Protein AF-0000000077709713 (afdb_homodimer)

InterPro domains:
  IPR000719 Protein kinase domain [PF00069] (255-490)
  IPR000719 Protein kinase domain [PS50011] (143-496)
  IPR000719 Protein kinase domain [SM00220] (143-496)
  IPR008271 Serine/threonine-protein kinase, active site [PS00108] (346-358)
  IPR011009 Protein kinase-like domain superfamily [SSF56112] (137-492)
  IPR040110 PINK1, protein kinase domain [cd14018] (149-497)
  IPR051511 Mitochondrial Quality Control and Scaffold Kinases [PTHR22972] (55-561)

Foldseek 3Di:
DDPCPDDPDDPDDDDDDDDDDDDDDDDDDDDDDDDDPDCPPPPPVPVPPPPVPPPVVVVPVPCVVVVVVVCPPPVVVVVVPDDDPVVVVVVVVVVVVSVVVVVVVVLVVVLQVLLVVLLVVLQPDAPDDPQDLDPDDQDPVQKDWAAWDDDDPWWTKTFIDGPRDPDPPQPPPDQPQPPDDPPPDDPPPLPRPCLDGCDPGQKMKIWTQAQDQAQDFLSQCLLQLLQCQQEDQSQEDPVCSPVCCPPPPPPRFHHAGDDQQAWYWDHKYKDFDDDDPCCCPPPLQSHDCVVPVNHRTHGMHMMTMTGDFSFFQVVCLVSDQDDQVLLLLVLLSLLLVQVSQLVQLKFQQADDRRQWGWDAFSVRRIGIHGHDSRFMDRDPVRQKDQQADPPDDLTYDQLLAAQQSNVDDHHVPDMRGCQLSSLLSSLQNSCSNNPHHRQRPDPPHDGNNDDDLVPDDQGDPSHDLLLSLLSSLSNDRDPVSHDGSLLSSLLSVCVVQVVVVLVVVVPDDVVVVSVSLVVLSVVLVVVVPDPGTQHSVSSSSSSCSNPPGPVSNVSSSVSSNVSVVVVVVVVVVVPPD/DDDDPDCCDDDDDDDDDDDDDDDDDDDDDDDDDDDDDDDPPPVPVPVPPPPVPPPVVVPPVPCVVCVVVVVVPCPVVVVVPDDDPVVVVVVVVVVVVVVVVVVVVVLVVVLQVLLVVLLVVLQPDAPDDPQDLDPDDQDPVQKDWAAWDDDDPWWTKTFIDGPRDPDPPQPCPDQPQPPDDPPPDDPPPLPRPCLDGCDVGQKMKIWTQAQDQAQDFLSQCLLQLLQCQQEDQSQEDPVCSCVVVPPDPPPRFHHAGDDQQAWYWDHKYKDFDDDDPCCCPPPLQSHDCVVPVNHRTHGMHMMTMTGDFSFFQVVCLVSDQDDQVLLLLVLLSLLLVQVSQLVQLKFQQADDRRQWGWDAFSVRRIRIHGHDSRFMDRDPVRQKDQQADPPDDLTYDQLLAAQQSNVDDHHVPDMRGCQLSSLLSSLQNSCSNNPHHRQRPDPPHDGNNDDDLVPDDQGDPSHDLLLSLLSSLSNDRDVVSHAGSLLSSLLSVCVVQVVVVLVVVVDDDVVVVSVSLVVLSVVLVVVVPDPGTQHSVSSSSSSCSNPPGPVSNVSSSVSSNVSVVVVVVVVVVVPPD

Organism: NCBI:txid369639

pLDDT: mean 72.16, std 27.39, range [14.97, 98.88]

Solvent-accessible surface area (backbone atoms only — not comparable to full-atom values): 66449 Å² total; per-residue (Å²): 144,72,77,97,62,77,67,107,67,82,86,74,75,91,96,90,81,90,83,90,85,93,87,92,86,88,90,82,88,92,86,84,92,82,84,80,82,82,76,80,75,78,77,75,79,74,80,66,84,73,74,80,62,62,72,73,68,55,56,70,72,50,59,50,65,55,44,44,50,51,51,64,34,68,69,50,62,61,59,65,64,80,62,63,73,65,59,53,49,53,46,46,50,48,46,50,48,49,45,50,50,48,48,51,46,50,49,45,48,50,48,42,48,47,32,51,52,49,16,60,68,48,54,70,69,69,78,72,74,85,73,70,89,56,98,65,59,63,47,74,85,53,45,51,73,53,56,69,77,45,75,59,97,55,34,38,28,25,28,18,31,41,90,83,51,75,74,63,76,75,68,76,72,72,61,72,62,77,72,70,80,77,67,86,66,84,77,75,70,75,69,61,72,64,71,74,74,85,57,95,30,56,24,24,34,37,40,43,61,28,68,71,47,53,63,46,62,68,39,36,48,62,71,49,34,43,58,47,23,39,26,45,90,72,14,37,53,74,78,59,58,54,40,60,62,45,86,62,74,60,71,70,48,60,63,48,76,84,47,90,29,38,51,54,32,53,23,41,34,62,45,69,66,74,89,52,76,61,36,73,78,75,47,38,55,51,29,21,20,91,80,26,76,80,15,58,13,36,58,19,30,49,36,38,31,29,72,45,61,85,41,32,42,45,59,48,54,71,78,44,72,56,53,68,67,56,28,50,51,48,51,39,44,52,25,51,33,49,30,55,33,48,76,69,22,31,30,50,46,50,69,48,49,77,33,21,32,30,48,64,34,86,84,64,49,73,37,58,25,40,48,80,40,67,44,33,42,48,48,94,66,24,40,44,42,80,24,54,42,85,49,40,56,85,63,46,38,72,57,53,30,38,32,68,61,60,62,57,70,49,28,87,86,31,67,40,73,39,76,47,35,55,39,25,26,48,27,42,49,45,34,44,41,69,71,36,76,42,57,39,78,43,63,88,33,48,46,46,67,70,59,52,74,85,71,56,76,81,74,64,84,81,51,54,66,67,58,52,48,47,37,54,33,26,54,40,69,52,67,89,70,26,58,42,26,56,26,48,31,42,37,49,50,35,63,74,76,32,51,69,52,61,71,45,47,84,84,63,54,78,55,55,55,50,50,48,49,53,50,50,52,50,51,50,58,58,58,65,70,49,87,66,73,78,37,62,66,58,51,51,55,43,51,48,43,33,65,46,44,56,71,46,46,50,49,17,49,51,53,51,50,53,50,52,52,52,49,50,51,52,50,51,60,68,63,56,129,144,76,97,47,110,61,96,94,84,83,94,94,96,87,81,91,84,87,90,85,92,85,93,85,94,88,91,87,90,87,92,85,88,84,86,79,82,84,76,79,69,78,74,67,81,71,76,66,77,74,73,79,58,61,70,74,69,54,53,70,70,48,56,47,63,51,42,46,46,47,52,63,31,66,64,51,59,58,60,63,63,81,60,63,76,66,58,52,52,53,47,48,51,48,48,51,51,48,47,53,49,49,50,50,47,50,49,45,49,49,48,41,49,47,32,50,52,48,14,59,68,48,53,68,68,71,79,74,75,84,72,69,92,55,100,64,59,64,47,72,85,53,42,51,75,54,56,70,77,45,73,61,98,54,33,39,29,24,29,17,32,42,88,82,51,74,74,64,76,77,68,77,68,68,61,65,60,71,72,72,79,78,70,83,68,85,78,75,69,76,70,53,68,65,69,74,69,87,57,96,30,57,24,24,35,37,41,43,61,28,67,71,47,51,62,45,62,66,40,35,49,62,71,48,34,40,60,46,22,40,26,45,88,71,13,38,54,75,76,58,57,55,45,57,59,61,85,53,74,60,68,74,47,60,64,48,76,84,46,91,28,39,49,56,30,54,24,40,34,62,44,68,67,72,89,53,78,62,34,73,78,74,46,37,54,54,29,20,20,93,80,26,76,80,14,57,12,36,59,20,30,49,36,38,32,29,73,46,62,85,40,32,40,44,59,49,54,70,78,42,73,56,52,66,68,56,28,51,51,47,50,40,45,52,24,50,33,51,29,56,35,47,76,69,23,32,30,51,46,48,68,46,50,77,35,22,31,31,47,62,35,85,84,63,49,73,38,57,25,40,46,78,39,66,45,33,41,47,49,94,66,24,41,42,43,80,24,55,42,87,49,38,55,85,63,45,39,71,57,52,29,39,32,68,61,60,62,58,69,49,29,88,88,30,66,39,73,38,75,47,34,56,39,26,26,49,27,41,50,44,33,42,42,68,69,36,75,43,57,41,78,42,64,88,33,48,45,47,71,70,59,52,74,86,69,56,77,80,74,63,83,82,50,53,67,68,58,52,50,48,37,54,33,26,55,40,68,53,67,90,70,24,58,41,26,56,27,47,32,43,37,49,49,33,64,74,76,32,52,70,52,61,69,45,50,83,82,66,58,78,58,54,55,50,50,49,50,52,51,50,51,50,51,50,57,59,59,64,72,48,88,65,73,78,37,62,66,57,51,50,53,43,51,49,42,33,63,46,44,58,69,46,46,50,50,18,50,50,53,53,52,52,49,53,51,53,51,49,52,53,51,52,61,67,62,56,130

Sequence (1154 aa):
MSVKHALSRGLELGRSLLQLGLFKPAGRVAAKLRGERLRVSRTTRTVQPQTFLPARYRFFRLSLSGLAAQLQSGAFRRVVGGGAPRNRAVFLAFGVGLGLIEQQLEEDRTSAALCQEIQAVFRKKKFQTPLKSFTSGYKLEDYVIGNQIGKGCNAAVYEAAAPFAPPAESGKCSLVEVNQKETDDDNKKAEPLRFSAAPSYPLAMKMMWNIGAGSSSDAILRSMSMELVPACPQALPKEQGEIALDGHFGTVPKRLTAHPNVITVYRAFTAEVPLLPGAQEEYPDVLPARLNPLGLGNNRTLFLVMQNYPCSLRQYLGVCVPNRMQASLMLLQLLEGVDHLCKQGIAHRDLKSDNVLLEFDSSGCPRLVITDFGCCLAEDLGLKLPFNSRWVNRGGNACLMPPEVATAVPGPGVMIDYSKADAWAVGAIAYELFGQPNPFYSSEGLESRTYQEQQLPPLPAAVPDDVQLVVKLLLRRNTRKRPSARVAANMLHISLWGKCVLASLDRARMDELSDWLLCQSAVVLLKGRGSGGSSVEAELQRSFLANIDLEDLRAALSFLMYGQEQWKSLLTHYTEPMSVKHALSRGLELGRSLLQLGLFKPAGRVAAKLRGERLRVSRTTRTVQPQTFLPARYRFFRLSLSGLAAQLQSGAFRRVVGGGAPRNRAVFLAFGVGLGLIEQQLEEDRTSAALCQEIQAVFRKKKFQTPLKSFTSGYKLEDYVIGNQIGKGCNAAVYEAAAPFAPPAESGKCSLVEVNQKETDDDNKKAEPLRFSAAPSYPLAMKMMWNIGAGSSSDAILRSMSMELVPACPQALPKEQGEIALDGHFGTVPKRLTAHPNVITVYRAFTAEVPLLPGAQEEYPDVLPARLNPLGLGNNRTLFLVMQNYPCSLRQYLGVCVPNRMQASLMLLQLLEGVDHLCKQGIAHRDLKSDNVLLEFDSSGCPRLVITDFGCCLAEDLGLKLPFNSRWVNRGGNACLMPPEVATAVPGPGVMIDYSKADAWAVGAIAYELFGQPNPFYSSEGLESRTYQEQQLPPLPAAVPDDVQLVVKLLLRRNTRKRPSARVAANMLHISLWGKCVLASLDRARMDELSDWLLCQSAVVLLKGRGSGGSSVEAELQRSFLANIDLEDLRAALSFLMYGQEQWKSLLTHYTEP

Radius of gyration: 40.71 Å; Cα contacts (8 Å, |Δi|>4): 1620; chains: 2; bounding box: 86×155×119 Å

Structure (mmCIF, N/CA/C/O backbone):
data_AF-0000000077709713-model_v1
#
loop_
_entity.id
_entity.type
_entity.pdbx_description
1 polymer 'Serine/threonine-protein kinase PINK1, mitochondrial'
#
loop_
_atom_site.group_PDB
_atom_site.id
_atom_site.type_symbol
_atom_site.label_atom_id
_atom_site.label_alt_id
_atom_site.label_comp_id
_atom_site.label_asym_id
_atom_site.label_entity_id
_atom_site.label_seq_id
_atom_site.pdbx_PDB_ins_code
_atom_site.Cartn_x
_atom_site.Cartn_y
_atom_site.Cartn_z
_atom_site.occupancy
_atom_site.B_iso_or_equiv
_atom_site.auth_seq_id
_atom_site.auth_comp_id
_atom_site.auth_asym_id
_atom_site.auth_atom_id
_atom_site.pdbx_PDB_model_num
ATOM 1 N N . MET A 1 1 ? -45.781 -67.75 -11.883 1 20.05 1 MET A N 1
ATOM 2 C CA . MET A 1 1 ? -46.062 -68.438 -10.602 1 20.05 1 MET A CA 1
ATOM 3 C C . MET A 1 1 ? -44.844 -68.375 -9.688 1 20.05 1 MET A C 1
ATOM 5 O O . MET A 1 1 ? -44.969 -68.062 -8.508 1 20.05 1 MET A O 1
ATOM 9 N N . SER A 1 2 ? -43.875 -69.188 -10.07 1 20.38 2 SER A N 1
ATOM 10 C CA . SER A 1 2 ? -43 -70.25 -9.555 1 20.38 2 SER A CA 1
ATOM 11 C C . SER A 1 2 ? -41.812 -69.688 -8.789 1 20.38 2 SER A C 1
ATOM 13 O O . SER A 1 2 ? -41.469 -68.5 -8.977 1 20.38 2 SER A O 1
ATOM 15 N N . VAL A 1 3 ? -41.281 -70.562 -8.07 1 21.22 3 VAL A N 1
ATOM 16 C CA . VAL A 1 3 ? -40.438 -70.688 -6.887 1 21.22 3 VAL A CA 1
ATOM 17 C C . VAL A 1 3 ? -39.094 -70 -7.156 1 21.22 3 VAL A C 1
ATOM 19 O O . VAL A 1 3 ? -38.281 -70.5 -7.945 1 21.22 3 VAL A O 1
ATOM 22 N N . LYS A 1 4 ? -39.031 -68.812 -7.973 1 20.16 4 LYS A N 1
ATOM 23 C CA . LYS A 1 4 ? -38.094 -67.75 -7.547 1 20.16 4 LYS A CA 1
ATOM 24 C C . LYS A 1 4 ? -37.844 -67.875 -6.047 1 20.16 4 LYS A C 1
ATOM 26 O O . LYS A 1 4 ? -38.531 -67.188 -5.258 1 20.16 4 LYS A O 1
ATOM 31 N N . HIS A 1 5 ? -37.938 -69.125 -5.289 1 19.91 5 HIS A N 1
ATOM 32 C CA . HIS A 1 5 ? -37.656 -70.25 -4.414 1 19.91 5 HIS A CA 1
ATOM 33 C C . HIS A 1 5 ? -36.312 -70.125 -3.721 1 19.91 5 HIS A C 1
ATOM 35 O O . HIS A 1 5 ? -36.219 -70.25 -2.496 1 19.91 5 HIS A O 1
ATOM 41 N N . ALA A 1 6 ? -35.469 -71.125 -3.787 1 18.06 6 ALA A N 1
ATOM 42 C CA . ALA A 1 6 ? -34.812 -72.062 -2.842 1 18.06 6 ALA A CA 1
ATOM 43 C C . ALA A 1 6 ? -33.531 -71.438 -2.279 1 18.06 6 ALA A C 1
ATOM 45 O O . ALA A 1 6 ? -33.281 -71.562 -1.083 1 18.06 6 ALA A O 1
ATOM 46 N N . LEU A 1 7 ? -32.5 -71.062 -2.916 1 16.09 7 LEU A N 1
ATOM 47 C CA . LEU A 1 7 ? -31.156 -71.25 -2.385 1 16.09 7 LEU A CA 1
ATOM 48 C C . LEU A 1 7 ? -30.891 -70.312 -1.241 1 16.09 7 LEU A C 1
ATOM 50 O O . LEU A 1 7 ? -30.25 -70.625 -0.253 1 16.09 7 LEU A O 1
ATOM 54 N N . SER A 1 8 ? -30.984 -68.938 -1.172 1 16.64 8 SER A N 1
ATOM 55 C CA . SER A 1 8 ? -29.875 -68.438 -0.375 1 16.64 8 SER A CA 1
ATOM 56 C C . SER A 1 8 ? -30.078 -68.75 1.107 1 16.64 8 SER A C 1
ATOM 58 O O . SER A 1 8 ? -30.969 -68.188 1.746 1 16.64 8 SER A O 1
ATOM 60 N N . ARG A 1 9 ? -29.984 -69.938 1.919 1 17.48 9 ARG A N 1
ATOM 61 C CA . ARG A 1 9 ? -29.891 -71 2.889 1 17.48 9 ARG A CA 1
ATOM 62 C C . ARG A 1 9 ? -28.781 -70.75 3.893 1 17.48 9 ARG A C 1
ATOM 64 O O . ARG A 1 9 ? -28.828 -71.188 5.031 1 17.48 9 ARG A O 1
ATOM 71 N N . GLY A 1 10 ? -27.438 -70.625 3.711 1 16.88 10 GLY A N 1
ATOM 72 C CA . GLY A 1 10 ? -26.422 -71.375 4.434 1 16.88 10 GLY A CA 1
ATOM 73 C C . GLY A 1 10 ? -26.172 -70.812 5.84 1 16.88 10 GLY A C 1
ATOM 74 O O . GLY A 1 10 ? -25.375 -71.375 6.582 1 16.88 10 GLY A O 1
ATOM 75 N N . LEU A 1 11 ? -26.438 -69.625 6.32 1 17.23 11 LEU A N 1
ATOM 76 C CA . LEU A 1 11 ? -25.672 -69.25 7.496 1 17.23 11 LEU A CA 1
ATOM 77 C C . LEU A 1 11 ? -26.172 -69.938 8.742 1 17.23 11 LEU A C 1
ATOM 79 O O . LEU A 1 11 ? -26.469 -69.312 9.758 1 17.23 11 LEU A O 1
ATOM 83 N N . GLU A 1 12 ? -26.609 -71 8.938 1 16.92 12 GLU A N 1
ATOM 84 C CA . GLU A 1 12 ? -27.031 -71.688 10.18 1 16.92 12 GLU A CA 1
ATOM 85 C C . GLU A 1 12 ? -25.891 -71.75 11.18 1 16.92 12 GLU A C 1
ATOM 87 O O . GLU A 1 12 ? -26.062 -71.438 12.359 1 16.92 12 GLU A O 1
ATOM 92 N N . LEU A 1 13 ? -24.984 -72.812 11.32 1 15.8 13 LEU A N 1
ATOM 93 C CA . LEU A 1 13 ? -24.859 -73.875 12.352 1 15.8 13 LEU A CA 1
ATOM 94 C C . LEU A 1 13 ? -23.812 -73.438 13.391 1 15.8 13 LEU A C 1
ATOM 96 O O . LEU A 1 13 ? -23.938 -73.812 14.57 1 15.8 13 LEU A O 1
ATOM 100 N N . GLY A 1 14 ? -22.469 -73.25 13.242 1 15.39 14 GLY A N 1
ATOM 101 C CA . GLY A 1 14 ? -21.578 -74.062 14.078 1 15.39 14 GLY A CA 1
ATOM 102 C C . GLY A 1 14 ? -21.703 -73.688 15.555 1 15.39 14 GLY A C 1
ATOM 103 O O . GLY A 1 14 ? -22.266 -72.688 15.93 1 15.39 14 GLY A O 1
ATOM 104 N N . ARG A 1 15 ? -20.438 -74.125 16.406 1 15.59 15 ARG A N 1
ATOM 105 C CA . ARG A 1 15 ? -20.016 -75 17.5 1 15.59 15 ARG A CA 1
ATOM 106 C C . ARG A 1 15 ? -20.062 -74.25 18.844 1 15.59 15 ARG A C 1
ATOM 108 O O . ARG A 1 15 ? -20.062 -73.062 18.875 1 15.59 15 ARG A O 1
ATOM 115 N N . SER A 1 16 ? -19.234 -75 20.062 1 15.52 16 SER A N 1
ATOM 116 C CA . SER A 1 16 ? -19.297 -75.625 21.359 1 15.52 16 SER A CA 1
ATOM 117 C C . SER A 1 16 ? -18.75 -74.688 22.453 1 15.52 16 SER A C 1
ATOM 119 O O . SER A 1 16 ? -19.469 -74.375 23.406 1 15.52 16 SER A O 1
ATOM 121 N N . LEU A 1 17 ? -17.359 -75.062 23.203 1 14.99 17 LEU A N 1
ATOM 122 C CA . LEU A 1 17 ? -17.188 -75.562 24.562 1 14.99 17 LEU A CA 1
ATOM 123 C C . LEU A 1 17 ? -16.812 -74.438 25.516 1 14.99 17 LEU A C 1
ATOM 125 O O . LEU A 1 17 ? -17.391 -74.312 26.594 1 14.99 17 LEU A O 1
ATOM 129 N N . LEU A 1 18 ? -15.406 -73.938 25.641 1 15.84 18 LEU A N 1
ATOM 130 C CA . LEU A 1 18 ? -14.789 -74.25 26.922 1 15.84 18 LEU A CA 1
ATOM 131 C C . LEU A 1 18 ? -15.305 -73.312 28.031 1 15.84 18 LEU A C 1
ATOM 133 O O . LEU A 1 18 ? -15.672 -72.188 27.766 1 15.84 18 LEU A O 1
ATOM 137 N N . GLN A 1 19 ? -14.93 -73.812 29.297 1 15.59 19 GLN A N 1
ATOM 138 C CA . GLN A 1 19 ? -15.453 -73.812 30.656 1 15.59 19 GLN A CA 1
ATOM 139 C C . GLN A 1 19 ? -15.156 -72.5 31.375 1 15.59 19 GLN A C 1
ATOM 141 O O . GLN A 1 19 ? -14.383 -71.688 30.875 1 15.59 19 GLN A O 1
ATOM 146 N N . LEU A 1 20 ? -14.633 -72.625 32.688 1 15.58 20 LEU A N 1
ATOM 147 C CA . LEU A 1 20 ? -15.109 -72.312 34.031 1 15.58 20 LEU A CA 1
ATOM 148 C C . LEU A 1 20 ? -14.438 -71.062 34.562 1 15.58 20 LEU A C 1
ATOM 150 O O . LEU A 1 20 ? -13.477 -70.562 33.969 1 15.58 20 LEU A O 1
ATOM 154 N N . GLY A 1 21 ? -13.82 -71.125 35.875 1 15.29 21 GLY A N 1
ATOM 155 C CA . GLY A 1 21 ? -14.125 -70.625 37.188 1 15.29 21 GLY A CA 1
ATOM 156 C C . GLY A 1 21 ? -13.234 -69.438 37.594 1 15.29 21 GLY A C 1
ATOM 157 O O . GLY A 1 21 ? -13.719 -68.375 37.938 1 15.29 21 GLY A O 1
ATOM 158 N N . LEU A 1 22 ? -12.055 -69.688 38.438 1 15.41 22 LEU A N 1
ATOM 159 C CA . LEU A 1 22 ? -11.992 -69.5 39.875 1 15.41 22 LEU A CA 1
ATOM 160 C C . LEU A 1 22 ? -11.281 -68.188 40.219 1 15.41 22 LEU A C 1
ATOM 162 O O . LEU A 1 22 ? -10.578 -67.625 39.344 1 15.41 22 LEU A O 1
ATOM 166 N N . PHE A 1 23 ? -10.391 -68.125 41.438 1 15.59 23 PHE A N 1
ATOM 167 C CA . PHE A 1 23 ? -10.406 -67.562 42.781 1 15.59 23 PHE A CA 1
ATOM 168 C C . PHE A 1 23 ? -9.359 -66.438 42.938 1 15.59 23 PHE A C 1
ATOM 170 O O . PHE A 1 23 ? -9.664 -65.312 43.344 1 15.59 23 PHE A O 1
ATOM 177 N N . LYS A 1 24 ? -7.977 -66.625 43.375 1 15.51 24 LYS A N 1
ATOM 178 C CA . LYS A 1 24 ? -7.586 -66.312 44.75 1 15.51 24 LYS A CA 1
ATOM 179 C C . LYS A 1 24 ? -6.895 -64.938 44.844 1 15.51 24 LYS A C 1
ATOM 181 O O . LYS A 1 24 ? -6.391 -64.438 43.812 1 15.51 24 LYS A O 1
ATOM 186 N N . PRO A 1 25 ? -6.051 -64.562 46.031 1 16.12 25 PRO A N 1
ATOM 187 C CA . PRO A 1 25 ? -5.996 -63.625 47.156 1 16.12 25 PRO A CA 1
ATOM 188 C C . PRO A 1 25 ? -4.867 -62.625 47.031 1 16.12 25 PRO A C 1
ATOM 190 O O . PRO A 1 25 ? -5.086 -61.406 47.188 1 16.12 25 PRO A O 1
ATOM 193 N N . ALA A 1 26 ? -3.492 -62.906 46.969 1 15.19 26 ALA A N 1
ATOM 194 C CA . ALA A 1 26 ? -2.656 -62.625 48.156 1 15.19 26 ALA A CA 1
ATOM 195 C C . ALA A 1 26 ? -2.045 -61.219 48.031 1 15.19 26 ALA A C 1
ATOM 197 O O . ALA A 1 26 ? -1.962 -60.656 46.969 1 15.19 26 ALA A O 1
ATOM 198 N N . GLY A 1 27 ? -0.826 -60.938 48.781 1 15.63 27 GLY A N 1
ATOM 199 C CA . GLY A 1 27 ? -0.321 -60.219 49.969 1 15.63 27 GLY A CA 1
ATOM 200 C C . GLY A 1 27 ? 0.506 -59 49.594 1 15.63 27 GLY A C 1
ATOM 201 O O . GLY A 1 27 ? 0.791 -58.75 48.438 1 15.63 27 GLY A O 1
ATOM 202 N N . ARG A 1 28 ? 1.734 -58.625 50.312 1 15.62 28 ARG A N 1
ATOM 203 C CA . ARG A 1 28 ? 2.193 -57.688 51.344 1 15.62 28 ARG A CA 1
ATOM 204 C C . ARG A 1 28 ? 3.17 -56.688 50.781 1 15.62 28 ARG A C 1
ATOM 206 O O . ARG A 1 28 ? 3.047 -55.469 51.062 1 15.62 28 ARG A O 1
ATOM 213 N N . VAL A 1 29 ? 4.461 -56.906 50.281 1 14.97 29 VAL A N 1
ATOM 214 C CA . VAL A 1 29 ? 5.566 -56.469 51.156 1 14.97 29 VAL A CA 1
ATOM 215 C C . VAL A 1 29 ? 5.953 -55.031 50.812 1 14.97 29 VAL A C 1
ATOM 217 O O . VAL A 1 29 ? 5.637 -54.531 49.719 1 14.97 29 VAL A O 1
ATOM 220 N N . ALA A 1 30 ? 7.352 -54.562 50.875 1 15.97 30 ALA A N 1
ATOM 221 C CA . ALA A 1 30 ? 8.148 -53.781 51.844 1 15.97 30 ALA A CA 1
ATOM 222 C C . ALA A 1 30 ? 8.492 -52.406 51.312 1 15.97 30 ALA A C 1
ATOM 224 O O . ALA A 1 30 ? 8.438 -52.156 50.094 1 15.97 30 ALA A O 1
ATOM 225 N N . ALA A 1 31 ? 9.469 -51.625 51.938 1 15.83 31 ALA A N 1
ATOM 226 C CA . ALA A 1 31 ? 9.719 -50.406 52.75 1 15.83 31 ALA A CA 1
ATOM 227 C C . ALA A 1 31 ? 10.352 -49.312 51.875 1 15.83 31 ALA A C 1
ATOM 229 O O . ALA A 1 31 ? 9.836 -48.219 51.812 1 15.83 31 ALA A O 1
ATOM 230 N N . LYS A 1 32 ? 11.75 -48.906 51.938 1 16.14 32 LYS A N 1
ATOM 231 C CA . LYS A 1 32 ? 12.32 -47.812 52.719 1 16.14 32 LYS A CA 1
ATOM 232 C C . LYS A 1 32 ? 12.742 -46.656 51.812 1 16.14 32 LYS A C 1
ATOM 234 O O . LYS A 1 32 ? 12.398 -45.5 52.094 1 16.14 32 LYS A O 1
ATOM 239 N N . LEU A 1 33 ? 13.969 -46.625 51.094 1 17.17 33 LEU A N 1
ATOM 240 C CA . LEU A 1 33 ? 15.062 -45.75 51.469 1 17.17 33 LEU A CA 1
ATOM 241 C C . LEU A 1 33 ? 14.977 -44.406 50.75 1 17.17 33 LEU A C 1
ATOM 243 O O . LEU A 1 33 ? 14.453 -44.344 49.625 1 17.17 33 LEU A O 1
ATOM 247 N N . ARG A 1 34 ? 15.586 -43.156 51.219 1 17.83 34 ARG A N 1
ATOM 248 C CA . ARG A 1 34 ? 15.438 -41.719 51.562 1 17.83 34 ARG A CA 1
ATOM 249 C C . ARG A 1 34 ? 15.992 -40.844 50.469 1 17.83 34 ARG A C 1
ATOM 251 O O . ARG A 1 34 ? 15.469 -39.75 50.219 1 17.83 34 ARG A O 1
ATOM 258 N N . GLY A 1 35 ? 17.078 -41.062 49.719 1 18.44 35 GLY A N 1
ATOM 259 C CA . GLY A 1 35 ? 18.141 -40.062 49.688 1 18.44 35 GLY A CA 1
ATOM 260 C C . GLY A 1 35 ? 17.828 -38.875 48.812 1 18.44 35 GLY A C 1
ATOM 261 O O . GLY A 1 35 ? 16.969 -38.969 47.906 1 18.44 35 GLY A O 1
ATOM 262 N N . GLU A 1 36 ? 18.312 -37.562 49.062 1 20 36 GLU A N 1
ATOM 263 C CA . GLU A 1 36 ? 18.062 -36.125 48.969 1 20 36 GLU A CA 1
ATOM 264 C C . GLU A 1 36 ? 18.531 -35.594 47.625 1 20 36 GLU A C 1
ATOM 266 O O . GLU A 1 36 ? 18.516 -34.375 47.406 1 20 36 GLU A O 1
ATOM 271 N N . ARG A 1 37 ? 18.438 -36.219 46.438 1 18.25 37 ARG A N 1
ATOM 272 C CA . ARG A 1 37 ? 19.328 -35.812 45.375 1 18.25 37 ARG A CA 1
ATOM 273 C C . ARG A 1 37 ? 18.969 -34.438 44.844 1 18.25 37 ARG A C 1
ATOM 275 O O . ARG A 1 37 ? 17.781 -34.125 44.625 1 18.25 37 ARG A O 1
ATOM 282 N N . LEU A 1 38 ? 19.875 -33.469 45 1 20.72 38 LEU A N 1
ATOM 283 C CA . LEU A 1 38 ? 19.953 -32 44.781 1 20.72 38 LEU A CA 1
ATOM 284 C C . LEU A 1 38 ? 19.734 -31.656 43.344 1 20.72 38 LEU A C 1
ATOM 286 O O . LEU A 1 38 ? 20.359 -32.219 42.438 1 20.72 38 LEU A O 1
ATOM 290 N N . ARG A 1 39 ? 18.578 -30.797 42.875 1 19.33 39 ARG A N 1
ATOM 291 C CA . ARG A 1 39 ? 17.781 -30.609 41.688 1 19.33 39 ARG A CA 1
ATOM 292 C C . ARG A 1 39 ? 18.438 -29.609 40.75 1 19.33 39 ARG A C 1
ATOM 294 O O . ARG A 1 39 ? 17.906 -28.531 40.5 1 19.33 39 ARG A O 1
ATOM 301 N N . VAL A 1 40 ? 19.672 -29.516 40.656 1 21.94 40 VAL A N 1
ATOM 302 C CA . VAL A 1 40 ? 20.156 -28.266 40.031 1 21.94 40 VAL A CA 1
ATOM 303 C C . VAL A 1 40 ? 19.734 -28.203 38.562 1 21.94 40 VAL A C 1
ATOM 305 O O . VAL A 1 40 ? 20.078 -29.078 37.781 1 21.94 40 VAL A O 1
ATOM 308 N N . SER A 1 41 ? 18.547 -27.453 38.125 1 19.77 41 SER A N 1
ATOM 309 C CA . SER A 1 41 ? 17.703 -27.609 36.938 1 19.77 41 SER A CA 1
ATOM 310 C C . SER A 1 41 ? 18.344 -26.953 35.719 1 19.77 41 SER A C 1
ATOM 312 O O . SER A 1 41 ? 18.359 -25.719 35.594 1 19.77 41 SER A O 1
ATOM 314 N N . ARG A 1 42 ? 19.484 -27.156 35.344 1 20.89 42 ARG A N 1
ATOM 315 C CA . ARG A 1 42 ? 20.109 -26.391 34.281 1 20.89 42 ARG A CA 1
ATOM 316 C C . ARG A 1 42 ? 19.328 -26.531 32.969 1 20.89 42 ARG A C 1
ATOM 318 O O . ARG A 1 42 ? 19.422 -27.578 32.312 1 20.89 42 ARG A O 1
ATOM 325 N N . THR A 1 43 ? 17.969 -26.125 32.781 1 21.84 43 THR A N 1
ATOM 326 C CA . THR A 1 43 ? 17.219 -26.688 31.672 1 21.84 43 THR A CA 1
ATOM 327 C C . THR A 1 43 ? 17.703 -26.078 30.344 1 21.84 43 THR A C 1
ATOM 329 O O . THR A 1 43 ? 17.641 -24.875 30.156 1 21.84 43 THR A O 1
ATOM 332 N N . THR A 1 44 ? 18.797 -26.453 29.906 1 21.77 44 THR A N 1
ATOM 333 C CA . THR A 1 44 ? 19.312 -26.047 28.594 1 21.77 44 THR A CA 1
ATOM 334 C C . THR A 1 44 ? 18.25 -26.297 27.516 1 21.77 44 THR A C 1
ATOM 336 O O . THR A 1 44 ? 17.891 -27.438 27.234 1 21.77 44 THR A O 1
ATOM 339 N N . ARG A 1 45 ? 17.266 -25.312 27.281 1 25.31 45 ARG A N 1
ATOM 340 C CA . ARG A 1 45 ? 16.031 -25.531 26.547 1 25.31 45 ARG A CA 1
ATOM 341 C C . ARG A 1 45 ? 16.312 -25.875 25.094 1 25.31 45 ARG A C 1
ATOM 343 O O . ARG A 1 45 ? 16.703 -25.016 24.312 1 25.31 45 ARG A O 1
ATOM 350 N N . THR A 1 46 ? 16.969 -26.953 24.781 1 22.08 46 THR A N 1
ATOM 351 C CA . THR A 1 46 ? 17.281 -27.344 23.406 1 22.08 46 THR A CA 1
ATOM 352 C C . THR A 1 46 ? 16 -27.453 22.578 1 22.08 46 THR A C 1
ATOM 354 O O . THR A 1 46 ? 15.141 -28.297 22.859 1 22.08 46 THR A O 1
ATOM 357 N N . VAL A 1 47 ? 15.414 -26.312 22.094 1 26.41 47 VAL A N 1
ATOM 358 C CA . VAL A 1 47 ? 14.117 -26.203 21.438 1 26.41 47 VAL A CA 1
ATOM 359 C C . VAL A 1 47 ? 14.055 -27.156 20.25 1 26.41 47 VAL A C 1
ATOM 361 O O . VAL A 1 47 ? 14.805 -27 19.281 1 26.41 47 VAL A O 1
ATOM 364 N N . GLN A 1 48 ? 13.938 -28.406 20.375 1 24.58 48 GLN A N 1
ATOM 365 C CA . GLN A 1 48 ? 13.82 -29.422 19.328 1 24.58 48 GLN A CA 1
ATOM 366 C C . GLN A 1 48 ? 12.648 -29.125 18.406 1 24.58 48 GLN A C 1
ATOM 368 O O . GLN A 1 48 ? 11.562 -28.75 18.859 1 24.58 48 GLN A O 1
ATOM 373 N N . PRO A 1 49 ? 12.914 -28.859 17.125 1 26.34 49 PRO A N 1
ATOM 374 C CA . PRO A 1 49 ? 11.953 -28.453 16.094 1 26.34 49 PRO A CA 1
ATOM 375 C C . PRO A 1 49 ? 10.719 -29.359 16.047 1 26.34 49 PRO A C 1
ATOM 377 O O . PRO A 1 49 ? 10.852 -30.594 15.992 1 26.34 49 PRO A O 1
ATOM 380 N N . GLN A 1 50 ? 9.758 -28.969 16.781 1 27.67 50 GLN A N 1
ATOM 381 C CA . GLN A 1 50 ? 8.562 -29.75 17.078 1 27.67 50 GLN A CA 1
ATOM 382 C C . GLN A 1 50 ? 7.832 -30.141 15.797 1 27.67 50 GLN A C 1
ATOM 384 O O . GLN A 1 50 ? 7.508 -29.281 14.977 1 27.67 50 GLN A O 1
ATOM 389 N N . THR A 1 51 ? 8.18 -31.328 15.273 1 28 51 THR A N 1
ATOM 390 C CA . THR A 1 51 ? 7.551 -32.062 14.18 1 28 51 THR A CA 1
ATOM 391 C C . THR A 1 51 ? 6.031 -32.031 14.32 1 28 51 THR A C 1
ATOM 393 O O . THR A 1 51 ? 5.496 -32.438 15.359 1 28 51 THR A O 1
ATOM 396 N N . PHE A 1 52 ? 5.379 -31 13.812 1 28.28 52 PHE A N 1
ATOM 397 C CA . PHE A 1 52 ? 3.984 -30.594 13.945 1 28.28 52 PHE A CA 1
ATOM 398 C C . PHE A 1 52 ? 3.051 -31.734 13.555 1 28.28 52 PHE A C 1
ATOM 400 O O . PHE A 1 52 ? 2.387 -31.672 12.516 1 28.28 52 PHE A O 1
ATOM 407 N N . LEU A 1 53 ? 3.494 -33 13.531 1 24.72 53 LEU A N 1
ATOM 408 C CA . LEU A 1 53 ? 2.521 -34.094 13.305 1 24.72 53 LEU A CA 1
ATOM 409 C C . LEU A 1 53 ? 1.394 -34 14.328 1 24.72 53 LEU A C 1
ATOM 411 O O . LEU A 1 53 ? 1.601 -33.562 15.461 1 24.72 53 LEU A O 1
ATOM 415 N N . PRO A 1 54 ? 0.117 -33.906 13.883 1 27.36 54 PRO A N 1
ATOM 416 C CA . PRO A 1 54 ? -0.946 -33.875 14.891 1 27.36 54 PRO A CA 1
ATOM 417 C C . PRO A 1 54 ? -0.67 -34.812 16.062 1 27.36 54 PRO A C 1
ATOM 419 O O . PRO A 1 54 ? 0.078 -35.781 15.922 1 27.36 54 PRO A O 1
ATOM 422 N N . ALA A 1 55 ? -0.832 -34.312 17.344 1 27.7 55 ALA A N 1
ATOM 423 C CA . ALA A 1 55 ? -0.531 -34.969 18.609 1 27.7 55 ALA A CA 1
ATOM 424 C C . ALA A 1 55 ? -0.953 -36.438 18.594 1 27.7 55 ALA A C 1
ATOM 426 O O . ALA A 1 55 ? -0.357 -37.25 19.281 1 27.7 55 ALA A O 1
ATOM 427 N N . ARG A 1 56 ? -2.115 -36.594 17.891 1 29.98 56 ARG A N 1
ATOM 428 C CA . ARG A 1 56 ? -2.619 -37.969 18.047 1 29.98 56 ARG A CA 1
ATOM 429 C C . ARG A 1 56 ? -1.636 -38.969 17.469 1 29.98 56 ARG A C 1
ATOM 431 O O . ARG A 1 56 ? -1.549 -40.094 17.969 1 29.98 56 ARG A O 1
ATOM 438 N N . TYR A 1 57 ? -1.202 -38.562 16.25 1 24.78 57 TYR A N 1
ATOM 439 C CA . TYR A 1 57 ? -0.344 -39.562 15.648 1 24.78 57 TYR A CA 1
ATOM 440 C C . TYR A 1 57 ? 1.025 -39.594 16.312 1 24.78 57 TYR A C 1
ATOM 442 O O . TYR A 1 57 ? 1.93 -40.312 15.875 1 24.78 57 TYR A O 1
ATOM 450 N N . ARG A 1 58 ? 1.263 -38.594 17.141 1 27.5 58 ARG A N 1
ATOM 451 C CA . ARG A 1 58 ? 2.51 -38.625 17.891 1 27.5 58 ARG A CA 1
ATOM 452 C C . ARG A 1 58 ? 2.625 -39.906 18.719 1 27.5 58 ARG A C 1
ATOM 454 O O . ARG A 1 58 ? 3.646 -40.125 19.375 1 27.5 58 ARG A O 1
ATOM 461 N N . PHE A 1 59 ? 1.363 -40.406 18.984 1 27.03 59 PHE A N 1
ATOM 462 C CA . PHE A 1 59 ? 1.479 -41.5 19.938 1 27.03 59 PHE A CA 1
ATOM 463 C C . PHE A 1 59 ? 2.383 -42.594 19.391 1 27.03 59 PHE A C 1
ATOM 465 O O . PHE A 1 59 ? 3.076 -43.281 20.156 1 27.03 59 PHE A O 1
ATOM 472 N N . PHE A 1 60 ? 2.186 -42.75 18.047 1 26.05 60 PHE A N 1
ATOM 473 C CA . PHE A 1 60 ? 2.631 -44.094 17.703 1 26.05 60 PHE A CA 1
ATOM 474 C C . PHE A 1 60 ? 4.152 -44.156 17.656 1 26.05 60 PHE A C 1
ATOM 476 O O . PHE A 1 60 ? 4.723 -45.25 17.438 1 26.05 60 PHE A O 1
ATOM 483 N N . ARG A 1 61 ? 4.715 -43 17.312 1 28.47 61 ARG A N 1
ATOM 484 C CA . ARG A 1 61 ? 6.148 -43.219 17.141 1 28.47 61 ARG A CA 1
ATOM 485 C C . ARG A 1 61 ? 6.816 -43.531 18.469 1 28.47 61 ARG A C 1
ATOM 487 O O . ARG A 1 61 ? 7.648 -42.781 18.953 1 28.47 61 ARG A O 1
ATOM 494 N N . LEU A 1 62 ? 6.008 -43.656 19.469 1 26.17 62 LEU A N 1
ATOM 495 C CA . LEU A 1 62 ? 6.738 -44.031 20.672 1 26.17 62 LEU A CA 1
ATOM 496 C C . LEU A 1 62 ? 7.844 -45.031 20.359 1 26.17 62 LEU A C 1
ATOM 498 O O . LEU A 1 62 ? 7.82 -45.688 19.328 1 26.17 62 LEU A O 1
ATOM 502 N N . SER A 1 63 ? 8.508 -45.625 21.453 1 30.08 63 SER A N 1
ATOM 503 C CA . SER A 1 63 ? 9.711 -46.344 21.906 1 30.08 63 SER A CA 1
ATOM 504 C C . SER A 1 63 ? 9.852 -47.688 21.234 1 30.08 63 SER A C 1
ATOM 506 O O . SER A 1 63 ? 9.688 -48.719 21.859 1 30.08 63 SER A O 1
ATOM 508 N N . LEU A 1 64 ? 9.25 -47.812 20.094 1 31.45 64 LEU A N 1
ATOM 509 C CA . LEU A 1 64 ? 9.43 -49.188 19.594 1 31.45 64 LEU A CA 1
ATOM 510 C C . LEU A 1 64 ? 10.914 -49.5 19.469 1 31.45 64 LEU A C 1
ATOM 512 O O . LEU A 1 64 ? 11.305 -50.656 19.641 1 31.45 64 LEU A O 1
ATOM 516 N N . SER A 1 65 ? 11.648 -48.469 19.109 1 34.06 65 SER A N 1
ATOM 517 C CA . SER A 1 65 ? 13.07 -48.812 19.078 1 34.06 65 SER A CA 1
ATOM 518 C C . SER A 1 65 ? 13.594 -49.156 20.469 1 34.06 65 SER A C 1
ATOM 520 O O . SER A 1 65 ? 14.438 -50.031 20.609 1 34.06 65 SER A O 1
ATOM 522 N N . GLY A 1 66 ? 13.109 -48.344 21.438 1 33.81 66 GLY A N 1
ATOM 523 C CA . GLY A 1 66 ? 13.484 -48.688 22.797 1 33.81 66 GLY A CA 1
ATOM 524 C C . GLY A 1 66 ? 12.914 -50.031 23.25 1 33.81 66 GLY A C 1
ATOM 525 O O . GLY A 1 66 ? 13.555 -50.75 24.016 1 33.81 66 GLY A O 1
ATOM 526 N N . LEU A 1 67 ? 11.609 -50.188 22.688 1 33.5 67 LEU A N 1
ATOM 527 C CA . LEU A 1 67 ? 11.039 -51.5 23.031 1 33.5 67 LEU A CA 1
ATOM 528 C C . LEU A 1 67 ? 11.742 -52.625 22.297 1 33.5 67 LEU A C 1
ATOM 530 O O . LEU A 1 67 ? 12.023 -53.688 22.875 1 33.5 67 LEU A O 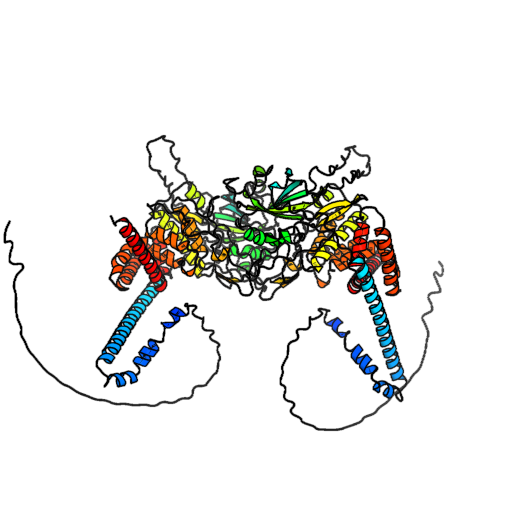1
ATOM 534 N N . ALA A 1 68 ? 12.031 -52.312 21.016 1 34.5 68 ALA A N 1
ATOM 535 C CA . ALA A 1 68 ? 12.734 -53.344 20.281 1 34.5 68 ALA A CA 1
ATOM 536 C C . ALA A 1 68 ? 14.141 -53.562 20.844 1 34.5 68 ALA A C 1
ATOM 538 O O . ALA A 1 68 ? 14.586 -54.688 20.984 1 34.5 68 ALA A O 1
ATOM 539 N N . ALA A 1 69 ? 14.773 -52.406 21.094 1 38.62 69 ALA A N 1
ATOM 540 C CA . ALA A 1 69 ? 16.078 -52.531 21.734 1 38.62 69 ALA A CA 1
ATOM 541 C C . ALA A 1 69 ? 15.953 -53.156 23.125 1 38.62 69 ALA A C 1
ATOM 543 O O . ALA A 1 69 ? 16.797 -53.938 23.531 1 38.62 69 ALA A O 1
ATOM 544 N N . GLN A 1 70 ? 14.859 -52.688 23.797 1 35.5 70 GLN A N 1
ATOM 545 C CA . GLN A 1 70 ? 14.625 -53.312 25.078 1 35.5 70 GLN A CA 1
ATOM 546 C C . GLN A 1 70 ? 14.25 -54.781 24.906 1 35.5 70 GLN A C 1
ATOM 548 O O . GLN A 1 70 ? 14.633 -55.625 25.719 1 35.5 70 GLN A O 1
ATOM 553 N N . LEU A 1 71 ? 13.5 -54.938 23.797 1 35.81 71 LEU A N 1
ATOM 554 C CA . LEU A 1 71 ? 13.133 -56.344 23.562 1 35.81 71 LEU A CA 1
ATOM 555 C C . LEU A 1 71 ? 14.336 -57.156 23.078 1 35.81 71 LEU A C 1
ATOM 557 O O . LEU A 1 71 ? 14.445 -58.344 23.375 1 35.81 71 LEU A O 1
ATOM 561 N N . GLN A 1 72 ? 15.172 -56.469 22.312 1 35.12 72 GLN A N 1
ATOM 562 C CA . GLN A 1 72 ? 16.359 -57.219 21.891 1 35.12 72 GLN A CA 1
ATOM 563 C C . GLN A 1 72 ? 17.344 -57.375 23.062 1 35.12 72 GLN A C 1
ATOM 565 O O . GLN A 1 72 ? 18.359 -58.062 22.922 1 35.12 72 GLN A O 1
ATOM 570 N N . SER A 1 73 ? 17.125 -56.406 24.047 1 34.72 73 SER A N 1
ATOM 571 C CA . SER A 1 73 ? 18.031 -56.75 25.141 1 34.72 73 SER A CA 1
ATOM 572 C C . SER A 1 73 ? 17.766 -58.125 25.688 1 34.72 73 SER A C 1
ATOM 574 O O . SER A 1 73 ? 16.672 -58.656 25.547 1 34.72 73 SER A O 1
ATOM 576 N N . GLY A 1 74 ? 18.75 -58.938 25.797 1 34.41 74 GLY A N 1
ATOM 577 C CA . GLY A 1 74 ? 18.953 -60.312 26.203 1 34.41 74 GLY A CA 1
ATOM 578 C C . GLY A 1 74 ? 17.969 -60.781 27.266 1 34.41 74 GLY A C 1
ATOM 579 O O . GLY A 1 74 ? 17.875 -61.969 27.562 1 34.41 74 GLY A O 1
ATOM 580 N N . ALA A 1 75 ? 17.516 -59.75 28.062 1 35.12 75 ALA A N 1
ATOM 581 C CA . ALA A 1 75 ? 16.797 -60.25 29.219 1 35.12 75 ALA A CA 1
ATOM 582 C C . ALA A 1 75 ? 15.461 -60.875 28.812 1 35.12 75 ALA A C 1
ATOM 584 O O . ALA A 1 75 ? 14.867 -61.656 29.562 1 35.12 75 ALA A O 1
ATOM 585 N N . PHE A 1 76 ? 14.969 -60.375 27.656 1 36.78 76 PHE A N 1
ATOM 586 C CA . PHE A 1 76 ? 13.68 -60.969 27.281 1 36.78 76 PHE A CA 1
ATOM 587 C C . PHE A 1 76 ? 13.844 -62.375 26.766 1 36.78 76 PHE A C 1
ATOM 589 O O . PHE A 1 76 ? 12.859 -63.094 26.594 1 36.78 76 PHE A O 1
ATOM 596 N N . ARG A 1 77 ? 15.039 -62.75 26.344 1 36.34 77 ARG A N 1
ATOM 597 C CA . ARG A 1 77 ? 15.266 -64.188 26 1 36.34 77 ARG A CA 1
ATOM 598 C C . ARG A 1 77 ? 14.906 -65.062 27.188 1 36.34 77 ARG A C 1
ATOM 600 O O . ARG A 1 77 ? 14.477 -66.188 27 1 36.34 77 ARG A O 1
ATOM 607 N N . ARG A 1 78 ? 15.336 -64.562 28.375 1 36.19 78 ARG A N 1
ATOM 608 C CA . ARG A 1 78 ? 15.18 -65.5 29.5 1 36.19 78 ARG A CA 1
ATOM 609 C C . ARG A 1 78 ? 13.703 -65.688 29.828 1 36.19 78 ARG A C 1
ATOM 611 O O . ARG A 1 78 ? 13.344 -66.688 30.469 1 36.19 78 ARG A O 1
ATOM 618 N N . VAL A 1 79 ? 12.945 -64.562 29.703 1 38.41 79 VAL A N 1
ATOM 619 C CA . VAL A 1 79 ? 11.586 -64.75 30.219 1 38.41 79 VAL A CA 1
ATOM 620 C C . VAL A 1 79 ? 10.812 -65.688 29.266 1 38.41 79 VAL A C 1
ATOM 622 O O . VAL A 1 79 ? 9.734 -66.188 29.609 1 38.41 79 VAL A O 1
ATOM 625 N N . VAL A 1 80 ? 11.273 -65.812 28 1 38.94 80 VAL A N 1
ATOM 626 C CA . VAL A 1 80 ? 10.477 -66.625 27.125 1 38.94 80 VAL A CA 1
ATOM 627 C C . VAL A 1 80 ? 10.609 -68.125 27.547 1 38.94 80 VAL A C 1
ATOM 629 O O . VAL A 1 80 ? 10.008 -69 26.953 1 38.94 80 VAL A O 1
ATOM 632 N N . GLY A 1 81 ? 11.609 -68.438 28.391 1 37.38 81 GLY A N 1
ATOM 633 C CA . GLY A 1 81 ? 11.609 -69.875 28.672 1 37.38 81 GLY A CA 1
ATOM 634 C C . GLY A 1 81 ? 10.297 -70.375 29.234 1 37.38 81 GLY A C 1
ATOM 635 O O . GLY A 1 81 ? 9.805 -71.438 28.844 1 37.38 81 GLY A O 1
ATOM 636 N N . GLY A 1 82 ? 9.953 -70.188 30.562 1 38.38 82 GLY A N 1
ATOM 637 C CA . GLY A 1 82 ? 8.984 -71 31.281 1 38.38 82 GLY A CA 1
ATOM 638 C C . GLY A 1 82 ? 7.547 -70.562 31.031 1 38.38 82 GLY A C 1
ATOM 639 O O . GLY A 1 82 ? 6.629 -71 31.719 1 38.38 82 GLY A O 1
ATOM 640 N N . GLY A 1 83 ? 7.332 -69.312 30.641 1 39.34 83 GLY A N 1
ATOM 641 C CA . GLY A 1 83 ? 5.961 -68.938 30.875 1 39.34 83 GLY A CA 1
ATOM 642 C C . GLY A 1 83 ? 4.969 -69.5 29.906 1 39.34 83 GLY A C 1
ATOM 643 O O . GLY A 1 83 ? 5.359 -70.188 28.922 1 39.34 83 GLY A O 1
ATOM 644 N N . ALA A 1 84 ? 3.553 -69.562 30.281 1 44.25 84 ALA A N 1
ATOM 645 C CA . ALA A 1 84 ? 2.402 -70.25 29.703 1 44.25 84 ALA A CA 1
ATOM 646 C C . ALA A 1 84 ? 2.25 -69.875 28.219 1 44.25 84 ALA A C 1
ATOM 648 O O . ALA A 1 84 ? 2.705 -68.812 27.781 1 44.25 84 ALA A O 1
ATOM 649 N N . PRO A 1 85 ? 1.744 -70.812 27.344 1 44.47 85 PRO A N 1
ATOM 650 C CA . PRO A 1 85 ? 1.548 -70.75 25.891 1 44.47 85 PRO A CA 1
ATOM 651 C C . PRO A 1 85 ? 0.881 -69.438 25.438 1 44.47 85 PRO A C 1
ATOM 653 O O . PRO A 1 85 ? 1.101 -69 24.312 1 44.47 85 PRO A O 1
ATOM 656 N N . ARG A 1 86 ? 0.091 -68.812 26.266 1 46.09 86 ARG A N 1
ATOM 657 C CA . ARG A 1 86 ? -0.622 -67.625 25.828 1 46.09 86 ARG A CA 1
ATOM 658 C C . ARG A 1 86 ? 0.335 -66.438 25.641 1 46.09 86 ARG A C 1
ATOM 660 O O . ARG A 1 86 ? 0.156 -65.625 24.734 1 46.09 86 ARG A O 1
ATOM 667 N N . ASN A 1 87 ? 1.264 -66.375 26.531 1 45.12 87 ASN A N 1
ATOM 668 C CA . ASN A 1 87 ? 2.211 -65.25 26.422 1 45.12 87 ASN A CA 1
ATOM 669 C C . ASN A 1 87 ? 3.098 -65.375 25.188 1 45.12 87 ASN A C 1
ATOM 671 O O . ASN A 1 87 ? 3.512 -64.375 24.609 1 45.12 87 ASN A O 1
ATOM 675 N N . ARG A 1 88 ? 3.273 -66.625 24.75 1 47.59 88 ARG A N 1
ATOM 676 C CA . ARG A 1 88 ? 4.062 -66.875 23.547 1 47.59 88 ARG A CA 1
ATOM 677 C C . ARG A 1 88 ? 3.336 -66.312 22.328 1 47.59 88 ARG A C 1
ATOM 679 O O . ARG A 1 88 ? 3.963 -65.75 21.422 1 47.59 88 ARG A O 1
ATOM 686 N N . ALA A 1 89 ? 1.969 -66.438 22.359 1 46.5 89 ALA A N 1
ATOM 687 C CA . ALA A 1 89 ? 1.212 -65.938 21.219 1 46.5 89 ALA A CA 1
ATOM 688 C C . ALA A 1 89 ? 1.278 -64.375 21.141 1 46.5 89 ALA A C 1
ATOM 690 O O . ALA A 1 89 ? 1.413 -63.844 20.062 1 46.5 89 ALA A O 1
ATOM 691 N N . VAL A 1 90 ? 1.132 -63.719 22.266 1 48.84 90 VAL A N 1
ATOM 692 C CA . VAL A 1 90 ? 1.217 -62.25 22.281 1 48.84 90 VAL A CA 1
ATOM 693 C C . VAL A 1 90 ? 2.629 -61.812 21.906 1 48.84 90 VAL A C 1
ATOM 695 O O . VAL A 1 90 ? 2.803 -60.875 21.156 1 48.84 90 VAL A O 1
ATOM 698 N N . PHE A 1 91 ? 3.549 -62.594 22.359 1 48.44 91 PHE A N 1
ATOM 699 C CA . PHE A 1 91 ? 4.926 -62.25 22.031 1 48.44 91 PHE A CA 1
ATOM 700 C C . PHE A 1 91 ? 5.219 -62.531 20.562 1 48.44 91 PHE A C 1
ATOM 702 O O . PHE A 1 91 ? 5.922 -61.75 19.906 1 48.44 91 PHE A O 1
ATOM 709 N N . LEU A 1 92 ? 4.656 -63.594 20.062 1 46.81 92 LEU A N 1
ATOM 710 C CA . LEU A 1 92 ? 4.805 -63.875 18.641 1 46.81 92 LEU A CA 1
ATOM 711 C C . LEU A 1 92 ? 4.078 -62.812 17.812 1 46.81 92 LEU A C 1
ATOM 713 O O . LEU A 1 92 ? 4.598 -62.344 16.797 1 46.81 92 LEU A O 1
ATOM 717 N N . ALA A 1 93 ? 2.861 -62.5 18.312 1 49.53 93 ALA A N 1
ATOM 718 C CA . ALA A 1 93 ? 2.148 -61.438 17.609 1 49.53 93 ALA A CA 1
ATOM 719 C C . ALA A 1 93 ? 2.912 -60.125 17.672 1 49.53 93 ALA A C 1
ATOM 721 O O . ALA A 1 93 ? 2.99 -59.375 16.688 1 49.53 93 ALA A O 1
ATOM 722 N N . PHE A 1 94 ? 3.412 -59.875 18.859 1 50.78 94 PHE A N 1
ATOM 723 C CA . PHE A 1 94 ? 4.246 -58.688 19.016 1 50.78 94 PHE A CA 1
ATOM 724 C C . PHE A 1 94 ? 5.52 -58.781 18.188 1 50.78 94 PHE A C 1
ATOM 726 O O . PHE A 1 94 ? 5.961 -57.812 17.578 1 50.78 94 PHE A O 1
ATOM 733 N N . GLY A 1 95 ? 6.059 -59.906 18.156 1 48.25 95 GLY A N 1
ATOM 734 C CA . GLY A 1 95 ? 7.234 -60.156 17.344 1 48.25 95 GLY A CA 1
ATOM 735 C C . GLY A 1 95 ? 6.961 -60.031 15.859 1 48.25 95 GLY A C 1
ATOM 736 O O . GLY A 1 95 ? 7.75 -59.438 15.125 1 48.25 95 GLY A O 1
ATOM 737 N N . VAL A 1 96 ? 5.883 -60.594 15.344 1 51.31 96 VAL A N 1
ATOM 738 C CA . VAL A 1 96 ? 5.477 -60.469 13.953 1 51.31 96 VAL A CA 1
ATOM 739 C C . VAL A 1 96 ? 5.145 -59 13.648 1 51.31 96 VAL A C 1
ATOM 741 O O . VAL A 1 96 ? 5.496 -58.469 12.586 1 51.31 96 VAL A O 1
ATOM 744 N N . GLY A 1 97 ? 4.441 -58.375 14.555 1 49.84 97 GLY A N 1
ATOM 745 C CA . GLY A 1 97 ? 4.191 -56.969 14.383 1 49.84 97 GLY A CA 1
ATOM 746 C C . GLY A 1 97 ? 5.465 -56.125 14.281 1 49.84 97 GLY A C 1
ATOM 747 O O . GLY A 1 97 ? 5.586 -55.281 13.414 1 49.84 97 GLY A O 1
ATOM 748 N N . LEU A 1 98 ? 6.352 -56.5 15.211 1 50.12 98 LEU A N 1
ATOM 749 C CA . LEU A 1 98 ? 7.645 -55.812 15.172 1 50.12 98 LEU A CA 1
ATOM 750 C C . LEU A 1 98 ? 8.406 -56.188 13.906 1 50.12 98 LEU A C 1
ATOM 752 O O . LEU A 1 98 ? 9.094 -55.344 13.32 1 50.12 98 LEU A O 1
ATOM 756 N N . GLY A 1 99 ? 8.328 -57.344 13.508 1 46.72 99 GLY A N 1
ATOM 757 C CA . GLY A 1 99 ? 8.945 -57.75 12.258 1 46.72 99 GLY A CA 1
ATOM 758 C C . GLY A 1 99 ? 8.359 -57.094 11.039 1 46.72 99 GLY A C 1
ATOM 759 O O . GLY A 1 99 ? 9.094 -56.656 10.148 1 46.72 99 GLY A O 1
ATOM 760 N N . LEU A 1 100 ? 7.066 -57 11.023 1 47.22 100 LEU A N 1
ATOM 761 C CA . LEU A 1 100 ? 6.387 -56.312 9.938 1 47.22 100 LEU A CA 1
ATOM 762 C C . LEU A 1 100 ? 6.734 -54.812 9.953 1 47.22 100 LEU A C 1
ATOM 764 O O . LEU A 1 100 ? 6.93 -54.219 8.898 1 47.22 100 LEU A O 1
ATOM 768 N N . ILE A 1 101 ? 6.754 -54.312 11.094 1 49.03 101 ILE A N 1
ATOM 769 C CA . ILE A 1 101 ? 7.184 -52.906 11.211 1 49.03 101 ILE A CA 1
ATOM 770 C C . ILE A 1 101 ? 8.625 -52.781 10.742 1 49.03 101 ILE A C 1
ATOM 772 O O . ILE A 1 101 ? 8.969 -51.844 10.023 1 49.03 101 ILE A O 1
ATOM 776 N N . GLU A 1 102 ? 9.461 -53.719 11.188 1 50.22 102 GLU A N 1
ATOM 777 C CA . GLU A 1 102 ? 10.867 -53.688 10.773 1 50.22 102 GLU A CA 1
ATOM 778 C C . GLU A 1 102 ? 11 -53.875 9.266 1 50.22 102 GLU A C 1
ATOM 780 O O . GLU A 1 102 ? 11.836 -53.219 8.633 1 50.22 102 GLU A O 1
ATOM 785 N N . GLN A 1 103 ? 10.289 -54.781 8.656 1 49.03 103 GLN A N 1
ATOM 786 C CA . GLN A 1 103 ? 10.297 -54.969 7.207 1 49.03 103 GLN A CA 1
ATOM 787 C C . GLN A 1 103 ? 9.797 -53.719 6.488 1 49.03 103 GLN A C 1
ATOM 789 O O . GLN A 1 103 ? 10.375 -53.281 5.488 1 49.03 103 GLN A O 1
ATOM 794 N N . GLN A 1 104 ? 8.734 -53.188 6.965 1 52.75 104 GLN A N 1
ATOM 795 C CA . GLN A 1 104 ? 8.227 -51.938 6.391 1 52.75 104 GLN A CA 1
ATOM 796 C C . GLN A 1 104 ? 9.25 -50.812 6.508 1 52.75 104 GLN A C 1
ATOM 798 O O . GLN A 1 104 ? 9.414 -50.031 5.586 1 52.75 104 GLN A O 1
ATOM 803 N N . LEU A 1 105 ? 9.836 -50.844 7.605 1 53.81 105 LEU A N 1
ATOM 804 C CA . LEU A 1 105 ? 10.875 -49.844 7.816 1 53.81 105 LEU A CA 1
ATOM 805 C C . LEU A 1 105 ? 12.047 -50.031 6.867 1 53.81 105 LEU A C 1
ATOM 807 O O . LEU A 1 105 ? 12.625 -49.094 6.363 1 53.81 105 LEU A O 1
ATOM 811 N N . GLU A 1 106 ? 12.391 -51.312 6.762 1 57.94 106 GLU A N 1
ATOM 812 C CA . GLU A 1 106 ? 13.477 -51.594 5.832 1 57.94 106 GLU A CA 1
ATOM 813 C C . GLU A 1 106 ? 13.078 -51.25 4.398 1 57.94 106 GLU A C 1
ATOM 815 O O . GLU A 1 106 ? 13.891 -50.719 3.633 1 57.94 106 GLU A O 1
ATOM 820 N N . GLU A 1 107 ? 11.891 -51.562 4.062 1 60.06 107 GLU A N 1
ATOM 821 C CA . GLU A 1 107 ? 11.391 -51.188 2.74 1 60.06 107 GLU A CA 1
ATOM 822 C C . GLU A 1 107 ? 11.328 -49.688 2.568 1 60.06 107 GLU A C 1
ATOM 824 O O . GLU A 1 107 ? 11.656 -49.156 1.502 1 60.06 107 GLU A O 1
ATOM 829 N N . ASP A 1 108 ? 10.938 -49.094 3.586 1 64.75 108 ASP A N 1
ATOM 830 C CA . ASP A 1 108 ? 10.914 -47.625 3.561 1 64.75 108 ASP A CA 1
ATOM 831 C C . ASP A 1 108 ? 12.32 -47.062 3.402 1 64.75 108 ASP A C 1
ATOM 833 O O . ASP A 1 108 ? 12.523 -46.094 2.668 1 64.75 108 ASP A O 1
ATOM 837 N N . ARG A 1 109 ? 13.141 -47.656 4.121 1 68.19 109 ARG A N 1
ATOM 838 C CA . ARG A 1 109 ? 14.523 -47.188 4.012 1 68.19 109 ARG A CA 1
ATOM 839 C C . ARG A 1 109 ? 15.07 -47.438 2.609 1 68.19 109 ARG A C 1
ATOM 841 O O . ARG A 1 109 ? 15.773 -46.594 2.062 1 68.19 109 ARG A O 1
ATOM 848 N N . THR A 1 110 ? 14.68 -48.562 2.104 1 72.38 110 THR A N 1
ATOM 849 C CA . THR A 1 110 ? 15.156 -48.875 0.759 1 72.38 110 THR A CA 1
ATOM 850 C C . THR A 1 110 ? 14.508 -47.938 -0.269 1 72.38 110 THR A C 1
ATOM 852 O O . THR A 1 110 ? 15.18 -47.438 -1.18 1 72.38 110 THR A O 1
ATOM 855 N N . SER A 1 111 ? 13.242 -47.688 -0.062 1 77 111 SER A N 1
ATOM 856 C CA . SER A 1 111 ? 12.539 -46.812 -0.984 1 77 111 SER A CA 1
ATOM 857 C C . SER A 1 111 ? 13.039 -45.375 -0.85 1 77 111 SER A C 1
ATOM 859 O O . SER A 1 111 ? 13.164 -44.656 -1.848 1 77 111 SER A O 1
ATOM 861 N N . ALA A 1 112 ? 13.258 -45.031 0.349 1 82.56 112 ALA A N 1
ATOM 862 C CA . ALA A 1 112 ? 13.805 -43.688 0.573 1 82.56 112 ALA A CA 1
ATOM 863 C C . ALA A 1 112 ? 15.188 -43.562 -0.044 1 82.56 112 ALA A C 1
ATOM 865 O O . ALA A 1 112 ? 15.516 -42.531 -0.626 1 82.56 112 ALA A O 1
ATOM 866 N N . ALA A 1 113 ? 15.969 -44.594 0.161 1 82.19 113 ALA A N 1
ATOM 867 C CA . ALA A 1 113 ? 17.297 -44.594 -0.436 1 82.19 113 ALA A CA 1
ATOM 868 C C . ALA A 1 113 ? 17.219 -44.531 -1.958 1 82.19 113 ALA A C 1
ATOM 870 O O . ALA A 1 113 ? 18.031 -43.875 -2.605 1 82.19 113 ALA A O 1
ATOM 871 N N . LEU A 1 114 ? 16.312 -45.25 -2.49 1 83.5 114 LEU A N 1
ATOM 872 C CA . LEU A 1 114 ? 16.109 -45.219 -3.934 1 83.5 114 LEU A CA 1
ATOM 873 C C . LEU A 1 114 ? 15.75 -43.812 -4.402 1 83.5 114 LEU A C 1
ATOM 875 O O . LEU A 1 114 ? 16.297 -43.344 -5.391 1 83.5 114 LEU A O 1
ATOM 879 N N . CYS A 1 115 ? 14.805 -43.188 -3.752 1 86.56 115 CYS A N 1
ATOM 880 C CA . CYS A 1 115 ? 14.414 -41.844 -4.105 1 86.56 115 CYS A CA 1
ATOM 881 C C . CYS A 1 115 ? 15.609 -40.875 -4.043 1 86.56 115 CYS A C 1
ATOM 883 O O . CYS A 1 115 ? 15.773 -40.031 -4.914 1 86.56 115 CYS A O 1
ATOM 885 N N . GLN A 1 116 ? 16.422 -41.094 -3.074 1 86.88 116 GLN A N 1
ATOM 886 C CA . GLN A 1 116 ? 17.609 -40.25 -2.934 1 86.88 116 GLN A CA 1
ATOM 887 C C . GLN A 1 116 ? 18.594 -40.469 -4.086 1 86.88 116 GLN A C 1
ATOM 889 O O . GLN A 1 116 ? 19.203 -39.531 -4.578 1 86.88 116 GLN A O 1
ATOM 894 N N . GLU A 1 117 ? 18.719 -41.656 -4.461 1 84.25 117 GLU A N 1
ATOM 895 C CA . GLU A 1 117 ? 19.594 -41.969 -5.586 1 84.25 117 GLU A CA 1
ATOM 896 C C . GLU A 1 117 ? 19.062 -41.375 -6.883 1 84.25 117 GLU A C 1
ATOM 898 O O . GLU A 1 117 ? 19.844 -40.844 -7.688 1 84.25 117 GLU A O 1
ATOM 903 N N . ILE A 1 118 ? 17.797 -41.531 -7.055 1 86.31 118 ILE A N 1
ATOM 904 C CA . ILE A 1 118 ? 17.172 -40.969 -8.25 1 86.31 118 ILE A CA 1
ATOM 905 C C . ILE A 1 118 ? 17.359 -39.469 -8.266 1 86.31 118 ILE A C 1
ATOM 907 O O . ILE A 1 118 ? 17.734 -38.875 -9.289 1 86.31 118 ILE A O 1
ATOM 911 N N . GLN A 1 119 ? 17.109 -38.844 -7.164 1 87.69 119 GLN A N 1
ATOM 912 C CA . GLN A 1 119 ? 17.266 -37.406 -7.047 1 87.69 119 GLN A CA 1
ATOM 913 C C . GLN A 1 119 ? 18.688 -36.969 -7.414 1 87.69 119 GLN A C 1
ATOM 915 O O . GLN A 1 119 ? 18.875 -35.969 -8.086 1 87.69 119 GLN A O 1
ATOM 920 N N . ALA A 1 120 ? 19.672 -37.656 -6.941 1 84.19 120 ALA A N 1
ATOM 921 C CA . ALA A 1 120 ? 21.078 -37.344 -7.168 1 84.19 120 ALA A CA 1
ATOM 922 C C . ALA A 1 120 ? 21.422 -37.375 -8.656 1 84.19 120 ALA A C 1
ATOM 924 O O . ALA A 1 120 ? 22.234 -36.562 -9.133 1 84.19 120 ALA A O 1
ATOM 925 N N . VAL A 1 121 ? 20.781 -38.219 -9.352 1 82.06 121 VAL A N 1
ATOM 926 C CA . VAL A 1 121 ? 21.031 -38.375 -10.781 1 82.06 121 VAL A CA 1
ATOM 927 C C . VAL A 1 121 ? 20.469 -37.156 -11.539 1 82.06 121 VAL A C 1
ATOM 929 O O . VAL A 1 121 ? 21.094 -36.656 -12.477 1 82.06 121 VAL A O 1
ATOM 932 N N . PHE A 1 122 ? 19.359 -36.656 -11.086 1 85.56 122 PHE A N 1
ATOM 933 C CA . PHE A 1 122 ? 18.641 -35.688 -11.891 1 85.56 122 PHE A CA 1
ATOM 934 C C . PHE A 1 122 ? 18.891 -34.281 -11.367 1 85.56 122 PHE A C 1
ATOM 936 O O . PHE A 1 122 ? 18.547 -33.281 -12.023 1 85.56 122 PHE A O 1
ATOM 943 N N . ARG A 1 123 ? 19.359 -34.031 -10.156 1 79.81 123 ARG A N 1
ATOM 944 C CA . ARG A 1 123 ? 19.672 -32.719 -9.625 1 79.81 123 ARG A CA 1
ATOM 945 C C . ARG A 1 123 ? 20.938 -32.156 -10.258 1 79.81 123 ARG A C 1
ATOM 947 O O . ARG A 1 123 ? 21.125 -30.938 -10.305 1 79.81 123 ARG A O 1
ATOM 954 N N . LYS A 1 124 ? 21.891 -32.844 -10.719 1 60.69 124 LYS A N 1
ATOM 955 C CA . LYS A 1 124 ? 23.188 -32.406 -11.227 1 60.69 124 LYS A CA 1
ATOM 956 C C . LYS A 1 124 ? 23.016 -31.516 -12.469 1 60.69 124 LYS A C 1
ATOM 958 O O . LYS A 1 124 ? 23.906 -30.734 -12.805 1 60.69 124 LYS A O 1
ATOM 963 N N . LYS A 1 125 ? 21.953 -31.469 -13.141 1 54.66 125 LYS A N 1
ATOM 964 C CA . LYS A 1 125 ? 21.922 -30.703 -14.383 1 54.66 125 LYS A CA 1
ATOM 965 C C . LYS A 1 125 ? 21.531 -29.25 -14.117 1 54.66 125 LYS A C 1
ATOM 967 O O . LYS A 1 125 ? 20.469 -28.969 -13.586 1 54.66 125 LYS A O 1
ATOM 972 N N . LYS A 1 126 ? 22.594 -28.422 -14.039 1 53.25 126 LYS A N 1
ATOM 973 C CA . LYS A 1 126 ? 22.484 -26.984 -13.844 1 53.25 126 LYS A CA 1
ATOM 974 C C . LYS A 1 126 ? 21.906 -26.312 -15.078 1 53.25 126 LYS A C 1
ATOM 976 O O . LYS A 1 126 ? 22.312 -26.594 -16.203 1 53.25 126 LYS A O 1
ATOM 981 N N . PHE A 1 127 ? 20.625 -25.859 -14.922 1 52.56 127 PHE A N 1
ATOM 982 C CA . PHE A 1 127 ? 20.062 -25 -15.977 1 52.56 127 PHE A CA 1
ATOM 983 C C . PHE A 1 127 ? 21.016 -23.859 -16.312 1 52.56 127 PHE A C 1
ATOM 985 O O . PHE A 1 127 ? 21.516 -23.172 -15.414 1 52.56 127 PHE A O 1
ATOM 992 N N . GLN A 1 128 ? 21.766 -23.984 -17.484 1 49.59 128 GLN A N 1
ATOM 993 C CA . GLN A 1 128 ? 22.703 -22.953 -17.891 1 49.59 128 GLN A CA 1
ATOM 994 C C . GLN A 1 128 ? 21.969 -21.719 -18.422 1 49.59 128 GLN A C 1
ATOM 996 O O . GLN A 1 128 ? 21 -21.844 -19.172 1 49.59 128 GLN A O 1
ATOM 1001 N N . THR A 1 129 ? 22.078 -20.578 -17.781 1 54.53 129 THR A N 1
ATOM 1002 C CA . THR A 1 129 ? 21.609 -19.312 -18.312 1 54.53 129 THR A CA 1
ATOM 1003 C C . THR A 1 129 ? 22.297 -18.969 -19.625 1 54.53 129 THR A C 1
ATOM 1005 O O . THR A 1 129 ? 23.516 -19.109 -19.734 1 54.53 129 THR A O 1
ATOM 1008 N N . PRO A 1 130 ? 21.484 -18.797 -20.719 1 49.88 130 PRO A N 1
ATOM 1009 C CA . PRO A 1 130 ? 22.031 -18.625 -22.062 1 49.88 130 PRO A CA 1
ATOM 1010 C C . PRO A 1 130 ? 22.984 -17.422 -22.156 1 49.88 130 PRO A C 1
ATOM 1012 O O . PRO A 1 130 ? 23.703 -17.281 -23.141 1 49.88 130 PRO A O 1
ATOM 1015 N N . LEU A 1 131 ? 22.859 -16.391 -21.281 1 53.62 131 LEU A N 1
ATOM 1016 C CA . LEU A 1 131 ? 23.562 -15.164 -21.672 1 53.62 131 LEU A CA 1
ATOM 1017 C C . LEU A 1 131 ? 25.031 -15.219 -21.266 1 53.62 131 LEU A C 1
ATOM 1019 O O . LEU A 1 131 ? 25.344 -15.547 -20.109 1 53.62 131 LEU A O 1
ATOM 1023 N N . LYS A 1 132 ? 25.844 -15.312 -22.281 1 53.16 132 LYS A N 1
ATOM 1024 C CA . LYS A 1 132 ? 27.297 -15.172 -22.125 1 53.16 132 LYS A CA 1
ATOM 1025 C C . LYS A 1 132 ? 27.641 -13.961 -21.266 1 53.16 132 LYS A C 1
ATOM 1027 O O . LYS A 1 132 ? 26.875 -12.992 -21.219 1 53.16 132 LYS A O 1
ATOM 1032 N N . SER A 1 133 ? 28.484 -14.148 -20.344 1 55.56 133 SER A N 1
ATOM 1033 C CA . SER A 1 133 ? 29.047 -13.141 -19.453 1 55.56 133 SER A CA 1
ATOM 1034 C C . SER A 1 133 ? 29.453 -11.891 -20.219 1 55.56 133 SER A C 1
ATOM 1036 O O . SER A 1 133 ? 30.469 -11.883 -20.922 1 55.56 133 SER A O 1
ATOM 1038 N N . PHE A 1 134 ? 28.5 -11.227 -20.812 1 57.56 134 PHE A N 1
ATOM 1039 C CA . PHE A 1 134 ? 28.938 -10 -21.469 1 57.56 134 PHE A CA 1
ATOM 1040 C C . PHE A 1 134 ? 29.109 -8.883 -20.438 1 57.56 134 PHE A C 1
ATOM 1042 O O . PHE A 1 134 ? 28.375 -8.805 -19.469 1 57.56 134 PHE A O 1
ATOM 1049 N N . THR A 1 135 ? 30.297 -8.242 -20.484 1 62.75 135 THR A N 1
ATOM 1050 C CA . THR A 1 135 ? 30.609 -7.055 -19.688 1 62.75 135 THR A CA 1
ATOM 1051 C C . THR A 1 135 ? 29.688 -5.898 -20.062 1 62.75 135 THR A C 1
ATOM 1053 O O . THR A 1 135 ? 29.797 -4.809 -19.484 1 62.75 135 THR A O 1
ATOM 1056 N N . SER A 1 136 ? 28.766 -6.207 -20.969 1 77.81 136 SER A N 1
ATOM 1057 C CA . SER A 1 136 ? 27.906 -5.113 -21.422 1 77.81 136 SER A CA 1
ATOM 1058 C C . SER A 1 136 ? 26.453 -5.332 -21 1 77.81 136 SER A C 1
ATOM 1060 O O . SER A 1 136 ? 26.125 -6.352 -20.391 1 77.81 136 SER A O 1
ATOM 1062 N N . GLY A 1 137 ? 25.641 -4.352 -20.969 1 87.5 137 GLY A N 1
ATOM 1063 C CA . GLY A 1 137 ? 24.203 -4.445 -20.766 1 87.5 137 GLY A CA 1
ATOM 1064 C C . GLY A 1 137 ? 23.734 -3.775 -19.484 1 87.5 137 GLY A C 1
ATOM 1065 O O . GLY A 1 137 ? 22.594 -3.98 -19.047 1 87.5 137 GLY A O 1
ATOM 1066 N N . TYR A 1 138 ? 24.625 -2.941 -18.938 1 90.88 138 TYR A N 1
ATOM 1067 C CA . TYR A 1 138 ? 24.281 -2.342 -17.656 1 90.88 138 TYR A CA 1
ATOM 1068 C C . TYR A 1 138 ? 23.922 -0.87 -17.828 1 90.88 138 TYR A C 1
ATOM 1070 O O . TYR A 1 138 ? 23.906 -0.114 -16.844 1 90.88 138 TYR A O 1
ATOM 1078 N N . LYS A 1 139 ? 23.75 -0.506 -19.094 1 91.5 139 LYS A N 1
ATOM 1079 C CA . LYS A 1 139 ? 23.328 0.857 -19.406 1 91.5 139 LYS A CA 1
ATOM 1080 C C . LYS A 1 139 ? 22.219 0.865 -20.453 1 91.5 139 LYS A C 1
ATOM 1082 O O . LYS A 1 139 ? 22.125 -0.041 -21.281 1 91.5 139 LYS A O 1
ATOM 1087 N N . LEU A 1 140 ? 21.453 1.896 -20.359 1 94.19 140 LEU A N 1
ATOM 1088 C CA . LEU A 1 140 ? 20.297 1.998 -21.234 1 94.19 140 LEU A CA 1
ATOM 1089 C C . LEU A 1 140 ? 20.734 2.082 -22.703 1 94.19 140 LEU A C 1
ATOM 1091 O O . LEU A 1 140 ? 20.062 1.555 -23.578 1 94.19 140 LEU A O 1
ATOM 1095 N N . GLU A 1 141 ? 21.906 2.715 -22.953 1 91.88 141 GLU A N 1
ATOM 1096 C CA . GLU A 1 141 ? 22.438 2.941 -24.297 1 91.88 141 GLU A CA 1
ATOM 1097 C C . GLU A 1 141 ? 22.828 1.627 -24.969 1 91.88 141 GLU A C 1
ATOM 1099 O O . GLU A 1 141 ? 23.016 1.571 -26.188 1 91.88 141 GLU A O 1
ATOM 1104 N N . ASP A 1 142 ? 22.953 0.624 -24.156 1 91.75 142 ASP A N 1
ATOM 1105 C CA . ASP A 1 142 ? 23.344 -0.681 -24.672 1 91.75 142 ASP A CA 1
ATOM 1106 C C . ASP A 1 142 ? 22.188 -1.34 -25.422 1 91.75 142 ASP A C 1
ATOM 1108 O O . ASP A 1 142 ? 22.359 -2.357 -26.094 1 91.75 142 ASP A O 1
ATOM 1112 N N . TYR A 1 143 ? 20.984 -0.7 -25.391 1 93.94 143 TYR A N 1
ATOM 1113 C CA . TYR A 1 143 ? 19.797 -1.361 -25.906 1 93.94 143 TYR A CA 1
ATOM 1114 C C . TYR A 1 143 ? 19.062 -0.474 -26.906 1 93.94 143 TYR A C 1
ATOM 1116 O O . TYR A 1 143 ? 19.125 0.755 -26.812 1 93.94 143 TYR A O 1
ATOM 1124 N N . VAL A 1 144 ? 18.516 -1.151 -27.938 1 93.44 144 VAL A N 1
ATOM 1125 C CA . VAL A 1 144 ? 17.531 -0.52 -28.797 1 93.44 144 VAL A CA 1
ATOM 1126 C C . VAL A 1 144 ? 16.125 -0.851 -28.297 1 93.44 144 VAL A C 1
ATOM 1128 O O . VAL A 1 144 ? 15.758 -2.023 -28.188 1 93.44 144 VAL A O 1
ATOM 1131 N N . ILE A 1 145 ? 15.375 0.167 -27.969 1 95.12 145 ILE A N 1
ATOM 1132 C CA . ILE A 1 145 ? 14.062 -0.033 -27.359 1 95.12 145 ILE A CA 1
ATOM 1133 C C . ILE A 1 145 ? 12.969 0.097 -28.406 1 95.12 145 ILE A C 1
ATOM 1135 O O . ILE A 1 145 ? 12.984 1.029 -29.219 1 95.12 145 ILE A O 1
ATOM 1139 N N . GLY A 1 146 ? 12.078 -0.867 -28.422 1 94.31 146 GLY A N 1
ATOM 1140 C CA . GLY A 1 146 ? 10.969 -0.886 -29.359 1 94.31 146 GLY A CA 1
ATOM 1141 C C . GLY A 1 146 ? 9.648 -0.454 -28.75 1 94.31 146 GLY A C 1
ATOM 1142 O O . GLY A 1 146 ? 9.609 0.505 -27.969 1 94.31 146 GLY A O 1
ATOM 1143 N N . ASN A 1 147 ? 8.586 -1.117 -29.078 1 93.44 147 ASN A N 1
ATOM 1144 C CA . ASN A 1 147 ? 7.238 -0.743 -28.656 1 93.44 147 ASN A CA 1
ATOM 1145 C C . ASN A 1 147 ? 6.941 -1.228 -27.25 1 93.44 147 ASN A C 1
ATOM 1147 O O . ASN A 1 147 ? 7.574 -2.166 -26.766 1 93.44 147 ASN A O 1
ATOM 1151 N N . GLN A 1 148 ? 5.953 -0.569 -26.656 1 95.69 148 GLN A N 1
ATOM 1152 C CA . GLN A 1 148 ? 5.465 -1.003 -25.359 1 95.69 148 GLN A CA 1
ATOM 1153 C C . GLN A 1 148 ? 4.672 -2.301 -25.469 1 95.69 148 GLN A C 1
ATOM 1155 O O . GLN A 1 148 ? 3.781 -2.42 -26.312 1 95.69 148 GLN A O 1
ATOM 1160 N N . ILE A 1 149 ? 4.98 -3.271 -24.672 1 93.88 149 ILE A N 1
ATOM 1161 C CA . ILE A 1 149 ? 4.301 -4.559 -24.781 1 93.88 149 ILE A CA 1
ATOM 1162 C C . ILE A 1 149 ? 3.508 -4.832 -23.5 1 93.88 149 ILE A C 1
ATOM 1164 O O . ILE A 1 149 ? 2.723 -5.781 -23.438 1 93.88 149 ILE A O 1
ATOM 1168 N N . GLY A 1 150 ? 3.727 -4.07 -22.484 1 92.25 150 GLY A N 1
ATOM 1169 C CA . GLY A 1 150 ? 2.982 -4.238 -21.25 1 92.25 150 GLY A CA 1
ATOM 1170 C C . GLY A 1 150 ? 3.061 -3.029 -20.344 1 92.25 150 GLY A C 1
ATOM 1171 O O . GLY A 1 150 ? 3.99 -2.227 -20.438 1 92.25 150 GLY A O 1
ATOM 1172 N N . LYS A 1 151 ? 2.049 -2.881 -19.547 1 91.5 151 LYS A N 1
ATOM 1173 C CA . LYS A 1 151 ? 1.992 -1.828 -18.531 1 91.5 151 LYS A CA 1
ATOM 1174 C C . LYS A 1 151 ? 1.228 -2.293 -17.297 1 91.5 151 LYS A C 1
ATOM 1176 O O . LYS A 1 151 ? 0.21 -2.98 -17.422 1 91.5 151 LYS A O 1
ATOM 1181 N N . GLY A 1 152 ? 1.817 -2.029 -16.188 1 85.88 152 GLY A N 1
ATOM 1182 C CA . GLY A 1 152 ? 1.148 -2.332 -14.93 1 85.88 152 GLY A CA 1
ATOM 1183 C C . GLY A 1 152 ? 1.164 -1.176 -13.953 1 85.88 152 GLY A C 1
ATOM 1184 O O . GLY A 1 152 ? 1.387 -0.027 -14.336 1 85.88 152 GLY A O 1
ATOM 1185 N N . CYS A 1 153 ? 0.828 -1.432 -12.688 1 79.25 153 CYS A N 1
ATOM 1186 C CA . CYS A 1 153 ? 0.733 -0.416 -11.648 1 79.25 153 CYS A CA 1
ATOM 1187 C C . CYS A 1 153 ? 2.111 0.126 -11.289 1 79.25 153 CYS A C 1
ATOM 1189 O O . CYS A 1 153 ? 2.236 1.263 -10.828 1 79.25 153 CYS A O 1
ATOM 1191 N N . ASN A 1 154 ? 3.146 -0.658 -11.641 1 89.69 154 ASN A N 1
ATOM 1192 C CA . ASN A 1 154 ? 4.438 -0.269 -11.086 1 89.69 154 ASN A CA 1
ATOM 1193 C C . ASN A 1 154 ? 5.504 -0.159 -12.18 1 89.69 154 ASN A C 1
ATOM 1195 O O . ASN A 1 154 ? 6.648 0.207 -11.898 1 89.69 154 ASN A O 1
ATOM 1199 N N . ALA A 1 155 ? 5.047 -0.44 -13.398 1 96.12 155 ALA A N 1
ATOM 1200 C CA . ALA A 1 155 ? 6.086 -0.461 -14.43 1 96.12 155 ALA A CA 1
ATOM 1201 C C . ALA A 1 155 ? 5.469 -0.489 -15.82 1 96.12 155 ALA A C 1
ATOM 1203 O O . ALA A 1 155 ? 4.262 -0.683 -15.977 1 96.12 155 ALA A O 1
ATOM 1204 N N . ALA A 1 156 ? 6.32 -0.231 -16.75 1 96.75 156 ALA A N 1
ATOM 1205 C CA . ALA A 1 156 ? 6.035 -0.475 -18.172 1 96.75 156 ALA A CA 1
ATOM 1206 C C . ALA A 1 156 ? 7.082 -1.396 -18.781 1 96.75 156 ALA A C 1
ATOM 1208 O O . ALA A 1 156 ? 8.25 -1.377 -18.391 1 96.75 156 ALA A O 1
ATOM 1209 N N . VAL A 1 157 ? 6.656 -2.219 -19.703 1 97.44 157 VAL A N 1
ATOM 1210 C CA . VAL A 1 157 ? 7.555 -3.168 -20.359 1 97.44 157 VAL A CA 1
ATOM 1211 C C . VAL A 1 157 ? 7.633 -2.863 -21.859 1 97.44 157 VAL A C 1
ATOM 1213 O O . VAL A 1 157 ? 6.609 -2.666 -22.516 1 97.44 157 VAL A O 1
ATOM 1216 N N . TYR A 1 158 ? 8.906 -2.826 -22.359 1 97.19 158 TYR A N 1
ATOM 1217 C CA . TYR A 1 158 ? 9.156 -2.504 -23.766 1 97.19 158 TYR A CA 1
ATOM 1218 C C . TYR A 1 158 ? 9.93 -3.623 -24.453 1 97.19 158 TYR A C 1
ATOM 1220 O O . TYR A 1 158 ? 10.672 -4.363 -23.797 1 97.19 158 TYR A O 1
ATOM 1228 N N . GLU A 1 159 ? 9.758 -3.699 -25.797 1 95.69 159 GLU A N 1
ATOM 1229 C CA . GLU A 1 159 ? 10.648 -4.523 -26.609 1 95.69 159 GLU A CA 1
ATOM 1230 C C . GLU A 1 159 ? 12.078 -3.977 -26.594 1 95.69 159 GLU A C 1
ATOM 1232 O O . GLU A 1 159 ? 12.281 -2.762 -26.562 1 95.69 159 GLU A O 1
ATOM 1237 N N . ALA A 1 160 ? 12.953 -4.902 -26.562 1 95.19 160 ALA A N 1
ATOM 1238 C CA . ALA A 1 160 ? 14.344 -4.457 -26.562 1 95.19 160 ALA A CA 1
ATOM 1239 C C . ALA A 1 160 ? 15.227 -5.426 -27.344 1 95.19 160 ALA A C 1
ATOM 1241 O O . ALA A 1 160 ? 14.891 -6.598 -27.5 1 95.19 160 ALA A O 1
ATOM 1242 N N . ALA A 1 161 ? 16.281 -4.859 -27.906 1 92.88 161 ALA A N 1
ATOM 1243 C CA . ALA A 1 161 ? 17.297 -5.629 -28.625 1 92.88 161 ALA A CA 1
ATOM 1244 C C . ALA A 1 161 ? 18.703 -5.145 -28.266 1 92.88 161 ALA A C 1
ATOM 1246 O O . ALA A 1 161 ? 18.891 -3.969 -27.938 1 92.88 161 ALA A O 1
ATOM 1247 N N . ALA A 1 162 ? 19.547 -6.074 -28.141 1 88.38 162 ALA A N 1
ATOM 1248 C CA . ALA A 1 162 ? 20.953 -5.754 -27.891 1 88.38 162 ALA A CA 1
ATOM 1249 C C . ALA A 1 162 ? 21.875 -6.586 -28.766 1 88.38 162 ALA A C 1
ATOM 1251 O O . ALA A 1 162 ? 21.578 -7.742 -29.078 1 88.38 162 ALA A O 1
ATOM 1252 N N . PRO A 1 163 ? 22.984 -5.906 -29.188 1 76 163 PRO A N 1
ATOM 1253 C CA . PRO A 1 163 ? 23.906 -6.633 -30.062 1 76 163 PRO A CA 1
ATOM 1254 C C . PRO A 1 163 ? 24.469 -7.891 -29.406 1 76 163 PRO A C 1
ATOM 1256 O O . PRO A 1 163 ? 24.875 -8.828 -30.094 1 76 163 PRO A O 1
ATOM 1259 N N . PHE A 1 164 ? 24.547 -7.863 -28.078 1 69.75 164 PHE A N 1
ATOM 1260 C CA . PHE A 1 164 ? 25.156 -9.008 -27.406 1 69.75 164 PHE A CA 1
ATOM 1261 C C . PHE A 1 164 ? 24.109 -10.086 -27.125 1 69.75 164 PHE A C 1
ATOM 1263 O O . PHE A 1 164 ? 24.438 -11.156 -26.625 1 69.75 164 PHE A O 1
ATOM 1270 N N . ALA A 1 165 ? 22.891 -9.859 -27.406 1 63.97 165 ALA A N 1
ATOM 1271 C CA . ALA A 1 165 ? 21.844 -10.82 -27.109 1 63.97 165 ALA A CA 1
ATOM 1272 C C . ALA A 1 165 ? 21.812 -11.945 -28.156 1 63.97 165 ALA A C 1
ATOM 1274 O O . ALA A 1 165 ? 22.016 -11.695 -29.344 1 63.97 165 ALA A O 1
ATOM 1275 N N . PRO A 1 166 ? 22.062 -13.258 -27.609 1 57.38 166 PRO A N 1
ATOM 1276 C CA . PRO A 1 166 ? 22 -14.336 -28.594 1 57.38 166 PRO A CA 1
ATOM 1277 C C . PRO A 1 166 ? 20.781 -14.234 -29.531 1 57.38 166 PRO A C 1
ATOM 1279 O O . PRO A 1 166 ? 19.719 -13.797 -29.094 1 57.38 166 PRO A O 1
ATOM 1282 N N . PRO A 1 167 ? 21.078 -14.266 -30.781 1 49.78 167 PRO A N 1
ATOM 1283 C CA . PRO A 1 167 ? 19.938 -14.273 -31.688 1 49.78 167 PRO A CA 1
ATOM 1284 C C . PRO A 1 167 ? 18.906 -15.352 -31.328 1 49.78 167 PRO A C 1
ATOM 1286 O O . PRO A 1 167 ? 19.266 -16.406 -30.812 1 49.78 167 PRO A O 1
ATOM 1289 N N . ALA A 1 168 ? 17.75 -15.047 -30.875 1 49.56 168 ALA A N 1
ATOM 1290 C CA . ALA A 1 168 ? 16.688 -16.016 -30.609 1 49.56 168 ALA A CA 1
ATOM 1291 C C . ALA A 1 168 ? 16.703 -17.141 -31.656 1 49.56 168 ALA A C 1
ATOM 1293 O O . ALA A 1 168 ? 16.891 -16.875 -32.844 1 49.56 168 ALA A O 1
ATOM 1294 N N . GLU A 1 169 ? 17.125 -18.281 -31.359 1 42.88 169 GLU A N 1
ATOM 1295 C CA . GLU A 1 169 ? 16.891 -19.359 -32.312 1 42.88 169 GLU A CA 1
ATOM 1296 C C . GLU A 1 169 ? 15.547 -19.172 -33.031 1 42.88 169 GLU A C 1
ATOM 1298 O O . GLU A 1 169 ? 14.523 -18.969 -32.406 1 42.88 169 GLU A O 1
ATOM 1303 N N . SER A 1 170 ? 15.523 -18.609 -34.188 1 38.31 170 SER A N 1
ATOM 1304 C CA . SER A 1 170 ? 14.336 -18.516 -35.062 1 38.31 170 SER A CA 1
ATOM 1305 C C . SER A 1 170 ? 13.516 -19.797 -35 1 38.31 170 SER A C 1
ATOM 1307 O O . SER A 1 170 ? 13.734 -20.703 -35.781 1 38.31 170 SER A O 1
ATOM 1309 N N . GLY A 1 171 ? 13.453 -20.578 -33.938 1 36.44 171 GLY A N 1
ATOM 1310 C CA . GLY A 1 171 ? 12.5 -21.641 -34.219 1 36.44 171 GLY A CA 1
ATOM 1311 C C . GLY A 1 171 ? 11.164 -21.125 -34.719 1 36.44 171 GLY A C 1
ATOM 1312 O O . GLY A 1 171 ? 10.586 -20.203 -34.156 1 36.44 171 GLY A O 1
ATOM 1313 N N . LYS A 1 172 ? 10.914 -21.312 -36 1 35.75 172 LYS A N 1
ATOM 1314 C CA . LYS A 1 172 ? 9.648 -21.156 -36.719 1 35.75 172 LYS A CA 1
ATOM 1315 C C . LYS A 1 172 ? 8.492 -21.75 -35.906 1 35.75 172 LYS A C 1
ATOM 1317 O O . LYS A 1 172 ? 8.289 -22.969 -35.938 1 35.75 172 LYS A O 1
ATOM 1322 N N . CYS A 1 173 ? 8.328 -21.531 -34.75 1 33.59 173 CYS A N 1
ATOM 1323 C CA . CYS A 1 173 ? 7.059 -22.109 -34.312 1 33.59 173 CYS A CA 1
ATOM 1324 C C . CYS A 1 173 ? 5.91 -21.609 -35.188 1 33.59 173 CYS A C 1
ATOM 1326 O O . CYS A 1 173 ? 5.625 -20.406 -35.219 1 33.59 173 CYS A O 1
ATOM 1328 N N . SER A 1 174 ? 5.629 -22.25 -36.344 1 31.11 174 SER A N 1
ATOM 1329 C CA . SER A 1 174 ? 4.402 -22.125 -37.125 1 31.11 174 SER A CA 1
ATOM 1330 C C . SER A 1 174 ? 3.18 -22 -36.219 1 31.11 174 SER A C 1
ATOM 1332 O O . SER A 1 174 ? 3.119 -22.625 -35.156 1 31.11 174 SER A O 1
ATOM 1334 N N . LEU A 1 175 ? 2.451 -21.078 -36.281 1 33.47 175 LEU A N 1
ATOM 1335 C CA . LEU A 1 175 ? 1.101 -20.766 -35.844 1 33.47 175 LEU A CA 1
ATOM 1336 C C . LEU A 1 175 ? 0.206 -22 -35.906 1 33.47 175 LEU A C 1
ATOM 1338 O O . LEU A 1 175 ? -0.033 -22.531 -37 1 33.47 175 LEU A O 1
ATOM 1342 N N . VAL A 1 176 ? 0.244 -22.922 -35.125 1 34.22 176 VAL A N 1
ATOM 1343 C CA . VAL A 1 176 ? -0.83 -23.906 -35.219 1 34.22 176 VAL A CA 1
ATOM 1344 C C . VAL A 1 176 ? -2.168 -23.188 -35.406 1 34.22 176 VAL A C 1
ATOM 1346 O O . VAL A 1 176 ? -2.498 -22.281 -34.625 1 34.22 176 VAL A O 1
ATOM 1349 N N . GLU A 1 177 ? -2.654 -23.094 -36.562 1 34.31 177 GLU A N 1
ATOM 1350 C CA . GLU A 1 177 ? -4.066 -22.891 -36.875 1 34.31 177 GLU A CA 1
ATOM 1351 C C . GLU A 1 177 ? -4.957 -23.656 -35.906 1 34.31 177 GLU A C 1
ATOM 1353 O O . GLU A 1 177 ? -4.969 -24.891 -35.938 1 34.31 177 GLU A O 1
ATOM 1358 N N . VAL A 1 178 ? -4.988 -23.266 -34.688 1 35.31 178 VAL A N 1
ATOM 1359 C CA . VAL A 1 178 ? -6.074 -23.938 -33.969 1 35.31 178 VAL A CA 1
ATOM 1360 C C . VAL A 1 178 ? -7.34 -23.906 -34.844 1 35.31 178 VAL A C 1
ATOM 1362 O O . VAL A 1 178 ? -7.879 -22.828 -35.094 1 35.31 178 VAL A O 1
ATOM 1365 N N . ASN A 1 179 ? -7.484 -24.844 -35.719 1 34.12 179 ASN A N 1
ATOM 1366 C CA . ASN A 1 179 ? -8.711 -25.125 -36.469 1 34.12 179 ASN A CA 1
ATOM 1367 C C . ASN A 1 179 ? -9.883 -25.375 -35.531 1 34.12 179 ASN A C 1
ATOM 1369 O O . ASN A 1 179 ? -9.891 -26.375 -34.781 1 34.12 179 ASN A O 1
ATOM 1373 N N . GLN A 1 180 ? -10.438 -24.453 -34.812 1 32.84 180 GLN A N 1
ATOM 1374 C CA . GLN A 1 180 ? -11.781 -24.75 -34.344 1 32.84 180 GLN A CA 1
ATOM 1375 C C . GLN A 1 180 ? -12.617 -25.438 -35.406 1 32.84 180 GLN A C 1
ATOM 1377 O O . GLN A 1 180 ? -12.508 -25.125 -36.594 1 32.84 180 GLN A O 1
ATOM 1382 N N . LYS A 1 181 ? -13.156 -26.578 -35 1 33.12 181 LYS A N 1
ATOM 1383 C CA . LYS A 1 181 ? -14.195 -27.297 -35.75 1 33.12 181 LYS A CA 1
ATOM 1384 C C . LYS A 1 181 ? -15.195 -26.328 -36.375 1 33.12 181 LYS A C 1
ATOM 1386 O O . LYS A 1 181 ? -15.57 -25.328 -35.75 1 33.12 181 LYS A O 1
ATOM 1391 N N . GLU A 1 182 ? -15.484 -26.484 -37.719 1 32.12 182 GLU A N 1
ATOM 1392 C CA . GLU A 1 182 ? -16.516 -26.047 -38.656 1 32.12 182 GLU A CA 1
ATOM 1393 C C . GLU A 1 182 ? -17.906 -26.109 -38.031 1 32.12 182 GLU A C 1
ATOM 1395 O O . GLU A 1 182 ? -18.547 -27.156 -38.062 1 32.12 182 GLU A O 1
ATOM 1400 N N . THR A 1 183 ? -18.297 -25.859 -36.812 1 31.11 183 THR A N 1
ATOM 1401 C CA . THR A 1 183 ? -19.75 -25.891 -36.906 1 31.11 183 THR A CA 1
ATOM 1402 C C . THR A 1 183 ? -20.234 -25.047 -38.062 1 31.11 183 THR A C 1
ATOM 1404 O O . THR A 1 183 ? -19.594 -24.062 -38.438 1 31.11 183 THR A O 1
ATOM 1407 N N . ASP A 1 184 ? -21.188 -25.547 -39 1 31.64 184 ASP A N 1
ATOM 1408 C CA . ASP A 1 184 ? -21.922 -25.156 -40.188 1 31.64 184 ASP A CA 1
ATOM 1409 C C . ASP A 1 184 ? -22.359 -23.688 -40.125 1 31.64 184 ASP A C 1
ATOM 1411 O O . ASP A 1 184 ? -23.141 -23.234 -40.969 1 31.64 184 ASP A O 1
ATOM 1415 N N . ASP A 1 185 ? -22.625 -23.047 -38.969 1 32 185 ASP A N 1
ATOM 1416 C CA . ASP A 1 185 ? -23.141 -21.734 -39.344 1 32 185 ASP A CA 1
ATOM 1417 C C . ASP A 1 185 ? -22.094 -20.938 -40.125 1 32 185 ASP A C 1
ATOM 1419 O O . ASP A 1 185 ? -20.922 -21.312 -40.125 1 32 185 ASP A O 1
ATOM 1423 N N . ASP A 1 186 ? -22.219 -19.516 -40.188 1 32.84 186 ASP A N 1
ATOM 1424 C CA . ASP A 1 186 ? -21.594 -18.438 -40.969 1 32.84 186 ASP A CA 1
ATOM 1425 C C . ASP A 1 186 ? -20.078 -18.438 -40.781 1 32.84 186 ASP A C 1
ATOM 1427 O O . ASP A 1 186 ? -19.594 -18.703 -39.656 1 32.84 186 ASP A O 1
ATOM 1431 N N . ASN A 1 187 ? -19.266 -18.672 -41.812 1 30.14 187 ASN A N 1
ATOM 1432 C CA . ASN A 1 187 ? -17.875 -18.75 -42.219 1 30.14 187 ASN A CA 1
ATOM 1433 C C . ASN A 1 187 ? -17.031 -17.703 -41.5 1 30.14 187 ASN A C 1
ATOM 1435 O O . ASN A 1 187 ? -16.312 -16.938 -42.125 1 30.14 187 ASN A O 1
ATOM 1439 N N . LYS A 1 188 ? -17.516 -16.906 -40.5 1 35.41 188 LYS A N 1
ATOM 1440 C CA . LYS A 1 188 ? -16.422 -16 -40.156 1 35.41 188 LYS A CA 1
ATOM 1441 C C . LYS A 1 188 ? -15.188 -16.781 -39.688 1 35.41 188 LYS A C 1
ATOM 1443 O O . LYS A 1 188 ? -15.25 -17.5 -38.688 1 35.41 188 LYS A O 1
ATOM 1448 N N . LYS A 1 189 ? -14.344 -17 -40.656 1 34.62 189 LYS A N 1
ATOM 1449 C CA . LYS A 1 189 ? -12.984 -17.531 -40.625 1 34.62 189 LYS A CA 1
ATOM 1450 C C . LYS A 1 189 ? -12.25 -17.031 -39.375 1 34.62 189 LYS A C 1
ATOM 1452 O O . LYS A 1 189 ? -12.102 -15.828 -39.156 1 34.62 189 LYS A O 1
ATOM 1457 N N . ALA A 1 190 ? -12.406 -17.75 -38.312 1 34.69 190 ALA A N 1
ATOM 1458 C CA . ALA A 1 190 ? -11.547 -17.422 -37.188 1 34.69 190 ALA A CA 1
ATOM 1459 C C . ALA A 1 190 ? -10.109 -17.172 -37.625 1 34.69 190 ALA A C 1
ATOM 1461 O O . ALA A 1 190 ? -9.492 -18.031 -38.25 1 34.69 190 ALA A O 1
ATOM 1462 N N . GLU A 1 191 ? -9.828 -15.914 -38.094 1 36.72 191 GLU A N 1
ATOM 1463 C CA . GLU A 1 191 ? -8.477 -15.508 -38.406 1 36.72 191 GLU A CA 1
ATOM 1464 C C . GLU A 1 191 ? -7.453 -16.109 -37.469 1 36.72 191 GLU A C 1
ATOM 1466 O O . GLU A 1 191 ? -7.695 -16.188 -36.25 1 36.72 191 GLU A O 1
ATOM 1471 N N . PRO A 1 192 ? -6.664 -17.047 -37.875 1 35.62 192 PRO A N 1
ATOM 1472 C CA . PRO A 1 192 ? -5.562 -17.609 -37.094 1 35.62 192 PRO A CA 1
ATOM 1473 C C . PRO A 1 192 ? -4.918 -16.594 -36.156 1 35.62 192 PRO A C 1
ATOM 1475 O O . PRO A 1 192 ? -4.836 -15.406 -36.5 1 35.62 192 PRO A O 1
ATOM 1478 N N . LEU A 1 193 ? -5.254 -16.656 -34.969 1 38.06 193 LEU A N 1
ATOM 1479 C CA . LEU A 1 193 ? -4.492 -15.82 -34.031 1 38.06 193 LEU A CA 1
ATOM 1480 C C . LEU A 1 193 ? -3 -15.898 -34.344 1 38.06 193 LEU A C 1
ATOM 1482 O O . LEU A 1 193 ? -2.402 -16.969 -34.281 1 38.06 193 LEU A O 1
ATOM 1486 N N . ARG A 1 194 ? -2.484 -15.32 -35.312 1 37.69 194 ARG A N 1
ATOM 1487 C CA . ARG A 1 194 ? -1.075 -15.188 -35.688 1 37.69 194 ARG A CA 1
ATOM 1488 C C . ARG A 1 194 ? -0.28 -14.555 -34.531 1 37.69 194 ARG A C 1
ATOM 1490 O O . ARG A 1 194 ? -0.531 -13.414 -34.156 1 37.69 194 ARG A O 1
ATOM 1497 N N . PHE A 1 195 ? -0.049 -15.398 -33.531 1 39.69 195 PHE A N 1
ATOM 1498 C CA . PHE A 1 195 ? 0.948 -14.766 -32.688 1 39.69 195 PHE A CA 1
ATOM 1499 C C . PHE A 1 195 ? 2.227 -14.477 -33.469 1 39.69 195 PHE A C 1
ATOM 1501 O O . PHE A 1 195 ? 2.715 -15.336 -34.188 1 39.69 195 PHE A O 1
ATOM 1508 N N . SER A 1 196 ? 2.328 -13.406 -34.094 1 39.09 196 SER A N 1
ATOM 1509 C CA . SER A 1 196 ? 3.404 -12.938 -34.969 1 39.09 196 SER A CA 1
ATOM 1510 C C . SER A 1 196 ? 4.746 -13.547 -34.562 1 39.09 196 SER A C 1
ATOM 1512 O O . SER A 1 196 ? 4.98 -13.812 -33.375 1 39.09 196 SER A O 1
ATOM 1514 N N . ALA A 1 197 ? 5.57 -14.227 -35.5 1 39 197 ALA A N 1
ATOM 1515 C CA . ALA A 1 197 ? 6.945 -14.719 -35.594 1 39 197 ALA A CA 1
ATOM 1516 C C . ALA A 1 197 ? 7.867 -13.922 -34.656 1 39 197 ALA A C 1
ATOM 1518 O O . ALA A 1 197 ? 7.551 -12.789 -34.281 1 39 197 ALA A O 1
ATOM 1519 N N . ALA A 1 198 ? 9.133 -14.398 -34.281 1 47.88 198 ALA A N 1
ATOM 1520 C CA . ALA A 1 198 ? 10.211 -13.969 -33.406 1 47.88 198 ALA A CA 1
ATOM 1521 C C . ALA A 1 198 ? 10.5 -12.484 -33.594 1 47.88 198 ALA A C 1
ATO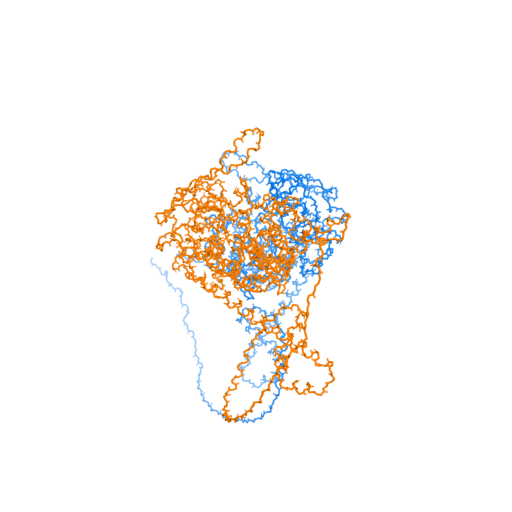M 1523 O O . ALA A 1 198 ? 10.898 -12.047 -34.656 1 47.88 198 ALA A O 1
ATOM 1524 N N . PRO A 1 199 ? 9.961 -11.648 -32.938 1 54.22 199 PRO A N 1
ATOM 1525 C CA . PRO A 1 199 ? 10.148 -10.195 -33.031 1 54.22 199 PRO A CA 1
ATOM 1526 C C . PRO A 1 199 ? 11.617 -9.789 -33.125 1 54.22 199 PRO A C 1
ATOM 1528 O O . PRO A 1 199 ? 12.492 -10.555 -32.688 1 54.22 199 PRO A O 1
ATOM 1531 N N . SER A 1 200 ? 11.914 -8.898 -34 1 75.5 200 SER A N 1
ATOM 1532 C CA . SER A 1 200 ? 13.094 -8.047 -34.094 1 75.5 200 SER A CA 1
ATOM 1533 C C . SER A 1 200 ? 13.602 -7.648 -32.719 1 75.5 200 SER A C 1
ATOM 1535 O O . SER A 1 200 ? 14.758 -7.246 -32.562 1 75.5 200 SER A O 1
ATOM 1537 N N . TYR A 1 201 ? 12.898 -8.141 -31.656 1 91.06 201 TYR A N 1
ATOM 1538 C CA . TYR A 1 201 ? 13.312 -7.746 -30.312 1 91.06 201 TYR A CA 1
ATOM 1539 C C . TYR A 1 201 ? 13.297 -8.945 -29.375 1 91.06 201 TYR A C 1
ATOM 1541 O O . TYR A 1 201 ? 12.297 -9.195 -28.688 1 91.06 201 TYR A O 1
ATOM 1549 N N . PRO A 1 202 ? 14.336 -9.742 -29.203 1 91.69 202 PRO A N 1
ATOM 1550 C CA . PRO A 1 202 ? 14.383 -10.953 -28.391 1 91.69 202 PRO A CA 1
ATOM 1551 C C . PRO A 1 202 ? 14.312 -10.656 -26.891 1 91.69 202 PRO A C 1
ATOM 1553 O O . PRO A 1 202 ? 14.102 -11.57 -26.094 1 91.69 202 PRO A O 1
ATOM 1556 N N . LEU A 1 203 ? 14.445 -9.375 -26.547 1 94.44 203 LEU A N 1
ATOM 1557 C CA . LEU A 1 203 ? 14.469 -9 -25.141 1 94.44 203 LEU A CA 1
ATOM 1558 C C . LEU A 1 203 ? 13.305 -8.078 -24.797 1 94.44 203 LEU A C 1
ATOM 1560 O O . LEU A 1 203 ? 12.672 -7.512 -25.703 1 94.44 203 LEU A O 1
ATOM 1564 N N . ALA A 1 204 ? 12.961 -8.117 -23.531 1 96.44 204 ALA A N 1
ATOM 1565 C CA . ALA A 1 204 ? 12 -7.184 -22.953 1 96.44 204 ALA A CA 1
ATOM 1566 C C . ALA A 1 204 ? 12.656 -6.355 -21.844 1 96.44 204 ALA A C 1
ATOM 1568 O O . ALA A 1 204 ? 13.445 -6.879 -21.047 1 96.44 204 ALA A O 1
ATOM 1569 N N . MET A 1 205 ? 12.367 -5.102 -21.859 1 97.06 205 MET A N 1
ATOM 1570 C CA . MET A 1 205 ? 12.875 -4.188 -20.828 1 97.06 205 MET A CA 1
ATOM 1571 C C . MET A 1 205 ? 11.742 -3.656 -19.969 1 97.06 205 MET A C 1
ATOM 1573 O O . MET A 1 205 ? 10.82 -3.018 -20.469 1 97.06 205 MET A O 1
ATOM 1577 N N . LYS A 1 206 ? 11.805 -3.969 -18.688 1 97.75 206 LYS A N 1
ATOM 1578 C CA . LYS A 1 206 ? 10.844 -3.459 -17.719 1 97.75 206 LYS A CA 1
ATOM 1579 C C . LYS A 1 206 ? 11.375 -2.203 -17.031 1 97.75 206 LYS A C 1
ATOM 1581 O O . LYS A 1 206 ? 12.414 -2.244 -16.359 1 97.75 206 LYS A O 1
ATOM 1586 N N . MET A 1 207 ? 10.758 -1.098 -17.281 1 98 207 MET A N 1
ATOM 1587 C CA . MET A 1 207 ? 11.086 0.157 -16.609 1 98 207 MET A CA 1
ATOM 1588 C C . MET A 1 207 ? 10.18 0.388 -15.406 1 98 207 MET A C 1
ATOM 1590 O O . MET A 1 207 ? 8.969 0.543 -15.555 1 98 207 MET A O 1
ATOM 1594 N N . MET A 1 208 ? 10.789 0.533 -14.234 1 96.94 208 MET A N 1
ATOM 1595 C CA . MET A 1 208 ? 10.023 0.685 -13 1 96.94 208 MET A CA 1
ATOM 1596 C C . MET A 1 208 ? 9.617 2.139 -12.797 1 96.94 208 MET A C 1
ATOM 1598 O O . MET A 1 208 ? 10.297 3.055 -13.266 1 96.94 208 MET A O 1
ATOM 1602 N N . TRP A 1 209 ? 8.438 2.258 -12.109 1 93.44 209 TRP A N 1
ATOM 1603 C CA . TRP A 1 209 ? 8.094 3.586 -11.625 1 93.44 209 TRP A CA 1
ATOM 1604 C C . TRP A 1 209 ? 8.891 3.932 -10.367 1 93.44 209 TRP A C 1
ATOM 1606 O O . TRP A 1 209 ? 9.039 3.102 -9.469 1 93.44 209 TRP A O 1
ATOM 1616 N N . ASN A 1 210 ? 9.469 5.102 -10.312 1 89.19 210 ASN A N 1
ATOM 1617 C CA . ASN A 1 210 ? 10.164 5.566 -9.117 1 89.19 210 ASN A CA 1
ATOM 1618 C C . ASN A 1 210 ? 9.57 6.867 -8.586 1 89.19 210 ASN A C 1
ATOM 1620 O O . ASN A 1 210 ? 9.953 7.953 -9.023 1 89.19 210 ASN A O 1
ATOM 1624 N N . ILE A 1 211 ? 8.719 6.805 -7.656 1 75.69 211 ILE A N 1
ATOM 1625 C CA . ILE A 1 211 ? 8.078 7.98 -7.078 1 75.69 211 ILE A CA 1
ATOM 1626 C C . ILE A 1 211 ? 8.648 8.25 -5.688 1 75.69 211 ILE A C 1
ATOM 1628 O O . ILE A 1 211 ? 8.75 9.398 -5.262 1 75.69 211 ILE A O 1
ATOM 1632 N N . GLY A 1 212 ? 9.164 7.273 -4.941 1 69.44 212 GLY A N 1
ATOM 1633 C CA . GLY A 1 212 ? 9.477 7.504 -3.541 1 69.44 212 GLY A CA 1
ATOM 1634 C C . GLY A 1 212 ? 10.891 7.094 -3.168 1 69.44 212 GLY A C 1
ATOM 1635 O O . GLY A 1 212 ? 11.398 7.484 -2.117 1 69.44 212 GLY A O 1
ATOM 1636 N N . ALA A 1 213 ? 11.641 6.398 -3.932 1 68.06 213 ALA A N 1
ATOM 1637 C CA . ALA A 1 213 ? 12.914 5.801 -3.52 1 68.06 213 ALA A CA 1
ATOM 1638 C C . ALA A 1 213 ? 14.055 6.809 -3.643 1 68.06 213 ALA A C 1
ATOM 1640 O O . ALA A 1 213 ? 15.125 6.613 -3.061 1 68.06 213 ALA A O 1
ATOM 1641 N N . GLY A 1 214 ? 13.859 7.961 -4.215 1 73.44 214 GLY A N 1
ATOM 1642 C CA . GLY A 1 214 ? 14.977 8.844 -4.52 1 73.44 214 GLY A CA 1
ATOM 1643 C C . GLY A 1 214 ? 15.672 8.492 -5.824 1 73.44 214 GLY A C 1
ATOM 1644 O O . GLY A 1 214 ? 15.25 7.582 -6.535 1 73.44 214 GLY A O 1
ATOM 1645 N N . SER A 1 215 ? 16.844 9.172 -6.098 1 79.81 215 SER A N 1
ATOM 1646 C CA . SER A 1 215 ? 17.484 9.008 -7.402 1 79.81 215 SER A CA 1
ATOM 1647 C C . SER A 1 215 ? 18.844 8.328 -7.277 1 79.81 215 SER A C 1
ATOM 1649 O O . SER A 1 215 ? 19.516 8.102 -8.281 1 79.81 215 SER A O 1
ATOM 1651 N N . SER A 1 216 ? 19.188 7.922 -6.035 1 82.69 216 SER A N 1
ATOM 1652 C CA . SER A 1 216 ? 20.438 7.191 -5.879 1 82.69 216 SER A CA 1
ATOM 1653 C C . SER A 1 216 ? 20.266 5.719 -6.238 1 82.69 216 SER A C 1
ATOM 1655 O O . SER A 1 216 ? 19.234 5.121 -5.953 1 82.69 216 SER A O 1
ATOM 1657 N N . SER A 1 217 ? 21.281 5.207 -6.832 1 85.81 217 SER A N 1
ATOM 1658 C CA . SER A 1 217 ? 21.234 3.812 -7.254 1 85.81 217 SER A CA 1
ATOM 1659 C C . SER A 1 217 ? 20.984 2.883 -6.07 1 85.81 217 SER A C 1
ATOM 1661 O O . SER A 1 217 ? 20.188 1.955 -6.16 1 85.81 217 SER A O 1
ATOM 1663 N N . ASP A 1 218 ? 21.641 3.18 -5.043 1 83 218 ASP A N 1
ATOM 1664 C CA . ASP A 1 218 ? 21.5 2.348 -3.852 1 83 218 ASP A CA 1
ATOM 1665 C C . ASP A 1 218 ? 20.062 2.391 -3.316 1 83 218 ASP A C 1
ATOM 1667 O O . ASP A 1 218 ? 19.5 1.357 -2.945 1 83 218 ASP A O 1
ATOM 1671 N N . ALA A 1 219 ? 19.484 3.557 -3.248 1 80.06 219 ALA A N 1
ATOM 1672 C CA . ALA A 1 219 ? 18.125 3.719 -2.744 1 80.06 219 ALA A CA 1
ATOM 1673 C C . ALA A 1 219 ? 17.125 3.01 -3.648 1 80.06 219 ALA A C 1
ATOM 1675 O O . ALA A 1 219 ? 16.172 2.379 -3.164 1 80.06 219 ALA A O 1
ATOM 1676 N N . ILE A 1 220 ? 17.344 3.16 -4.914 1 88.25 220 ILE A N 1
ATOM 1677 C CA . ILE A 1 220 ? 16.469 2.547 -5.895 1 88.25 220 ILE A CA 1
ATOM 1678 C C . ILE A 1 220 ? 16.516 1.027 -5.77 1 88.25 220 ILE A C 1
ATOM 1680 O O . ILE A 1 220 ? 15.484 0.363 -5.68 1 88.25 220 ILE A O 1
ATOM 1684 N N . LEU A 1 221 ? 17.719 0.487 -5.734 1 87.5 221 LEU A N 1
ATOM 1685 C CA . LEU A 1 221 ? 17.906 -0.958 -5.648 1 87.5 221 LEU A CA 1
ATOM 1686 C C . LEU A 1 221 ? 17.328 -1.506 -4.348 1 87.5 221 LEU A C 1
ATOM 1688 O O . LEU A 1 221 ? 16.719 -2.584 -4.336 1 87.5 221 LEU A O 1
ATOM 1692 N N . ARG A 1 222 ? 17.438 -0.754 -3.338 1 81.38 222 ARG A N 1
ATOM 1693 C CA . ARG A 1 222 ? 16.906 -1.176 -2.049 1 81.38 222 ARG A CA 1
ATOM 1694 C C . ARG A 1 222 ? 15.383 -1.178 -2.07 1 81.38 222 ARG A C 1
ATOM 1696 O O . ARG A 1 222 ? 14.75 -2.123 -1.593 1 81.38 222 ARG A O 1
ATOM 1703 N N . SER A 1 223 ? 14.812 -0.182 -2.613 1 81.62 223 SER A N 1
ATOM 1704 C CA . SER A 1 223 ? 13.359 -0.018 -2.627 1 81.62 223 SER A CA 1
ATOM 1705 C C . SER A 1 223 ? 12.695 -1.052 -3.527 1 81.62 223 SER A C 1
ATOM 1707 O O . SER A 1 223 ? 11.562 -1.466 -3.275 1 81.62 223 SER A O 1
ATOM 1709 N N . MET A 1 224 ? 13.43 -1.494 -4.539 1 90.19 224 MET A N 1
ATOM 1710 C CA . MET A 1 224 ? 12.852 -2.395 -5.535 1 90.19 224 MET A CA 1
ATOM 1711 C C . MET A 1 224 ? 13.57 -3.736 -5.539 1 90.19 224 MET A C 1
ATOM 1713 O O . MET A 1 224 ? 13.641 -4.406 -6.57 1 90.19 224 MET A O 1
ATOM 1717 N N . SER A 1 225 ? 14.078 -4.145 -4.445 1 88.44 225 SER A N 1
ATOM 1718 C CA . SER A 1 225 ? 14.961 -5.301 -4.316 1 88.44 225 SER A CA 1
ATOM 1719 C C . SER A 1 225 ? 14.227 -6.594 -4.668 1 88.44 225 SER A C 1
ATOM 1721 O O . SER A 1 225 ? 14.836 -7.543 -5.164 1 88.44 225 SER A O 1
ATOM 1723 N N . MET A 1 226 ? 12.914 -6.684 -4.465 1 91.12 226 MET A N 1
ATOM 1724 C CA . MET A 1 226 ? 12.172 -7.91 -4.73 1 91.12 226 MET A CA 1
ATOM 1725 C C . MET A 1 226 ? 12.164 -8.234 -6.219 1 91.12 226 MET A C 1
ATOM 1727 O O . MET A 1 226 ? 12.102 -9.398 -6.605 1 91.12 226 MET A O 1
ATOM 1731 N N . GLU A 1 227 ? 12.242 -7.164 -7.027 1 93.62 227 GLU A N 1
ATOM 1732 C CA . GLU A 1 227 ? 12.281 -7.344 -8.477 1 93.62 227 GLU A CA 1
ATOM 1733 C C . GLU A 1 227 ? 13.516 -8.133 -8.898 1 93.62 227 GLU A C 1
ATOM 1735 O O . GLU A 1 227 ? 13.57 -8.656 -10.016 1 93.62 227 GLU A O 1
ATOM 1740 N N . LEU A 1 228 ? 14.492 -8.188 -8.023 1 92.94 228 LEU A N 1
ATOM 1741 C CA . LEU A 1 228 ? 15.781 -8.789 -8.367 1 92.94 228 LEU A CA 1
ATOM 1742 C C . LEU A 1 228 ? 15.859 -10.234 -7.879 1 92.94 228 LEU A C 1
ATOM 1744 O O . LEU A 1 228 ? 16.859 -10.914 -8.094 1 92.94 228 LEU A O 1
ATOM 1748 N N . VAL A 1 229 ? 14.797 -10.719 -7.289 1 94.56 229 VAL A N 1
ATOM 1749 C CA . VAL A 1 229 ? 14.781 -12.07 -6.738 1 94.56 229 VAL A CA 1
ATOM 1750 C C . VAL A 1 229 ? 15.07 -13.086 -7.844 1 94.56 229 VAL A C 1
ATOM 1752 O O . VAL A 1 229 ? 15.891 -13.992 -7.664 1 94.56 229 VAL A O 1
ATOM 1755 N N . PRO A 1 230 ? 14.492 -12.93 -9.055 1 96.12 230 PRO A N 1
ATOM 1756 C CA . PRO A 1 230 ? 14.789 -13.883 -10.125 1 96.12 230 PRO A CA 1
ATOM 1757 C C . PRO A 1 230 ? 15.977 -13.461 -10.984 1 96.12 230 PRO A C 1
ATOM 1759 O O . PRO A 1 230 ? 16.078 -13.867 -12.141 1 96.12 230 PRO A O 1
ATOM 1762 N N . ALA A 1 231 ? 16.859 -12.633 -10.484 1 93.19 231 ALA A N 1
ATOM 1763 C CA . ALA A 1 231 ? 18.016 -12.156 -11.234 1 93.19 231 ALA A CA 1
ATOM 1764 C C . ALA A 1 231 ? 19.109 -13.203 -11.266 1 93.19 231 ALA A C 1
ATOM 1766 O O . ALA A 1 231 ? 19.391 -13.859 -10.258 1 93.19 231 ALA A O 1
ATOM 1767 N N . CYS A 1 232 ? 19.703 -13.414 -12.398 1 90.06 232 CYS A N 1
ATOM 1768 C CA . CYS A 1 232 ? 20.859 -14.297 -12.484 1 90.06 232 CYS A CA 1
ATOM 1769 C C . CYS A 1 232 ? 22.094 -13.656 -11.859 1 90.06 232 CYS A C 1
ATOM 1771 O O . CYS A 1 232 ? 22.078 -12.461 -11.562 1 90.06 232 CYS A O 1
ATOM 1773 N N . PRO A 1 233 ? 23.109 -14.359 -11.594 1 83.56 233 PRO A N 1
ATOM 1774 C CA . PRO A 1 233 ? 24.297 -13.836 -10.906 1 83.56 233 PRO A CA 1
ATOM 1775 C C . PRO A 1 233 ? 24.953 -12.688 -11.664 1 83.56 233 PRO A C 1
ATOM 1777 O O . PRO A 1 233 ? 25.578 -11.82 -11.055 1 83.56 233 PRO A O 1
ATOM 1780 N N . GLN A 1 234 ? 24.75 -12.594 -12.961 1 84.69 234 GLN A N 1
ATOM 1781 C CA . GLN A 1 234 ? 25.406 -11.578 -13.781 1 84.69 234 GLN A CA 1
ATOM 1782 C C . GLN A 1 234 ? 24.484 -10.383 -14.016 1 84.69 234 GLN A C 1
ATOM 1784 O O . GLN A 1 234 ? 24.812 -9.484 -14.797 1 84.69 234 GLN A O 1
ATOM 1789 N N . ALA A 1 235 ? 23.391 -10.406 -13.359 1 89.5 235 ALA A N 1
ATOM 1790 C CA . ALA A 1 235 ? 22.391 -9.375 -13.641 1 89.5 235 ALA A CA 1
ATOM 1791 C C . ALA A 1 235 ? 22.875 -8.008 -13.156 1 89.5 235 ALA A C 1
ATOM 1793 O O . ALA A 1 235 ? 22.562 -6.984 -13.766 1 89.5 235 ALA A O 1
ATOM 1794 N N . LEU A 1 236 ? 23.562 -8.023 -12.094 1 87 236 LEU A N 1
ATOM 1795 C CA . LEU A 1 236 ? 24.109 -6.785 -11.547 1 87 236 LEU A CA 1
ATOM 1796 C C . LEU A 1 236 ? 25.625 -6.73 -11.734 1 87 236 LEU A C 1
ATOM 1798 O O . LEU A 1 236 ? 26.297 -7.766 -11.719 1 87 236 LEU A O 1
ATOM 1802 N N . PRO A 1 237 ? 26.094 -5.473 -11.945 1 77.5 237 PRO A N 1
ATOM 1803 C CA . PRO A 1 237 ? 27.547 -5.371 -12.039 1 77.5 237 PRO A CA 1
ATOM 1804 C C . PRO A 1 237 ? 28.25 -5.801 -10.758 1 77.5 237 PRO A C 1
ATOM 1806 O O . PRO A 1 237 ? 27.672 -5.715 -9.672 1 77.5 237 PRO A O 1
ATOM 1809 N N . LYS A 1 238 ? 29.5 -6.336 -10.938 1 64.81 238 LYS A N 1
ATOM 1810 C CA . LYS A 1 238 ? 30.281 -6.852 -9.812 1 64.81 238 LYS A CA 1
ATOM 1811 C C . LYS A 1 238 ? 30.375 -5.82 -8.688 1 64.81 238 LYS A C 1
ATOM 1813 O O . LYS A 1 238 ? 30.297 -6.176 -7.512 1 64.81 238 LYS A O 1
ATOM 1818 N N . GLU A 1 239 ? 30.531 -4.512 -9.062 1 59.59 239 GLU A N 1
ATOM 1819 C CA . GLU A 1 239 ? 30.656 -3.479 -8.039 1 59.59 239 GLU A CA 1
ATOM 1820 C C . GLU A 1 239 ? 29.344 -3.297 -7.285 1 59.59 239 GLU A C 1
ATOM 1822 O O . GLU A 1 239 ? 29.344 -2.963 -6.098 1 59.59 239 GLU A O 1
ATOM 1827 N N . GLN A 1 240 ? 28.344 -3.408 -8.008 1 55.06 240 GLN A N 1
ATOM 1828 C CA . GLN A 1 240 ? 27.031 -3.168 -7.422 1 55.06 240 GLN A CA 1
ATOM 1829 C C . GLN A 1 240 ? 26.422 -4.461 -6.871 1 55.06 240 GLN A C 1
ATOM 1831 O O . GLN A 1 240 ? 25.484 -4.422 -6.07 1 55.06 240 GLN A O 1
ATOM 1836 N N . GLY A 1 241 ? 27.016 -5.555 -7.484 1 50.38 241 GLY A N 1
ATOM 1837 C CA . GLY A 1 241 ? 26.484 -6.82 -6.996 1 50.38 241 GLY A CA 1
ATOM 1838 C C . GLY A 1 241 ? 26.672 -7.004 -5.5 1 50.38 241 GLY A C 1
ATOM 1839 O O . GLY A 1 241 ? 25.922 -7.75 -4.863 1 50.38 241 GLY A O 1
ATOM 1840 N N . GLU A 1 242 ? 28.047 -6.578 -5.25 1 45.34 242 GLU A N 1
ATOM 1841 C CA . GLU A 1 242 ? 28.297 -6.578 -3.814 1 45.34 242 GLU A CA 1
ATOM 1842 C C . GLU A 1 242 ? 27.656 -5.375 -3.137 1 45.34 242 GLU A C 1
ATOM 1844 O O . GLU A 1 242 ? 27.984 -5.043 -1.997 1 45.34 242 GLU A O 1
ATOM 1849 N N . ILE A 1 243 ? 27.266 -4.543 -4.035 1 43.47 243 ILE A N 1
ATOM 1850 C CA . ILE A 1 243 ? 26.625 -3.447 -3.312 1 43.47 243 ILE A CA 1
ATOM 1851 C C . ILE A 1 243 ? 26.25 -3.904 -1.903 1 43.47 243 ILE A C 1
ATOM 1853 O O . ILE A 1 243 ? 25.516 -4.879 -1.732 1 43.47 243 ILE A O 1
ATOM 1857 N N . ALA A 1 244 ? 27.297 -3.686 -1.141 1 35.75 244 ALA A N 1
ATOM 1858 C CA . ALA A 1 244 ? 27.047 -3.699 0.298 1 35.75 244 ALA A CA 1
ATOM 1859 C C . ALA A 1 244 ? 25.594 -3.365 0.605 1 35.75 244 ALA A C 1
ATOM 1861 O O . ALA A 1 244 ? 25.141 -2.248 0.354 1 35.75 244 ALA A O 1
ATOM 1862 N N . LEU A 1 245 ? 24.484 -4.004 0.099 1 38.84 245 LEU A N 1
ATOM 1863 C CA . LEU A 1 245 ? 23.5 -3.645 1.112 1 38.84 245 LEU A CA 1
ATOM 1864 C C . LEU A 1 245 ? 24.172 -3.201 2.402 1 38.84 245 LEU A C 1
ATOM 1866 O O . LEU A 1 245 ? 24.703 -4.031 3.148 1 38.84 245 LEU A O 1
ATOM 1870 N N . ASP A 1 246 ? 25.25 -2.613 2.332 1 35.19 246 ASP A N 1
ATOM 1871 C CA . ASP A 1 246 ? 25.922 -2.193 3.557 1 35.19 246 ASP A CA 1
ATOM 1872 C C . ASP A 1 246 ? 25.062 -2.459 4.781 1 35.19 246 ASP A C 1
ATOM 1874 O O . ASP A 1 246 ? 23.859 -2.74 4.656 1 35.19 246 ASP A O 1
ATOM 1878 N N . GLY A 1 247 ? 25.531 -1.996 6.008 1 33.62 247 GLY A N 1
ATOM 1879 C CA . GLY A 1 247 ? 25.172 -2.254 7.395 1 33.62 247 GLY A CA 1
ATOM 1880 C C . GLY A 1 247 ? 23.688 -2.35 7.625 1 33.62 247 GLY A C 1
ATOM 1881 O O . GLY A 1 247 ? 23.234 -2.502 8.758 1 33.62 247 GLY A O 1
ATOM 1882 N N . HIS A 1 248 ? 23.031 -1.355 6.977 1 36 248 HIS A N 1
ATOM 1883 C CA . HIS A 1 248 ? 21.688 -1.476 7.547 1 36 248 HIS A CA 1
ATOM 1884 C C . HIS A 1 248 ? 21.062 -2.811 7.172 1 36 248 HIS A C 1
ATOM 1886 O O . HIS A 1 248 ? 21.297 -3.34 6.086 1 36 248 HIS A O 1
ATOM 1892 N N . PHE A 1 249 ? 20.75 -3.596 8.062 1 36.56 249 PHE A N 1
ATOM 1893 C CA . PHE A 1 249 ? 20.125 -4.91 8.164 1 36.56 249 PHE A CA 1
ATOM 1894 C C . PHE A 1 249 ? 19.234 -5.18 6.957 1 36.56 249 PHE A C 1
ATOM 1896 O O . PHE A 1 249 ? 18.391 -6.086 6.984 1 36.56 249 PHE A O 1
ATOM 1903 N N . GLY A 1 250 ? 19.125 -4.328 5.926 1 41.91 250 GLY A N 1
ATOM 1904 C CA . GLY A 1 250 ? 18.188 -4.953 5.008 1 41.91 250 GLY A CA 1
ATOM 1905 C C . GLY A 1 250 ? 18.828 -5.996 4.113 1 41.91 250 GLY A C 1
ATOM 1906 O O . GLY A 1 250 ? 19.938 -5.809 3.641 1 41.91 250 GLY A O 1
ATOM 1907 N N . THR A 1 251 ? 18.891 -7.254 4.402 1 48.44 251 THR A N 1
ATOM 1908 C CA . THR A 1 251 ? 19.281 -8.469 3.699 1 48.44 251 THR A CA 1
ATOM 1909 C C . THR A 1 251 ? 18.891 -8.391 2.225 1 48.44 251 THR A C 1
ATOM 1911 O O . THR A 1 251 ? 17.828 -7.879 1.879 1 48.44 251 THR A O 1
ATOM 1914 N N . VAL A 1 252 ? 19.984 -8.273 1.317 1 55.06 252 VAL A N 1
ATOM 1915 C CA . VAL A 1 252 ? 19.719 -8.539 -0.092 1 55.06 252 VAL A CA 1
ATOM 1916 C C . VAL A 1 252 ? 18.703 -9.68 -0.221 1 55.06 252 VAL A C 1
ATOM 1918 O O . VAL A 1 252 ? 18.828 -10.703 0.457 1 55.06 252 VAL A O 1
ATOM 1921 N N . PRO A 1 253 ? 17.656 -9.328 -0.953 1 63.88 253 PRO A N 1
ATOM 1922 C CA . PRO A 1 253 ? 16.75 -10.453 -1.109 1 63.88 253 PRO A CA 1
ATOM 1923 C C . PRO A 1 253 ? 17.438 -11.711 -1.638 1 63.88 253 PRO A C 1
ATOM 1925 O O . PRO A 1 253 ? 18.438 -11.617 -2.34 1 63.88 253 PRO A O 1
ATOM 1928 N N . LYS A 1 254 ? 17.156 -12.844 -1.129 1 78.69 254 LYS A N 1
ATOM 1929 C CA . LYS A 1 254 ? 17.547 -14.164 -1.606 1 78.69 254 LYS A CA 1
ATOM 1930 C C . LYS A 1 254 ? 17.297 -14.297 -3.107 1 78.69 254 LYS A C 1
ATOM 1932 O O . LYS A 1 254 ? 16.281 -13.836 -3.623 1 78.69 254 LYS A O 1
ATOM 1937 N N . ARG A 1 255 ? 18.375 -14.672 -3.816 1 85.31 255 ARG A N 1
ATOM 1938 C CA . ARG A 1 255 ? 18.219 -14.898 -5.25 1 85.31 255 ARG A CA 1
ATOM 1939 C C . ARG A 1 255 ? 17.766 -16.328 -5.535 1 85.31 255 ARG A C 1
ATOM 1941 O O . ARG A 1 255 ? 18.219 -17.266 -4.883 1 85.31 255 ARG A O 1
ATOM 1948 N N . LEU A 1 256 ? 16.922 -16.375 -6.457 1 91.31 256 LEU A N 1
ATOM 1949 C CA . LEU A 1 256 ? 16.359 -17.641 -6.883 1 91.31 256 LEU A CA 1
ATOM 1950 C C . LEU A 1 256 ? 17.266 -18.328 -7.895 1 91.31 256 LEU A C 1
ATOM 1952 O O . LEU A 1 256 ? 17.828 -17.672 -8.781 1 91.31 256 LEU A O 1
ATOM 1956 N N . THR A 1 257 ? 17.438 -19.625 -7.734 1 91.38 257 THR A N 1
ATOM 1957 C CA . THR A 1 257 ? 18.109 -20.391 -8.773 1 91.38 257 THR A CA 1
ATOM 1958 C C . THR A 1 257 ? 17.203 -20.516 -10.008 1 91.38 257 THR A C 1
ATOM 1960 O O . THR A 1 257 ? 15.984 -20.406 -9.906 1 91.38 257 THR A O 1
ATOM 1963 N N . ALA A 1 258 ? 17.812 -20.734 -11.086 1 91.69 258 ALA A N 1
ATOM 1964 C CA . ALA A 1 258 ? 17.094 -20.781 -12.352 1 91.69 258 ALA A CA 1
ATOM 1965 C C . ALA A 1 258 ? 16.125 -21.953 -12.391 1 91.69 258 ALA A C 1
ATOM 1967 O O . ALA A 1 258 ? 16.406 -23.016 -11.82 1 91.69 258 ALA A O 1
ATOM 1968 N N . HIS A 1 259 ? 15.062 -21.812 -12.984 1 93.69 259 HIS A N 1
ATOM 1969 C CA . HIS A 1 259 ? 14.008 -22.797 -13.211 1 93.69 259 HIS A CA 1
ATOM 1970 C C . HIS A 1 259 ? 13.266 -22.531 -14.516 1 93.69 259 HIS A C 1
ATOM 1972 O O . HIS A 1 259 ? 13.016 -21.375 -14.859 1 93.69 259 HIS A O 1
ATOM 1978 N N . PRO A 1 260 ? 12.898 -23.562 -15.242 1 92.62 260 PRO A N 1
ATOM 1979 C CA . PRO A 1 260 ? 12.266 -23.359 -16.547 1 92.62 260 PRO A CA 1
ATOM 1980 C C . PRO A 1 260 ? 10.93 -22.609 -16.438 1 92.62 260 PRO A C 1
ATOM 1982 O O . PRO A 1 26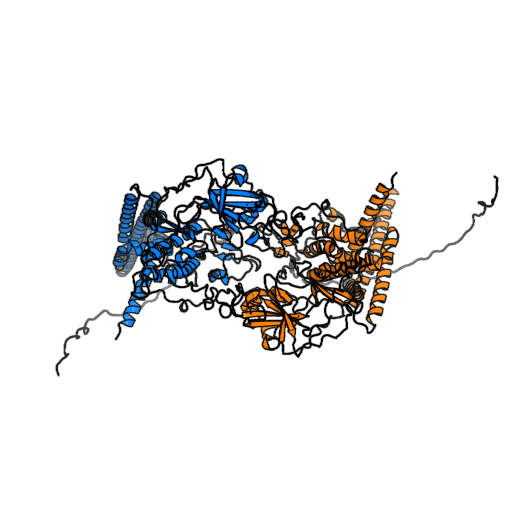0 ? 10.516 -21.953 -17.391 1 92.62 260 PRO A O 1
ATOM 1985 N N . ASN A 1 261 ? 10.258 -22.703 -15.328 1 97.31 261 ASN A N 1
ATOM 1986 C CA . ASN A 1 261 ? 8.945 -22.094 -15.18 1 97.31 261 ASN A CA 1
ATOM 1987 C C . ASN A 1 261 ? 9.008 -20.797 -14.375 1 97.31 261 ASN A C 1
ATOM 1989 O O . ASN A 1 261 ? 7.992 -20.328 -13.867 1 97.31 261 ASN A O 1
ATOM 1993 N N . VAL A 1 262 ? 10.172 -20.234 -14.203 1 97.44 262 VAL A N 1
ATOM 1994 C CA . VAL A 1 262 ? 10.359 -18.969 -13.508 1 97.44 262 VAL A CA 1
ATOM 1995 C C . VAL A 1 262 ? 11.219 -18.031 -14.359 1 97.44 262 VAL A C 1
ATOM 1997 O O . VAL A 1 262 ? 12.227 -18.453 -14.93 1 97.44 262 VAL A O 1
ATOM 2000 N N . ILE A 1 263 ? 10.812 -16.828 -14.453 1 97.69 263 ILE A N 1
ATOM 2001 C CA . ILE A 1 263 ? 11.492 -15.836 -15.273 1 97.69 263 ILE A CA 1
ATOM 2002 C C . ILE A 1 263 ? 12.914 -15.633 -14.766 1 97.69 263 ILE A C 1
ATOM 2004 O O . ILE A 1 263 ? 13.18 -15.797 -13.578 1 97.69 263 ILE A O 1
ATOM 2008 N N . THR A 1 264 ? 13.781 -15.297 -15.633 1 95.31 264 THR A N 1
ATOM 2009 C CA . THR A 1 264 ? 15.148 -14.922 -15.281 1 95.31 264 THR A CA 1
ATOM 2010 C C . THR A 1 264 ? 15.438 -13.492 -15.719 1 95.31 264 THR A C 1
ATOM 2012 O O . THR A 1 264 ? 15.211 -13.133 -16.875 1 95.31 264 THR A O 1
ATOM 2015 N N . VAL A 1 265 ? 15.844 -12.703 -14.812 1 95 265 VAL A N 1
ATOM 2016 C CA . VAL A 1 265 ? 16.312 -11.352 -15.133 1 95 265 VAL A CA 1
ATOM 2017 C C . VAL A 1 265 ? 17.797 -11.398 -15.516 1 95 265 VAL A C 1
ATOM 2019 O O . VAL A 1 265 ? 18.641 -11.797 -14.703 1 95 265 VAL A O 1
ATOM 2022 N N . TYR A 1 266 ? 18.062 -10.914 -16.672 1 92.69 266 TYR A N 1
ATOM 2023 C CA . TYR A 1 266 ? 19.422 -11.016 -17.219 1 92.69 266 TYR A CA 1
ATOM 2024 C C . TYR A 1 266 ? 20.281 -9.844 -16.75 1 92.69 266 TYR A C 1
ATOM 2026 O O . TYR A 1 266 ? 21.469 -10.008 -16.5 1 92.69 266 TYR A O 1
ATOM 2034 N N . ARG A 1 267 ? 19.703 -8.711 -16.781 1 92.75 267 ARG A N 1
ATOM 2035 C CA . ARG A 1 267 ? 20.406 -7.492 -16.391 1 92.75 267 ARG A CA 1
ATOM 2036 C C . ARG A 1 267 ? 19.484 -6.566 -15.594 1 92.75 267 ARG A C 1
ATOM 2038 O O . ARG A 1 267 ? 18.281 -6.504 -15.859 1 92.75 267 ARG A O 1
ATOM 2045 N N . ALA A 1 268 ? 20.078 -5.938 -14.711 1 94.25 268 ALA A N 1
ATOM 2046 C CA . ALA A 1 268 ? 19.422 -4.91 -13.906 1 94.25 268 ALA A CA 1
ATOM 2047 C C . ALA A 1 268 ? 20.344 -3.715 -13.68 1 94.25 268 ALA A C 1
ATOM 2049 O O . ALA A 1 268 ? 21.516 -3.883 -13.336 1 94.25 268 ALA A O 1
ATOM 2050 N N . PHE A 1 269 ? 19.844 -2.506 -13.953 1 93.62 269 PHE A N 1
ATOM 2051 C CA . PHE A 1 269 ? 20.656 -1.309 -13.773 1 93.62 269 PHE A CA 1
ATOM 2052 C C . PHE A 1 269 ? 19.766 -0.085 -13.555 1 93.62 269 PHE A C 1
ATOM 2054 O O . PHE A 1 269 ? 18.578 -0.106 -13.867 1 93.62 269 PHE A O 1
ATOM 2061 N N . THR A 1 270 ? 20.328 0.867 -12.891 1 94.5 270 THR A N 1
ATOM 2062 C CA . THR A 1 270 ? 19.641 2.145 -12.727 1 94.5 270 THR A CA 1
ATOM 2063 C C . THR A 1 270 ? 20.078 3.131 -13.805 1 94.5 270 THR A C 1
ATOM 2065 O O . THR A 1 270 ? 21.234 3.119 -14.242 1 94.5 270 THR A O 1
ATOM 2068 N N . ALA A 1 271 ? 19.188 3.91 -14.289 1 95.5 271 ALA A N 1
ATOM 2069 C CA . ALA A 1 271 ? 19.453 4.922 -15.305 1 95.5 271 ALA A CA 1
ATOM 2070 C C . ALA A 1 271 ? 18.438 6.055 -15.242 1 95.5 271 ALA A C 1
ATOM 2072 O O . ALA A 1 271 ? 17.422 5.949 -14.539 1 95.5 271 ALA A O 1
ATOM 2073 N N . GLU A 1 272 ? 18.766 7.082 -15.922 1 95.12 272 GLU A N 1
ATOM 2074 C CA . GLU A 1 272 ? 17.828 8.188 -16.031 1 95.12 272 GLU A CA 1
ATOM 2075 C C . GLU A 1 272 ? 16.594 7.777 -16.828 1 95.12 272 GLU A C 1
ATOM 2077 O O . GLU A 1 272 ? 16.688 7.066 -17.828 1 95.12 272 GLU A O 1
ATOM 2082 N N . VAL A 1 273 ? 15.438 8.227 -16.281 1 96.12 273 VAL A N 1
ATOM 2083 C CA . VAL A 1 273 ? 14.18 7.902 -16.953 1 96.12 273 VAL A CA 1
ATOM 2084 C C . VAL A 1 273 ? 14.148 8.57 -18.328 1 96.12 273 VAL A C 1
ATOM 2086 O O . VAL A 1 273 ? 14.234 9.797 -18.438 1 96.12 273 VAL A O 1
ATOM 2089 N N . PRO A 1 274 ? 14.047 7.746 -19.406 1 96.25 274 PRO A N 1
ATOM 2090 C CA . PRO A 1 274 ? 13.93 8.305 -20.75 1 96.25 274 PRO A CA 1
ATOM 2091 C C . PRO A 1 274 ? 12.477 8.555 -21.156 1 96.25 274 PRO A C 1
ATOM 2093 O O . PRO A 1 274 ? 11.555 8.133 -20.453 1 96.25 274 PRO A O 1
ATOM 2096 N N . LEU A 1 275 ? 12.344 9.344 -22.172 1 95.88 275 LEU A N 1
ATOM 2097 C CA . LEU A 1 275 ? 11.031 9.438 -22.797 1 95.88 275 LEU A CA 1
ATOM 2098 C C . LEU A 1 275 ? 10.844 8.352 -23.844 1 95.88 275 LEU A C 1
ATOM 2100 O O . LEU A 1 275 ? 11.219 8.531 -25.016 1 95.88 275 LEU A O 1
ATOM 2104 N N . LEU A 1 276 ? 10.281 7.289 -23.516 1 95.69 276 LEU A N 1
ATOM 2105 C CA . LEU A 1 276 ? 10.109 6.133 -24.391 1 95.69 276 LEU A CA 1
ATOM 2106 C C . LEU A 1 276 ? 8.852 6.285 -25.234 1 95.69 276 LEU A C 1
ATOM 2108 O O . LEU A 1 276 ? 8.023 7.156 -24.969 1 95.69 276 LEU A O 1
ATOM 2112 N N . PRO A 1 277 ? 8.758 5.496 -26.281 1 92 277 PRO A N 1
ATOM 2113 C CA . PRO A 1 277 ? 7.574 5.594 -27.141 1 92 277 PRO A CA 1
ATOM 2114 C C . PRO A 1 277 ? 6.27 5.41 -26.359 1 92 277 PRO A C 1
ATOM 2116 O O . PRO A 1 277 ? 6.121 4.434 -25.625 1 92 277 PRO A O 1
ATOM 2119 N N . GLY A 1 278 ? 5.379 6.383 -26.469 1 93.44 278 GLY A N 1
ATOM 2120 C CA . GLY A 1 278 ? 4.062 6.293 -25.859 1 93.44 278 GLY A CA 1
ATOM 2121 C C . GLY A 1 278 ? 4.047 6.723 -24.406 1 93.44 278 GLY A C 1
ATOM 2122 O O . GLY A 1 278 ? 2.988 6.754 -23.781 1 93.44 278 GLY A O 1
ATOM 2123 N N . ALA A 1 279 ? 5.16 7.105 -23.828 1 94.31 279 ALA A N 1
ATOM 2124 C CA . ALA A 1 279 ? 5.301 7.395 -22.406 1 94.31 279 ALA A CA 1
ATOM 2125 C C . ALA A 1 279 ? 4.402 8.555 -21.984 1 94.31 279 ALA A C 1
ATOM 2127 O O . ALA A 1 279 ? 3.705 8.477 -20.984 1 94.31 279 ALA A O 1
ATOM 2128 N N . GLN A 1 280 ? 4.297 9.594 -22.719 1 92.31 280 GLN A N 1
ATOM 2129 C CA . GLN A 1 280 ? 3.555 10.805 -22.391 1 92.31 280 GLN A CA 1
ATOM 2130 C C . GLN A 1 280 ? 2.055 10.531 -22.344 1 92.31 280 GLN A C 1
ATOM 2132 O O . GLN A 1 280 ? 1.33 11.156 -21.562 1 92.31 280 GLN A O 1
ATOM 2137 N N . GLU A 1 281 ? 1.687 9.648 -23.141 1 90.94 281 GLU A N 1
ATOM 2138 C CA . GLU A 1 281 ? 0.264 9.328 -23.219 1 90.94 281 GLU A CA 1
ATOM 2139 C C . GLU A 1 281 ? -0.109 8.242 -22.203 1 90.94 281 GLU A C 1
ATOM 2141 O O . GLU A 1 281 ? -1.163 8.312 -21.578 1 90.94 281 GLU A O 1
ATOM 2146 N N . GLU A 1 282 ? 0.763 7.324 -22.062 1 90.94 282 GLU A N 1
ATOM 2147 C CA . GLU A 1 282 ? 0.415 6.113 -21.312 1 90.94 282 GLU A CA 1
ATOM 2148 C C . GLU A 1 282 ? 0.638 6.293 -19.812 1 90.94 282 GLU A C 1
ATOM 2150 O O . GLU A 1 282 ? -0.106 5.746 -19 1 90.94 282 GLU A O 1
ATOM 2155 N N . TYR A 1 283 ? 1.693 7.043 -19.438 1 91.06 283 TYR A N 1
ATOM 2156 C CA . TYR A 1 283 ? 1.991 7.168 -18.016 1 91.06 283 TYR A CA 1
ATOM 2157 C C . TYR A 1 283 ? 2.652 8.508 -17.719 1 91.06 283 TYR A C 1
ATOM 2159 O O . TYR A 1 283 ? 3.725 8.547 -17.109 1 91.06 283 TYR A O 1
ATOM 2167 N N . PRO A 1 284 ? 1.976 9.586 -18 1 90.19 284 PRO A N 1
ATOM 2168 C CA . PRO A 1 284 ? 2.547 10.914 -17.797 1 90.19 284 PRO A CA 1
ATOM 2169 C C . PRO A 1 284 ? 2.838 11.211 -16.328 1 90.19 284 PRO A C 1
ATOM 2171 O O . PRO A 1 284 ? 3.824 11.875 -16.016 1 90.19 284 PRO A O 1
ATOM 2174 N N . ASP A 1 285 ? 2.123 10.68 -15.453 1 82.69 285 ASP A N 1
ATOM 2175 C CA . ASP A 1 285 ? 2.18 11.039 -14.039 1 82.69 285 ASP A CA 1
ATOM 2176 C C . ASP A 1 285 ? 3.459 10.516 -13.391 1 82.69 285 ASP A C 1
ATOM 2178 O O . ASP A 1 285 ? 3.939 11.086 -12.406 1 82.69 285 ASP A O 1
ATOM 2182 N N . VAL A 1 286 ? 3.977 9.422 -13.883 1 88.5 286 VAL A N 1
ATOM 2183 C CA . VAL A 1 286 ? 5.117 8.805 -13.219 1 88.5 286 VAL A CA 1
ATOM 2184 C C . VAL A 1 286 ? 6.414 9.289 -13.859 1 88.5 286 VAL A C 1
ATOM 2186 O O . VAL A 1 286 ? 7.508 8.891 -13.445 1 88.5 286 VAL A O 1
ATOM 2189 N N . LEU A 1 287 ? 6.285 10.133 -14.875 1 91.5 287 LEU A N 1
ATOM 2190 C CA . LEU A 1 287 ? 7.465 10.734 -15.484 1 91.5 287 LEU A CA 1
ATOM 2191 C C . LEU A 1 287 ? 8.055 11.812 -14.586 1 91.5 287 LEU A C 1
ATOM 2193 O O . LEU A 1 287 ? 7.332 12.453 -13.82 1 91.5 287 LEU A O 1
ATOM 2197 N N . PRO A 1 288 ? 9.398 11.906 -14.602 1 88.12 288 PRO A N 1
ATOM 2198 C CA . PRO A 1 288 ? 9.992 13.008 -13.852 1 88.12 288 PRO A CA 1
ATOM 2199 C C . PRO A 1 288 ? 9.57 14.383 -14.375 1 88.12 288 PRO A C 1
ATOM 2201 O O . PRO A 1 288 ? 9.156 14.5 -15.531 1 88.12 288 PRO A O 1
ATOM 2204 N N . ALA A 1 289 ? 9.75 15.344 -13.578 1 82.25 289 ALA A N 1
ATOM 2205 C CA . ALA A 1 289 ? 9.32 16.703 -13.922 1 82.25 289 ALA A CA 1
ATOM 2206 C C . ALA A 1 289 ? 10.055 17.203 -15.156 1 82.25 289 ALA A C 1
ATOM 2208 O O . ALA A 1 289 ? 9.516 18 -15.922 1 82.25 289 ALA A O 1
ATOM 2209 N N . ARG A 1 290 ? 11.297 16.781 -15.367 1 85.19 290 ARG A N 1
ATOM 2210 C CA . ARG A 1 290 ? 12.07 17.188 -16.531 1 85.19 290 ARG A CA 1
ATOM 2211 C C . ARG A 1 290 ? 11.375 16.766 -17.828 1 85.19 290 ARG A C 1
ATOM 2213 O O . ARG A 1 290 ? 11.531 17.422 -18.859 1 85.19 290 ARG A O 1
ATOM 2220 N N . LEU A 1 291 ? 10.625 15.695 -17.719 1 90.69 291 LEU A N 1
ATOM 2221 C CA . LEU A 1 291 ? 9.953 15.164 -18.906 1 90.69 291 LEU A CA 1
ATOM 2222 C C . LEU A 1 291 ? 8.484 15.562 -18.922 1 90.69 291 LEU A C 1
ATOM 2224 O O . LEU A 1 291 ? 7.906 15.773 -19.984 1 90.69 291 LEU A O 1
ATOM 2228 N N . ASN A 1 292 ? 7.848 15.57 -17.766 1 88.5 292 ASN A N 1
ATOM 2229 C CA . ASN A 1 292 ? 6.48 16.031 -17.547 1 88.5 292 ASN A CA 1
ATOM 2230 C C . ASN A 1 292 ? 6.379 16.906 -16.297 1 88.5 292 ASN A C 1
ATOM 2232 O O . ASN A 1 292 ? 6.426 16.391 -15.18 1 88.5 292 ASN A O 1
ATOM 2236 N N . PRO A 1 293 ? 6.109 18.125 -16.516 1 79.25 293 PRO A N 1
ATOM 2237 C CA . PRO A 1 293 ? 6.094 19.062 -15.398 1 79.25 293 PRO A CA 1
ATOM 2238 C C . PRO A 1 293 ? 5.125 18.641 -14.297 1 79.25 293 PRO A C 1
ATOM 2240 O O . PRO A 1 293 ? 5.328 18.984 -13.125 1 79.25 293 PRO A O 1
ATOM 2243 N N . LEU A 1 294 ? 4.164 17.922 -14.656 1 74.5 294 LEU A N 1
ATOM 2244 C CA . LEU A 1 294 ? 3.176 17.484 -13.672 1 74.5 294 LEU A CA 1
ATOM 2245 C C . LEU A 1 294 ? 3.508 16.094 -13.156 1 74.5 294 LEU A C 1
ATOM 2247 O O . LEU A 1 294 ? 2.807 15.562 -12.289 1 74.5 294 LEU A O 1
ATOM 2251 N N . GLY A 1 295 ? 4.594 15.609 -13.648 1 82.5 295 GLY A N 1
ATOM 2252 C CA . GLY A 1 295 ? 4.98 14.266 -13.25 1 82.5 295 GLY A CA 1
ATOM 2253 C C . GLY A 1 295 ? 5.527 14.195 -11.836 1 82.5 295 GLY A C 1
ATOM 2254 O O . GLY A 1 295 ? 6.121 15.156 -11.344 1 82.5 295 GLY A O 1
ATOM 2255 N N . LEU A 1 296 ? 5.375 13.055 -11.211 1 75.75 296 LEU A N 1
ATOM 2256 C CA . LEU A 1 296 ? 5.781 12.867 -9.82 1 75.75 296 LEU A CA 1
ATOM 2257 C C . LEU A 1 296 ? 6.969 11.914 -9.727 1 75.75 296 LEU A C 1
ATOM 2259 O O . LEU A 1 296 ? 7.449 11.617 -8.625 1 75.75 296 LEU A O 1
ATOM 2263 N N . GLY A 1 297 ? 7.461 11.453 -10.82 1 85.06 297 GLY A N 1
ATOM 2264 C CA . GLY A 1 297 ? 8.539 10.477 -10.82 1 85.06 297 GLY A CA 1
ATOM 2265 C C . GLY A 1 297 ? 9.906 11.102 -10.57 1 85.06 297 GLY A C 1
ATOM 2266 O O . GLY A 1 297 ? 10.133 12.258 -10.914 1 85.06 297 GLY A O 1
ATOM 2267 N N . ASN A 1 298 ? 10.828 10.312 -9.953 1 84.94 298 ASN A N 1
ATOM 2268 C CA . ASN A 1 298 ? 12.219 10.719 -9.789 1 84.94 298 ASN A CA 1
ATOM 2269 C C . ASN A 1 298 ? 12.992 10.617 -11.102 1 84.94 298 ASN A C 1
ATOM 2271 O O . ASN A 1 298 ? 12.516 10.016 -12.062 1 84.94 298 ASN A O 1
ATOM 2275 N N . ASN A 1 299 ? 14.102 11.172 -11.133 1 87.5 299 ASN A N 1
ATOM 2276 C CA . ASN A 1 299 ? 14.875 11.305 -12.359 1 87.5 299 ASN A CA 1
ATOM 2277 C C . ASN A 1 299 ? 15.461 9.961 -12.789 1 87.5 299 ASN A C 1
ATOM 2279 O O . ASN A 1 299 ? 15.727 9.75 -13.977 1 87.5 299 ASN A O 1
ATOM 2283 N N . ARG A 1 300 ? 15.719 9.094 -11.828 1 93.12 300 ARG A N 1
ATOM 2284 C CA . ARG A 1 300 ? 16.312 7.797 -12.117 1 93.12 300 ARG A CA 1
ATOM 2285 C C . ARG A 1 300 ? 15.43 6.66 -11.633 1 93.12 300 ARG A C 1
ATOM 2287 O O . ARG A 1 300 ? 14.625 6.844 -10.719 1 93.12 300 ARG A O 1
ATOM 2294 N N . THR A 1 301 ? 15.555 5.574 -12.273 1 95.62 301 THR A N 1
ATOM 2295 C CA . THR A 1 301 ? 14.781 4.418 -11.844 1 95.62 301 THR A CA 1
ATOM 2296 C C . THR A 1 301 ? 15.5 3.121 -12.203 1 95.62 301 THR A C 1
ATOM 2298 O O . THR A 1 301 ? 16.641 3.146 -12.656 1 95.62 301 THR A O 1
ATOM 2301 N N . LEU A 1 302 ? 14.883 1.989 -11.891 1 96.06 302 LEU A N 1
ATOM 2302 C CA . LEU A 1 302 ? 15.414 0.653 -12.133 1 96.06 302 LEU A CA 1
ATOM 2303 C C . LEU A 1 302 ? 14.914 0.102 -13.461 1 96.06 302 LEU A C 1
ATOM 2305 O O . LEU A 1 302 ? 13.734 0.234 -13.789 1 96.06 302 LEU A O 1
ATOM 2309 N N . PHE A 1 303 ? 15.828 -0.443 -14.242 1 97.25 303 PHE A N 1
ATOM 2310 C CA . PHE A 1 303 ? 15.523 -1.162 -15.477 1 97.25 303 PHE A CA 1
ATOM 2311 C C . PHE A 1 303 ? 15.883 -2.637 -15.344 1 97.25 303 PHE A C 1
ATOM 2313 O O . PHE A 1 303 ? 16.953 -2.977 -14.836 1 97.25 303 PHE A O 1
ATOM 2320 N N . LEU A 1 304 ? 15 -3.5 -15.742 1 97.19 304 LEU A N 1
ATOM 2321 C CA . LEU A 1 304 ? 15.219 -4.941 -15.766 1 97.19 304 LEU A CA 1
ATOM 2322 C C . LEU A 1 304 ? 15.141 -5.484 -17.188 1 97.19 304 LEU A C 1
ATOM 2324 O O . LEU A 1 304 ? 14.227 -5.145 -17.938 1 97.19 304 LEU A O 1
ATOM 2328 N N . VAL A 1 305 ? 16.109 -6.273 -17.547 1 96 305 VAL A N 1
ATOM 2329 C CA . VAL A 1 305 ? 16.156 -6.875 -18.875 1 96 305 VAL A CA 1
ATOM 2330 C C . VAL A 1 305 ? 15.898 -8.375 -18.766 1 96 305 VAL A C 1
ATOM 2332 O O . VAL A 1 305 ? 16.531 -9.07 -17.969 1 96 305 VAL A O 1
ATOM 2335 N N . MET A 1 306 ? 14.977 -8.852 -19.562 1 95.56 306 MET A N 1
ATOM 2336 C CA . MET A 1 306 ? 14.586 -10.258 -19.562 1 95.56 306 MET A CA 1
ATOM 2337 C C . MET A 1 306 ? 14.227 -10.719 -20.969 1 95.56 306 MET A C 1
ATOM 2339 O O . MET A 1 306 ? 14.273 -9.93 -21.922 1 95.56 306 MET A O 1
ATOM 2343 N N . GLN A 1 307 ? 13.961 -11.992 -21.094 1 93.75 307 GLN A N 1
ATOM 2344 C CA . GLN A 1 307 ? 13.5 -12.539 -22.375 1 93.75 307 GLN A CA 1
ATOM 2345 C C . GLN A 1 307 ? 12.141 -11.961 -22.75 1 93.75 307 GLN A C 1
ATOM 2347 O O . GLN A 1 307 ? 11.281 -11.758 -21.891 1 93.75 307 GLN A O 1
ATOM 2352 N N . ASN A 1 308 ? 12.062 -11.656 -24.047 1 95 308 ASN A N 1
ATOM 2353 C CA . ASN A 1 308 ? 10.766 -11.258 -24.578 1 95 308 ASN A CA 1
ATOM 2354 C C . ASN A 1 308 ? 9.891 -12.461 -24.891 1 95 308 ASN A C 1
ATOM 2356 O O . ASN A 1 308 ? 10.273 -13.328 -25.672 1 95 308 ASN A O 1
ATOM 2360 N N . TYR A 1 309 ? 8.734 -12.594 -24.25 1 95.31 309 TYR A N 1
ATOM 2361 C CA . TYR A 1 309 ? 7.781 -13.68 -24.484 1 95.31 309 TYR A CA 1
ATOM 2362 C C . TYR A 1 309 ? 6.637 -13.211 -25.375 1 95.31 309 TYR A C 1
ATOM 2364 O O . TYR A 1 309 ? 6.254 -12.039 -25.344 1 95.31 309 TYR A O 1
ATOM 2372 N N . PRO A 1 310 ? 6.051 -14.094 -26.078 1 92 310 PRO A N 1
ATOM 2373 C CA . PRO A 1 310 ? 5.016 -13.719 -27.031 1 92 310 PRO A CA 1
ATOM 2374 C C . PRO A 1 310 ? 3.762 -13.156 -26.375 1 92 310 PRO A C 1
ATOM 2376 O O . PRO A 1 310 ? 3.156 -12.211 -26.875 1 92 310 PRO A O 1
ATOM 2379 N N . CYS A 1 311 ? 3.365 -13.766 -25.281 1 93.38 311 CYS A N 1
ATOM 2380 C CA . CYS A 1 311 ? 2.145 -13.281 -24.641 1 93.38 311 CYS A CA 1
ATOM 2381 C C . CYS A 1 311 ? 2.072 -13.734 -23.188 1 93.38 311 CYS A C 1
ATOM 2383 O O . CYS A 1 311 ? 2.916 -14.508 -22.734 1 93.38 311 CYS A O 1
ATOM 2385 N N . SER A 1 312 ? 1.146 -13.172 -22.484 1 95.94 312 SER A N 1
ATOM 2386 C CA . SER A 1 312 ? 0.818 -13.648 -21.141 1 95.94 312 SER A CA 1
ATOM 2387 C C . SER A 1 312 ? -0.197 -14.781 -21.188 1 95.94 312 SER A C 1
ATOM 2389 O O . SER A 1 312 ? -0.852 -14.992 -22.219 1 95.94 312 SER A O 1
ATOM 2391 N N . LEU A 1 313 ? -0.237 -15.539 -20.125 1 97.56 313 LEU A N 1
ATOM 2392 C CA . LEU A 1 313 ? -1.235 -16.594 -20.031 1 97.56 313 LEU A CA 1
ATOM 2393 C C . LEU A 1 313 ? -2.645 -16.031 -20.188 1 97.56 313 LEU A C 1
ATOM 2395 O O . LEU A 1 313 ? -3.49 -16.641 -20.844 1 97.56 313 LEU A O 1
ATOM 2399 N N . ARG A 1 314 ? -2.914 -14.914 -19.609 1 95.06 314 ARG A N 1
ATOM 2400 C CA . ARG A 1 314 ? -4.223 -14.281 -19.734 1 95.06 314 ARG A CA 1
ATOM 2401 C C . ARG A 1 314 ? -4.574 -14.016 -21.188 1 95.06 314 ARG A C 1
ATOM 2403 O O . ARG A 1 314 ? -5.695 -14.305 -21.625 1 95.06 314 ARG A O 1
ATOM 2410 N N . GLN A 1 315 ? -3.643 -13.477 -21.938 1 93.19 315 GLN A N 1
ATOM 2411 C CA . GLN A 1 315 ? -3.85 -13.195 -23.344 1 93.19 315 GLN A CA 1
ATOM 2412 C C . GLN A 1 315 ? -4.09 -14.477 -24.141 1 93.19 315 GLN A C 1
ATOM 2414 O O . GLN A 1 315 ? -4.977 -14.523 -25 1 93.19 315 GLN A O 1
ATOM 2419 N N . TYR A 1 316 ? -3.33 -15.461 -23.859 1 96 316 TYR A N 1
ATOM 2420 C CA . TYR A 1 316 ? -3.455 -16.75 -24.547 1 96 316 TYR A CA 1
ATOM 2421 C C . TYR A 1 316 ? -4.832 -17.359 -24.312 1 96 316 TYR A C 1
ATOM 2423 O O . TYR A 1 316 ? -5.492 -17.797 -25.25 1 96 316 TYR A O 1
ATOM 2431 N N . LEU A 1 317 ? -5.234 -17.328 -23.062 1 96.12 317 LEU A N 1
ATOM 2432 C CA . LEU A 1 317 ? -6.504 -17.953 -22.688 1 96.12 317 LEU A CA 1
ATOM 2433 C C . LEU A 1 317 ? -7.676 -17.141 -23.234 1 96.12 317 LEU A C 1
ATOM 2435 O O . LEU A 1 317 ? -8.797 -17.641 -23.312 1 96.12 317 LEU A O 1
ATOM 2439 N N . GLY A 1 318 ? -7.43 -15.961 -23.547 1 93 318 GLY A N 1
ATOM 2440 C CA . GLY A 1 318 ? -8.461 -15.125 -24.156 1 93 318 GLY A CA 1
ATOM 2441 C C . GLY A 1 318 ? -8.781 -15.516 -25.578 1 93 318 GLY A C 1
ATOM 2442 O O . GLY A 1 318 ? -9.875 -15.242 -26.078 1 93 318 GLY A O 1
ATOM 2443 N N . VAL A 1 319 ? -7.867 -16.203 -26.25 1 91.62 319 VAL A N 1
ATOM 2444 C CA . VAL A 1 319 ? -8.062 -16.484 -27.672 1 91.62 319 VAL A CA 1
ATOM 2445 C C . VAL A 1 319 ? -8.039 -18 -27.891 1 91.62 319 VAL A C 1
ATOM 2447 O O . VAL A 1 319 ? -8.461 -18.484 -28.953 1 91.62 319 VAL A O 1
ATOM 2450 N N . CYS A 1 320 ? -7.559 -18.75 -26.875 1 91.06 320 CYS A N 1
ATOM 2451 C CA . CYS A 1 320 ? -7.41 -20.188 -27.031 1 91.06 320 CYS A CA 1
ATOM 2452 C C . CYS A 1 320 ? -7.891 -20.922 -25.781 1 91.06 320 CYS A C 1
ATOM 2454 O O . CYS A 1 320 ? -7.656 -20.469 -24.656 1 91.06 320 CYS A O 1
ATOM 2456 N N . VAL A 1 321 ? -8.578 -22 -26.031 1 90.94 321 VAL A N 1
ATOM 2457 C CA . VAL A 1 321 ? -8.891 -22.922 -24.953 1 90.94 321 VAL A CA 1
ATOM 2458 C C . VAL A 1 321 ? -8.016 -24.172 -25.078 1 90.94 321 VAL A C 1
ATOM 2460 O O . VAL A 1 321 ? -8.203 -24.984 -25.984 1 90.94 321 VAL A O 1
ATOM 2463 N N . PRO A 1 322 ? -7.121 -24.312 -24.188 1 94.81 322 PRO A N 1
ATOM 2464 C CA . PRO A 1 322 ? -6.266 -25.5 -24.266 1 94.81 322 PRO A CA 1
ATOM 2465 C C . PRO A 1 322 ? -7.055 -26.797 -24.141 1 94.81 322 PRO A C 1
ATOM 2467 O O . PRO A 1 322 ? -8.102 -26.828 -23.484 1 94.81 322 PRO A O 1
ATOM 2470 N N . ASN A 1 323 ? -6.582 -27.812 -24.828 1 93.44 323 ASN A N 1
ATOM 2471 C CA . ASN A 1 323 ? -7.188 -29.109 -24.594 1 93.44 323 ASN A CA 1
ATOM 2472 C C . ASN A 1 323 ? -6.844 -29.656 -23.219 1 93.44 323 ASN A C 1
ATOM 2474 O O . ASN A 1 323 ? -6.02 -29.062 -22.5 1 93.44 323 ASN A O 1
ATOM 2478 N N . ARG A 1 324 ? -7.457 -30.719 -22.812 1 94.06 324 ARG A N 1
ATOM 2479 C CA . ARG A 1 324 ? -7.371 -31.234 -21.453 1 94.06 324 ARG A CA 1
ATOM 2480 C C . ARG A 1 324 ? -5.934 -31.578 -21.094 1 94.06 324 ARG A C 1
ATOM 2482 O O . ARG A 1 324 ? -5.5 -31.344 -19.953 1 94.06 324 ARG A O 1
ATOM 2489 N N . MET A 1 325 ? -5.234 -32.188 -22 1 94.31 325 MET A N 1
ATOM 2490 C CA . MET A 1 325 ? -3.85 -32.562 -21.734 1 94.31 325 MET A CA 1
ATOM 2491 C C . MET A 1 325 ? -2.973 -31.328 -21.562 1 94.31 325 MET A C 1
ATOM 2493 O O . MET A 1 325 ? -2.211 -31.234 -20.594 1 94.31 325 MET A O 1
ATOM 2497 N N . GLN A 1 326 ? -3.1 -30.391 -22.453 1 95.31 326 GLN A N 1
ATOM 2498 C CA . GLN A 1 326 ? -2.334 -29.141 -22.375 1 95.31 326 GLN A CA 1
ATOM 2499 C C . GLN A 1 326 ? -2.631 -28.406 -21.062 1 95.31 326 GLN A C 1
ATOM 2501 O O . GLN A 1 326 ? -1.714 -27.922 -20.406 1 95.31 326 GLN A O 1
ATOM 2506 N N . ALA A 1 327 ? -3.898 -28.297 -20.734 1 97.69 327 ALA A N 1
ATOM 2507 C CA . ALA A 1 327 ? -4.309 -27.609 -19.516 1 97.69 327 ALA A CA 1
ATOM 2508 C C . ALA A 1 327 ? -3.709 -28.281 -18.281 1 97.69 327 ALA A C 1
ATOM 2510 O O . ALA A 1 327 ? -3.254 -27.609 -17.359 1 97.69 327 ALA A O 1
ATOM 2511 N N . SER A 1 328 ? -3.723 -29.594 -18.281 1 97.81 328 SER A N 1
ATOM 2512 C CA . SER A 1 328 ? -3.15 -30.344 -17.172 1 97.81 328 SER A CA 1
ATOM 2513 C C . SER A 1 328 ? -1.648 -30.109 -17.062 1 97.81 328 SER A C 1
ATOM 2515 O O . SER A 1 328 ? -1.117 -29.953 -15.953 1 97.81 328 SER A O 1
ATOM 2517 N N . LEU A 1 329 ? -1.007 -30.094 -18.203 1 97.75 329 LEU A N 1
ATOM 2518 C CA . LEU A 1 329 ? 0.43 -29.828 -18.219 1 97.75 329 LEU A CA 1
ATOM 2519 C C . LEU A 1 329 ? 0.734 -28.422 -17.734 1 97.75 329 LEU A C 1
ATOM 2521 O O . LEU A 1 329 ? 1.722 -28.188 -17.031 1 97.75 329 LEU A O 1
ATOM 2525 N N . MET A 1 330 ? -0.097 -27.484 -18.141 1 98.5 330 MET A N 1
ATOM 2526 C CA . MET A 1 330 ? 0.068 -26.094 -17.719 1 98.5 330 MET A CA 1
ATOM 2527 C C . MET A 1 330 ? -0.097 -25.969 -16.203 1 98.5 330 MET A C 1
ATOM 2529 O O . MET A 1 330 ? 0.69 -25.281 -15.547 1 98.5 330 MET A O 1
ATOM 2533 N N . LEU A 1 331 ? -1.084 -26.609 -15.68 1 98.75 331 LEU A N 1
ATOM 2534 C CA . LEU A 1 331 ? -1.303 -26.625 -14.242 1 98.75 331 LEU A CA 1
ATOM 2535 C C . LEU A 1 331 ? -0.09 -27.203 -13.516 1 98.75 331 LEU A C 1
ATOM 2537 O O . LEU A 1 331 ? 0.353 -26.656 -12.508 1 98.75 331 LEU A O 1
ATOM 2541 N N . LEU A 1 332 ? 0.379 -28.297 -14.039 1 98.75 332 LEU A N 1
ATOM 2542 C CA . LEU A 1 332 ? 1.543 -28.953 -13.461 1 98.75 332 LEU A CA 1
ATOM 2543 C C . LEU A 1 332 ? 2.758 -28.031 -13.484 1 98.75 332 LEU A C 1
ATOM 2545 O O . LEU A 1 332 ? 3.523 -27.984 -12.523 1 98.75 332 LEU A O 1
ATOM 2549 N N . GLN A 1 333 ? 2.953 -27.312 -14.562 1 98.62 333 GLN A N 1
ATOM 2550 C CA . GLN A 1 333 ? 4.066 -26.375 -14.672 1 98.62 333 GLN A CA 1
ATOM 2551 C C . GLN A 1 333 ? 3.99 -25.297 -13.594 1 98.62 333 GLN A C 1
ATOM 2553 O O . GLN A 1 333 ? 5.004 -24.953 -12.984 1 98.62 333 GLN A O 1
ATOM 2558 N N . LEU A 1 334 ? 2.795 -24.75 -13.359 1 98.88 334 LEU A N 1
ATOM 2559 C CA . LEU A 1 334 ? 2.619 -23.734 -12.328 1 98.88 334 LEU A CA 1
ATOM 2560 C C . LEU A 1 334 ? 2.975 -24.297 -10.953 1 98.88 334 LEU A C 1
ATOM 2562 O O . LEU A 1 334 ? 3.656 -23.625 -10.164 1 98.88 334 LEU A O 1
ATOM 2566 N N . LEU A 1 335 ? 2.535 -25.484 -10.734 1 98.88 335 LEU A N 1
ATOM 2567 C CA . LEU A 1 335 ? 2.811 -26.094 -9.438 1 98.88 335 LEU A CA 1
ATOM 2568 C C . LEU A 1 335 ? 4.301 -26.359 -9.273 1 98.88 335 LEU A C 1
ATOM 2570 O O . LEU A 1 335 ? 4.855 -26.188 -8.188 1 98.88 335 LEU A O 1
ATOM 2574 N N . GLU A 1 336 ? 4.98 -26.828 -10.305 1 98.44 336 GLU A N 1
ATOM 2575 C CA . GLU A 1 336 ? 6.426 -27.016 -10.258 1 98.44 336 GLU A CA 1
ATOM 2576 C C . GLU A 1 336 ? 7.152 -25.703 -9.984 1 98.44 336 GLU A C 1
ATOM 2578 O O . GLU A 1 336 ? 8.094 -25.672 -9.195 1 98.44 336 GLU A O 1
ATOM 2583 N N . GLY A 1 337 ? 6.715 -24.672 -10.648 1 98.38 337 GLY A N 1
ATOM 2584 C CA . GLY A 1 337 ? 7.293 -23.359 -10.391 1 98.38 337 GLY A CA 1
ATOM 2585 C C . GLY A 1 337 ? 7.102 -22.891 -8.961 1 98.38 337 GLY A C 1
ATOM 2586 O O . GLY A 1 337 ? 8.039 -22.406 -8.328 1 98.38 337 GLY A O 1
ATOM 2587 N N . VAL A 1 338 ? 5.895 -23.031 -8.453 1 98.75 338 VAL A N 1
ATOM 2588 C CA . VAL A 1 338 ? 5.578 -22.609 -7.094 1 98.75 338 VAL A CA 1
ATOM 2589 C C . VAL A 1 338 ? 6.383 -23.438 -6.098 1 98.75 338 VAL A C 1
ATOM 2591 O O . VAL A 1 338 ? 6.863 -22.922 -5.09 1 98.75 338 VAL A O 1
ATOM 2594 N N . ASP A 1 339 ? 6.484 -24.766 -6.379 1 98.19 339 ASP A N 1
ATOM 2595 C CA . ASP A 1 339 ? 7.301 -25.625 -5.516 1 98.19 339 ASP A CA 1
ATOM 2596 C C . ASP A 1 339 ? 8.742 -25.125 -5.465 1 98.19 339 ASP A C 1
ATOM 2598 O O . ASP A 1 339 ? 9.359 -25.109 -4.398 1 98.19 339 ASP A O 1
ATOM 2602 N N . HIS A 1 340 ? 9.266 -24.766 -6.57 1 96.94 340 HIS A N 1
ATOM 2603 C CA . HIS A 1 340 ? 10.625 -24.234 -6.645 1 96.94 340 HIS A CA 1
ATOM 2604 C C . HIS A 1 340 ? 10.789 -23 -5.77 1 96.94 340 HIS A C 1
ATOM 2606 O O . HIS A 1 340 ? 11.781 -22.875 -5.047 1 96.94 340 HIS A O 1
ATOM 2612 N N . LEU A 1 341 ? 9.852 -22.109 -5.82 1 97.75 341 LEU A N 1
ATOM 2613 C CA . LEU A 1 341 ? 9.875 -20.906 -4.996 1 97.75 341 LEU A CA 1
ATOM 2614 C C . LEU A 1 341 ? 9.828 -21.266 -3.514 1 97.75 341 LEU A C 1
ATOM 2616 O O . LEU A 1 341 ? 10.664 -20.812 -2.734 1 97.75 341 LEU A O 1
ATOM 2620 N N . CYS A 1 342 ? 8.93 -22.109 -3.172 1 97.25 342 CYS A N 1
ATOM 2621 C CA . CYS A 1 342 ? 8.719 -22.469 -1.774 1 97.25 342 CYS A CA 1
ATOM 2622 C C . CYS A 1 342 ? 9.961 -23.141 -1.187 1 97.25 342 CYS A C 1
ATOM 2624 O O . CYS A 1 342 ? 10.32 -22.875 -0.04 1 97.25 342 CYS A O 1
ATOM 2626 N N . LYS A 1 343 ? 10.562 -23.953 -1.953 1 95.12 343 LYS A N 1
ATOM 2627 C CA . LYS A 1 343 ? 11.766 -24.656 -1.493 1 95.12 343 LYS A CA 1
ATOM 2628 C C . LYS A 1 343 ? 12.875 -23.656 -1.168 1 95.12 343 LYS A C 1
ATOM 2630 O O . LYS A 1 343 ? 13.734 -23.938 -0.33 1 95.12 343 LYS A O 1
ATOM 2635 N N . GLN A 1 344 ? 12.797 -22.578 -1.776 1 94.56 344 GLN A N 1
ATOM 2636 C CA . GLN A 1 344 ? 13.844 -21.578 -1.556 1 94.56 344 GLN A CA 1
ATOM 2637 C C . GLN A 1 344 ? 13.359 -20.484 -0.618 1 94.56 344 GLN A C 1
ATOM 2639 O O . GLN A 1 344 ? 14 -19.438 -0.492 1 94.56 344 GLN A O 1
ATOM 2644 N N . GLY A 1 345 ? 12.242 -20.656 -0.052 1 95.19 345 GLY A N 1
ATOM 2645 C CA . GLY A 1 345 ? 11.727 -19.734 0.953 1 95.19 345 GLY A CA 1
ATOM 2646 C C . GLY A 1 345 ? 11.141 -18.469 0.36 1 95.19 345 GLY A C 1
ATOM 2647 O O . GLY A 1 345 ? 11.211 -17.406 0.971 1 95.19 345 GLY A O 1
ATOM 2648 N N . ILE A 1 346 ? 10.625 -18.547 -0.829 1 96.56 346 ILE A N 1
ATOM 2649 C CA . ILE A 1 346 ? 10.062 -17.391 -1.506 1 96.56 346 ILE A CA 1
ATOM 2650 C C . ILE A 1 346 ? 8.57 -17.609 -1.764 1 96.56 346 ILE A C 1
ATOM 2652 O O . ILE A 1 346 ? 8.172 -18.672 -2.26 1 96.56 346 ILE A O 1
ATOM 2656 N N . ALA A 1 347 ? 7.73 -16.703 -1.353 1 97.19 347 ALA A N 1
ATOM 2657 C CA . ALA A 1 347 ? 6.316 -16.656 -1.723 1 97.19 347 ALA A CA 1
ATOM 2658 C C . ALA A 1 347 ? 6.059 -15.57 -2.768 1 97.19 347 ALA A C 1
ATOM 2660 O O . ALA A 1 347 ? 6.43 -14.414 -2.574 1 97.19 347 ALA A O 1
ATOM 2661 N N . HIS A 1 348 ? 5.445 -15.875 -3.846 1 97.5 348 HIS A N 1
ATOM 2662 C CA . HIS A 1 348 ? 5.188 -14.914 -4.91 1 97.5 348 HIS A CA 1
ATOM 2663 C C . HIS A 1 348 ? 4.129 -13.891 -4.488 1 97.5 348 HIS A C 1
ATOM 2665 O O . HIS A 1 348 ? 4.312 -12.688 -4.68 1 97.5 348 HIS A O 1
ATOM 2671 N N . ARG A 1 349 ? 2.98 -14.383 -3.975 1 96.69 349 ARG A N 1
ATOM 2672 C CA . ARG A 1 349 ? 1.911 -13.648 -3.307 1 96.69 349 ARG A CA 1
ATOM 2673 C C . ARG A 1 349 ? 1.027 -12.93 -4.32 1 96.69 349 ARG A C 1
ATOM 2675 O O . ARG A 1 349 ? -0.021 -12.391 -3.963 1 96.69 349 ARG A O 1
ATOM 2682 N N . ASP A 1 350 ? 1.356 -12.922 -5.574 1 95.31 350 ASP A N 1
ATOM 2683 C CA . ASP A 1 350 ? 0.545 -12.25 -6.582 1 95.31 350 ASP A CA 1
ATOM 2684 C C . ASP A 1 350 ? 0.42 -13.102 -7.844 1 95.31 350 ASP A C 1
ATOM 2686 O O . ASP A 1 350 ? 0.534 -12.594 -8.961 1 95.31 350 ASP A O 1
ATOM 2690 N N . LEU A 1 351 ? 0.261 -14.297 -7.664 1 97.12 351 LEU A N 1
ATOM 2691 C CA . LEU A 1 351 ? 0.116 -15.203 -8.797 1 97.12 351 LEU A CA 1
ATOM 2692 C C . LEU A 1 351 ? -1.273 -15.086 -9.414 1 97.12 351 LEU A C 1
ATOM 2694 O O . LEU A 1 351 ? -2.281 -15.281 -8.734 1 97.12 351 LEU A O 1
ATOM 2698 N N . LYS A 1 352 ? -1.326 -14.719 -10.641 1 94.44 352 LYS A N 1
ATOM 2699 C CA . LYS A 1 352 ? -2.5 -14.602 -11.508 1 94.44 352 LYS A CA 1
ATOM 2700 C C . LYS A 1 352 ? -2.125 -14.781 -12.969 1 94.44 352 LYS A C 1
ATOM 2702 O O . LYS A 1 352 ? -0.942 -14.836 -13.312 1 94.44 352 LYS A O 1
ATOM 2707 N N . SER A 1 353 ? -3.064 -14.922 -13.82 1 95.62 353 SER A N 1
ATOM 2708 C CA . SER A 1 353 ? -2.807 -15.273 -15.211 1 95.62 353 SER A CA 1
ATOM 2709 C C . SER A 1 353 ? -2.035 -14.164 -15.922 1 95.62 353 SER A C 1
ATOM 2711 O O . SER A 1 353 ? -1.302 -14.43 -16.875 1 95.62 353 SER A O 1
ATOM 2713 N N . ASP A 1 354 ? -2.088 -12.906 -15.359 1 93.25 354 ASP A N 1
ATOM 2714 C CA . ASP A 1 354 ? -1.362 -11.789 -15.945 1 93.25 354 ASP A CA 1
ATOM 2715 C C . ASP A 1 354 ? 0.129 -11.875 -15.625 1 93.25 354 ASP A C 1
ATOM 2717 O O . ASP A 1 354 ? 0.956 -11.312 -16.344 1 93.25 354 ASP A O 1
ATOM 2721 N N . ASN A 1 355 ? 0.432 -12.562 -14.586 1 96.69 355 ASN A N 1
ATOM 2722 C CA . ASN A 1 355 ? 1.817 -12.648 -14.133 1 96.69 355 ASN A CA 1
ATOM 2723 C C . ASN A 1 355 ? 2.455 -13.977 -14.523 1 96.69 355 ASN A C 1
ATOM 2725 O O . ASN A 1 355 ? 3.34 -14.477 -13.828 1 96.69 355 ASN A O 1
ATOM 2729 N N . VAL A 1 356 ? 1.927 -14.602 -15.539 1 98.31 356 VAL A N 1
ATOM 2730 C CA . VAL A 1 356 ? 2.48 -15.797 -16.172 1 98.31 356 VAL A CA 1
ATOM 2731 C C . VAL A 1 356 ? 2.654 -15.562 -17.672 1 98.31 356 VAL A C 1
ATOM 2733 O O . VAL A 1 356 ? 1.712 -15.148 -18.344 1 98.31 356 VAL A O 1
ATOM 2736 N N . LEU A 1 357 ? 3.863 -15.75 -18.125 1 97.88 357 LEU A N 1
ATOM 2737 C CA . LEU A 1 357 ? 4.156 -15.594 -19.547 1 97.88 357 LEU A CA 1
ATOM 2738 C C . LEU A 1 357 ? 4.184 -16.953 -20.25 1 97.88 357 LEU A C 1
ATOM 2740 O O . LEU A 1 357 ? 4.211 -17.984 -19.594 1 97.88 357 LEU A O 1
ATOM 2744 N N . LEU A 1 358 ? 4.129 -16.875 -21.547 1 95.44 358 LEU A N 1
ATOM 2745 C CA . LEU A 1 358 ? 3.973 -18.109 -22.297 1 95.44 358 LEU A CA 1
ATOM 2746 C C . LEU A 1 358 ? 4.816 -18.094 -23.562 1 95.44 358 LEU A C 1
ATOM 2748 O O . LEU A 1 358 ? 4.887 -17.062 -24.25 1 95.44 358 LEU A O 1
ATOM 2752 N N . GLU A 1 359 ? 5.516 -19.172 -23.828 1 93.56 359 GLU A N 1
ATOM 2753 C CA . GLU A 1 359 ? 6.113 -19.5 -25.109 1 93.56 359 GLU A CA 1
ATOM 2754 C C . GLU A 1 359 ? 5.789 -20.938 -25.516 1 93.56 359 GLU A C 1
ATOM 2756 O O . GLU A 1 359 ? 5.086 -21.656 -24.797 1 93.56 359 GLU A O 1
ATOM 2761 N N . PHE A 1 360 ? 6.199 -21.375 -26.688 1 91.38 360 PHE A N 1
ATOM 2762 C CA . PHE A 1 360 ? 5.914 -22.719 -27.156 1 91.38 360 PHE A CA 1
ATOM 2763 C C . PHE A 1 360 ? 7.199 -23.516 -27.328 1 91.38 360 PHE A C 1
ATOM 2765 O O . PHE A 1 360 ? 8.211 -22.984 -27.781 1 91.38 360 PHE A O 1
ATOM 2772 N N . ASP A 1 361 ? 7.137 -24.719 -26.859 1 86.56 361 ASP A N 1
ATOM 2773 C CA . ASP A 1 361 ? 8.305 -25.578 -27.062 1 86.56 361 ASP A CA 1
ATOM 2774 C C . ASP A 1 361 ? 8.352 -26.094 -28.5 1 86.56 361 ASP A C 1
ATOM 2776 O O . ASP A 1 361 ? 7.574 -25.656 -29.344 1 86.56 361 ASP A O 1
ATOM 2780 N N . SER A 1 362 ? 9.281 -26.953 -28.812 1 80.31 362 SER A N 1
ATOM 2781 C CA . SER A 1 362 ? 9.523 -27.438 -30.156 1 80.31 362 SER A CA 1
ATOM 2782 C C . SER A 1 362 ? 8.336 -28.25 -30.688 1 80.31 362 SER A C 1
ATOM 2784 O O . SER A 1 362 ? 8.125 -28.328 -31.891 1 80.31 362 SER A O 1
ATOM 2786 N N . SER A 1 363 ? 7.527 -28.797 -29.766 1 80.44 363 SER A N 1
ATOM 2787 C CA . SER A 1 363 ? 6.371 -29.594 -30.156 1 80.44 363 SER A CA 1
ATOM 2788 C C . SER A 1 363 ? 5.102 -28.75 -30.188 1 80.44 363 SER A C 1
ATOM 2790 O O . SER A 1 363 ? 4.02 -29.25 -30.5 1 80.44 363 SER A O 1
ATOM 2792 N N . GLY A 1 364 ? 5.23 -27.516 -29.797 1 86 364 GLY A N 1
ATOM 2793 C CA . GLY A 1 364 ? 4.074 -26.641 -29.812 1 86 364 GLY A CA 1
ATOM 2794 C C . GLY A 1 364 ? 3.328 -26.609 -28.484 1 86 364 GLY A C 1
ATOM 2795 O O . GLY A 1 364 ? 2.254 -26.016 -28.391 1 86 364 GLY A O 1
ATOM 2796 N N . CYS A 1 365 ? 3.855 -27.25 -27.531 1 90.5 365 CYS A N 1
ATOM 2797 C CA . CYS A 1 365 ? 3.256 -27.234 -26.203 1 90.5 365 CYS A CA 1
ATOM 2798 C C . CYS A 1 365 ? 3.59 -25.938 -25.469 1 90.5 365 CYS A C 1
ATOM 2800 O O . CYS A 1 365 ? 4.742 -25.5 -25.469 1 90.5 365 CYS A O 1
ATOM 2802 N N . PRO A 1 366 ? 2.588 -25.328 -24.875 1 95.56 366 PRO A N 1
ATOM 2803 C CA . PRO A 1 366 ? 2.838 -24.078 -24.156 1 95.56 366 PRO A CA 1
ATOM 2804 C C . PRO A 1 366 ? 3.758 -24.266 -22.953 1 95.56 366 PRO A C 1
ATOM 2806 O O . PRO A 1 366 ? 3.547 -25.172 -22.156 1 95.56 366 PRO A O 1
ATOM 2809 N N . ARG A 1 367 ? 4.758 -23.469 -22.891 1 96.25 367 ARG A N 1
ATOM 2810 C CA . ARG A 1 367 ? 5.629 -23.359 -21.734 1 96.25 367 ARG A CA 1
ATOM 2811 C C . ARG A 1 367 ? 5.301 -22.125 -20.906 1 96.25 367 ARG A C 1
ATOM 2813 O O . ARG A 1 367 ? 5.289 -21 -21.438 1 96.25 367 ARG A O 1
ATOM 2820 N N . LEU A 1 368 ? 5.004 -22.328 -19.656 1 98.38 368 LEU A N 1
ATOM 2821 C CA . LEU A 1 368 ? 4.617 -21.219 -18.781 1 98.38 368 LEU A CA 1
ATOM 2822 C C . LEU A 1 368 ? 5.812 -20.719 -17.969 1 98.38 368 LEU A C 1
ATOM 2824 O O . LEU A 1 368 ? 6.641 -21.531 -17.531 1 98.38 368 LEU A O 1
ATOM 2828 N N . VAL A 1 369 ? 5.875 -19.391 -17.781 1 98.25 369 VAL A N 1
ATOM 2829 C CA . VAL A 1 369 ? 6.941 -18.781 -17 1 98.25 369 VAL A CA 1
ATOM 2830 C C . VAL A 1 369 ? 6.348 -17.766 -16.016 1 98.25 369 VAL A C 1
ATOM 2832 O O . VAL A 1 369 ? 5.73 -16.781 -16.438 1 98.25 369 VAL A O 1
ATOM 2835 N N . ILE A 1 370 ? 6.531 -18.016 -14.711 1 98.62 370 ILE A N 1
ATOM 2836 C CA . ILE A 1 370 ? 6.059 -17.109 -13.68 1 98.62 370 ILE A CA 1
ATOM 2837 C C . ILE A 1 370 ? 6.926 -15.852 -13.656 1 98.62 370 ILE A C 1
ATOM 2839 O O . ILE A 1 370 ? 8.156 -15.938 -13.672 1 98.62 370 ILE A O 1
ATOM 2843 N N . THR A 1 371 ? 6.281 -14.703 -13.664 1 97.88 371 THR A N 1
ATOM 2844 C CA . THR A 1 371 ? 7.012 -13.438 -13.695 1 97.88 371 THR A CA 1
ATOM 2845 C C . THR A 1 371 ? 6.441 -12.461 -12.68 1 97.88 371 THR A C 1
ATOM 2847 O O . THR A 1 371 ? 5.531 -12.805 -11.914 1 97.88 371 THR A O 1
ATOM 2850 N N . ASP A 1 372 ? 7.039 -11.266 -12.523 1 95.88 372 ASP A N 1
ATOM 2851 C CA . ASP A 1 372 ? 6.598 -10.141 -11.711 1 95.88 372 ASP A CA 1
ATOM 2852 C C . ASP A 1 372 ? 6.73 -10.445 -10.227 1 95.88 372 ASP A C 1
ATOM 2854 O O . ASP A 1 372 ? 5.727 -10.617 -9.531 1 95.88 372 ASP A O 1
ATOM 2858 N N . PHE A 1 373 ? 7.949 -10.344 -9.727 1 96 373 PHE A N 1
ATOM 2859 C CA . PHE A 1 373 ? 8.273 -10.711 -8.359 1 96 373 PHE A CA 1
ATOM 2860 C C . PHE A 1 373 ? 8.266 -9.492 -7.449 1 96 373 PHE A C 1
ATOM 2862 O O . PHE A 1 373 ? 8.805 -9.523 -6.344 1 96 373 PHE A O 1
ATOM 2869 N N . GLY A 1 374 ? 7.648 -8.477 -7.898 1 92.75 374 GLY A N 1
ATOM 2870 C CA . GLY A 1 374 ? 7.621 -7.23 -7.148 1 92.75 374 GLY A CA 1
ATOM 2871 C C . GLY A 1 374 ? 6.949 -7.359 -5.793 1 92.75 374 GLY A C 1
ATOM 2872 O O . GLY A 1 374 ? 7.293 -6.648 -4.852 1 92.75 374 GLY A O 1
ATOM 2873 N N . CYS A 1 375 ? 6.035 -8.289 -5.602 1 92.62 375 CYS A N 1
ATOM 2874 C CA . CYS A 1 375 ? 5.254 -8.445 -4.383 1 92.62 375 CYS A CA 1
ATOM 2875 C C . CYS A 1 375 ? 5.738 -9.648 -3.574 1 92.62 375 CYS A C 1
ATOM 2877 O O . CYS A 1 375 ? 5.164 -9.969 -2.531 1 92.62 375 CYS A O 1
ATOM 2879 N N . CYS A 1 376 ? 6.793 -10.25 -3.98 1 95.12 376 CYS A N 1
ATOM 2880 C CA . CYS A 1 376 ? 7.152 -11.523 -3.361 1 95.12 376 CYS A CA 1
ATOM 2881 C C . CYS A 1 376 ? 7.707 -11.305 -1.958 1 95.12 376 CYS A C 1
ATOM 2883 O O . CYS A 1 376 ? 8.094 -10.195 -1.604 1 95.12 376 CYS A O 1
ATOM 2885 N N . LEU A 1 377 ? 7.559 -12.258 -1.162 1 94.12 377 LEU A N 1
ATOM 2886 C CA . LEU A 1 377 ? 8.195 -12.344 0.15 1 94.12 377 LEU A CA 1
ATOM 2887 C C . LEU A 1 377 ? 9.469 -13.18 0.084 1 94.12 377 LEU A C 1
ATOM 2889 O O . LEU A 1 377 ? 9.414 -14.391 -0.146 1 94.12 377 LEU A O 1
ATOM 2893 N N . ALA A 1 378 ? 10.547 -12.539 0.116 1 91.38 378 ALA A N 1
ATOM 2894 C CA . ALA A 1 378 ? 11.859 -13.188 0.096 1 91.38 378 ALA A CA 1
ATOM 2895 C C . ALA A 1 378 ? 12.734 -12.688 1.245 1 91.38 378 ALA A C 1
ATOM 2897 O O . ALA A 1 378 ? 13.688 -11.945 1.027 1 91.38 378 ALA A O 1
ATOM 2898 N N . GLU A 1 379 ? 12.344 -13.039 2.436 1 81.88 379 GLU A N 1
ATOM 2899 C CA . GLU A 1 379 ? 13.016 -12.547 3.631 1 81.88 379 GLU A CA 1
ATOM 2900 C C . GLU A 1 379 ? 13.688 -13.688 4.395 1 81.88 379 GLU A C 1
ATOM 2902 O O . GLU A 1 379 ? 13.586 -14.852 3.996 1 81.88 379 GLU A O 1
ATOM 2907 N N . ASP A 1 380 ? 14.32 -13.273 5.43 1 73.62 380 ASP A N 1
ATOM 2908 C CA . ASP A 1 380 ? 15.109 -14.211 6.227 1 73.62 380 ASP A CA 1
ATOM 2909 C C . ASP A 1 380 ? 14.211 -15.227 6.922 1 73.62 380 ASP A C 1
ATOM 2911 O O . ASP A 1 380 ? 14.625 -16.375 7.145 1 73.62 380 ASP A O 1
ATOM 2915 N N . LEU A 1 381 ? 13.008 -14.836 7.152 1 77.94 381 LEU A N 1
ATOM 2916 C CA . LEU A 1 381 ? 12.117 -15.75 7.859 1 77.94 381 LEU A CA 1
ATOM 2917 C C . LEU A 1 381 ? 11.422 -16.688 6.883 1 77.94 381 LEU A C 1
ATOM 2919 O O . LEU A 1 381 ? 10.523 -17.438 7.273 1 77.94 381 LEU A O 1
ATOM 2923 N N . GLY A 1 382 ? 11.859 -16.594 5.715 1 86.69 382 GLY A N 1
ATOM 2924 C CA . GLY A 1 382 ? 11.344 -17.516 4.723 1 86.69 382 GLY A CA 1
ATOM 2925 C C . GLY A 1 382 ? 9.914 -17.219 4.316 1 86.69 382 GLY A C 1
ATOM 2926 O O . GLY A 1 382 ? 9.586 -16.094 3.945 1 86.69 382 GLY A O 1
ATOM 2927 N N . LEU A 1 383 ? 9.055 -18.234 4.52 1 94.31 383 LEU A N 1
ATOM 2928 C CA . LEU A 1 383 ? 7.691 -18.156 4.008 1 94.31 383 LEU A CA 1
ATOM 2929 C C . LEU A 1 383 ? 6.742 -17.609 5.062 1 94.31 383 LEU A C 1
ATOM 2931 O O . LEU A 1 383 ? 5.523 -17.734 4.938 1 94.31 383 LEU A O 1
ATOM 2935 N N . LYS A 1 384 ? 7.312 -17.031 6.051 1 94.38 384 LYS A N 1
ATOM 2936 C CA . LYS A 1 384 ? 6.492 -16.484 7.121 1 94.38 384 LYS A CA 1
ATOM 2937 C C . LYS A 1 384 ? 6.719 -14.977 7.27 1 94.38 384 LYS A C 1
ATOM 2939 O O . LYS A 1 384 ? 7.832 -14.484 7.055 1 94.38 384 LYS A O 1
ATOM 2944 N N . LEU A 1 385 ? 5.672 -14.25 7.605 1 93.75 385 LEU A N 1
ATOM 2945 C CA . LEU A 1 385 ? 5.715 -12.812 7.809 1 93.75 385 LEU A CA 1
ATOM 2946 C C . LEU A 1 385 ? 5.195 -12.438 9.195 1 93.75 385 LEU A C 1
ATOM 2948 O O . LEU A 1 385 ? 4.039 -12.711 9.523 1 93.75 385 LEU A O 1
ATOM 2952 N N . PRO A 1 386 ? 6.094 -11.883 10.055 1 91.06 386 PRO A N 1
ATOM 2953 C CA . PRO A 1 386 ? 5.562 -11.367 11.32 1 91.06 386 PRO A CA 1
ATOM 2954 C C . PRO A 1 386 ? 4.434 -10.367 11.125 1 91.06 386 PRO A C 1
ATOM 2956 O O . PRO A 1 386 ? 4.578 -9.406 10.359 1 91.06 386 PRO A O 1
ATOM 2959 N N . PHE A 1 387 ? 3.32 -10.602 11.711 1 92.06 387 PHE A N 1
ATOM 2960 C CA . PHE A 1 387 ? 2.123 -9.773 11.578 1 92.06 387 PHE A CA 1
ATOM 2961 C C . PHE A 1 387 ? 1.754 -9.133 12.906 1 92.06 387 PHE A C 1
ATOM 2963 O O . PHE A 1 387 ? 0.675 -9.391 13.445 1 92.06 387 PHE A O 1
ATOM 2970 N N . ASN A 1 388 ? 2.549 -8.234 13.352 1 86.06 388 ASN A N 1
ATOM 2971 C CA . ASN A 1 388 ? 2.457 -7.699 14.703 1 86.06 388 ASN A CA 1
ATOM 2972 C C . ASN A 1 388 ? 1.469 -6.539 14.781 1 86.06 388 ASN A C 1
ATOM 2974 O O . ASN A 1 388 ? 1.023 -6.168 15.867 1 86.06 388 ASN A O 1
ATOM 2978 N N . SER A 1 389 ? 1.227 -5.926 13.648 1 83.25 389 SER A N 1
ATOM 2979 C CA . SER A 1 389 ? 0.301 -4.797 13.633 1 83.25 389 SER A CA 1
ATOM 2980 C C . SER A 1 389 ? -0.451 -4.723 12.305 1 83.25 389 SER A C 1
ATOM 2982 O O . SER A 1 389 ? -0.051 -5.355 11.32 1 83.25 389 SER A O 1
ATOM 2984 N N . ARG A 1 390 ? -1.476 -3.916 12.219 1 83.38 390 ARG A N 1
ATOM 2985 C CA . ARG A 1 390 ? -2.291 -3.775 11.016 1 83.38 390 ARG A CA 1
ATOM 2986 C C . ARG A 1 390 ? -1.523 -3.051 9.922 1 83.38 390 ARG A C 1
ATOM 2988 O O . ARG A 1 390 ? -1.932 -3.068 8.758 1 83.38 390 ARG A O 1
ATOM 2995 N N . TRP A 1 391 ? -0.464 -2.467 10.289 1 87.25 391 TRP A N 1
ATOM 2996 C CA . TRP A 1 391 ? 0.299 -1.681 9.32 1 87.25 391 TRP A CA 1
ATOM 2997 C C . TRP A 1 391 ? 1.263 -2.566 8.539 1 87.25 391 TRP A C 1
ATOM 2999 O O . TRP A 1 391 ? 1.908 -2.107 7.594 1 87.25 391 TRP A O 1
ATOM 3009 N N . VAL A 1 392 ? 1.3 -3.832 8.922 1 90.31 392 VAL A N 1
ATOM 3010 C CA . VAL A 1 392 ? 2.094 -4.777 8.148 1 90.31 392 VAL A CA 1
ATOM 3011 C C . VAL A 1 392 ? 1.344 -5.152 6.867 1 90.31 392 VAL A C 1
ATOM 3013 O O . VAL A 1 392 ? 0.204 -5.617 6.926 1 90.31 392 VAL A O 1
ATOM 3016 N N . ASN A 1 393 ? 2.01 -4.941 5.797 1 89.31 393 ASN A N 1
ATOM 3017 C CA . ASN A 1 393 ? 1.425 -5.285 4.504 1 89.31 393 ASN A CA 1
ATOM 3018 C C . ASN A 1 393 ? 1.525 -6.781 4.223 1 89.31 393 ASN A C 1
ATOM 3020 O O . ASN A 1 393 ? 2.627 -7.324 4.125 1 89.31 393 ASN A O 1
ATOM 3024 N N . ARG A 1 394 ? 0.414 -7.312 4.031 1 90.81 394 ARG A N 1
ATOM 3025 C CA . ARG A 1 394 ? 0.377 -8.742 3.729 1 90.81 394 ARG A CA 1
ATOM 3026 C C . ARG A 1 394 ? 0.938 -9.016 2.338 1 90.81 394 ARG A C 1
ATOM 3028 O O . ARG A 1 394 ? 1.439 -10.117 2.074 1 90.81 394 ARG A O 1
ATOM 3035 N N . GLY A 1 395 ? 0.798 -8.031 1.493 1 87 395 GLY A N 1
ATOM 3036 C CA . GLY A 1 395 ? 1.271 -8.164 0.124 1 87 395 GLY A CA 1
ATOM 3037 C C . GLY A 1 395 ? 0.293 -8.898 -0.774 1 87 395 GLY A C 1
ATOM 3038 O O . GLY A 1 395 ? -0.672 -9.492 -0.293 1 87 395 GLY A O 1
ATOM 3039 N N . GLY A 1 396 ? 0.565 -8.727 -2.021 1 85.94 396 GLY A N 1
ATOM 3040 C CA . GLY A 1 396 ? -0.115 -9.57 -2.99 1 85.94 396 GLY A CA 1
ATOM 3041 C C . GLY A 1 396 ? -1.42 -8.977 -3.486 1 85.94 396 GLY A C 1
ATOM 3042 O O . GLY A 1 396 ? -1.686 -7.789 -3.281 1 85.94 396 GLY A O 1
ATOM 3043 N N . ASN A 1 397 ? -2.123 -9.844 -4.207 1 81 397 ASN A N 1
ATOM 3044 C CA . ASN A 1 397 ? -3.426 -9.531 -4.785 1 81 397 ASN A CA 1
ATOM 3045 C C . ASN A 1 397 ? -4.566 -9.922 -3.848 1 81 397 ASN A C 1
ATOM 3047 O O . ASN A 1 397 ? -4.73 -11.094 -3.516 1 81 397 ASN A O 1
ATOM 3051 N N . ALA A 1 398 ? -5.434 -8.977 -3.508 1 78.38 398 ALA A N 1
ATOM 3052 C CA . ALA A 1 398 ? -6.473 -9.188 -2.504 1 78.38 398 ALA A CA 1
ATOM 3053 C C . ALA A 1 398 ? -7.457 -10.266 -2.953 1 78.38 398 ALA A C 1
ATOM 3055 O O . ALA A 1 398 ? -7.941 -11.047 -2.135 1 78.38 398 ALA A O 1
ATOM 3056 N N . CYS A 1 399 ? -7.711 -10.398 -4.223 1 82.06 399 CYS A N 1
ATOM 3057 C CA . CYS A 1 399 ? -8.711 -11.344 -4.719 1 82.06 399 CYS A CA 1
ATOM 3058 C C . CYS A 1 399 ? -8.188 -12.773 -4.645 1 82.06 399 CYS A C 1
ATOM 3060 O O . CYS A 1 399 ? -8.969 -13.719 -4.504 1 82.06 399 CYS A O 1
ATOM 3062 N N . LEU A 1 400 ? -6.906 -12.93 -4.754 1 91.31 400 LEU A N 1
ATOM 3063 C CA . LEU A 1 400 ? -6.332 -14.273 -4.734 1 91.31 400 LEU A CA 1
ATOM 3064 C C . LEU A 1 400 ? -5.438 -14.461 -3.514 1 91.31 400 LEU A C 1
ATOM 3066 O O . LEU A 1 400 ? -4.422 -15.156 -3.586 1 91.31 400 LEU A O 1
ATOM 3070 N N . MET A 1 401 ? -5.793 -13.711 -2.516 1 92.44 401 MET A N 1
ATOM 3071 C CA . MET A 1 401 ? -5.211 -13.961 -1.2 1 92.44 401 MET A CA 1
ATOM 3072 C C . MET A 1 401 ? -5.941 -15.094 -0.489 1 92.44 401 MET A C 1
ATOM 3074 O O . MET A 1 401 ? -7.145 -15.008 -0.249 1 92.44 401 MET A O 1
ATOM 3078 N N . PRO A 1 402 ? -5.25 -16.203 -0.26 1 96.5 402 PRO A N 1
ATOM 3079 C CA . PRO A 1 402 ? -5.949 -17.328 0.35 1 96.5 402 PRO A CA 1
ATOM 3080 C C . PRO A 1 402 ? -6.551 -16.984 1.712 1 96.5 402 PRO A C 1
ATOM 3082 O O . PRO A 1 402 ? -6.168 -15.992 2.328 1 96.5 402 PRO A O 1
ATOM 3085 N N . PRO A 1 403 ? -7.422 -17.859 2.195 1 95.19 403 PRO A N 1
ATOM 3086 C CA . PRO A 1 403 ? -8.18 -17.562 3.412 1 95.19 403 PRO A CA 1
ATOM 3087 C C . PRO A 1 403 ? -7.277 -17.328 4.625 1 95.19 403 PRO A C 1
ATOM 3089 O O . PRO A 1 403 ? -7.527 -16.406 5.418 1 95.19 403 PRO A O 1
ATOM 3092 N N . GLU A 1 404 ? -6.16 -18.094 4.848 1 96.19 404 GLU A N 1
ATOM 3093 C CA . GLU A 1 404 ? -5.324 -17.969 6.039 1 96.19 404 GLU A CA 1
ATOM 3094 C C . GLU A 1 404 ? -4.59 -16.641 6.066 1 96.19 404 GLU A C 1
ATOM 3096 O O . GLU A 1 404 ? -4.246 -16.141 7.137 1 96.19 404 GLU A O 1
ATOM 3101 N N . VAL A 1 405 ? -4.34 -16.094 4.891 1 95.81 405 VAL A N 1
ATOM 3102 C CA . VAL A 1 405 ? -3.666 -14.805 4.805 1 95.81 405 VAL A CA 1
ATOM 3103 C C . VAL A 1 405 ? -4.691 -13.68 4.934 1 95.81 405 VAL A C 1
ATOM 3105 O O . VAL A 1 405 ? -4.496 -12.742 5.711 1 95.81 405 VAL A O 1
ATOM 3108 N N . ALA A 1 406 ? -5.789 -13.805 4.242 1 90.12 406 ALA A N 1
ATOM 3109 C CA . ALA A 1 406 ? -6.816 -12.766 4.168 1 90.12 406 ALA A CA 1
ATOM 3110 C C . ALA A 1 406 ? -7.477 -12.547 5.523 1 90.12 406 ALA A C 1
ATOM 3112 O O . ALA A 1 406 ? -7.875 -11.43 5.855 1 90.12 406 ALA A O 1
ATOM 3113 N N . THR A 1 407 ? -7.555 -13.57 6.312 1 88.81 407 THR A N 1
ATOM 3114 C CA . THR A 1 407 ? -8.297 -13.469 7.566 1 88.81 407 THR A CA 1
ATOM 3115 C C . THR A 1 407 ? -7.344 -13.328 8.75 1 88.81 407 THR A C 1
ATOM 3117 O O . THR A 1 407 ? -7.773 -13.336 9.906 1 88.81 407 THR A O 1
ATOM 3120 N N . ALA A 1 408 ? -6.07 -13.234 8.484 1 91.19 408 ALA A N 1
ATOM 3121 C CA . ALA A 1 408 ? -5.102 -13.109 9.57 1 91.19 408 ALA A CA 1
ATOM 3122 C C . ALA A 1 408 ? -5.379 -11.875 10.414 1 91.19 408 ALA A C 1
ATOM 3124 O O . ALA A 1 408 ? -5.711 -10.812 9.883 1 91.19 408 ALA A O 1
ATOM 3125 N N . VAL A 1 409 ? -5.289 -12.016 11.695 1 85.62 409 VAL A N 1
ATOM 3126 C CA . VAL A 1 409 ? -5.473 -10.906 12.633 1 85.62 409 VAL A CA 1
ATOM 3127 C C . VAL A 1 409 ? -4.133 -10.555 13.273 1 85.62 409 VAL A C 1
ATOM 3129 O O . VAL A 1 409 ? -3.443 -11.422 13.812 1 85.62 409 VAL A O 1
ATOM 3132 N N . PRO A 1 410 ? -3.773 -9.32 13.188 1 85.69 410 PRO A N 1
ATOM 3133 C CA . PRO A 1 410 ? -2.469 -8.93 13.727 1 85.69 410 PRO A CA 1
ATOM 3134 C C . PRO A 1 410 ? -2.404 -9.039 15.242 1 85.69 410 PRO A C 1
ATOM 3136 O O . PRO A 1 410 ? -3.439 -8.984 15.914 1 85.69 410 PRO A O 1
ATOM 3139 N N . GLY A 1 411 ? -1.231 -9.188 15.812 1 83.62 411 GLY A N 1
ATOM 3140 C CA . GLY A 1 411 ? -0.964 -9.273 17.234 1 83.62 411 GLY A CA 1
ATOM 3141 C C . GLY A 1 411 ? 0.481 -9.617 17.562 1 83.62 411 GLY A C 1
ATOM 3142 O O . GLY A 1 411 ? 1.263 -9.922 16.656 1 83.62 411 GLY A O 1
ATOM 3143 N N . PRO A 1 412 ? 0.793 -9.391 18.891 1 81.94 412 PRO A N 1
ATOM 3144 C CA . PRO A 1 412 ? 2.162 -9.742 19.266 1 81.94 412 PRO A CA 1
ATOM 3145 C C . PRO A 1 412 ? 2.492 -11.211 18.984 1 81.94 412 PRO A C 1
ATOM 3147 O O . PRO A 1 412 ? 1.742 -12.102 19.391 1 81.94 412 PRO A O 1
ATOM 3150 N N . GLY A 1 413 ? 3.465 -11.5 18.25 1 87.19 413 GLY A N 1
ATOM 3151 C CA . GLY A 1 413 ? 3.947 -12.844 18 1 87.19 413 GLY A CA 1
ATOM 3152 C C . GLY A 1 413 ? 3.205 -13.547 16.875 1 87.19 413 GLY A C 1
ATOM 3153 O O . GLY A 1 413 ? 3.496 -14.703 16.547 1 87.19 413 GLY A O 1
ATOM 3154 N N . VAL A 1 414 ? 2.236 -12.875 16.328 1 91.06 414 VAL A N 1
ATOM 3155 C CA . VAL A 1 414 ? 1.453 -13.484 15.25 1 91.06 414 VAL A CA 1
ATOM 3156 C C . VAL A 1 414 ? 2.277 -13.523 13.969 1 91.06 414 VAL A C 1
ATOM 3158 O O . VAL A 1 414 ? 3 -12.578 13.656 1 91.06 414 VAL A O 1
ATOM 3161 N N . MET A 1 415 ? 2.199 -14.75 13.266 1 94.12 415 MET A N 1
ATOM 3162 C CA . MET A 1 415 ? 2.875 -14.93 11.984 1 94.12 415 MET A CA 1
ATOM 3163 C C . MET A 1 415 ? 1.887 -15.359 10.906 1 94.12 415 MET A C 1
ATOM 3165 O O . MET A 1 415 ? 0.989 -16.172 11.164 1 94.12 415 MET A O 1
ATOM 3169 N N . ILE A 1 416 ? 2.016 -14.75 9.727 1 95.75 416 ILE A N 1
ATOM 3170 C CA . ILE A 1 416 ? 1.272 -15.25 8.578 1 95.75 416 ILE A CA 1
ATOM 3171 C C . ILE A 1 416 ? 2.119 -16.266 7.816 1 95.75 416 ILE A C 1
ATOM 3173 O O . ILE A 1 416 ? 3.285 -16.016 7.508 1 95.75 416 ILE A O 1
ATOM 3177 N N . ASP A 1 417 ? 1.577 -17.422 7.562 1 96.69 417 ASP A N 1
ATOM 3178 C CA . ASP A 1 417 ? 2.27 -18.5 6.859 1 96.69 417 ASP A CA 1
ATOM 3179 C C . ASP A 1 417 ? 1.866 -18.547 5.387 1 96.69 417 ASP A C 1
ATOM 3181 O O . ASP A 1 417 ? 0.7 -18.781 5.066 1 96.69 417 ASP A O 1
ATOM 3185 N N . TYR A 1 418 ? 2.809 -18.328 4.484 1 97.56 418 TYR A N 1
ATOM 3186 C CA . TYR A 1 418 ? 2.539 -18.266 3.055 1 97.56 418 TYR A CA 1
ATOM 3187 C C . TYR A 1 418 ? 2.945 -19.562 2.367 1 97.56 418 TYR A C 1
ATOM 3189 O O . TYR A 1 418 ? 2.951 -19.656 1.137 1 97.56 418 TYR A O 1
ATOM 3197 N N . SER A 1 419 ? 3.209 -20.641 3.041 1 97.5 419 SER A N 1
ATOM 3198 C CA . SER A 1 419 ? 3.787 -21.859 2.484 1 97.5 419 SER A CA 1
ATOM 3199 C C . SER A 1 419 ? 2.84 -22.516 1.483 1 97.5 419 SER A C 1
ATOM 3201 O O . SER A 1 419 ? 3.279 -23.25 0.586 1 97.5 419 SER A O 1
ATOM 3203 N N . LYS A 1 420 ? 1.6 -22.266 1.572 1 98.38 420 LYS A N 1
ATOM 3204 C CA . LYS A 1 420 ? 0.647 -22.891 0.658 1 98.38 420 LYS A CA 1
ATOM 3205 C C . LYS A 1 420 ? -0.201 -21.844 -0.054 1 98.38 420 LYS A C 1
ATOM 3207 O O . LYS A 1 420 ? -1.217 -22.172 -0.67 1 98.38 420 LYS A O 1
ATOM 3212 N N . ALA A 1 421 ? 0.206 -20.562 0.11 1 98.19 421 ALA A N 1
ATOM 3213 C CA . ALA A 1 421 ? -0.583 -19.453 -0.419 1 98.19 421 ALA A CA 1
ATOM 3214 C C . ALA A 1 421 ? -0.589 -19.469 -1.945 1 98.19 421 ALA A C 1
ATOM 3216 O O . ALA A 1 421 ? -1.649 -19.375 -2.568 1 98.19 421 ALA A O 1
ATOM 3217 N N . ASP A 1 422 ? 0.579 -19.594 -2.523 1 98.56 422 ASP A N 1
ATOM 3218 C CA . ASP A 1 422 ? 0.675 -19.578 -3.979 1 98.56 422 ASP A CA 1
ATOM 3219 C C . ASP A 1 422 ? 0.025 -20.812 -4.598 1 98.56 422 ASP A C 1
ATOM 3221 O O . ASP A 1 422 ? -0.544 -20.734 -5.688 1 98.56 422 ASP A O 1
ATOM 3225 N N . ALA A 1 423 ? 0.108 -21.953 -3.947 1 98.69 423 ALA A N 1
ATOM 3226 C CA . ALA A 1 423 ? -0.562 -23.156 -4.434 1 98.69 423 ALA A CA 1
ATOM 3227 C C . ALA A 1 423 ? -2.072 -22.953 -4.492 1 98.69 423 ALA A C 1
ATOM 3229 O O . ALA A 1 423 ? -2.73 -23.422 -5.426 1 98.69 423 ALA A O 1
ATOM 3230 N N . TRP A 1 424 ? -2.584 -22.297 -3.492 1 98.62 424 TRP A N 1
ATOM 3231 C CA . TRP A 1 424 ? -4.004 -21.969 -3.49 1 98.62 424 TRP A CA 1
ATOM 3232 C C . TRP A 1 424 ? -4.367 -21.125 -4.703 1 98.62 424 TRP A C 1
ATOM 3234 O O . TRP A 1 424 ? -5.363 -21.391 -5.379 1 98.62 424 TRP A O 1
ATOM 3244 N N . ALA A 1 425 ? -3.586 -20.125 -4.988 1 98.19 425 ALA A N 1
ATOM 3245 C CA . ALA A 1 425 ? -3.818 -19.25 -6.145 1 98.19 425 ALA A CA 1
ATOM 3246 C C . ALA A 1 425 ? -3.799 -20.062 -7.441 1 98.19 425 ALA A C 1
ATOM 3248 O O . ALA A 1 425 ? -4.574 -19.781 -8.359 1 98.19 425 ALA A O 1
ATOM 3249 N N . VAL A 1 426 ? -2.926 -21.016 -7.52 1 98.75 426 VAL A N 1
ATOM 3250 C CA . VAL A 1 426 ? -2.854 -21.891 -8.695 1 98.75 426 VAL A CA 1
ATOM 3251 C C . VAL A 1 426 ? -4.176 -22.625 -8.875 1 98.75 426 VAL A C 1
ATOM 3253 O O . VAL A 1 426 ? -4.637 -22.828 -10 1 98.75 426 VAL A O 1
ATOM 3256 N N . GLY A 1 427 ? -4.742 -23.078 -7.758 1 98.56 427 GLY A N 1
ATOM 3257 C CA . GLY A 1 427 ? -6.051 -23.703 -7.82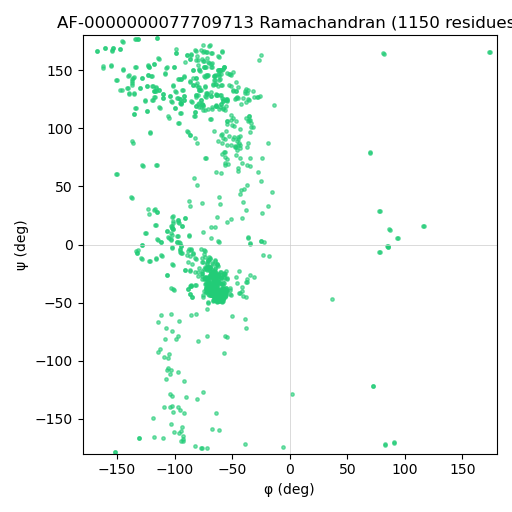8 1 98.56 427 GLY A CA 1
ATOM 3258 C C . GLY A 1 427 ? -7.098 -22.828 -8.492 1 98.56 427 GLY A C 1
ATOM 3259 O O . GLY A 1 427 ? -7.91 -23.312 -9.289 1 98.56 427 GLY A O 1
ATOM 3260 N N . ALA A 1 428 ? -7.047 -21.594 -8.188 1 97.19 428 ALA A N 1
ATOM 3261 C CA . ALA A 1 428 ? -7.984 -20.656 -8.789 1 97.19 428 ALA A CA 1
ATOM 3262 C C . ALA A 1 428 ? -7.703 -20.469 -10.273 1 97.19 428 ALA A C 1
ATOM 3264 O O . ALA A 1 428 ? -8.625 -20.422 -11.086 1 97.19 428 ALA A O 1
ATOM 3265 N N . ILE A 1 429 ? -6.477 -20.391 -10.656 1 97.75 429 ILE A N 1
ATOM 3266 C CA . ILE A 1 429 ? -6.07 -20.203 -12.047 1 97.75 429 ILE A CA 1
ATOM 3267 C C . ILE A 1 429 ? -6.465 -21.438 -12.867 1 97.75 429 ILE A C 1
ATOM 3269 O O . ILE A 1 429 ? -6.738 -21.328 -14.062 1 97.75 429 ILE A O 1
ATOM 3273 N N . ALA A 1 430 ? -6.508 -22.562 -12.219 1 98.31 430 ALA A N 1
ATOM 3274 C CA . ALA A 1 430 ? -6.859 -23.812 -12.898 1 98.31 430 ALA A CA 1
ATOM 3275 C C . ALA A 1 430 ? -8.211 -23.688 -13.594 1 98.31 430 ALA A C 1
ATOM 3277 O O . ALA A 1 430 ? -8.414 -24.25 -14.672 1 98.31 430 ALA A O 1
ATOM 3278 N N . TYR A 1 431 ? -9.133 -22.984 -12.969 1 96.62 431 TYR A N 1
ATOM 3279 C CA . TYR A 1 431 ? -10.43 -22.781 -13.609 1 96.62 431 TYR A CA 1
ATOM 3280 C C . TYR A 1 431 ? -10.266 -22.125 -14.977 1 96.62 431 TYR A C 1
ATOM 3282 O O . TYR A 1 431 ? -10.875 -22.547 -15.953 1 96.62 431 TYR A O 1
ATOM 3290 N N . GLU A 1 432 ? -9.383 -21.203 -15.07 1 96.38 432 GLU A N 1
ATOM 3291 C CA . GLU A 1 432 ? -9.141 -20.5 -16.328 1 96.38 432 GLU A CA 1
ATOM 3292 C C . GLU A 1 432 ? -8.492 -21.422 -17.359 1 96.38 432 GLU A C 1
ATOM 3294 O O . GLU A 1 432 ? -8.82 -21.359 -18.547 1 96.38 432 GLU A O 1
ATOM 3299 N N . LEU A 1 433 ? -7.609 -22.219 -16.906 1 97.94 433 LEU A N 1
ATOM 3300 C CA . LEU A 1 433 ? -6.938 -23.156 -17.797 1 97.94 433 LEU A CA 1
ATOM 3301 C C . LEU A 1 433 ? -7.941 -24.094 -18.469 1 97.94 433 LEU A C 1
ATOM 3303 O O . LEU A 1 433 ? -7.75 -24.5 -19.609 1 97.94 433 LEU A O 1
ATOM 3307 N N . PHE A 1 434 ? -8.961 -24.422 -17.766 1 97.31 434 PHE A N 1
ATOM 3308 C CA . PHE A 1 434 ? -9.938 -25.375 -18.266 1 97.31 434 PHE A CA 1
ATOM 3309 C C . PHE A 1 434 ? -11.18 -24.641 -18.781 1 97.31 434 PHE A C 1
ATOM 3311 O O . PHE A 1 434 ? -12.273 -25.203 -18.781 1 97.31 434 PHE A O 1
ATOM 3318 N N . GLY A 1 435 ? -11.055 -23.422 -19.047 1 94.44 435 GLY A N 1
ATOM 3319 C CA . GLY A 1 435 ? -12.047 -22.672 -19.797 1 94.44 435 GLY A CA 1
ATOM 3320 C C . GLY A 1 435 ? -13.148 -22.094 -18.922 1 94.44 435 GLY A C 1
ATOM 3321 O O . GLY A 1 435 ? -14.203 -21.703 -19.438 1 94.44 435 GLY A O 1
ATOM 3322 N N . GLN A 1 436 ? -12.984 -22.094 -17.656 1 93.31 436 GLN A N 1
ATOM 3323 C CA . GLN A 1 436 ? -13.969 -21.547 -16.734 1 93.31 436 GLN A CA 1
ATOM 3324 C C . GLN A 1 436 ? -13.484 -20.219 -16.141 1 93.31 436 GLN A C 1
ATOM 3326 O O . GLN A 1 436 ? -12.281 -19.969 -16.062 1 93.31 436 GLN A O 1
ATOM 3331 N N . PRO A 1 437 ? -14.422 -19.344 -15.766 1 90.69 437 PRO A N 1
ATOM 3332 C CA . PRO A 1 437 ? -13.992 -18.125 -15.07 1 90.69 437 PRO A CA 1
ATOM 3333 C C . PRO A 1 437 ? -13.375 -18.422 -13.703 1 90.69 437 PRO A C 1
ATOM 3335 O O . PRO A 1 437 ? -13.789 -19.359 -13.023 1 90.69 437 PRO A O 1
ATOM 3338 N N . ASN A 1 438 ? -12.391 -17.609 -13.391 1 92.69 438 ASN A N 1
ATOM 3339 C CA . ASN A 1 438 ? -11.836 -17.688 -12.047 1 92.69 438 ASN A CA 1
ATOM 3340 C C . ASN A 1 438 ? -12.898 -17.438 -10.984 1 92.69 438 ASN A C 1
ATOM 3342 O O . ASN A 1 438 ? -13.594 -16.422 -11.023 1 92.69 438 ASN A O 1
ATOM 3346 N N . PRO A 1 439 ? -13.078 -18.281 -10.062 1 93.12 439 PRO A N 1
ATOM 3347 C CA . PRO A 1 439 ? -14.18 -18.156 -9.109 1 93.12 439 PRO A CA 1
ATOM 3348 C C . PRO A 1 439 ? -14.055 -16.922 -8.219 1 93.12 439 PRO A C 1
ATOM 3350 O O . PRO A 1 439 ? -15.023 -16.516 -7.582 1 93.12 439 PRO A O 1
ATOM 3353 N N . PHE A 1 440 ? -12.906 -16.266 -8.164 1 89.5 440 PHE A N 1
ATOM 3354 C CA . PHE A 1 440 ? -12.695 -15.195 -7.199 1 89.5 440 PHE A CA 1
ATOM 3355 C C . PHE A 1 440 ? -12.602 -13.844 -7.898 1 89.5 440 PHE A C 1
ATOM 3357 O O . PHE A 1 440 ? -12.438 -12.812 -7.246 1 89.5 440 PHE A O 1
ATOM 3364 N N . TYR A 1 441 ? -12.508 -13.648 -9.172 1 76.75 441 TYR A N 1
ATOM 3365 C CA . TYR A 1 441 ? -12.414 -12.391 -9.906 1 76.75 441 TYR A CA 1
ATOM 3366 C C . TYR A 1 441 ? -13.789 -11.922 -10.367 1 76.75 441 TYR A C 1
ATOM 3368 O O . TYR A 1 441 ? -13.969 -10.742 -10.68 1 76.75 441 TYR A O 1
ATOM 3376 N N . SER A 1 442 ? -14.836 -12.656 -10.227 1 62.12 442 SER A N 1
ATOM 3377 C CA . SER A 1 442 ? -16.109 -12.273 -10.82 1 62.12 442 SER A CA 1
ATOM 3378 C C . SER A 1 442 ? -16.953 -11.453 -9.852 1 62.12 442 SER A C 1
ATOM 3380 O O . SER A 1 442 ? -16.719 -11.484 -8.641 1 62.12 442 SER A O 1
ATOM 3382 N N . SER A 1 443 ? -17.703 -10.453 -10.398 1 55.38 443 SER A N 1
ATOM 3383 C CA . SER A 1 443 ? -18.641 -9.609 -9.656 1 55.38 443 SER A CA 1
ATOM 3384 C C . SER A 1 443 ? -19.484 -10.445 -8.695 1 55.38 443 SER A C 1
ATOM 3386 O O . SER A 1 443 ? -19.797 -9.984 -7.594 1 55.38 443 SER A O 1
ATOM 3388 N N . GLU A 1 444 ? -19.875 -11.531 -9.172 1 59.97 444 GLU A N 1
ATOM 3389 C CA . GLU A 1 444 ? -20.641 -12.461 -8.352 1 59.97 444 GLU A CA 1
ATOM 3390 C C . GLU A 1 444 ? -19.75 -13.547 -7.762 1 59.97 444 GLU A C 1
ATOM 3392 O O . GLU A 1 444 ? -20.234 -14.602 -7.344 1 59.97 444 GLU A O 1
ATOM 3397 N N . GLY A 1 445 ? -18.438 -13.039 -7.789 1 72.81 445 GLY A N 1
ATOM 3398 C CA . GLY A 1 445 ? -17.484 -14.086 -7.426 1 72.81 445 GLY A CA 1
ATOM 3399 C C . GLY A 1 445 ? -17.375 -14.289 -5.926 1 72.81 445 GLY A C 1
ATOM 3400 O O . GLY A 1 445 ? -18 -13.562 -5.148 1 72.81 445 GLY A O 1
ATOM 3401 N N . LEU A 1 446 ? -16.766 -15.375 -5.586 1 84.44 446 LEU A N 1
ATOM 3402 C CA . LEU A 1 446 ? -16.516 -15.781 -4.211 1 84.44 446 LEU A CA 1
ATOM 3403 C C . LEU A 1 446 ? -15.461 -14.898 -3.559 1 84.44 446 LEU A C 1
ATOM 3405 O O . LEU A 1 446 ? -14.633 -14.297 -4.25 1 84.44 446 LEU A O 1
ATOM 3409 N N . GLU A 1 447 ? -15.609 -14.664 -2.289 1 82.12 447 GLU A N 1
ATOM 3410 C CA . GLU A 1 447 ? -14.594 -13.984 -1.491 1 82.12 447 GLU A CA 1
ATOM 3411 C C . GLU A 1 447 ? -13.688 -14.984 -0.781 1 82.12 447 GLU A C 1
ATOM 3413 O O . GLU A 1 447 ? -14.164 -15.828 -0.023 1 82.12 447 GLU A O 1
ATOM 3418 N N . SER A 1 448 ? -12.43 -14.766 -1.067 1 88.62 448 SER A N 1
ATOM 3419 C CA . SER A 1 448 ? -11.469 -15.711 -0.499 1 88.62 448 SER A CA 1
ATOM 3420 C C . SER A 1 448 ? -11.594 -15.773 1.02 1 88.62 448 SER A C 1
ATOM 3422 O O . SER A 1 448 ? -11.336 -16.812 1.627 1 88.62 448 SER A O 1
ATOM 3424 N N . ARG A 1 449 ? -12 -14.734 1.637 1 85.69 449 ARG A N 1
ATOM 3425 C CA . ARG A 1 449 ? -12.078 -14.625 3.09 1 85.69 449 ARG A CA 1
ATOM 3426 C C . ARG A 1 449 ? -13.203 -15.492 3.641 1 85.69 449 ARG A C 1
ATOM 3428 O O . ARG A 1 449 ? -13.086 -16.062 4.73 1 85.69 449 ARG A O 1
ATOM 3435 N N . THR A 1 450 ? -14.297 -15.664 2.832 1 86.31 450 THR A N 1
ATOM 3436 C CA . THR A 1 450 ? -15.5 -16.172 3.486 1 86.31 450 THR A CA 1
ATOM 3437 C C . THR A 1 450 ? -16.109 -17.312 2.684 1 86.31 450 THR A C 1
ATOM 3439 O O . THR A 1 450 ? -17.062 -17.938 3.125 1 86.31 450 THR A O 1
ATOM 3442 N N . TYR A 1 451 ? -15.641 -17.594 1.533 1 90.88 451 TYR A N 1
ATOM 3443 C CA . TYR A 1 451 ? -16.312 -18.578 0.692 1 90.88 451 TYR A CA 1
ATOM 3444 C C . TYR A 1 451 ? -16.391 -19.938 1.398 1 90.88 451 TYR A C 1
ATOM 3446 O O . TYR A 1 451 ? -15.578 -20.234 2.277 1 90.88 451 TYR A O 1
ATOM 3454 N N . GLN A 1 452 ? -17.453 -20.609 1.009 1 94.62 452 GLN A N 1
ATOM 3455 C CA . GLN A 1 452 ? -17.562 -22.016 1.375 1 94.62 452 GLN A CA 1
ATOM 3456 C C . GLN A 1 452 ? -17.188 -22.922 0.211 1 94.62 452 GLN A C 1
ATOM 3458 O O . GLN A 1 452 ? -17.5 -22.641 -0.943 1 94.62 452 GLN A O 1
ATOM 3463 N N . GLU A 1 453 ? -16.453 -23.922 0.544 1 95.62 453 GLU A N 1
ATOM 3464 C CA . GLU A 1 453 ? -15.891 -24.797 -0.482 1 95.62 453 GLU A CA 1
ATOM 3465 C C . GLU A 1 453 ? -16.969 -25.344 -1.405 1 95.62 453 GLU A C 1
ATOM 3467 O O . GLU A 1 453 ? -16.734 -25.547 -2.6 1 95.62 453 GLU A O 1
ATOM 3472 N N . GLN A 1 454 ? -18.172 -25.5 -0.909 1 94.69 454 GLN A N 1
ATOM 3473 C CA . GLN A 1 454 ? -19.281 -26.047 -1.689 1 94.69 454 GLN A CA 1
ATOM 3474 C C . GLN A 1 454 ? -19.766 -25.047 -2.736 1 94.69 454 GLN A C 1
ATOM 3476 O O . GLN A 1 454 ? -20.469 -25.422 -3.682 1 94.69 454 GLN A O 1
ATOM 3481 N N . GLN A 1 455 ? -19.375 -23.812 -2.523 1 93.81 455 GLN A N 1
ATOM 3482 C CA . GLN A 1 455 ? -19.812 -22.781 -3.445 1 93.81 455 GLN A CA 1
ATOM 3483 C C . GLN A 1 455 ? -18.953 -22.75 -4.703 1 93.81 455 GLN A C 1
ATOM 3485 O O . GLN A 1 455 ? -19.297 -22.094 -5.688 1 93.81 455 GLN A O 1
ATOM 3490 N N . LEU A 1 456 ? -17.828 -23.453 -4.672 1 95.19 456 LEU A N 1
ATOM 3491 C CA . LEU A 1 456 ? -16.953 -23.5 -5.836 1 95.19 456 LEU A CA 1
ATOM 3492 C C . LEU A 1 456 ? -17.656 -24.156 -7.02 1 95.19 456 LEU A C 1
ATOM 3494 O O . LEU A 1 456 ? -18.219 -25.25 -6.883 1 95.19 456 LEU A O 1
ATOM 3498 N N . PRO A 1 457 ? -17.641 -23.5 -8.125 1 94 457 PRO A N 1
ATOM 3499 C CA . PRO A 1 457 ? -18.25 -24.125 -9.297 1 94 457 PRO A CA 1
ATOM 3500 C C . PRO A 1 457 ? -17.578 -25.422 -9.703 1 94 457 PRO A C 1
ATOM 3502 O O . PRO A 1 457 ? -16.344 -25.547 -9.586 1 94 457 PRO A O 1
ATOM 3505 N N . PRO A 1 458 ? -18.391 -26.344 -10.195 1 94.5 458 PRO A N 1
ATOM 3506 C CA . PRO A 1 458 ? -17.75 -27.562 -10.695 1 94.5 458 PRO A CA 1
ATOM 3507 C C . PRO A 1 458 ? -16.984 -27.344 -12 1 94.5 458 PRO A C 1
ATOM 3509 O O . PRO A 1 458 ? -17.406 -26.531 -12.828 1 94.5 458 PRO A O 1
ATOM 3512 N N . LEU A 1 459 ? -15.906 -28.047 -12.117 1 95.75 459 LEU A N 1
ATOM 3513 C CA . LEU A 1 459 ? -15.195 -28.047 -13.391 1 95.75 459 LEU A CA 1
ATOM 3514 C C . LEU A 1 459 ? -15.922 -28.875 -14.43 1 95.75 459 LEU A C 1
ATOM 3516 O O . LEU A 1 459 ? -16.734 -29.75 -14.086 1 95.75 459 LEU A O 1
ATOM 3520 N N . PRO A 1 460 ? -15.648 -28.609 -15.703 1 94.62 460 PRO A N 1
ATOM 3521 C CA . PRO A 1 460 ? -16.281 -29.391 -16.75 1 94.62 460 PRO A CA 1
ATOM 3522 C C . PRO A 1 460 ? -16.016 -30.891 -16.625 1 94.62 460 PRO A C 1
ATOM 3524 O O . PRO A 1 460 ? -14.922 -31.281 -16.203 1 94.62 460 PRO A O 1
ATOM 3527 N N . ALA A 1 461 ? -16.906 -31.703 -17.109 1 91.75 461 ALA A N 1
ATOM 3528 C CA . ALA A 1 461 ? -16.844 -33.156 -16.984 1 91.75 461 ALA A CA 1
ATOM 3529 C C . ALA A 1 461 ? -15.664 -33.719 -17.797 1 91.75 461 ALA A C 1
ATOM 3531 O O . ALA A 1 461 ? -15.133 -34.781 -17.484 1 91.75 461 ALA A O 1
ATOM 3532 N N . ALA A 1 462 ? -15.266 -32.938 -18.734 1 92.31 462 ALA A N 1
ATOM 3533 C CA . ALA A 1 462 ? -14.18 -33.375 -19.594 1 92.31 462 ALA A CA 1
ATOM 3534 C C . ALA A 1 462 ? -12.844 -33.375 -18.859 1 92.31 462 ALA A C 1
ATOM 3536 O O . ALA A 1 462 ? -11.891 -34.031 -19.281 1 92.31 462 ALA A O 1
ATOM 3537 N N . VAL A 1 463 ? -12.773 -32.656 -17.781 1 95.88 463 VAL A N 1
ATOM 3538 C CA . VAL A 1 463 ? -11.555 -32.594 -16.984 1 95.88 463 VAL A CA 1
ATOM 3539 C C . VAL A 1 463 ? -11.367 -33.906 -16.219 1 95.88 463 VAL A C 1
ATOM 3541 O O . VAL A 1 463 ? -12.289 -34.406 -15.57 1 95.88 463 VAL A O 1
ATOM 3544 N N . PRO A 1 464 ? -10.164 -34.469 -16.391 1 92.88 464 PRO A N 1
ATOM 3545 C CA . PRO A 1 464 ? -9.93 -35.75 -15.68 1 92.88 464 PRO A CA 1
ATOM 3546 C C . PRO A 1 464 ? -10.234 -35.656 -14.188 1 92.88 464 PRO A C 1
ATOM 3548 O O . PRO A 1 464 ? -9.953 -34.625 -13.555 1 92.88 464 PRO A O 1
ATOM 3551 N N . ASP A 1 465 ? -10.711 -36.719 -13.617 1 92.44 465 ASP A N 1
ATOM 3552 C CA . ASP A 1 465 ? -11.148 -36.781 -12.227 1 92.44 465 ASP A CA 1
ATOM 3553 C C . ASP A 1 465 ? -10.016 -36.406 -11.273 1 92.44 465 ASP A C 1
ATOM 3555 O O . ASP A 1 465 ? -10.234 -35.688 -10.289 1 92.44 465 ASP A O 1
ATOM 3559 N N . ASP A 1 466 ? -8.844 -36.938 -11.547 1 93.5 466 ASP A N 1
ATOM 3560 C CA . ASP A 1 466 ? -7.707 -36.688 -10.672 1 93.5 466 ASP A CA 1
ATOM 3561 C C . ASP A 1 466 ? -7.363 -35.188 -10.664 1 93.5 466 ASP A C 1
ATOM 3563 O O . ASP A 1 466 ? -6.988 -34.656 -9.625 1 93.5 466 ASP A O 1
ATOM 3567 N N . VAL A 1 467 ? -7.473 -34.594 -11.812 1 96.75 467 VAL A N 1
ATOM 3568 C CA . VAL A 1 467 ? -7.18 -33.156 -11.922 1 96.75 467 VAL A CA 1
ATOM 3569 C C . VAL A 1 467 ? -8.227 -32.375 -11.164 1 96.75 467 VAL A C 1
ATOM 3571 O O . VAL A 1 467 ? -7.902 -31.406 -10.461 1 96.75 467 VAL A O 1
ATOM 3574 N N . GLN A 1 468 ? -9.492 -32.75 -11.305 1 96.88 468 GLN A N 1
ATOM 3575 C CA . GLN A 1 468 ? -10.562 -32.094 -10.555 1 96.88 468 GLN A CA 1
ATOM 3576 C C . GLN A 1 468 ? -10.312 -32.188 -9.055 1 96.88 468 GLN A C 1
ATOM 3578 O O . GLN A 1 468 ? -10.531 -31.219 -8.32 1 96.88 468 GLN A O 1
ATOM 3583 N N . LEU A 1 469 ? -9.867 -33.344 -8.656 1 95.88 469 LEU A N 1
ATOM 3584 C CA . LEU A 1 469 ? -9.57 -33.562 -7.246 1 95.88 469 LEU A CA 1
ATOM 3585 C C . LEU A 1 469 ? -8.453 -32.625 -6.785 1 95.88 469 LEU A C 1
ATOM 3587 O O . LEU A 1 469 ? -8.547 -32.031 -5.711 1 95.88 469 LEU A O 1
ATOM 3591 N N . VAL A 1 470 ? -7.406 -32.531 -7.566 1 97.94 470 VAL A N 1
ATOM 3592 C CA . VAL A 1 470 ? -6.277 -31.688 -7.223 1 97.94 470 VAL A CA 1
ATOM 3593 C C . VAL A 1 470 ? -6.754 -30.25 -7.051 1 97.94 470 VAL A C 1
ATOM 3595 O O . VAL A 1 470 ? -6.41 -29.578 -6.07 1 97.94 470 VAL A O 1
ATOM 3598 N N . VAL A 1 471 ? -7.551 -29.734 -7.965 1 98.31 471 VAL A N 1
AT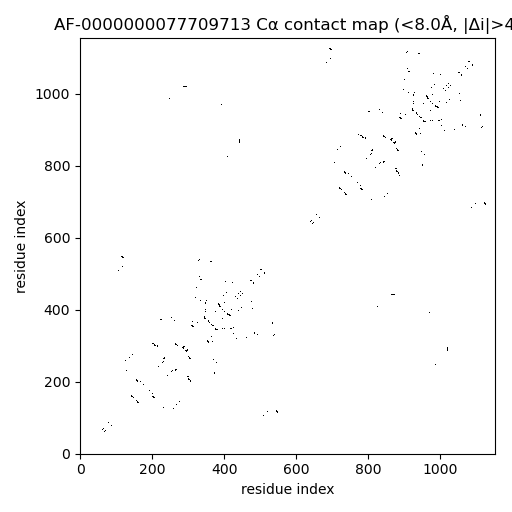OM 3599 C CA . VAL A 1 471 ? -8.039 -28.375 -7.934 1 98.31 471 VAL A CA 1
ATOM 3600 C C . VAL A 1 471 ? -8.898 -28.156 -6.684 1 98.31 471 VAL A C 1
ATOM 3602 O O . VAL A 1 471 ? -8.75 -27.156 -5.988 1 98.31 471 VAL A O 1
ATOM 3605 N N . LYS A 1 472 ? -9.734 -29.094 -6.422 1 97.25 472 LYS A N 1
ATOM 3606 C CA . LYS A 1 472 ? -10.578 -29.016 -5.234 1 97.25 472 LYS A CA 1
ATOM 3607 C C . LYS A 1 472 ? -9.734 -28.969 -3.963 1 97.25 472 LYS A C 1
ATOM 3609 O O . LYS A 1 472 ? -10.023 -28.188 -3.055 1 97.25 472 LYS A O 1
ATOM 3614 N N . LEU A 1 473 ? -8.719 -29.781 -3.9 1 97.56 473 LEU A N 1
ATOM 3615 C CA . LEU A 1 473 ? -7.863 -29.859 -2.723 1 97.56 473 LEU A CA 1
ATOM 3616 C C . LEU A 1 473 ? -7.059 -28.562 -2.559 1 97.56 473 LEU A C 1
ATOM 3618 O O . LEU A 1 473 ? -6.863 -28.094 -1.438 1 97.56 473 LEU A O 1
ATOM 3622 N N . LEU A 1 474 ? -6.613 -27.984 -3.645 1 98.56 474 LEU A N 1
ATOM 3623 C CA . LEU A 1 474 ? -5.824 -26.766 -3.6 1 98.56 474 LEU A CA 1
ATOM 3624 C C . LEU A 1 474 ? -6.652 -25.609 -3.049 1 98.56 474 LEU A C 1
ATOM 3626 O O . LEU A 1 474 ? -6.105 -24.672 -2.453 1 98.56 474 LEU A O 1
ATOM 3630 N N . LEU A 1 475 ? -7.941 -25.672 -3.205 1 98.38 475 LEU A N 1
ATOM 3631 C CA . LEU A 1 475 ? -8.805 -24.547 -2.832 1 98.38 475 LEU A CA 1
ATOM 3632 C C . LEU A 1 475 ? -9.469 -24.812 -1.483 1 98.38 475 LEU A C 1
ATOM 3634 O O . LEU A 1 475 ? -10.414 -24.109 -1.112 1 98.38 475 LEU A O 1
ATOM 3638 N N . ARG A 1 476 ? -8.93 -25.828 -0.8 1 97.5 476 ARG A N 1
ATOM 3639 C CA . ARG A 1 476 ? -9.375 -26.031 0.577 1 97.5 476 ARG A CA 1
ATOM 3640 C C . ARG A 1 476 ? -9.047 -24.812 1.434 1 97.5 476 ARG A C 1
ATOM 3642 O O . ARG A 1 476 ? -7.973 -24.203 1.291 1 97.5 476 ARG A O 1
ATOM 3649 N N . ARG A 1 477 ? -9.93 -24.469 2.322 1 97.12 477 ARG A N 1
ATOM 3650 C CA . ARG A 1 477 ? -9.734 -23.312 3.191 1 97.12 477 ARG A CA 1
ATOM 3651 C C . ARG A 1 477 ? -8.719 -23.609 4.285 1 97.12 477 ARG A C 1
ATOM 3653 O O . ARG A 1 477 ? -7.875 -22.766 4.609 1 97.12 477 ARG A O 1
ATOM 3660 N N . ASN A 1 478 ? -8.891 -24.797 4.844 1 95.75 478 ASN A N 1
ATOM 3661 C CA . ASN A 1 478 ? -7.992 -25.234 5.898 1 95.75 478 ASN A CA 1
ATOM 3662 C C . ASN A 1 478 ? -6.641 -25.672 5.336 1 95.75 478 ASN A C 1
ATOM 3664 O O . ASN A 1 478 ? -6.559 -26.656 4.602 1 95.75 478 ASN A O 1
ATOM 3668 N N . THR A 1 479 ? -5.617 -25.078 5.742 1 96.5 479 THR A N 1
ATOM 3669 C CA . THR A 1 479 ? -4.285 -25.312 5.199 1 96.5 479 THR A CA 1
ATOM 3670 C C . THR A 1 479 ? -3.814 -26.734 5.527 1 96.5 479 THR A C 1
ATOM 3672 O O . THR A 1 479 ? -2.996 -27.297 4.805 1 96.5 479 THR A O 1
ATOM 3675 N N . ARG A 1 480 ? -4.301 -27.281 6.559 1 94.69 480 ARG A N 1
ATOM 3676 C CA . ARG A 1 480 ? -3.898 -28.625 6.957 1 94.69 480 ARG A CA 1
ATOM 3677 C C . ARG A 1 480 ? -4.477 -29.672 6.016 1 94.69 480 ARG A C 1
ATOM 3679 O O . ARG A 1 480 ? -3.949 -30.781 5.91 1 94.69 480 ARG A O 1
ATOM 3686 N N . LYS A 1 481 ? -5.48 -29.25 5.363 1 95.12 481 LYS A N 1
ATOM 3687 C CA . LYS A 1 481 ? -6.141 -30.172 4.441 1 95.12 481 LYS A CA 1
ATOM 3688 C C . LYS A 1 481 ? -5.746 -29.875 2.998 1 95.12 481 LYS A C 1
ATOM 3690 O O . LYS A 1 481 ? -6.188 -30.562 2.076 1 95.12 481 LYS A O 1
ATOM 3695 N N . ARG A 1 482 ? -4.977 -28.891 2.789 1 97.19 482 ARG A N 1
ATOM 3696 C CA . ARG A 1 482 ? -4.516 -28.469 1.468 1 97.19 482 ARG A CA 1
ATOM 3697 C C . ARG A 1 482 ? -3.129 -29.031 1.172 1 97.19 482 ARG A C 1
ATOM 3699 O O . ARG A 1 482 ? -2.213 -28.906 1.988 1 97.19 482 ARG A O 1
ATOM 3706 N N . PRO A 1 483 ? -2.961 -29.703 0.089 1 97.56 483 PRO A N 1
ATOM 3707 C CA . PRO A 1 483 ? -1.611 -30.172 -0.234 1 97.56 483 PRO A CA 1
ATOM 3708 C C . PRO A 1 483 ? -0.652 -29.031 -0.571 1 97.56 483 PRO A C 1
ATOM 3710 O O . PRO A 1 483 ? -1.089 -27.953 -0.978 1 97.56 483 PRO A O 1
ATOM 3713 N N . SER A 1 484 ? 0.606 -29.297 -0.316 1 97.94 484 SER A N 1
ATOM 3714 C CA . SER A 1 484 ? 1.638 -28.391 -0.799 1 97.94 484 SER A CA 1
ATOM 3715 C C . SER A 1 484 ? 1.743 -28.422 -2.32 1 97.94 484 SER A C 1
ATOM 3717 O O . SER A 1 484 ? 1.175 -29.312 -2.963 1 97.94 484 SER A O 1
ATOM 3719 N N . ALA A 1 485 ? 2.402 -27.438 -2.852 1 98.62 485 ALA A N 1
ATOM 3720 C CA . ALA A 1 485 ? 2.625 -27.422 -4.293 1 98.62 485 ALA A CA 1
ATOM 3721 C C . ALA A 1 485 ? 3.314 -28.703 -4.75 1 98.62 485 ALA A C 1
ATOM 3723 O O . ALA A 1 485 ? 2.971 -29.266 -5.793 1 98.62 485 ALA A O 1
ATOM 3724 N N . ARG A 1 486 ? 4.258 -29.219 -3.996 1 98.06 486 ARG A N 1
ATOM 3725 C CA . ARG A 1 486 ? 4.984 -30.438 -4.324 1 98.06 486 ARG A CA 1
ATOM 3726 C C . ARG A 1 486 ? 4.051 -31.641 -4.34 1 98.06 486 ARG A C 1
ATOM 3728 O O . ARG A 1 486 ? 4.062 -32.438 -5.285 1 98.06 486 ARG A O 1
ATOM 3735 N N . VAL A 1 487 ? 3.281 -31.734 -3.318 1 97.62 487 VAL A N 1
ATOM 3736 C CA . VAL A 1 487 ? 2.367 -32.875 -3.217 1 97.62 487 VAL A CA 1
ATOM 3737 C C . VAL A 1 487 ? 1.346 -32.812 -4.352 1 97.62 487 VAL A C 1
ATOM 3739 O O . VAL A 1 487 ? 1.062 -33.812 -4.992 1 97.62 487 VAL A O 1
ATOM 3742 N N . ALA A 1 488 ? 0.824 -31.641 -4.594 1 98.62 488 ALA A N 1
ATOM 3743 C CA . ALA A 1 488 ? -0.133 -31.484 -5.684 1 98.62 488 ALA A CA 1
ATOM 3744 C C . ALA A 1 488 ? 0.509 -31.797 -7.031 1 98.62 488 ALA A C 1
ATOM 3746 O O . ALA A 1 488 ? -0.111 -32.438 -7.887 1 98.62 488 ALA A O 1
ATOM 3747 N N . ALA A 1 489 ? 1.721 -31.312 -7.223 1 98.69 489 ALA A N 1
ATOM 3748 C CA . ALA A 1 489 ? 2.449 -31.625 -8.445 1 98.69 489 ALA A CA 1
ATOM 3749 C C . ALA A 1 489 ? 2.639 -33.125 -8.594 1 98.69 489 ALA A C 1
ATOM 3751 O O . ALA A 1 489 ? 2.447 -33.688 -9.68 1 98.69 489 ALA A O 1
ATOM 3752 N N . ASN A 1 490 ? 3.004 -33.812 -7.508 1 96.81 490 ASN A N 1
ATOM 3753 C CA . ASN A 1 490 ? 3.166 -35.281 -7.527 1 96.81 490 ASN A CA 1
ATOM 3754 C C . ASN A 1 490 ? 1.872 -35.969 -7.926 1 96.81 490 ASN A C 1
ATOM 3756 O O . ASN A 1 490 ? 1.896 -36.938 -8.672 1 96.81 490 ASN A O 1
ATOM 3760 N N . MET A 1 491 ? 0.797 -35.469 -7.375 1 96.31 491 MET A N 1
ATOM 3761 C CA . MET A 1 491 ? -0.496 -36.031 -7.738 1 96.31 491 MET A CA 1
ATOM 3762 C C . MET A 1 491 ? -0.708 -36 -9.25 1 96.31 491 MET A C 1
ATOM 3764 O O . MET A 1 491 ? -1.137 -36.969 -9.852 1 96.31 491 MET A O 1
ATOM 3768 N N . LEU A 1 492 ? -0.359 -34.906 -9.836 1 97.88 492 LEU A N 1
ATOM 3769 C CA . LEU A 1 492 ? -0.553 -34.75 -11.273 1 97.88 492 LEU A CA 1
ATOM 3770 C C . LEU A 1 492 ? 0.433 -35.594 -12.055 1 97.88 492 LEU A C 1
ATOM 3772 O O . LEU A 1 492 ? 0.085 -36.156 -13.102 1 97.88 492 LEU A O 1
ATOM 3776 N N . HIS A 1 493 ? 1.67 -35.688 -11.594 1 95.94 493 HIS A N 1
ATOM 3777 C CA . HIS A 1 493 ? 2.646 -36.562 -12.227 1 95.94 493 HIS A CA 1
ATOM 3778 C C . HIS A 1 493 ? 2.145 -38 -12.281 1 95.94 493 HIS A C 1
ATOM 3780 O O . HIS A 1 493 ? 2.262 -38.656 -13.312 1 95.94 493 HIS A O 1
ATOM 3786 N N . ILE A 1 494 ? 1.604 -38.406 -11.18 1 92.88 494 ILE A N 1
ATOM 3787 C CA . ILE A 1 494 ? 1.083 -39.781 -11.094 1 92.88 494 ILE A CA 1
ATOM 3788 C C . ILE A 1 494 ? -0.118 -39.938 -12.023 1 92.88 494 ILE A C 1
ATOM 3790 O O . ILE A 1 494 ? -0.24 -40.938 -12.727 1 92.88 494 ILE A O 1
ATOM 3794 N N . SER A 1 495 ? -0.939 -38.969 -12.047 1 92.88 495 SER A N 1
ATOM 3795 C CA . SER A 1 495 ? -2.135 -39 -12.875 1 92.88 495 SER A CA 1
ATOM 3796 C C . SER A 1 495 ? -1.775 -39.031 -14.359 1 92.88 495 SER A C 1
ATOM 3798 O O . SER A 1 495 ? -2.436 -39.719 -15.148 1 92.88 495 SER A O 1
ATOM 3800 N N . LEU A 1 496 ? -0.745 -38.375 -14.75 1 93.62 496 LEU A N 1
ATOM 3801 C CA . LEU A 1 496 ? -0.385 -38.219 -16.156 1 93.62 496 LEU A CA 1
ATOM 3802 C C . LEU A 1 496 ? 0.453 -39.406 -16.625 1 93.62 496 LEU A C 1
ATOM 3804 O O . LEU A 1 496 ? 0.28 -39.875 -17.75 1 93.62 496 LEU A O 1
ATOM 3808 N N . TRP A 1 497 ? 1.326 -39.938 -15.734 1 91.12 497 TRP A N 1
ATOM 3809 C CA . TRP A 1 497 ? 2.297 -40.906 -16.234 1 91.12 497 TRP A CA 1
ATOM 3810 C C . TRP A 1 497 ? 2.344 -42.156 -15.344 1 91.12 497 TRP A C 1
ATOM 3812 O O . TRP A 1 497 ? 3.053 -43.125 -15.648 1 91.12 497 TRP A O 1
ATOM 3822 N N . GLY A 1 498 ? 1.616 -42.156 -14.242 1 86.56 498 GLY A N 1
ATOM 3823 C CA . GLY A 1 498 ? 1.703 -43.25 -13.305 1 86.56 498 GLY A CA 1
ATOM 3824 C C . GLY A 1 498 ? 0.369 -43.938 -13.055 1 86.56 498 GLY A C 1
ATOM 3825 O O . GLY A 1 498 ? 0.102 -44.406 -11.945 1 86.56 498 GLY A O 1
ATOM 3826 N N . LYS A 1 499 ? -0.506 -43.906 -13.945 1 81.69 499 LYS A N 1
ATOM 3827 C CA . LYS A 1 49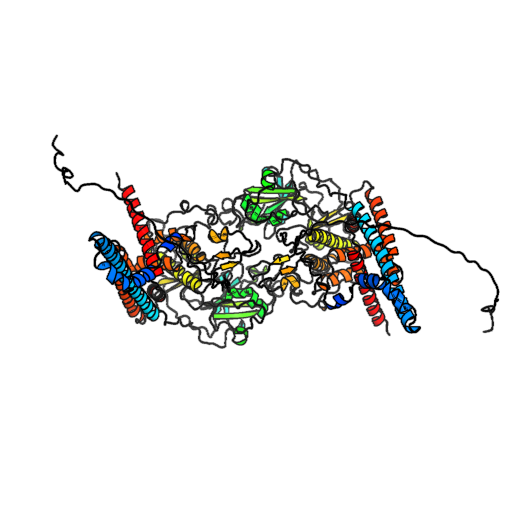9 ? -1.838 -44.469 -13.75 1 81.69 499 LYS A CA 1
ATOM 3828 C C . LYS A 1 499 ? -1.756 -45.969 -13.375 1 81.69 499 LYS A C 1
ATOM 3830 O O . LYS A 1 499 ? -2.596 -46.469 -12.633 1 81.69 499 LYS A O 1
ATOM 3835 N N . CYS A 1 500 ? -0.784 -46.656 -13.891 1 73.62 500 CYS A N 1
ATOM 3836 C CA . CYS A 1 500 ? -0.62 -48.062 -13.602 1 73.62 500 CYS A CA 1
ATOM 3837 C C . CYS A 1 500 ? -0.36 -48.312 -12.117 1 73.62 500 CYS A C 1
ATOM 3839 O O . CYS A 1 500 ? -0.792 -49.312 -11.547 1 73.62 500 CYS A O 1
ATOM 3841 N N . VAL A 1 501 ? 0.329 -47.344 -11.531 1 75.5 501 VAL A N 1
ATOM 3842 C CA . VAL A 1 501 ? 0.638 -47.469 -10.109 1 75.5 501 VAL A CA 1
ATOM 3843 C C . VAL A 1 501 ? -0.637 -47.281 -9.281 1 75.5 501 VAL A C 1
ATOM 3845 O O . VAL A 1 501 ? -0.819 -47.969 -8.266 1 75.5 501 VAL A O 1
ATOM 3848 N N . LEU A 1 502 ? -1.495 -46.5 -9.695 1 73.88 502 LEU A N 1
ATOM 3849 C CA . LEU A 1 502 ? -2.732 -46.219 -8.969 1 73.88 502 LEU A CA 1
ATOM 3850 C C . LEU A 1 502 ? -3.67 -47.406 -9.031 1 73.88 502 LEU A C 1
ATOM 3852 O O . LEU A 1 502 ? -4.371 -47.719 -8.055 1 73.88 502 LEU A O 1
ATOM 3856 N N . ALA A 1 503 ? -3.734 -48.031 -10.156 1 68.12 503 ALA A N 1
ATOM 3857 C CA . ALA A 1 503 ? -4.602 -49.188 -10.352 1 68.12 503 ALA A CA 1
ATOM 3858 C C . ALA A 1 503 ? -4.148 -50.375 -9.477 1 68.12 503 ALA A C 1
ATOM 3860 O O . ALA A 1 503 ? -4.965 -51.188 -9.062 1 68.12 503 ALA A O 1
ATOM 3861 N N . SER A 1 504 ? -2.975 -50.438 -9.305 1 58.5 504 SER A N 1
ATOM 3862 C CA . SER A 1 504 ? -2.424 -51.594 -8.578 1 58.5 504 SER A CA 1
ATOM 3863 C C . SER A 1 504 ? -2.414 -51.312 -7.074 1 58.5 504 SER A C 1
ATOM 3865 O O . SER A 1 504 ? -2.213 -52.25 -6.285 1 58.5 504 SER A O 1
ATOM 3867 N N . LEU A 1 505 ? -2.574 -50.125 -6.625 1 58.47 505 LEU A N 1
ATOM 3868 C CA . LEU A 1 505 ? -2.369 -49.75 -5.227 1 58.47 505 LEU A CA 1
ATOM 3869 C C . LEU A 1 505 ? -3.443 -50.375 -4.336 1 58.47 505 LEU A C 1
ATOM 3871 O O . LEU A 1 505 ? -3.352 -50.312 -3.109 1 58.47 505 LEU A O 1
ATOM 3875 N N . ASP A 1 506 ? -4.812 -50.781 -4.789 1 50.31 506 ASP A N 1
ATOM 3876 C CA . ASP A 1 506 ? -5.594 -51.5 -3.799 1 50.31 506 ASP A CA 1
ATOM 3877 C C . ASP A 1 506 ? -4.707 -52.469 -2.988 1 50.31 506 ASP A C 1
ATOM 3879 O O . ASP A 1 506 ? -4.945 -52.656 -1.797 1 50.31 506 ASP A O 1
ATOM 3883 N N . ARG A 1 507 ? -4.262 -53.531 -3.564 1 42.62 507 ARG A N 1
ATOM 3884 C CA . ARG A 1 507 ? -3.512 -54.594 -2.922 1 42.62 507 ARG A CA 1
ATOM 3885 C C . ARG A 1 507 ? -2.1 -54.156 -2.57 1 42.62 507 ARG A C 1
ATOM 3887 O O . ARG A 1 507 ? -1.616 -54.406 -1.466 1 42.62 507 ARG A O 1
ATOM 3894 N N . ALA A 1 508 ? -1.055 -54.125 -3.654 1 43.44 508 ALA A N 1
ATOM 3895 C CA . ALA A 1 508 ? 0.391 -54.281 -3.779 1 43.44 508 ALA A CA 1
ATOM 3896 C C . ALA A 1 508 ? 1.12 -53 -3.383 1 43.44 508 ALA A C 1
ATOM 3898 O O . ALA A 1 508 ? 0.562 -51.906 -3.479 1 43.44 508 ALA A O 1
ATOM 3899 N N . ARG A 1 509 ? 2.613 -53.156 -2.859 1 52.97 509 ARG A N 1
ATOM 3900 C CA . ARG A 1 509 ? 3.865 -52.844 -2.172 1 52.97 509 ARG A CA 1
ATOM 3901 C C . ARG A 1 509 ? 4.578 -51.688 -2.816 1 52.97 509 ARG A C 1
ATOM 3903 O O . ARG A 1 509 ? 4.43 -51.438 -4.016 1 52.97 509 ARG A O 1
ATOM 3910 N N . MET A 1 510 ? 4.961 -50.781 -1.96 1 61.28 510 MET A N 1
ATOM 3911 C CA . MET A 1 510 ? 6.07 -49.875 -2.174 1 61.28 510 MET A CA 1
ATOM 3912 C C . MET A 1 510 ? 6.988 -50.375 -3.285 1 61.28 510 MET A C 1
ATOM 3914 O O . MET A 1 510 ? 7.711 -49.594 -3.904 1 61.28 510 MET A O 1
ATOM 3918 N N . ASP A 1 511 ? 6.641 -51.656 -3.639 1 66.56 511 ASP A N 1
ATOM 3919 C CA . ASP A 1 511 ? 7.516 -52.219 -4.66 1 66.56 511 ASP A CA 1
ATOM 3920 C C . ASP A 1 511 ? 7.105 -51.75 -6.055 1 66.56 511 ASP A C 1
ATOM 3922 O O . ASP A 1 511 ? 7.961 -51.469 -6.895 1 66.56 511 ASP A O 1
ATOM 3926 N N . GLU A 1 512 ? 5.793 -51.594 -6.23 1 75.38 512 GLU A N 1
ATOM 3927 C CA . GLU A 1 512 ? 5.336 -51.156 -7.543 1 75.38 512 GLU A CA 1
ATOM 3928 C C . GLU A 1 512 ? 5.707 -49.688 -7.789 1 75.38 512 GLU A C 1
ATOM 3930 O O . GLU A 1 512 ? 6.016 -49.312 -8.922 1 75.38 512 GLU A O 1
ATOM 3935 N N . LEU A 1 513 ? 5.629 -49.031 -6.719 1 81.94 513 LEU A N 1
ATOM 3936 C CA . LEU A 1 513 ? 6.016 -47.625 -6.824 1 81.94 513 LEU A CA 1
ATOM 3937 C C . LEU A 1 513 ? 7.488 -47.469 -7.199 1 81.94 513 LEU A C 1
ATOM 3939 O O . LEU A 1 513 ? 7.848 -46.656 -8.023 1 81.94 513 LEU A O 1
ATOM 3943 N N . SER A 1 514 ? 8.297 -48.312 -6.586 1 81.19 514 SER A N 1
ATOM 3944 C CA . SER A 1 514 ? 9.727 -48.281 -6.867 1 81.19 514 SER A CA 1
ATOM 3945 C C . SER A 1 514 ? 10.016 -48.688 -8.32 1 81.19 514 SER A C 1
ATOM 3947 O O . SER A 1 514 ? 10.867 -48.062 -8.969 1 81.19 514 SER A O 1
ATOM 3949 N N . ASP A 1 515 ? 9.305 -49.656 -8.773 1 80.25 515 ASP A N 1
ATOM 3950 C CA . ASP A 1 515 ? 9.469 -50.094 -10.156 1 80.25 515 ASP A CA 1
ATOM 3951 C C . ASP A 1 515 ? 9.062 -48.969 -11.125 1 80.25 515 ASP A C 1
ATOM 3953 O O . ASP A 1 515 ? 9.734 -48.75 -12.141 1 80.25 515 ASP A O 1
ATOM 3957 N N . TRP A 1 516 ? 7.988 -48.406 -10.812 1 86.19 516 TRP A N 1
ATOM 3958 C CA . TRP A 1 516 ? 7.52 -47.312 -11.656 1 86.19 516 TRP A CA 1
ATOM 3959 C C . TRP A 1 516 ? 8.539 -46.188 -11.688 1 86.19 516 TRP A C 1
ATOM 3961 O O . TRP A 1 516 ? 8.812 -45.625 -12.75 1 86.19 516 TRP A O 1
ATOM 3971 N N . LEU A 1 517 ? 9.055 -45.875 -10.57 1 88 517 LEU A N 1
ATOM 3972 C CA . LEU A 1 517 ? 10.039 -44.781 -10.484 1 88 517 LEU A CA 1
ATOM 3973 C C . LEU A 1 517 ? 11.281 -45.125 -11.305 1 88 517 LEU A C 1
ATOM 3975 O O . LEU A 1 517 ? 11.836 -44.25 -11.977 1 88 517 LEU A O 1
ATOM 3979 N N . LEU A 1 518 ? 11.711 -46.344 -11.219 1 84.81 518 LEU A N 1
ATOM 3980 C CA . LEU A 1 518 ? 12.875 -46.781 -11.984 1 84.81 518 LEU A CA 1
ATOM 3981 C C . LEU A 1 518 ? 12.602 -46.719 -13.477 1 84.81 518 LEU A C 1
ATOM 3983 O O . LEU A 1 518 ? 13.461 -46.312 -14.258 1 84.81 518 LEU A O 1
ATOM 3987 N N . CYS A 1 519 ? 11.438 -47.156 -13.805 1 85.69 519 CYS A N 1
ATOM 3988 C CA . CYS A 1 519 ? 11.055 -47.125 -15.211 1 85.69 519 CYS A CA 1
ATOM 3989 C C . CYS A 1 519 ? 10.992 -45.688 -15.711 1 85.69 519 CYS A C 1
ATOM 3991 O O . CYS A 1 519 ? 11.477 -45.375 -16.812 1 85.69 519 CYS A O 1
ATOM 3993 N N . GLN A 1 520 ? 10.359 -44.875 -14.891 1 87 520 GLN A N 1
ATOM 3994 C CA . GLN A 1 520 ? 10.266 -43.469 -15.258 1 87 520 GLN A CA 1
ATOM 3995 C C . GLN A 1 520 ? 11.648 -42.844 -15.391 1 87 520 GLN A C 1
ATOM 3997 O O . GLN A 1 520 ? 11.875 -42.031 -16.297 1 87 520 GLN A O 1
ATOM 4002 N N . SER A 1 521 ? 12.539 -43.125 -14.492 1 87.56 521 SER A N 1
ATOM 4003 C CA . SER A 1 521 ? 13.906 -42.625 -14.547 1 87.56 521 SER A CA 1
ATOM 4004 C C . SER A 1 521 ? 14.602 -43.031 -15.844 1 87.56 521 SER A C 1
ATOM 4006 O O . SER A 1 521 ? 15.273 -42.219 -16.469 1 87.56 521 SER A O 1
ATOM 4008 N N . ALA A 1 522 ? 14.422 -44.219 -16.203 1 83.81 522 ALA A N 1
ATOM 4009 C CA . ALA A 1 522 ? 15.023 -44.719 -17.438 1 83.81 522 ALA A CA 1
ATOM 4010 C C . ALA A 1 522 ? 14.461 -44 -18.656 1 83.81 522 ALA A C 1
ATOM 4012 O O . ALA A 1 522 ? 15.211 -43.594 -19.562 1 83.81 522 ALA A O 1
ATOM 4013 N N . VAL A 1 523 ? 13.195 -43.844 -18.672 1 83 523 VAL A N 1
ATOM 4014 C CA . VAL A 1 523 ? 12.523 -43.188 -19.797 1 83 523 VAL A CA 1
ATOM 4015 C C . VAL A 1 523 ? 13.047 -41.75 -19.953 1 83 523 VAL A C 1
ATOM 4017 O O . VAL A 1 523 ? 13.344 -41.312 -21.062 1 83 523 VAL A O 1
ATOM 4020 N N . VAL A 1 524 ? 13.133 -41.031 -18.875 1 85.38 524 VAL A N 1
ATOM 4021 C CA . VAL A 1 524 ? 13.555 -39.625 -18.906 1 85.38 524 VAL A CA 1
ATOM 4022 C C . VAL A 1 524 ? 15.016 -39.531 -19.328 1 85.38 524 VAL A C 1
ATOM 4024 O O . VAL A 1 524 ? 15.406 -38.625 -20.062 1 85.38 524 VAL A O 1
ATOM 4027 N N . LEU A 1 525 ? 15.875 -40.438 -18.844 1 80.94 525 LEU A N 1
ATOM 4028 C CA . LEU A 1 525 ? 17.281 -40.469 -19.203 1 80.94 525 LEU A CA 1
ATOM 4029 C C . LEU A 1 525 ? 17.453 -40.719 -20.703 1 80.94 525 LEU A C 1
ATOM 4031 O O . LEU A 1 525 ? 18.328 -40.125 -21.344 1 80.94 525 LEU A O 1
ATOM 4035 N N . LEU A 1 526 ? 16.625 -41.594 -21.219 1 78 526 LEU A N 1
ATOM 4036 C CA . LEU A 1 526 ? 16.719 -41.938 -22.625 1 78 526 LEU A CA 1
ATOM 4037 C C . LEU A 1 526 ? 16.203 -40.781 -23.5 1 78 526 LEU A C 1
ATOM 4039 O O . LEU A 1 526 ? 16.734 -40.562 -24.594 1 78 526 LEU A O 1
ATOM 4043 N N . LYS A 1 527 ? 15.094 -40.156 -23.062 1 75.06 527 LYS A N 1
ATOM 4044 C CA . LYS A 1 527 ? 14.547 -39.031 -23.797 1 75.06 527 LYS A CA 1
ATOM 4045 C C . LYS A 1 527 ? 15.516 -37.844 -23.812 1 75.06 527 LYS A C 1
ATOM 4047 O O . LYS A 1 527 ? 15.516 -37.062 -24.75 1 75.06 527 LYS A O 1
ATOM 4052 N N . GLY A 1 528 ? 16.219 -37.594 -22.766 1 67.69 528 GLY A N 1
ATOM 4053 C CA . GLY A 1 528 ? 17.156 -36.5 -22.641 1 67.69 528 GLY A CA 1
ATOM 4054 C C . GLY A 1 528 ? 18.328 -36.594 -23.609 1 67.69 528 GLY A C 1
ATOM 4055 O O . GLY A 1 528 ? 18.969 -35.594 -23.906 1 67.69 528 GLY A O 1
ATOM 4056 N N . ARG A 1 529 ? 18.766 -37.719 -24.078 1 56.44 529 ARG A N 1
ATOM 4057 C CA . ARG A 1 529 ? 19.906 -37.906 -24.969 1 56.44 529 ARG A CA 1
ATOM 4058 C C . ARG A 1 529 ? 19.547 -37.5 -26.391 1 56.44 529 ARG A C 1
ATOM 4060 O O . ARG A 1 529 ? 20.422 -37.344 -27.25 1 56.44 529 ARG A O 1
ATOM 4067 N N . GLY A 1 530 ? 18.312 -37.344 -26.703 1 50.12 530 GLY A N 1
ATOM 4068 C CA . GLY A 1 530 ? 17.984 -37 -28.062 1 50.12 530 GLY A CA 1
ATOM 4069 C C . GLY A 1 530 ? 18.141 -35.5 -28.359 1 50.12 530 GLY A C 1
ATOM 4070 O O . GLY A 1 530 ? 18.156 -34.688 -27.438 1 50.12 530 GLY A O 1
ATOM 4071 N N . SER A 1 531 ? 18.859 -35.125 -29.422 1 47.59 531 SER A N 1
ATOM 4072 C CA . SER A 1 531 ? 19.266 -33.844 -29.969 1 47.59 531 SER A CA 1
ATOM 4073 C C . SER A 1 531 ? 18.156 -32.812 -29.828 1 47.59 531 SER A C 1
ATOM 4075 O O . SER A 1 531 ? 18.359 -31.625 -30.109 1 47.59 531 SER A O 1
ATOM 4077 N N . GLY A 1 532 ? 16.859 -33.062 -29.875 1 49.25 532 GLY A N 1
ATOM 4078 C CA . GLY A 1 532 ? 15.859 -32.031 -30.062 1 49.25 532 GLY A CA 1
ATOM 4079 C C . GLY A 1 532 ? 15.516 -31.297 -28.781 1 49.25 532 GLY A C 1
ATOM 4080 O O . GLY A 1 532 ? 15.805 -31.781 -27.688 1 49.25 532 GLY A O 1
ATOM 4081 N N . GLY A 1 533 ? 15.375 -29.891 -28.797 1 56.72 533 GLY A N 1
ATOM 4082 C CA . GLY A 1 533 ? 14.977 -28.953 -27.75 1 56.72 533 GLY A CA 1
ATOM 4083 C C . GLY A 1 533 ? 14.094 -29.594 -26.688 1 56.72 533 GLY A C 1
ATOM 4084 O O . GLY A 1 533 ? 13.406 -30.578 -26.953 1 56.72 533 GLY A O 1
ATOM 4085 N N . SER A 1 534 ? 14.406 -29.484 -25.344 1 67.94 534 SER A N 1
ATOM 4086 C CA . SER A 1 534 ? 13.719 -30.094 -24.219 1 67.94 534 SER A CA 1
ATOM 4087 C C . SER A 1 534 ? 12.234 -29.75 -24.219 1 67.94 534 SER A C 1
ATOM 4089 O O . SER A 1 534 ? 11.867 -28.578 -24.219 1 67.94 534 SER A O 1
ATOM 4091 N N . SER A 1 535 ? 11.336 -30.75 -24.578 1 85.56 535 SER A N 1
ATOM 4092 C CA . SER A 1 535 ? 9.891 -30.594 -24.516 1 85.56 535 SER A CA 1
ATOM 4093 C C . SER A 1 535 ? 9.422 -30.312 -23.094 1 85.56 535 SER A C 1
ATOM 4095 O O . SER A 1 535 ? 10.125 -30.609 -22.125 1 85.56 535 SER A O 1
ATOM 4097 N N . VAL A 1 536 ? 8.375 -29.609 -23 1 92.62 536 VAL A N 1
ATOM 4098 C CA . VAL A 1 536 ? 7.758 -29.297 -21.719 1 92.62 536 VAL A CA 1
ATOM 4099 C C . VAL A 1 536 ? 7.551 -30.578 -20.922 1 92.62 536 VAL A C 1
ATOM 4101 O O . VAL A 1 536 ? 7.863 -30.625 -19.719 1 92.62 536 VAL A O 1
ATOM 4104 N N . GLU A 1 537 ? 7.082 -31.641 -21.562 1 91.5 537 GLU A N 1
ATOM 4105 C CA . GLU A 1 537 ? 6.816 -32.906 -20.906 1 91.5 537 GLU A CA 1
ATOM 4106 C C . GLU A 1 537 ? 8.094 -33.5 -20.328 1 91.5 537 GLU A C 1
ATOM 4108 O O . GLU A 1 537 ? 8.102 -33.969 -19.172 1 91.5 537 GLU A O 1
ATOM 4113 N N . ALA A 1 538 ? 9.133 -33.469 -21.125 1 87.88 538 ALA A N 1
ATOM 4114 C CA . ALA A 1 538 ? 10.406 -34.031 -20.672 1 87.88 538 ALA A CA 1
ATOM 4115 C C . ALA A 1 538 ? 10.945 -33.25 -19.469 1 87.88 538 ALA A C 1
ATOM 4117 O O . ALA A 1 538 ? 11.477 -33.844 -18.531 1 87.88 538 ALA A O 1
ATOM 4118 N N . GLU A 1 539 ? 10.797 -31.969 -19.547 1 90.38 539 GLU A N 1
ATOM 4119 C CA . GLU A 1 539 ? 11.281 -31.109 -18.453 1 90.38 539 GLU A CA 1
ATOM 4120 C C . GLU A 1 539 ? 10.492 -31.375 -17.172 1 90.38 539 GLU A C 1
ATOM 4122 O O . GLU A 1 539 ? 11.07 -31.391 -16.078 1 90.38 539 GLU A O 1
ATOM 4127 N N . LEU A 1 540 ? 9.203 -31.531 -17.328 1 95 540 LEU A N 1
ATOM 4128 C CA . LEU A 1 540 ? 8.352 -31.797 -16.172 1 95 540 LEU A CA 1
ATOM 4129 C C . LEU A 1 540 ? 8.711 -33.156 -15.539 1 95 540 LEU A C 1
ATOM 4131 O O . LEU A 1 540 ? 8.789 -33.25 -14.312 1 95 540 LEU A O 1
ATOM 4135 N N . GLN A 1 541 ? 8.891 -34.156 -16.375 1 92.62 541 GLN A N 1
ATOM 4136 C CA . GLN A 1 541 ? 9.25 -35.469 -15.859 1 92.62 541 GLN A CA 1
ATOM 4137 C C . GLN A 1 541 ? 10.609 -35.438 -15.164 1 92.62 541 GLN A C 1
ATOM 4139 O O . GLN A 1 541 ? 10.797 -36.062 -14.125 1 92.62 541 GLN A O 1
ATOM 4144 N N . ARG A 1 542 ? 11.469 -34.719 -15.75 1 90.69 542 ARG A N 1
ATOM 4145 C CA . ARG A 1 542 ? 12.773 -34.562 -15.125 1 90.69 542 ARG A CA 1
ATOM 4146 C C . ARG A 1 542 ? 12.656 -33.844 -13.781 1 90.69 542 ARG A C 1
ATOM 4148 O O . ARG A 1 542 ? 13.305 -34.25 -12.805 1 90.69 542 ARG A O 1
ATOM 4155 N N . SER A 1 543 ? 11.867 -32.781 -13.75 1 92.31 543 SER A N 1
ATOM 4156 C CA . SER A 1 543 ? 11.641 -32.031 -12.523 1 92.31 543 SER A CA 1
ATOM 4157 C C . SER A 1 543 ? 11.055 -32.938 -11.43 1 92.31 543 SER A C 1
ATOM 4159 O O . SER A 1 543 ? 11.422 -32.812 -10.258 1 92.31 543 SER A O 1
ATOM 4161 N N . PHE A 1 544 ? 10.156 -33.844 -11.828 1 94.88 544 PHE A N 1
ATOM 4162 C CA . PHE A 1 544 ? 9.555 -34.781 -10.906 1 94.88 544 PHE A CA 1
ATOM 4163 C C . PHE A 1 544 ? 10.625 -35.625 -10.234 1 94.88 544 PHE A C 1
ATOM 4165 O O . PHE A 1 544 ? 10.68 -35.719 -9.008 1 94.88 544 PHE A O 1
ATOM 4172 N N . LEU A 1 545 ? 11.469 -36.156 -11.031 1 90.88 545 LEU A N 1
ATOM 4173 C CA . LEU A 1 545 ? 12.5 -37.062 -10.547 1 90.88 545 LEU A CA 1
ATOM 4174 C C . LEU A 1 545 ? 13.562 -36.312 -9.758 1 90.88 545 LEU A C 1
ATOM 4176 O O . LEU A 1 545 ? 14.109 -36.844 -8.781 1 90.88 545 LEU A O 1
ATOM 4180 N N . ALA A 1 546 ? 13.828 -35.094 -10.156 1 91.56 546 ALA A N 1
ATOM 4181 C CA . ALA A 1 546 ? 14.828 -34.281 -9.469 1 91.56 546 ALA A CA 1
ATOM 4182 C C . ALA A 1 546 ? 14.352 -33.875 -8.07 1 91.56 546 ALA A C 1
ATOM 4184 O O . ALA A 1 546 ? 15.156 -33.594 -7.188 1 91.56 546 ALA A O 1
ATOM 4185 N N . ASN A 1 547 ? 13.039 -33.875 -7.871 1 93.31 547 ASN A N 1
ATOM 4186 C CA . ASN A 1 547 ? 12.484 -33.406 -6.609 1 93.31 547 ASN A CA 1
ATOM 4187 C C . ASN A 1 547 ? 11.766 -34.531 -5.859 1 93.31 547 ASN A C 1
ATOM 4189 O O . ASN A 1 547 ? 10.984 -34.25 -4.941 1 93.31 547 ASN A O 1
ATOM 4193 N N . ILE A 1 548 ? 12.039 -35.75 -6.246 1 91.75 548 ILE A N 1
ATOM 4194 C CA . ILE A 1 548 ? 11.289 -36.875 -5.711 1 91.75 548 ILE A CA 1
ATOM 4195 C C . ILE A 1 548 ? 11.617 -37.062 -4.23 1 91.75 548 ILE A C 1
ATOM 4197 O O . ILE A 1 548 ? 12.773 -36.906 -3.822 1 91.75 548 ILE A O 1
ATOM 4201 N N . ASP A 1 549 ? 10.656 -37.125 -3.414 1 91.19 549 ASP A N 1
ATOM 4202 C CA . ASP A 1 549 ? 10.711 -37.406 -1.983 1 91.19 549 ASP A CA 1
ATOM 4203 C C . ASP A 1 549 ? 9.633 -38.406 -1.578 1 91.19 549 ASP A C 1
ATOM 4205 O O . ASP A 1 549 ? 8.461 -38.219 -1.938 1 91.19 549 ASP A O 1
ATOM 4209 N N . LEU A 1 550 ? 10.023 -39.406 -0.891 1 87.5 550 LEU A N 1
ATOM 4210 C CA . LEU A 1 550 ? 9.117 -40.5 -0.608 1 87.5 550 LEU A CA 1
ATOM 4211 C C . LEU A 1 550 ? 7.914 -40.031 0.203 1 87.5 550 LEU A C 1
ATOM 4213 O O . LEU A 1 550 ? 6.785 -40.438 -0.053 1 87.5 550 LEU A O 1
ATOM 4217 N N . GLU A 1 551 ? 8.148 -39.219 1.196 1 88.12 551 GLU A N 1
ATOM 4218 C CA . GLU A 1 551 ? 7.051 -38.75 2.039 1 88.12 551 GLU A CA 1
ATOM 4219 C C . GLU A 1 551 ? 6.035 -37.969 1.228 1 88.12 551 GLU A C 1
ATOM 4221 O O . GLU A 1 551 ? 4.824 -38.125 1.393 1 88.12 551 GLU A O 1
ATOM 4226 N N . ASP A 1 552 ? 6.531 -37.125 0.382 1 93.31 552 ASP A N 1
ATOM 4227 C CA . ASP A 1 552 ? 5.648 -36.344 -0.466 1 93.31 552 ASP A CA 1
ATOM 4228 C C . ASP A 1 552 ? 4.902 -37.219 -1.465 1 93.31 552 ASP A C 1
ATOM 4230 O O . ASP A 1 552 ? 3.74 -36.969 -1.779 1 93.31 552 ASP A O 1
ATOM 4234 N N . LEU A 1 553 ? 5.582 -38.188 -1.971 1 91.19 553 LEU A N 1
ATOM 4235 C CA . LEU A 1 553 ? 4.969 -39.094 -2.928 1 91.19 553 LEU A CA 1
ATOM 4236 C C . LEU A 1 553 ? 3.859 -39.906 -2.268 1 91.19 553 LEU A C 1
ATOM 4238 O O . LEU A 1 553 ? 2.799 -40.125 -2.863 1 91.19 553 LEU A O 1
ATOM 4242 N N . ARG A 1 554 ? 4.145 -40.344 -1.103 1 87.5 554 ARG A N 1
ATOM 4243 C CA . ARG A 1 554 ? 3.145 -41.094 -0.352 1 87.5 554 ARG A CA 1
ATOM 4244 C C . ARG A 1 554 ? 1.919 -40.25 -0.061 1 87.5 554 ARG A C 1
ATOM 4246 O O . ARG A 1 554 ? 0.786 -40.719 -0.137 1 87.5 554 ARG A O 1
ATOM 4253 N N . ALA A 1 555 ? 2.203 -39.031 0.276 1 91.56 555 ALA A N 1
ATOM 4254 C CA . ALA A 1 555 ? 1.096 -38.125 0.522 1 91.56 555 ALA A CA 1
ATOM 4255 C C . ALA A 1 555 ? 0.244 -37.938 -0.731 1 91.56 555 ALA A C 1
ATOM 4257 O O . ALA A 1 555 ? -0.987 -37.938 -0.656 1 91.56 555 ALA A O 1
ATOM 4258 N N . ALA A 1 556 ? 0.875 -37.781 -1.8 1 93.94 556 ALA A N 1
ATOM 4259 C CA . ALA A 1 556 ? 0.169 -37.625 -3.068 1 93.94 556 ALA A CA 1
ATOM 4260 C C . ALA A 1 556 ? -0.698 -38.844 -3.367 1 93.94 556 ALA A C 1
ATOM 4262 O O . ALA A 1 556 ? -1.857 -38.719 -3.766 1 93.94 556 ALA A O 1
ATOM 4263 N N . LEU A 1 557 ? -0.138 -40 -3.158 1 88.75 557 LEU A N 1
ATOM 4264 C CA . LEU A 1 557 ? -0.866 -41.25 -3.4 1 88.75 557 LEU A CA 1
ATOM 4265 C C . LEU A 1 557 ? -2.07 -41.375 -2.473 1 88.75 557 LEU A C 1
ATOM 4267 O O . LEU A 1 557 ? -3.141 -41.812 -2.889 1 88.75 557 LEU A O 1
ATOM 4271 N N . SER A 1 558 ? -1.822 -40.969 -1.277 1 87.38 558 SER A N 1
ATOM 4272 C CA . SER A 1 558 ? -2.908 -41 -0.303 1 87.38 558 SER A CA 1
ATOM 4273 C C . SER A 1 558 ? -4.07 -40.125 -0.729 1 87.38 558 SER A C 1
ATOM 4275 O O . SER A 1 558 ? -5.234 -40.5 -0.606 1 87.38 558 SER A O 1
ATOM 4277 N N . PHE A 1 559 ? -3.756 -38.969 -1.201 1 90.81 559 PHE A N 1
ATOM 4278 C CA . PHE A 1 559 ? -4.793 -38.062 -1.671 1 90.81 559 PHE A CA 1
ATOM 4279 C C . PHE A 1 559 ? -5.539 -38.656 -2.857 1 90.81 559 PHE A C 1
ATOM 4281 O O . PHE A 1 559 ? -6.77 -38.562 -2.93 1 90.81 559 PHE A O 1
ATOM 4288 N N . LEU A 1 560 ? -4.832 -39.25 -3.764 1 89.75 560 LEU A N 1
ATOM 4289 C CA . LEU A 1 560 ? -5.434 -39.781 -4.973 1 89.75 560 LEU A CA 1
ATOM 4290 C C . LEU A 1 560 ? -6.312 -41 -4.641 1 89.75 560 LEU A C 1
ATOM 4292 O O . LEU A 1 560 ? -7.395 -41.156 -5.211 1 89.75 560 LEU A O 1
ATOM 4296 N N . MET A 1 561 ? -5.867 -41.781 -3.742 1 83.5 561 MET A N 1
ATOM 4297 C CA . MET A 1 561 ? -6.637 -42.938 -3.344 1 83.5 561 MET A CA 1
ATOM 4298 C C . MET A 1 561 ? -7.918 -42.531 -2.625 1 83.5 561 MET A C 1
ATOM 4300 O O . MET A 1 561 ? -8.969 -43.156 -2.832 1 83.5 561 MET A O 1
ATOM 4304 N N . TYR A 1 562 ? -7.73 -41.594 -1.786 1 80.44 562 TYR A N 1
ATOM 4305 C CA . TYR A 1 562 ? -8.898 -41.062 -1.086 1 80.44 562 TYR A CA 1
ATOM 4306 C C . TYR A 1 562 ? -9.93 -40.531 -2.07 1 80.44 562 TYR A C 1
ATOM 4308 O O . TYR A 1 562 ? -11.133 -40.719 -1.898 1 80.44 562 TYR A O 1
ATOM 4316 N N . GLY A 1 563 ? -9.547 -39.875 -3.039 1 78.38 563 GLY A N 1
ATOM 4317 C CA . GLY A 1 563 ? -10.438 -39.344 -4.062 1 78.38 563 GLY A CA 1
ATOM 4318 C C . GLY A 1 563 ? -11.148 -40.438 -4.848 1 78.38 563 GLY A C 1
ATOM 4319 O O . GLY A 1 563 ? -12.336 -40.312 -5.145 1 78.38 563 GLY A O 1
ATOM 4320 N N . GLN A 1 564 ? -10.469 -41.469 -5.188 1 74.5 564 GLN A N 1
ATOM 4321 C CA . GLN A 1 564 ? -11.047 -42.594 -5.93 1 74.5 564 GLN A CA 1
ATOM 4322 C C . GLN A 1 564 ? -12.125 -43.312 -5.109 1 74.5 564 GLN A C 1
ATOM 4324 O O . GLN A 1 564 ? -13.164 -43.688 -5.648 1 74.5 564 GLN A O 1
ATOM 4329 N N . GLU A 1 565 ? -11.82 -43.312 -3.861 1 69.81 565 GLU A N 1
ATOM 4330 C CA . GLU A 1 565 ? -12.797 -43.969 -2.98 1 69.81 565 GLU A CA 1
ATOM 4331 C C . GLU A 1 565 ? -14.062 -43.125 -2.865 1 69.81 565 GLU A C 1
ATOM 4333 O O . GLU A 1 565 ? -15.172 -43.656 -2.84 1 69.81 565 GLU A O 1
ATOM 4338 N N . GLN A 1 566 ? -13.859 -41.812 -2.73 1 66.88 566 GLN A N 1
ATOM 4339 C CA . GLN A 1 566 ? -15.008 -40.938 -2.648 1 66.88 566 GLN A CA 1
ATOM 4340 C C . GLN A 1 566 ? -15.805 -40.938 -3.947 1 66.88 566 GLN A C 1
ATOM 4342 O O . GLN A 1 566 ? -17.047 -40.906 -3.924 1 66.88 566 GLN A O 1
ATOM 4347 N N . TRP A 1 567 ? -15.117 -40.969 -4.984 1 54.88 567 TRP A N 1
A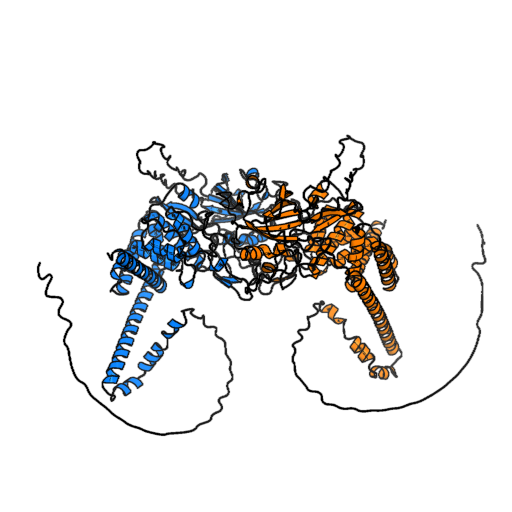TOM 4348 C CA . TRP A 1 567 ? -15.766 -41.031 -6.289 1 54.88 567 TRP A CA 1
ATOM 4349 C C . TRP A 1 567 ? -16.516 -42.344 -6.465 1 54.88 567 TRP A C 1
ATOM 4351 O O . TRP A 1 567 ? -17.656 -42.344 -6.949 1 54.88 567 TRP A O 1
ATOM 4361 N N . LYS A 1 568 ? -15.961 -43.5 -6.035 1 55.84 568 LYS A N 1
ATOM 4362 C CA . LYS A 1 568 ? -16.625 -44.781 -6.105 1 55.84 568 LYS A CA 1
ATOM 4363 C C . LYS A 1 568 ? -17.859 -44.844 -5.207 1 55.84 568 LYS A C 1
ATOM 4365 O O . LYS A 1 568 ? -18.875 -45.406 -5.586 1 55.84 568 LYS A O 1
ATOM 4370 N N . SER A 1 569 ? -17.672 -44.125 -4.129 1 54.69 569 SER A N 1
ATOM 4371 C CA . SER A 1 569 ? -18.797 -44.094 -3.215 1 54.69 569 SER A CA 1
ATOM 4372 C C . SER A 1 569 ? -19.938 -43.25 -3.777 1 54.69 569 SER A C 1
ATOM 4374 O O . SER A 1 569 ? -21.109 -43.594 -3.631 1 54.69 569 SER A O 1
ATOM 4376 N N . LEU A 1 570 ? -19.594 -42.156 -4.453 1 50.03 570 LEU A N 1
ATOM 4377 C CA . LEU A 1 570 ? -20.594 -41.312 -5.082 1 50.03 570 LEU A CA 1
ATOM 4378 C C . LEU A 1 570 ? -21.234 -42 -6.273 1 50.03 570 LEU A C 1
ATOM 4380 O O . LEU A 1 570 ? -22.453 -41.906 -6.496 1 50.03 570 LEU A O 1
ATOM 4384 N N . LEU A 1 571 ? -20.484 -42.75 -7.043 1 45.19 571 LEU A N 1
ATOM 4385 C CA . LEU A 1 571 ? -21.016 -43.531 -8.156 1 45.19 571 LEU A CA 1
ATOM 4386 C C . LEU A 1 571 ? -21.891 -44.656 -7.652 1 45.19 571 LEU A C 1
ATOM 4388 O O . LEU A 1 571 ? -22.922 -44.969 -8.266 1 45.19 571 LEU A O 1
ATOM 4392 N N . THR A 1 572 ? -21.484 -45.312 -6.605 1 48.19 572 THR A N 1
ATOM 4393 C CA . THR A 1 572 ? -22.312 -46.375 -6.031 1 48.19 572 THR A CA 1
ATOM 4394 C C . THR A 1 572 ? -23.625 -45.812 -5.496 1 48.19 572 THR A C 1
AT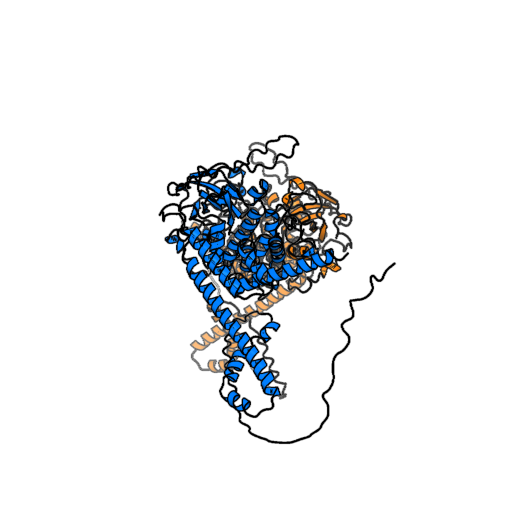OM 4396 O O . THR A 1 572 ? -24.656 -46.469 -5.555 1 48.19 572 THR A O 1
ATOM 4399 N N . HIS A 1 573 ? -23.562 -44.625 -4.953 1 47.88 573 HIS A N 1
ATOM 4400 C CA . HIS A 1 573 ? -24.797 -44 -4.477 1 47.88 573 HIS A CA 1
ATOM 4401 C C . HIS A 1 573 ? -25.688 -43.594 -5.645 1 47.88 573 HIS A C 1
ATOM 4403 O O . HIS A 1 573 ? -26.906 -43.531 -5.5 1 47.88 573 HIS A O 1
ATOM 4409 N N . TYR A 1 574 ? -25.156 -43.219 -6.688 1 40.69 574 TYR A N 1
ATOM 4410 C CA . TYR A 1 574 ? -25.969 -42.875 -7.852 1 40.69 574 TYR A CA 1
ATOM 4411 C C . TYR A 1 574 ? -26.469 -44.156 -8.539 1 40.69 574 TYR A C 1
ATOM 4413 O O . TYR A 1 574 ? -27.359 -44.094 -9.391 1 40.69 574 TYR A O 1
ATOM 4421 N N . THR A 1 575 ? -25.828 -45.25 -8.43 1 33.78 575 THR A N 1
ATOM 4422 C CA . THR A 1 575 ? -26.281 -46.5 -9.062 1 33.78 575 THR A CA 1
ATOM 4423 C C . THR A 1 575 ? -27.25 -47.219 -8.156 1 33.78 575 THR A C 1
ATOM 4425 O O . THR A 1 575 ? -27.672 -48.344 -8.469 1 33.78 575 THR A O 1
ATOM 4428 N N . GLU A 1 576 ? -27.438 -46.844 -6.949 1 34.94 576 GLU A N 1
ATOM 4429 C CA . GLU A 1 576 ? -28.562 -47.5 -6.297 1 34.94 576 GLU A CA 1
ATOM 4430 C C . GLU A 1 576 ? -29.891 -47.094 -6.918 1 34.94 576 GLU A C 1
ATOM 4432 O O . GLU A 1 576 ? -30.172 -45.906 -7.066 1 34.94 576 GLU A O 1
ATOM 4437 N N . PRO A 1 577 ? -30.656 -48.094 -7.535 1 33.19 577 PRO A N 1
ATOM 4438 C CA . PRO A 1 577 ? -32 -47.844 -8.094 1 33.19 577 PRO A CA 1
ATOM 4439 C C . PRO A 1 577 ? -32.938 -47.188 -7.09 1 33.19 577 PRO A C 1
ATOM 4441 O O . PRO A 1 577 ? -32.844 -47.469 -5.891 1 33.19 577 PRO A O 1
ATOM 4444 N N . MET B 1 1 ? 33.781 79.062 21.141 1 18.38 1 MET B N 1
ATOM 4445 C CA . MET B 1 1 ? 34.219 79.625 22.406 1 18.38 1 MET B CA 1
ATOM 4446 C C . MET B 1 1 ? 34.062 78.625 23.547 1 18.38 1 MET B C 1
ATOM 4448 O O . MET B 1 1 ? 33.344 77.625 23.406 1 18.38 1 MET B O 1
ATOM 4452 N N . SER B 1 2 ? 33.906 79.188 24.844 1 19.39 2 SER B N 1
ATOM 4453 C CA . SER B 1 2 ? 34.406 79.625 26.141 1 19.39 2 SER B CA 1
ATOM 4454 C C . SER B 1 2 ? 33.75 78.812 27.281 1 19.39 2 SER B C 1
ATOM 4456 O O . SER B 1 2 ? 32.719 78.125 27.062 1 19.39 2 SER B O 1
ATOM 4458 N N . VAL B 1 3 ? 33.938 79.375 28.438 1 21.06 3 VAL B N 1
ATOM 4459 C CA . VAL B 1 3 ? 34.031 78.625 29.688 1 21.06 3 VAL B CA 1
ATOM 4460 C C . VAL B 1 3 ? 32.75 77.812 29.891 1 21.06 3 VAL B C 1
ATOM 4462 O O . VAL B 1 3 ? 32.812 76.625 30.281 1 21.06 3 VAL B O 1
ATOM 4465 N N . LYS B 1 4 ? 31.531 78.25 29.781 1 18.22 4 LYS B N 1
ATOM 4466 C CA . LYS B 1 4 ? 30.344 78.438 30.609 1 18.22 4 LYS B CA 1
ATOM 4467 C C . LYS B 1 4 ? 29.453 77.188 30.516 1 18.22 4 LYS B C 1
ATOM 4469 O O . LYS B 1 4 ? 29 76.688 31.531 1 18.22 4 LYS B O 1
ATOM 4474 N N . HIS B 1 5 ? 28.297 77.188 30.062 1 21.83 5 HIS B N 1
ATOM 4475 C CA . HIS B 1 5 ? 27.344 77.188 31.172 1 21.83 5 HIS B CA 1
ATOM 4476 C C . HIS B 1 5 ? 27.609 76 32.125 1 21.83 5 HIS B C 1
ATOM 4478 O O . HIS B 1 5 ? 27.547 74.875 31.719 1 21.83 5 HIS B O 1
ATOM 4484 N N . ALA B 1 6 ? 28.406 76.062 33.438 1 17.94 6 ALA B N 1
ATOM 4485 C CA . ALA B 1 6 ? 29.266 76 34.594 1 17.94 6 ALA B CA 1
ATOM 4486 C C . ALA B 1 6 ? 28.625 75.125 35.688 1 17.94 6 ALA B C 1
ATOM 4488 O O . ALA B 1 6 ? 29.281 74.312 36.312 1 17.94 6 ALA B O 1
ATOM 4489 N N . LEU B 1 7 ? 27.656 75.312 36.5 1 18.66 7 LEU B N 1
ATOM 4490 C CA . LEU B 1 7 ? 27.766 74.75 37.844 1 18.66 7 LEU B CA 1
ATOM 4491 C C . LEU B 1 7 ? 27.359 73.312 37.844 1 18.66 7 LEU B C 1
ATOM 4493 O O . LEU B 1 7 ? 26.172 72.938 37.75 1 18.66 7 LEU B O 1
ATOM 4497 N N . SER B 1 8 ? 28 72 36.906 1 20.62 8 SER B N 1
ATOM 4498 C CA . SER B 1 8 ? 28.547 70.688 36.656 1 20.62 8 SER B CA 1
ATOM 4499 C C . SER B 1 8 ? 29.219 70.062 37.906 1 20.62 8 SER B C 1
ATOM 4501 O O . SER B 1 8 ? 30.016 69.188 37.812 1 20.62 8 SER B O 1
ATOM 4503 N N . ARG B 1 9 ? 29.297 70.688 39.375 1 17.84 9 ARG B N 1
ATOM 4504 C CA . ARG B 1 9 ? 29.781 71.125 40.688 1 17.84 9 ARG B CA 1
ATOM 4505 C C . ARG B 1 9 ? 29.594 70.062 41.75 1 17.84 9 ARG B C 1
ATOM 4507 O O . ARG B 1 9 ? 29.312 68.875 41.438 1 17.84 9 ARG B O 1
ATOM 4514 N N . GLY B 1 10 ? 28.891 70.438 43.219 1 16.55 10 GLY B N 1
ATOM 4515 C CA . GLY B 1 10 ? 29.031 70.688 44.625 1 16.55 10 GLY B CA 1
ATOM 4516 C C . GLY B 1 10 ? 28.734 69.438 45.438 1 16.55 10 GLY B C 1
ATOM 4517 O O . GLY B 1 10 ? 29.531 69 46.312 1 16.55 10 GLY B O 1
ATOM 4518 N N . LEU B 1 11 ? 27.562 69.312 46.25 1 16.3 11 LEU B N 1
ATOM 4519 C CA . LEU B 1 11 ? 27.531 69.25 47.688 1 16.3 11 LEU B CA 1
ATOM 4520 C C . LEU B 1 11 ? 28.094 67.875 48.188 1 16.3 11 LEU B C 1
ATOM 4522 O O . LEU B 1 11 ? 28.125 66.938 47.438 1 16.3 11 LEU B O 1
ATOM 4526 N N . GLU B 1 12 ? 28.016 67.562 49.812 1 16.67 12 GLU B N 1
ATOM 4527 C CA . GLU B 1 12 ? 28.438 67.5 51.219 1 16.67 12 GLU B CA 1
ATOM 4528 C C . GLU B 1 12 ? 28.5 66.062 51.75 1 16.67 12 GLU B C 1
ATOM 4530 O O . GLU B 1 12 ? 28.016 65.188 51.094 1 16.67 12 GLU B O 1
ATOM 4535 N N . LEU B 1 13 ? 28.188 65.875 53.344 1 16.22 13 LEU B N 1
ATOM 4536 C CA . LEU B 1 13 ? 28.625 65.625 54.719 1 16.22 13 LEU B CA 1
ATOM 4537 C C . LEU B 1 13 ? 28.391 64.125 55.094 1 16.22 13 LEU B C 1
ATOM 4539 O O . LEU B 1 13 ? 27.531 63.469 54.5 1 16.22 13 LEU B O 1
ATOM 4543 N N . GLY B 1 14 ? 29.062 63.594 56.438 1 16.53 14 GLY B N 1
ATOM 4544 C CA . GLY B 1 14 ? 29.688 62.719 57.406 1 16.53 14 GLY B CA 1
ATOM 4545 C C . GLY B 1 14 ? 28.703 61.844 58.156 1 16.53 14 GLY B C 1
ATOM 4546 O O . GLY B 1 14 ? 29.047 60.719 58.531 1 16.53 14 GLY B O 1
ATOM 4547 N N . ARG B 1 15 ? 27.703 62.344 58.906 1 15.48 15 ARG B N 1
ATOM 4548 C CA . ARG B 1 15 ? 27.594 62.156 60.344 1 15.48 15 ARG B CA 1
ATOM 4549 C C . ARG B 1 15 ? 27.125 60.719 60.625 1 15.48 15 ARG B C 1
ATOM 4551 O O . ARG B 1 15 ? 27.734 60.031 61.438 1 15.48 15 ARG B O 1
ATOM 4558 N N . SER B 1 16 ? 25.938 60.562 61.5 1 15.52 16 SER B N 1
ATOM 4559 C CA . SER B 1 16 ? 25.688 60.281 62.906 1 15.52 16 SER B CA 1
ATOM 4560 C C . SER B 1 16 ? 25.469 58.781 63.094 1 15.52 16 SER B C 1
ATOM 4562 O O . SER B 1 16 ? 25.141 58.062 62.156 1 15.52 16 SER B O 1
ATOM 4564 N N . LEU B 1 17 ? 24.781 58.406 64.312 1 15.42 17 LEU B N 1
ATOM 4565 C CA . LEU B 1 17 ? 24.938 57.781 65.625 1 15.42 17 LEU B CA 1
ATOM 4566 C C . LEU B 1 17 ? 24.375 56.344 65.625 1 15.42 17 LEU B C 1
ATOM 4568 O O . LEU B 1 17 ? 25.062 55.406 66 1 15.42 17 LEU B O 1
ATOM 4572 N N . LEU B 1 18 ? 23.188 56.094 66.312 1 15.05 18 LEU B N 1
ATOM 4573 C CA . LEU B 1 18 ? 23.078 55.5 67.625 1 15.05 18 LEU B CA 1
ATOM 4574 C C . LEU B 1 18 ? 22.797 54 67.5 1 15.05 18 LEU B C 1
ATOM 4576 O O . LEU B 1 18 ? 22.375 53.531 66.5 1 15.05 18 LEU B O 1
ATOM 4580 N N . GLN B 1 19 ? 21.844 53.438 68.438 1 15.42 19 GLN B N 1
ATOM 4581 C CA . GLN B 1 19 ? 21.891 52.656 69.688 1 15.42 19 GLN B CA 1
ATOM 4582 C C . GLN B 1 19 ? 21.562 51.188 69.438 1 15.42 19 GLN B C 1
ATOM 4584 O O . GLN B 1 19 ? 20.969 50.844 68.438 1 15.42 19 GLN B O 1
ATOM 4589 N N . LEU B 1 20 ? 21.016 50.344 70.5 1 15.46 20 LEU B N 1
ATOM 4590 C CA . LEU B 1 20 ? 21.5 49.312 71.438 1 15.46 20 LEU B CA 1
ATOM 4591 C C . LEU B 1 20 ? 20.859 47.969 71.125 1 15.46 20 LEU B C 1
ATOM 4593 O O . LEU B 1 20 ? 21.562 46.969 71 1 15.46 20 LEU B O 1
ATOM 4597 N N . GLY B 1 21 ? 19.641 47.5 71.75 1 15.36 21 GLY B N 1
ATOM 4598 C CA . GLY B 1 21 ? 19.578 46.531 72.812 1 15.36 21 GLY B CA 1
ATOM 4599 C C . GLY B 1 21 ? 19.359 45.094 72.312 1 15.36 21 GLY B C 1
ATOM 4600 O O . GLY B 1 21 ? 19 44.906 71.188 1 15.36 21 GLY B O 1
ATOM 4601 N N . LEU B 1 22 ? 19.016 44.031 73.375 1 15.38 22 LEU B N 1
ATOM 4602 C CA . LEU B 1 22 ? 19.516 42.812 74 1 15.38 22 LEU B CA 1
ATOM 4603 C C . LEU B 1 22 ? 18.75 41.594 73.562 1 15.38 22 LEU B C 1
ATOM 4605 O O . LEU B 1 22 ? 19.328 40.594 73.125 1 15.38 22 LEU B O 1
ATOM 4609 N N . PHE B 1 23 ? 17.391 41.25 73.938 1 15.62 23 PHE B N 1
ATOM 4610 C CA . PHE B 1 23 ? 17.141 40.188 74.938 1 15.62 23 PHE B CA 1
ATOM 4611 C C . PHE B 1 23 ? 16.953 38.844 74.188 1 15.62 23 PHE B C 1
ATOM 4613 O O . PHE B 1 23 ? 16.625 38.812 73 1 15.62 23 PHE B O 1
ATOM 4620 N N . LYS B 1 24 ? 16.422 37.656 75.062 1 15.51 24 LYS B N 1
ATOM 4621 C CA . LYS B 1 24 ? 16.859 36.406 75.625 1 15.51 24 LYS B CA 1
ATOM 4622 C C . LYS B 1 24 ? 16.219 35.219 74.938 1 15.51 24 LYS B C 1
ATOM 4624 O O . LYS B 1 24 ? 16.906 34.312 74.5 1 15.51 24 LYS B O 1
ATOM 4629 N N . PRO B 1 25 ? 15.055 34.5 75.375 1 15.66 25 PRO B N 1
ATOM 4630 C CA . PRO B 1 25 ? 15.141 33.25 76.125 1 15.66 25 PRO B CA 1
ATOM 4631 C C . PRO B 1 25 ? 14.875 32 75.25 1 15.66 25 PRO B C 1
ATOM 4633 O O . PRO B 1 25 ? 14.477 32.156 74.062 1 15.66 25 PRO B O 1
ATOM 4636 N N . ALA B 1 26 ? 13.867 30.969 75.75 1 15.14 26 ALA B N 1
ATOM 4637 C CA . ALA B 1 26 ? 13.922 29.656 76.375 1 15.14 26 ALA B CA 1
ATOM 4638 C C . ALA B 1 26 ? 13.516 28.547 75.375 1 15.14 26 ALA B C 1
ATOM 4640 O O . ALA B 1 26 ? 14.25 27.578 75.188 1 15.14 26 ALA B O 1
ATOM 4641 N N . GLY B 1 27 ? 12.203 27.844 75.5 1 15.31 27 GLY B N 1
ATOM 4642 C CA . GLY B 1 27 ? 11.945 26.562 76.062 1 15.31 27 GLY B CA 1
ATOM 4643 C C . GLY B 1 27 ? 11.883 25.422 75.062 1 15.31 27 GLY B C 1
ATOM 4644 O O . GLY B 1 27 ? 11.82 25.656 73.875 1 15.31 27 GLY B O 1
ATOM 4645 N N . ARG B 1 28 ? 11.203 24.078 75.5 1 15.24 28 ARG B N 1
ATOM 4646 C CA . ARG B 1 28 ? 11.508 22.688 75.812 1 15.24 28 ARG B CA 1
ATOM 4647 C C . ARG B 1 28 ? 11.086 21.766 74.688 1 15.24 28 ARG B C 1
ATOM 4649 O O . ARG B 1 28 ? 11.883 20.969 74.188 1 15.24 28 ARG B O 1
ATOM 4656 N N . VAL B 1 29 ? 9.758 21.094 74.688 1 15.08 29 VAL B N 1
ATOM 4657 C CA . VAL B 1 29 ? 9.539 19.734 75.125 1 15.08 29 VAL B CA 1
ATOM 4658 C C . VAL B 1 29 ? 9.555 18.766 74 1 15.08 29 VAL B C 1
ATOM 4660 O O . VAL B 1 29 ? 9.43 19.172 72.812 1 15.08 29 VAL B O 1
ATOM 4663 N N . ALA B 1 30 ? 8.617 17.609 74 1 14.98 30 ALA B N 1
ATOM 4664 C CA . ALA B 1 30 ? 8.719 16.172 74.312 1 14.98 30 ALA B CA 1
ATOM 4665 C C . ALA B 1 30 ? 8.656 15.336 73 1 14.98 30 ALA B C 1
ATOM 4667 O O . ALA B 1 30 ? 9.547 14.523 72.75 1 14.98 30 ALA B O 1
ATOM 4668 N N . ALA B 1 31 ? 7.445 14.414 72.875 1 15.34 31 ALA B N 1
ATOM 4669 C CA . ALA B 1 31 ? 7.398 12.969 73.062 1 15.34 31 ALA B CA 1
ATOM 4670 C C . ALA B 1 31 ? 7.59 12.211 71.75 1 15.34 31 ALA B C 1
ATOM 4672 O O . ALA B 1 31 ? 7.438 12.773 70.688 1 15.34 31 ALA B O 1
ATOM 4673 N N . LYS B 1 32 ? 7.258 10.766 71.812 1 15.37 32 LYS B N 1
ATOM 4674 C CA . LYS B 1 32 ? 7.816 9.422 71.688 1 15.37 32 LYS B CA 1
ATOM 4675 C C . LYS B 1 32 ? 7.43 8.789 70.312 1 15.37 32 LYS B C 1
ATOM 4677 O O . LYS B 1 32 ? 8.266 8.18 69.688 1 15.37 32 LYS B O 1
ATOM 4682 N N . LEU B 1 33 ? 6.051 8.617 70 1 16.22 33 LEU B N 1
ATOM 4683 C CA . LEU B 1 33 ? 5.523 7.258 69.938 1 16.22 33 LEU B CA 1
ATOM 4684 C C . LEU B 1 33 ? 5.949 6.543 68.688 1 16.22 33 LEU B C 1
ATOM 4686 O O . LEU B 1 33 ? 6.223 7.184 67.688 1 16.22 33 LEU B O 1
ATOM 4690 N N . ARG B 1 34 ? 5.66 5.113 68.562 1 16.19 34 ARG B N 1
ATOM 4691 C CA . ARG B 1 34 ? 6.211 3.783 68.312 1 16.19 34 ARG B CA 1
ATOM 4692 C C . ARG B 1 34 ? 6.035 3.369 66.875 1 16.19 34 ARG B C 1
ATOM 4694 O O . ARG B 1 34 ? 6.98 2.9 66.25 1 16.19 34 ARG B O 1
ATOM 4701 N N . GLY B 1 35 ? 4.805 2.893 66.438 1 16.84 35 GLY B N 1
ATOM 4702 C CA . GLY B 1 35 ? 4.582 1.49 66.125 1 16.84 35 GLY B CA 1
ATOM 4703 C C . GLY B 1 35 ? 5.027 1.112 64.75 1 16.84 35 GLY B C 1
ATOM 4704 O O . GLY B 1 35 ? 5.328 1.984 63.938 1 16.84 35 GLY B O 1
ATOM 4705 N N . GLU B 1 36 ? 4.676 -0.279 64.312 1 18.16 36 GLU B N 1
ATOM 4706 C CA . GLU B 1 36 ? 5.23 -1.484 63.688 1 18.16 36 GLU B CA 1
ATOM 4707 C C . GLU B 1 36 ? 4.996 -1.503 62.188 1 18.16 36 GLU B C 1
ATOM 4709 O O . GLU B 1 36 ? 5.527 -2.363 61.469 1 18.16 36 GLU B O 1
ATOM 4714 N N . ARG B 1 37 ? 4.254 -0.618 61.625 1 18.06 37 ARG B N 1
ATOM 4715 C CA . ARG B 1 37 ? 3.453 -1.237 60.562 1 18.06 37 ARG B CA 1
ATOM 4716 C C . ARG B 1 37 ? 4.34 -1.922 59.531 1 18.06 37 ARG B C 1
ATOM 4718 O O . ARG B 1 37 ? 5.5 -1.537 59.344 1 18.06 37 ARG B O 1
ATOM 4725 N N . LEU B 1 38 ? 3.658 -2.996 58.906 1 19.08 38 LEU B N 1
ATOM 4726 C CA . LEU B 1 38 ? 3.836 -4.219 58.125 1 19.08 38 LEU B CA 1
ATOM 4727 C C . LEU B 1 38 ? 4.477 -3.922 56.781 1 19.08 38 LEU B C 1
ATOM 4729 O O . LEU B 1 38 ? 4.184 -2.895 56.156 1 19.08 38 LEU B O 1
ATOM 4733 N N . ARG B 1 39 ? 5.457 -4.77 56.406 1 18.55 39 ARG B N 1
ATOM 4734 C CA . ARG B 1 39 ? 6.602 -4.855 55.5 1 18.55 39 ARG B CA 1
ATOM 4735 C C . ARG B 1 39 ? 6.148 -5.07 54.062 1 18.55 39 ARG B C 1
ATOM 4737 O O . ARG B 1 39 ? 6.969 -5.336 53.188 1 18.55 39 ARG B O 1
ATOM 4744 N N . VAL B 1 40 ? 4.801 -4.934 53.781 1 20.38 40 VAL B N 1
ATOM 4745 C CA . VAL B 1 40 ? 4.43 -5.707 52.625 1 20.38 40 VAL B CA 1
ATOM 4746 C C . VAL B 1 40 ? 5.273 -5.27 51.406 1 20.38 40 VAL B C 1
ATOM 4748 O O . VAL B 1 40 ? 5.426 -4.074 51.156 1 20.38 40 VAL B O 1
ATOM 4751 N N . SER B 1 41 ? 6.078 -6.246 50.875 1 18.98 41 SER B N 1
ATOM 4752 C CA . SER B 1 41 ? 7.234 -6.262 49.969 1 18.98 41 SER B CA 1
ATOM 4753 C C . SER B 1 41 ? 6.848 -5.859 48.562 1 18.98 41 SER B C 1
ATOM 4755 O O . SER B 1 41 ? 7.66 -5.953 47.625 1 18.98 41 SER B O 1
ATOM 4757 N N . ARG B 1 42 ? 5.664 -5.266 48.344 1 19.86 42 ARG B N 1
ATOM 4758 C CA . ARG B 1 42 ? 5.191 -5.316 46.969 1 19.86 42 ARG B CA 1
ATOM 4759 C C . ARG B 1 42 ? 6.215 -4.707 46 1 19.86 42 ARG B C 1
ATOM 4761 O O . ARG B 1 42 ? 6.566 -3.533 46.125 1 19.86 42 ARG B O 1
ATOM 4768 N N . THR B 1 43 ? 7.117 -5.566 45.469 1 21.36 43 THR B N 1
ATOM 4769 C CA . THR B 1 43 ? 8.273 -5.18 44.688 1 21.36 43 THR B CA 1
ATOM 4770 C C . THR B 1 43 ? 7.828 -4.445 43.406 1 21.36 43 THR B C 1
ATOM 4772 O O . THR B 1 43 ? 7.332 -5.062 42.469 1 21.36 43 THR B O 1
ATOM 4775 N N . THR B 1 44 ? 6.855 -3.609 43.531 1 19.67 44 THR B N 1
ATOM 4776 C CA . THR B 1 44 ? 6.297 -3.025 42.312 1 19.67 44 THR B CA 1
ATOM 4777 C C . THR B 1 44 ? 7.395 -2.402 41.469 1 19.67 44 THR B C 1
ATOM 4779 O O . THR B 1 44 ? 8.086 -1.487 41.906 1 19.67 44 THR B O 1
ATOM 4782 N N . ARG B 1 45 ? 7.914 -3.25 40.5 1 24.62 45 ARG B N 1
ATOM 4783 C CA . ARG B 1 45 ? 9.031 -2.828 39.656 1 24.62 45 ARG B CA 1
ATOM 4784 C C . ARG B 1 45 ? 8.727 -1.5 38.969 1 24.62 45 ARG B C 1
ATOM 4786 O O . ARG B 1 45 ? 7.832 -1.422 38.125 1 24.62 45 ARG B O 1
ATOM 4793 N N . THR B 1 46 ? 8.656 -0.398 39.656 1 21.05 46 THR B N 1
ATOM 4794 C CA . THR B 1 46 ? 8.391 0.932 39.125 1 21.05 46 THR B CA 1
ATOM 4795 C C . THR B 1 46 ? 9.414 1.302 38.031 1 21.05 46 THR B C 1
ATOM 4797 O O . THR B 1 46 ? 10.594 1.469 38.344 1 21.05 46 THR B O 1
ATOM 4800 N N . VAL B 1 47 ? 9.297 0.584 36.906 1 26 47 VAL B N 1
ATOM 4801 C CA . VAL B 1 47 ? 10.219 0.861 35.812 1 26 47 VAL B CA 1
ATOM 4802 C C . VAL B 1 47 ? 10.32 2.367 35.562 1 26 47 VAL B C 1
ATOM 4804 O O . VAL B 1 47 ? 9.312 3.025 35.281 1 26 47 VAL B O 1
ATOM 4807 N N . GLN B 1 48 ? 11.102 3.018 36.25 1 24.08 48 GLN B N 1
ATOM 4808 C CA . GLN B 1 48 ? 11.344 4.453 36.156 1 24.08 48 GLN B CA 1
ATOM 4809 C C . GLN B 1 48 ? 11.727 4.871 34.75 1 24.08 48 GLN B C 1
ATOM 4811 O O . GLN B 1 48 ? 12.578 4.238 34.125 1 24.08 48 GLN B O 1
ATOM 4816 N N . PRO B 1 49 ? 10.75 5.445 34.125 1 24.69 49 PRO B N 1
ATOM 4817 C CA . PRO B 1 49 ? 10.938 5.977 32.75 1 24.69 49 PRO B CA 1
ATOM 4818 C C . PRO B 1 49 ? 12.258 6.723 32.594 1 24.69 49 PRO B C 1
ATOM 4820 O O . PRO B 1 49 ? 12.602 7.574 33.438 1 24.69 49 PRO B O 1
ATOM 4823 N N . GLN B 1 50 ? 13.18 5.945 32.156 1 27.33 50 GLN B N 1
ATOM 4824 C CA . GLN B 1 50 ? 14.539 6.438 31.969 1 27.33 50 GLN B CA 1
ATOM 4825 C C . GLN B 1 50 ? 14.562 7.75 31.203 1 27.33 50 GLN B C 1
ATOM 4827 O O . GLN B 1 50 ? 13.992 7.844 30.109 1 27.33 50 GLN B O 1
ATOM 4832 N N . THR B 1 51 ? 14.539 8.859 31.938 1 27.33 51 THR B N 1
ATOM 4833 C CA . THR B 1 51 ? 14.68 10.242 31.5 1 27.33 51 THR B CA 1
ATOM 4834 C C . THR B 1 51 ? 15.852 10.383 30.531 1 27.33 51 THR B C 1
ATOM 4836 O O . THR B 1 51 ? 16.984 10.047 30.859 1 27.33 51 THR B O 1
ATOM 4839 N N . PHE B 1 52 ? 15.602 10.039 29.266 1 27.53 52 PHE B N 1
ATOM 4840 C CA . PHE B 1 52 ? 16.562 10.031 28.172 1 27.53 52 PHE B CA 1
ATOM 4841 C C . PHE B 1 52 ? 17.297 11.359 28.078 1 27.53 52 PHE B C 1
ATOM 4843 O O . PHE B 1 52 ? 17.078 12.141 27.156 1 27.53 52 PHE B O 1
ATOM 4850 N N . LEU B 1 53 ? 17.359 12.172 29.156 1 24.28 53 LEU B N 1
ATOM 4851 C CA . LEU B 1 53 ? 18.234 13.336 29.047 1 24.28 53 LEU B CA 1
ATOM 4852 C C . LEU B 1 53 ? 19.656 12.922 28.688 1 24.28 53 LEU B C 1
ATOM 4854 O O . LEU B 1 53 ? 20.109 11.844 29.094 1 24.28 53 LEU B O 1
ATOM 4858 N N . PRO B 1 54 ? 20.172 13.383 27.531 1 27.48 54 PRO B N 1
ATOM 4859 C CA . PRO B 1 54 ? 21.578 13.016 27.281 1 27.48 54 PRO B CA 1
ATOM 4860 C C . PRO B 1 54 ? 22.422 13 28.547 1 27.48 54 PRO B C 1
ATOM 4862 O O . PRO B 1 54 ? 22.078 13.664 29.531 1 27.48 54 PRO B O 1
ATOM 4865 N N . ALA B 1 55 ? 23.234 11.906 28.75 1 27.56 55 ALA B N 1
ATOM 4866 C CA . ALA B 1 55 ? 24.047 11.602 29.922 1 27.56 55 ALA B CA 1
ATOM 4867 C C . ALA B 1 55 ? 24.734 12.852 30.453 1 27.56 55 ALA B C 1
ATOM 4869 O O . ALA B 1 55 ? 24.922 13.008 31.656 1 27.56 55 ALA B O 1
ATOM 4870 N N . ARG B 1 56 ? 25.172 13.625 29.406 1 30.14 56 ARG B N 1
ATOM 4871 C CA . ARG B 1 56 ? 26.047 14.68 29.922 1 30.14 56 ARG B CA 1
ATOM 4872 C C . ARG B 1 56 ? 25.281 15.609 30.859 1 30.14 56 ARG B C 1
ATOM 4874 O O . ARG B 1 56 ? 25.875 16.156 31.797 1 30.14 56 ARG B O 1
ATOM 4881 N N . TYR B 1 57 ? 24.125 15.984 30.281 1 24.23 57 TYR B N 1
ATOM 4882 C CA . TYR B 1 57 ? 23.469 16.969 31.141 1 24.23 57 TYR B CA 1
ATOM 4883 C C . TYR B 1 57 ? 22.859 16.297 32.375 1 24.23 57 TYR B C 1
ATOM 4885 O O . TYR B 1 57 ? 22.125 16.938 33.125 1 24.23 57 TYR B O 1
ATOM 4893 N N . ARG B 1 58 ? 22.875 14.961 32.375 1 27.2 58 ARG B N 1
ATOM 4894 C CA . ARG B 1 58 ? 22.453 14.25 33.562 1 27.2 58 ARG B CA 1
ATOM 4895 C C . ARG B 1 58 ? 23.25 14.711 34.781 1 27.2 58 ARG B C 1
ATOM 4897 O O . ARG B 1 58 ? 23.031 14.234 35.906 1 27.2 58 ARG B O 1
ATOM 4904 N N . PHE B 1 59 ? 24.438 15.258 34.344 1 26.39 59 PHE B N 1
ATOM 4905 C CA . PHE B 1 59 ? 25.25 15.469 35.531 1 26.39 59 PHE B CA 1
ATOM 4906 C C . PHE B 1 59 ? 24.531 16.391 36.531 1 26.39 59 PHE B C 1
ATOM 4908 O O . PHE B 1 59 ? 24.641 16.203 37.75 1 26.39 59 PHE B O 1
ATOM 4915 N N . PHE B 1 60 ? 23.922 17.422 35.812 1 25.59 60 PHE B N 1
ATOM 4916 C CA . PHE B 1 60 ? 23.828 18.531 36.75 1 25.59 60 PHE B CA 1
ATOM 4917 C C . PHE B 1 60 ? 22.703 18.297 37.75 1 25.59 60 PHE B C 1
ATOM 4919 O O . PHE B 1 60 ? 22.469 19.125 38.656 1 25.59 60 PHE B O 1
ATOM 4926 N N . ARG B 1 61 ? 21.719 17.5 37.25 1 27.28 61 ARG B N 1
ATOM 4927 C CA . ARG B 1 61 ? 20.672 17.469 38.25 1 27.28 61 ARG B CA 1
ATOM 4928 C C . ARG B 1 61 ? 21.156 16.781 39.531 1 27.28 61 ARG B C 1
ATOM 4930 O O . ARG B 1 61 ? 20.859 15.602 39.75 1 27.28 61 ARG B O 1
ATOM 4937 N N . LEU B 1 62 ? 22.422 16.656 39.594 1 25.66 62 LEU B N 1
ATOM 4938 C CA . LEU B 1 62 ? 22.766 16.203 40.938 1 25.66 62 LEU B CA 1
ATOM 4939 C C . LEU B 1 62 ? 21.875 16.859 42 1 25.66 62 LEU B C 1
ATOM 4941 O O . LEU B 1 62 ? 21.406 18 41.781 1 25.66 62 LEU B O 1
ATOM 4945 N N . SER B 1 63 ? 21.359 16.062 42.938 1 28.88 63 SER B N 1
ATOM 4946 C CA . SER B 1 63 ? 20.516 16.203 44.125 1 28.88 63 SER B CA 1
ATOM 4947 C C . SER B 1 63 ? 20.828 17.484 44.875 1 28.88 63 SER B C 1
ATOM 4949 O O . SER B 1 63 ? 21.859 17.578 45.562 1 28.88 63 SER B O 1
ATOM 4951 N N . LEU B 1 64 ? 20.828 18.531 44.156 1 30.72 64 LEU B N 1
ATOM 4952 C CA . LEU B 1 64 ? 20.938 19.781 44.906 1 30.72 64 LEU B CA 1
ATOM 4953 C C . LEU B 1 64 ? 19.984 19.766 46.094 1 30.72 64 LEU B C 1
ATOM 4955 O O . LEU B 1 64 ? 20.25 20.422 47.125 1 30.72 64 LEU B O 1
ATOM 4959 N N . SER B 1 65 ? 18.859 19.078 45.844 1 32.84 65 SER B N 1
ATOM 4960 C CA . SER B 1 65 ? 18.016 18.969 47.031 1 32.84 65 SER B CA 1
ATOM 4961 C C . SER B 1 65 ? 18.719 18.156 48.125 1 32.84 65 SER B C 1
ATOM 4963 O O . SER B 1 65 ? 18.594 18.469 49.312 1 32.84 65 SER B O 1
ATOM 4965 N N . GLY B 1 66 ? 19.328 17.078 47.625 1 33.12 66 GLY B N 1
ATOM 4966 C CA . GLY B 1 66 ? 20.109 16.328 48.594 1 33.12 66 GLY B CA 1
ATOM 4967 C C . GLY B 1 66 ? 21.297 17.094 49.156 1 33.12 66 GLY B C 1
ATOM 4968 O O . GLY B 1 66 ? 21.656 16.953 50.312 1 33.12 66 GLY B O 1
ATOM 4969 N N . LEU B 1 67 ? 21.906 17.828 48.062 1 32.59 67 LEU B N 1
ATOM 4970 C CA . LEU B 1 67 ? 23 18.656 48.562 1 32.59 67 LEU B CA 1
ATOM 4971 C C . LEU B 1 67 ? 22.484 19.797 49.438 1 32.59 67 LEU B C 1
ATOM 4973 O O . LEU B 1 67 ? 23.062 20.109 50.469 1 32.59 67 LEU B O 1
ATOM 4977 N N . ALA B 1 68 ? 21.375 20.391 48.875 1 32.81 68 ALA B N 1
ATOM 4978 C CA . ALA B 1 68 ? 20.812 21.438 49.719 1 32.81 68 ALA B CA 1
ATOM 4979 C C . ALA B 1 68 ? 20.297 20.875 51.031 1 32.81 68 ALA B C 1
ATOM 4981 O O . ALA B 1 68 ? 20.5 21.484 52.094 1 32.81 68 ALA B O 1
ATOM 4982 N N . ALA B 1 69 ? 19.625 19.719 50.844 1 36.69 69 ALA B N 1
ATOM 4983 C CA . ALA B 1 69 ? 19.219 19.031 52.094 1 36.69 69 ALA B CA 1
ATOM 4984 C C . ALA B 1 69 ? 20.438 18.562 52.875 1 36.69 69 ALA B C 1
ATOM 4986 O O . ALA B 1 69 ? 20.453 18.609 54.094 1 36.69 69 ALA B O 1
ATOM 4987 N N . GLN B 1 70 ? 21.391 18.016 52.031 1 34.19 70 GLN B N 1
ATOM 4988 C CA . GLN B 1 70 ? 22.625 17.656 52.719 1 34.19 70 GLN B CA 1
ATOM 4989 C C . GLN B 1 70 ? 23.344 18.891 53.25 1 34.19 70 GLN B C 1
ATOM 4991 O O . GLN B 1 70 ? 23.938 18.859 54.312 1 34.19 70 GLN B O 1
ATOM 4996 N N . LEU B 1 71 ? 23.281 19.859 52.312 1 34.12 71 LEU B N 1
ATOM 4997 C CA . LEU B 1 71 ? 23.906 21.094 52.781 1 34.12 71 LEU B CA 1
ATOM 4998 C C . LEU B 1 71 ? 23.078 21.719 53.906 1 34.12 71 LEU B C 1
ATOM 5000 O O . LEU B 1 71 ? 23.625 22.375 54.812 1 34.12 71 LEU B O 1
ATOM 5004 N N . GLN B 1 72 ? 21.766 21.531 53.719 1 33.03 72 GLN B N 1
ATOM 5005 C CA . GLN B 1 72 ? 20.953 22 54.844 1 33.03 72 GLN B CA 1
ATOM 5006 C C . GLN B 1 72 ? 21.078 21.094 56.062 1 33.03 72 GLN B C 1
ATOM 5008 O O . GLN B 1 72 ? 20.531 21.375 57.125 1 33.03 72 GLN B O 1
ATOM 5013 N N . SER B 1 73 ? 21.562 19.828 55.656 1 33.34 73 SER B N 1
ATOM 5014 C CA . SER B 1 73 ? 21.797 19.062 56.875 1 33.34 73 SER B CA 1
ATOM 5015 C C . SER B 1 73 ? 22.844 19.75 57.781 1 33.34 73 SER B C 1
ATOM 5017 O O . SER B 1 73 ? 23.688 20.5 57.281 1 33.34 73 SER B O 1
ATOM 5019 N N . GLY B 1 74 ? 22.578 19.938 58.938 1 32.66 74 GLY B N 1
ATOM 5020 C CA . GLY B 1 74 ? 23.219 20.609 60.062 1 32.66 74 GLY B CA 1
ATOM 5021 C C . GLY B 1 74 ? 24.719 20.484 60.031 1 32.66 74 GLY B C 1
ATOM 5022 O O . GLY B 1 74 ? 25.422 21.141 60.812 1 32.66 74 GLY B O 1
ATOM 5023 N N . ALA B 1 75 ? 25.156 19.344 59.344 1 33.84 75 ALA B N 1
ATOM 5024 C CA . ALA B 1 75 ? 26.578 19.109 59.594 1 33.84 75 ALA B CA 1
ATOM 5025 C C . ALA B 1 75 ? 27.422 20.172 58.906 1 33.84 75 ALA B C 1
ATOM 5027 O O . ALA B 1 75 ? 28.578 20.391 59.281 1 33.84 75 ALA B O 1
ATOM 5028 N N . PHE B 1 76 ? 26.891 20.609 57.75 1 34.53 76 PHE B N 1
ATOM 5029 C CA . PHE B 1 76 ? 27.75 21.578 57.094 1 34.53 76 PHE B CA 1
ATOM 5030 C C . PHE B 1 76 ? 27.797 22.875 57.875 1 34.53 76 PHE B C 1
ATOM 5032 O O . PHE B 1 76 ? 28.641 23.75 57.594 1 34.53 76 PHE B O 1
ATOM 5039 N N . ARG B 1 77 ? 26.828 23.094 58.719 1 33.97 77 ARG B N 1
ATOM 5040 C CA . ARG B 1 77 ? 26.906 24.234 59.594 1 33.97 77 ARG B CA 1
ATOM 5041 C C . ARG B 1 77 ? 28.172 24.188 60.438 1 33.97 77 ARG B C 1
ATOM 5043 O O . ARG B 1 77 ? 28.703 25.219 60.844 1 33.97 77 ARG B O 1
ATOM 5050 N N . ARG B 1 78 ? 28.453 22.891 60.875 1 34.47 78 ARG B N 1
ATOM 5051 C CA . ARG B 1 78 ? 29.594 22.844 61.781 1 34.47 78 ARG B CA 1
ATOM 5052 C C . ARG B 1 78 ? 30.891 23.203 61.094 1 34.47 78 ARG B C 1
ATOM 5054 O O . ARG B 1 78 ? 31.859 23.609 61.719 1 34.47 78 ARG B O 1
ATOM 5061 N N . VAL B 1 79 ? 31 22.625 59.844 1 36.62 79 VAL B N 1
ATOM 5062 C CA . VAL B 1 79 ? 32.344 22.828 59.281 1 36.62 79 VAL B CA 1
ATOM 5063 C C . VAL B 1 79 ? 32.531 24.297 58.969 1 36.62 79 VAL B C 1
ATOM 5065 O O . VAL B 1 79 ? 33.656 24.734 58.719 1 36.62 79 VAL B O 1
ATOM 5068 N N . VAL B 1 80 ? 31.484 25.047 58.781 1 37.06 80 VAL B N 1
ATOM 5069 C CA . VAL B 1 80 ? 31.734 26.438 58.469 1 37.06 80 VAL B CA 1
ATOM 5070 C C . VAL B 1 80 ? 32.312 27.172 59.688 1 37.06 80 VAL B C 1
ATOM 5072 O O . VAL B 1 80 ? 32.594 28.359 59.625 1 37.06 80 VAL B O 1
ATOM 5075 N N . GLY B 1 81 ? 32.281 26.562 60.906 1 36.22 81 GLY B N 1
ATOM 5076 C CA . GLY B 1 81 ? 32.844 27.375 61.969 1 36.22 81 GLY B CA 1
ATOM 5077 C C . GLY B 1 81 ? 34.25 27.828 61.656 1 36.22 81 GLY B C 1
ATOM 5078 O O . GLY B 1 81 ? 34.594 28.984 61.875 1 36.22 81 GLY B O 1
ATOM 5079 N N . GLY B 1 82 ? 35.344 26.953 61.844 1 37.81 82 GLY B N 1
ATOM 5080 C CA . GLY B 1 82 ? 36.719 27.391 62 1 37.81 82 GLY B CA 1
ATOM 5081 C C . GLY B 1 82 ? 37.406 27.734 60.688 1 37.81 82 GLY B C 1
ATOM 5082 O O . GLY B 1 82 ? 38.594 27.922 60.625 1 37.81 82 GLY B O 1
ATOM 5083 N N . GLY B 1 83 ? 36.969 27.125 59.594 1 38.16 83 GLY B N 1
ATOM 5084 C CA . GLY B 1 83 ? 37.938 27.141 58.5 1 38.16 83 GLY B CA 1
ATOM 5085 C C . GLY B 1 83 ? 38.094 28.516 57.875 1 38.16 83 GLY B C 1
ATOM 5086 O O . GLY B 1 83 ? 37.312 29.422 58.188 1 38.16 83 GLY B O 1
ATOM 5087 N N . ALA B 1 84 ? 39.312 28.797 57.094 1 42.75 84 ALA B N 1
ATOM 5088 C CA . ALA B 1 84 ? 39.844 30.031 56.5 1 42.75 84 ALA B CA 1
ATOM 5089 C C . ALA B 1 84 ? 38.75 30.75 55.688 1 42.75 84 ALA B C 1
ATOM 5091 O O . ALA B 1 84 ? 37.812 30.125 55.188 1 42.75 84 ALA B O 1
ATOM 5092 N N . PRO B 1 85 ? 38.75 32.125 55.594 1 42.06 85 PRO B N 1
ATOM 5093 C CA . PRO B 1 85 ? 37.844 33.062 54.906 1 42.06 85 PRO B CA 1
ATOM 5094 C C . PRO B 1 85 ? 37.5 32.594 53.5 1 42.06 85 PRO B C 1
ATOM 5096 O O . PRO B 1 85 ? 36.438 32.938 52.969 1 42.06 85 PRO B O 1
ATOM 5099 N N . ARG B 1 86 ? 38.312 31.766 52.875 1 45.25 86 ARG B N 1
ATOM 5100 C CA . ARG B 1 86 ? 38.062 31.391 51.5 1 45.25 86 ARG B CA 1
ATOM 5101 C C . ARG B 1 86 ? 36.906 30.422 51.375 1 45.25 86 ARG B C 1
ATOM 5103 O O . ARG B 1 86 ? 36.125 30.453 50.406 1 45.25 86 ARG B O 1
ATOM 5110 N N . ASN B 1 87 ? 36.812 29.609 52.375 1 44.12 87 ASN B N 1
ATOM 5111 C CA . ASN B 1 87 ? 35.75 28.594 52.312 1 44.12 87 ASN B CA 1
ATOM 5112 C C . ASN B 1 87 ? 34.375 29.219 52.562 1 44.12 87 ASN B C 1
ATOM 5114 O O . ASN B 1 87 ? 33.375 28.75 52 1 44.12 87 ASN B O 1
ATOM 5118 N N . ARG B 1 88 ? 34.344 30.281 53.312 1 45.5 88 ARG B N 1
ATOM 5119 C CA . ARG B 1 88 ? 33.062 30.953 53.562 1 45.5 88 ARG B CA 1
ATOM 5120 C C . ARG B 1 88 ? 32.531 31.578 52.281 1 45.5 88 ARG B C 1
ATOM 5122 O O . ARG B 1 88 ? 31.312 31.562 52.062 1 45.5 88 ARG B O 1
ATOM 5129 N N . ALA B 1 89 ? 33.469 32.094 51.469 1 44.06 89 ALA B N 1
ATOM 5130 C CA . ALA B 1 89 ? 33.031 32.688 50.219 1 44.06 89 ALA B CA 1
ATOM 5131 C C . ALA B 1 89 ? 32.406 31.641 49.312 1 44.06 89 ALA B C 1
ATOM 5133 O O . ALA B 1 89 ? 31.391 31.906 48.656 1 44.06 89 ALA B O 1
ATOM 5134 N N . VAL B 1 90 ? 32.938 30.453 49.281 1 47.84 90 VAL B N 1
ATOM 5135 C CA . VAL B 1 90 ? 32.406 29.391 48.438 1 47.84 90 VAL B CA 1
ATOM 5136 C C . VAL B 1 90 ? 31.062 28.938 49 1 47.84 90 VAL B C 1
ATOM 5138 O O . VAL B 1 90 ? 30.125 28.703 48.219 1 47.84 90 VAL B O 1
ATOM 5141 N N . PHE B 1 91 ? 30.984 28.953 50.281 1 47.44 91 PHE B N 1
ATOM 5142 C CA . PHE B 1 91 ? 29.734 28.5 50.875 1 47.44 91 PHE B CA 1
ATOM 5143 C C . PHE B 1 91 ? 28.641 29.562 50.688 1 47.44 91 PHE B C 1
ATOM 5145 O O . PHE B 1 91 ? 27.484 29.234 50.438 1 47.44 91 PHE B O 1
ATOM 5152 N N . LEU B 1 92 ? 29 30.828 50.844 1 44.66 92 LEU B N 1
ATOM 5153 C CA . LEU B 1 92 ? 28.047 31.891 50.594 1 44.66 92 LEU B CA 1
ATOM 5154 C C . LEU B 1 92 ? 27.625 31.891 49.125 1 44.66 92 LEU B C 1
ATOM 5156 O O . LEU B 1 92 ? 26.438 32.094 48.812 1 44.66 92 LEU B O 1
ATOM 5160 N N . ALA B 1 93 ? 28.656 31.688 48.312 1 48.41 93 ALA B N 1
ATOM 5161 C CA . ALA B 1 93 ? 28.312 31.609 46.875 1 48.41 93 ALA B CA 1
ATOM 5162 C C . ALA B 1 93 ? 27.391 30.422 46.625 1 48.41 93 ALA B C 1
ATOM 5164 O O . ALA B 1 93 ? 26.438 30.531 45.844 1 48.41 93 ALA B O 1
ATOM 5165 N N . PHE B 1 94 ? 27.719 29.375 47.312 1 51.19 94 PHE B N 1
ATOM 5166 C CA . PHE B 1 94 ? 26.859 28.203 47.188 1 51.19 94 PHE B CA 1
ATOM 5167 C C . PHE B 1 94 ? 25.484 28.469 47.812 1 51.19 94 PHE B C 1
ATOM 5169 O O . PHE B 1 94 ? 24.469 28.062 47.25 1 51.19 94 PHE B O 1
ATOM 5176 N N . GLY B 1 95 ? 25.406 29.125 48.875 1 47.88 95 GLY B N 1
ATOM 5177 C CA . GLY B 1 95 ? 24.156 29.484 49.5 1 47.88 95 GLY B CA 1
ATOM 5178 C C . GLY B 1 95 ? 23.312 30.438 48.688 1 47.88 95 GLY B C 1
ATOM 5179 O O . GLY B 1 95 ? 22.109 30.266 48.562 1 47.88 95 GLY B O 1
ATOM 5180 N N . VAL B 1 96 ? 23.891 31.484 48.156 1 50.06 96 VAL B N 1
ATOM 5181 C CA . VAL B 1 96 ? 23.219 32.406 47.25 1 50.06 96 VAL B CA 1
ATOM 5182 C C . VAL B 1 96 ? 22.766 31.672 46 1 50.06 96 VAL B C 1
ATOM 5184 O O . VAL B 1 96 ? 21.656 31.906 45.5 1 50.06 96 VAL B O 1
ATOM 5187 N N . GLY B 1 97 ? 23.609 30.844 45.5 1 49.69 97 GLY B N 1
ATOM 5188 C CA . GLY B 1 97 ? 23.203 30.016 44.375 1 49.69 97 GLY B CA 1
ATOM 5189 C C . GLY B 1 97 ? 22 29.141 44.656 1 49.69 97 GLY B C 1
ATOM 5190 O O . GLY B 1 97 ? 21.078 29.062 43.844 1 49.69 97 GLY B O 1
ATOM 5191 N N . LEU B 1 98 ? 22.094 28.609 45.875 1 50.25 98 LEU B N 1
ATOM 5192 C CA . LEU B 1 98 ? 20.969 27.781 46.312 1 50.25 98 LEU B CA 1
ATOM 5193 C C . LEU B 1 98 ? 19.734 28.641 46.531 1 50.25 98 LEU B C 1
ATOM 5195 O O . LEU B 1 98 ? 18.609 28.219 46.219 1 50.25 98 LEU B O 1
ATOM 5199 N N . GLY B 1 99 ? 19.844 29.719 47.094 1 46.41 99 GLY B N 1
ATOM 5200 C CA . GLY B 1 99 ? 18.734 30.641 47.25 1 46.41 99 GLY B CA 1
ATOM 5201 C C . GLY B 1 99 ? 18.125 31.109 45.969 1 46.41 99 GLY B C 1
ATOM 5202 O O . GLY B 1 99 ? 16.906 31.188 45.812 1 46.41 99 GLY B O 1
ATOM 5203 N N . LEU B 1 100 ? 19 31.484 45.094 1 47.22 100 LEU B N 1
ATOM 5204 C CA . LEU B 1 100 ? 18.547 31.891 43.75 1 47.22 100 LEU B CA 1
ATOM 5205 C C . LEU B 1 100 ? 17.844 30.719 43.062 1 47.22 100 LEU B C 1
ATOM 5207 O O . LEU B 1 100 ? 16.844 30.922 42.375 1 47.22 100 LEU B O 1
ATOM 5211 N N . ILE B 1 101 ? 18.375 29.625 43.25 1 49.28 101 ILE B N 1
ATOM 5212 C CA . ILE B 1 101 ? 17.719 28.438 42.688 1 49.28 101 ILE B CA 1
ATOM 5213 C C . ILE B 1 101 ? 16.359 28.234 43.344 1 49.28 101 ILE B C 1
ATOM 5215 O O . ILE B 1 101 ? 15.375 27.938 42.688 1 49.28 101 ILE B O 1
ATOM 5219 N N . GLU B 1 102 ? 16.344 28.406 44.688 1 50.31 102 GLU B N 1
ATOM 5220 C CA . GLU B 1 102 ? 15.094 28.234 45.406 1 50.31 102 GLU B CA 1
ATOM 5221 C C . GLU B 1 102 ? 14.078 29.297 45 1 50.31 102 GLU B C 1
ATOM 5223 O O . GLU B 1 102 ? 12.883 29 44.875 1 50.31 102 GLU B O 1
ATOM 5228 N N . GLN B 1 103 ? 14.43 30.547 44.875 1 49.25 103 GLN B N 1
ATOM 5229 C CA . GLN B 1 103 ? 13.547 31.594 44.406 1 49.25 103 GLN B CA 1
ATOM 5230 C C . GLN B 1 103 ? 13.062 31.312 43 1 49.25 103 GLN B C 1
ATOM 5232 O O . GLN B 1 103 ? 11.875 31.5 42.688 1 49.25 103 GLN B O 1
ATOM 5237 N N . GLN B 1 104 ? 13.953 30.953 42.188 1 52.88 104 GLN B N 1
ATOM 5238 C CA . GLN B 1 104 ? 13.57 30.578 40.812 1 52.88 104 GLN B CA 1
ATOM 5239 C C . GLN B 1 104 ? 12.586 29.422 40.812 1 52.88 104 GLN B C 1
ATOM 5241 O O . GLN B 1 104 ? 11.641 29.391 40.031 1 52.88 104 GLN B O 1
ATOM 5246 N N . LEU B 1 105 ? 12.883 28.578 41.719 1 53.72 105 LEU B N 1
ATOM 5247 C CA . LEU B 1 105 ? 11.992 27.438 41.812 1 53.72 105 LEU B CA 1
ATOM 5248 C C . LEU B 1 105 ? 10.617 27.859 42.312 1 53.72 105 LEU B C 1
ATOM 5250 O O . LEU B 1 105 ? 9.594 27.328 41.875 1 53.72 105 LEU B O 1
ATOM 5254 N N . GLU B 1 106 ? 10.648 28.719 43.312 1 57.38 106 GLU B N 1
ATOM 5255 C CA . GLU B 1 106 ? 9.367 29.219 43.812 1 57.38 106 GLU B CA 1
ATOM 5256 C C . GLU B 1 106 ? 8.633 30 42.719 1 57.38 106 GLU B C 1
ATOM 5258 O O . GLU B 1 106 ? 7.41 29.891 42.594 1 57.38 106 GLU B O 1
ATOM 5263 N N . GLU B 1 107 ? 9.336 30.797 42.031 1 60.06 107 GLU B N 1
ATOM 5264 C CA . GLU B 1 107 ? 8.742 31.531 40.906 1 60.06 107 GLU B CA 1
ATOM 5265 C C . GLU B 1 107 ? 8.242 30.578 39.844 1 60.06 107 GLU B C 1
ATOM 5267 O O . GLU B 1 107 ? 7.168 30.797 39.281 1 60.06 107 GLU B O 1
ATOM 5272 N N . ASP B 1 108 ? 8.992 29.625 39.656 1 64.69 108 ASP B N 1
ATOM 5273 C CA . ASP B 1 108 ? 8.57 28.609 38.688 1 64.69 108 ASP B CA 1
ATOM 5274 C C . ASP B 1 108 ? 7.305 27.891 39.156 1 64.69 108 ASP B C 1
ATOM 5276 O O . ASP B 1 108 ? 6.41 27.609 38.344 1 64.69 108 ASP B O 1
ATOM 5280 N N . ARG B 1 109 ? 7.352 27.625 40.375 1 67.81 109 ARG B N 1
ATOM 5281 C CA . ARG B 1 109 ? 6.168 26.969 40.906 1 67.81 109 ARG B CA 1
ATOM 5282 C C . ARG B 1 109 ? 4.945 27.875 40.812 1 67.81 109 ARG B C 1
ATOM 5284 O O . ARG B 1 109 ? 3.85 27.406 40.5 1 67.81 109 ARG B O 1
ATOM 5291 N N . THR B 1 110 ? 5.207 29.109 41.094 1 72.06 110 THR B N 1
ATOM 5292 C CA . THR B 1 110 ? 4.094 30.047 41 1 72.06 110 THR B CA 1
ATOM 5293 C C . THR B 1 110 ? 3.635 30.234 39.562 1 72.06 110 THR B C 1
ATOM 5295 O O . THR B 1 110 ? 2.432 30.266 39.312 1 72.06 110 THR B O 1
ATOM 5298 N N . SER B 1 111 ? 4.59 30.281 38.688 1 76.88 111 SER B N 1
ATOM 5299 C CA . SER B 1 111 ? 4.246 30.453 37.281 1 76.88 111 SER B CA 1
ATOM 5300 C C . SER B 1 111 ? 3.572 29.188 36.75 1 76.88 111 SER B C 1
ATOM 5302 O O . SER B 1 111 ? 2.639 29.281 35.938 1 76.88 111 SER B O 1
ATOM 5304 N N . ALA B 1 112 ? 4.094 28.141 37.188 1 82.56 112 ALA B N 1
ATOM 5305 C CA . ALA B 1 112 ? 3.471 26.891 36.781 1 82.56 112 ALA B CA 1
ATOM 5306 C C . ALA B 1 112 ? 2.045 26.781 37.312 1 82.56 112 ALA B C 1
ATOM 5308 O O . ALA B 1 112 ? 1.146 26.312 36.625 1 82.56 112 ALA B O 1
ATOM 5309 N N . ALA B 1 113 ? 1.927 27.172 38.562 1 82.19 113 ALA B N 1
ATOM 5310 C CA . ALA B 1 113 ? 0.593 27.172 39.156 1 82.19 113 ALA B CA 1
ATOM 5311 C C . ALA B 1 113 ? -0.34 28.125 38.438 1 82.19 113 ALA B C 1
ATOM 5313 O O . ALA B 1 113 ? -1.522 27.828 38.25 1 82.19 113 ALA B O 1
ATOM 5314 N N . LEU B 1 114 ? 0.163 29.234 38.062 1 83.31 114 LEU B N 1
ATOM 5315 C CA . LEU B 1 114 ? -0.625 30.188 37.312 1 83.31 114 LEU B CA 1
ATOM 5316 C C . LEU B 1 114 ? -1.072 29.578 35.969 1 83.31 114 LEU B C 1
ATOM 5318 O O . LEU B 1 114 ? -2.236 29.719 35.594 1 83.31 114 LEU B O 1
ATOM 5322 N N . CYS B 1 115 ? -0.162 29 35.25 1 86.44 115 CYS B N 1
ATOM 5323 C CA . CYS B 1 115 ? -0.497 28.375 33.969 1 86.44 115 CYS B CA 1
ATOM 5324 C C . CYS B 1 115 ? -1.578 27.312 34.156 1 86.44 115 CYS B C 1
ATOM 5326 O O . CYS B 1 115 ? -2.492 27.203 33.344 1 86.44 115 CYS B O 1
ATOM 5328 N N . GLN B 1 116 ? -1.472 26.609 35.219 1 86.62 116 GLN B N 1
ATOM 5329 C CA . GLN B 1 116 ? -2.467 25.578 35.5 1 86.62 116 GLN B CA 1
ATOM 5330 C C . GLN B 1 116 ? -3.836 26.188 35.781 1 86.62 116 GLN B C 1
ATOM 5332 O O . GLN B 1 116 ? -4.859 25.656 35.344 1 86.62 116 GLN B O 1
ATOM 5337 N N . GLU B 1 117 ? -3.828 27.234 36.469 1 84.06 117 GLU B N 1
ATOM 5338 C CA . GLU B 1 117 ? -5.078 27.938 36.75 1 84.06 117 GLU B CA 1
ATOM 5339 C C . GLU B 1 117 ? -5.703 28.484 35.469 1 84.06 117 GLU B C 1
ATOM 5341 O O . GLU B 1 117 ? -6.922 28.406 35.281 1 84.06 117 GLU B O 1
ATOM 5346 N N . ILE B 1 118 ? -4.879 29.062 34.688 1 86.12 118 ILE B N 1
ATOM 5347 C CA . ILE B 1 118 ? -5.355 29.609 33.406 1 86.12 118 ILE B CA 1
ATOM 5348 C C . ILE B 1 118 ? -5.93 28.484 32.562 1 86.12 118 ILE B C 1
ATOM 5350 O O . ILE B 1 118 ? -7.016 28.625 31.984 1 86.12 118 ILE B O 1
ATOM 5354 N N . GLN B 1 119 ? -5.219 27.422 32.469 1 87.62 119 GLN B N 1
ATOM 5355 C CA . GLN B 1 119 ? -5.668 26.266 31.703 1 87.62 119 GLN B CA 1
ATOM 5356 C C . GLN B 1 119 ? -7.035 25.781 32.188 1 87.62 119 GLN B C 1
ATOM 5358 O O . GLN B 1 119 ? -7.895 25.438 31.359 1 87.62 119 GLN B O 1
ATOM 5363 N N . ALA B 1 120 ? -7.234 25.688 33.469 1 84 120 ALA B N 1
ATOM 5364 C CA . ALA B 1 120 ? -8.477 25.188 34.031 1 84 120 ALA B CA 1
ATOM 5365 C C . ALA B 1 120 ? -9.664 26.062 33.656 1 84 120 ALA B C 1
ATOM 5367 O O . ALA B 1 120 ? -10.773 25.562 33.438 1 84 120 ALA B O 1
ATOM 5368 N N . VAL B 1 121 ? -9.414 27.312 33.469 1 81.94 121 VAL B N 1
ATOM 5369 C CA . VAL B 1 121 ? -10.461 28.266 33.125 1 81.94 121 VAL B CA 1
ATOM 5370 C C . VAL B 1 121 ? -10.891 28.047 31.688 1 81.94 121 VAL B C 1
ATOM 5372 O O . VAL B 1 121 ? -12.078 28.109 31.359 1 81.94 121 VAL B O 1
ATOM 5375 N N . PHE B 1 122 ? -9.953 27.719 30.844 1 85.62 122 PHE B N 1
ATOM 5376 C CA . PHE B 1 122 ? -10.242 27.734 29.406 1 85.62 122 PHE B CA 1
ATOM 5377 C C . PHE B 1 122 ? -10.477 26.328 28.891 1 85.62 122 PHE B C 1
ATOM 5379 O O . PHE B 1 122 ? -10.93 26.141 27.766 1 85.62 122 PHE B O 1
ATOM 5386 N N . ARG B 1 123 ? -10.109 25.266 29.562 1 80 123 ARG B N 1
ATOM 5387 C CA . ARG B 1 123 ? -10.367 23.891 29.141 1 80 123 ARG B CA 1
ATOM 5388 C C . ARG B 1 123 ? -11.836 23.531 29.328 1 80 123 ARG B C 1
ATOM 5390 O O . ARG B 1 123 ? -12.352 22.625 28.656 1 80 123 ARG B O 1
ATOM 5397 N N . LYS B 1 124 ? -12.609 24.047 30.188 1 60.53 124 LYS B N 1
ATOM 5398 C CA . LYS B 1 124 ? -13.984 23.672 30.5 1 60.53 124 LYS B CA 1
ATOM 5399 C C . LYS B 1 124 ? -14.914 23.891 29.312 1 60.53 124 LYS B C 1
ATOM 5401 O O . LYS B 1 124 ? -15.984 23.297 29.234 1 60.53 124 LYS B O 1
ATOM 5406 N N . LYS B 1 125 ? -14.609 24.609 28.312 1 54.56 125 LYS B N 1
ATOM 5407 C CA . LYS B 1 125 ? -15.609 24.859 27.266 1 54.56 125 LYS B CA 1
ATOM 5408 C C . LYS B 1 125 ? -15.586 23.781 26.203 1 54.56 125 LYS B C 1
ATOM 5410 O O . LYS B 1 125 ? -14.555 23.547 25.562 1 54.56 125 LYS B O 1
ATOM 5415 N N . LYS B 1 126 ? -16.516 22.828 26.391 1 52.72 126 LYS B N 1
ATOM 5416 C CA . LYS B 1 126 ? -16.719 21.703 25.484 1 52.72 126 LYS B CA 1
ATOM 5417 C C . LYS B 1 126 ? -17.281 22.172 24.141 1 52.72 126 LYS B C 1
ATOM 5419 O O . LYS B 1 126 ? -18.219 22.969 24.094 1 52.72 126 LYS B O 1
ATOM 5424 N N . PHE B 1 127 ? -16.391 22.125 23.109 1 51.84 127 PHE B N 1
ATOM 5425 C CA . PHE B 1 127 ? -16.891 22.312 21.766 1 51.84 127 PHE B CA 1
ATOM 5426 C C . PHE B 1 127 ? -18.109 21.438 21.5 1 51.84 127 PHE B C 1
ATOM 5428 O O . PHE B 1 127 ? -18.078 20.219 21.734 1 51.84 127 PHE B O 1
ATOM 5435 N N . GLN B 1 128 ? -19.375 22.047 21.547 1 49.09 128 GLN B N 1
ATOM 5436 C CA . GLN B 1 128 ? -20.594 21.281 21.312 1 49.09 128 GLN B CA 1
ATOM 5437 C C . GLN B 1 128 ? -20.781 20.969 19.828 1 49.09 128 GLN B C 1
ATOM 5439 O O . GLN B 1 128 ? -20.547 21.844 18.984 1 49.09 128 GLN B O 1
ATOM 5444 N N . THR B 1 129 ? -20.75 19.719 19.438 1 54.22 129 THR B N 1
ATOM 5445 C CA . THR B 1 129 ? -21.109 19.297 18.094 1 54.22 129 THR B CA 1
ATOM 5446 C C . THR B 1 129 ? -22.562 19.688 17.766 1 54.22 129 THR B C 1
ATOM 5448 O O . THR B 1 129 ? -23.453 19.516 18.609 1 54.22 129 THR B O 1
ATOM 5451 N N . PRO B 1 130 ? -22.719 20.5 16.688 1 49.19 130 PRO B N 1
ATOM 5452 C CA . PRO B 1 130 ? -24.031 21.078 16.375 1 49.19 130 PRO B CA 1
ATOM 5453 C C . PRO B 1 130 ? -25.109 20 16.188 1 49.19 130 PRO B C 1
ATOM 5455 O O . PRO B 1 130 ? -26.297 20.328 16.109 1 49.19 130 PRO B O 1
ATOM 5458 N N . LEU B 1 131 ? -24.734 18.734 15.805 1 52.97 131 LEU B N 1
ATOM 5459 C CA . LEU B 1 131 ? -25.828 17.922 15.289 1 52.97 131 LEU B CA 1
ATOM 5460 C C . LEU B 1 131 ? -26.625 17.297 16.422 1 52.97 131 LEU B C 1
ATOM 5462 O O . LEU B 1 131 ? -26.047 16.688 17.328 1 52.97 131 LEU B O 1
ATOM 5466 N N . LYS B 1 132 ? -27.828 17.781 16.562 1 52.34 132 LYS B N 1
ATOM 5467 C CA . LYS B 1 132 ? -28.812 17.172 17.453 1 52.34 132 LYS B CA 1
ATOM 5468 C C . LYS B 1 132 ? -28.859 15.656 17.266 1 52.34 132 LYS B C 1
ATOM 5470 O O . LYS B 1 132 ? -28.562 15.148 16.188 1 52.34 132 LYS B O 1
ATOM 5475 N N . SER B 1 133 ? -28.828 14.961 18.328 1 54.88 133 SER B N 1
ATOM 5476 C CA . SER B 1 133 ? -28.938 13.508 18.422 1 54.88 133 SER B CA 1
ATOM 5477 C C . SER B 1 133 ? -30.078 13 17.531 1 54.88 133 SER B C 1
ATOM 5479 O O . SER B 1 133 ? -31.25 13.211 17.844 1 54.88 133 SER B O 1
ATOM 5481 N N . PHE B 1 134 ? -29.938 13.148 16.234 1 57.44 134 PHE B N 1
ATOM 5482 C CA . PHE B 1 134 ? -31.016 12.57 15.445 1 57.44 134 PHE B CA 1
ATOM 5483 C C . PHE B 1 134 ? -30.812 11.07 15.273 1 57.44 134 PHE B C 1
ATOM 5485 O O . PHE B 1 134 ? -29.672 10.602 15.141 1 57.44 134 PHE B O 1
ATOM 5492 N N . THR B 1 135 ? -31.859 10.281 15.625 1 62.28 135 THR B N 1
ATOM 5493 C CA . THR B 1 135 ? -31.906 8.836 15.414 1 62.28 135 THR B CA 1
ATOM 5494 C C . THR B 1 135 ? -31.812 8.508 13.922 1 62.28 135 THR B C 1
ATOM 5496 O O . THR B 1 135 ? -31.844 7.34 13.539 1 62.28 135 THR B O 1
ATOM 5499 N N . SER B 1 136 ? -31.656 9.586 13.125 1 77.25 136 SER B N 1
ATOM 5500 C CA . SER B 1 136 ? -31.656 9.336 11.688 1 77.25 136 SER B CA 1
ATOM 5501 C C . SER B 1 136 ? -30.281 9.641 11.086 1 77.25 136 SER B C 1
ATOM 5503 O O . SER B 1 136 ? -29.375 10.078 11.789 1 77.25 136 SER B O 1
ATOM 5505 N N . GLY B 1 137 ? -29.938 9.156 9.969 1 87.25 137 GLY B N 1
ATOM 5506 C CA . GLY B 1 137 ? -28.766 9.5 9.195 1 87.25 137 GLY B CA 1
ATOM 5507 C C . GLY B 1 137 ? -27.797 8.344 9.008 1 87.25 137 GLY B C 1
ATOM 5508 O O . GLY B 1 137 ? -26.656 8.531 8.594 1 87.25 137 GLY B O 1
ATOM 5509 N N . TYR B 1 138 ? -28.344 7.148 9.281 1 90.62 138 TYR B N 1
ATOM 5510 C CA . TYR B 1 138 ? -27.453 6 9.227 1 90.62 138 TYR B CA 1
ATOM 5511 C C . TYR B 1 138 ? -27.719 5.164 7.977 1 90.62 138 TYR B C 1
ATOM 5513 O O . TYR B 1 138 ? -27.297 4.008 7.895 1 90.62 138 TYR B O 1
ATOM 5521 N N . LYS B 1 139 ? -28.516 5.773 7.102 1 91.19 139 LYS B N 1
ATOM 5522 C CA . LYS B 1 139 ? -28.812 5.121 5.824 1 91.19 139 LYS B CA 1
ATOM 5523 C C . LYS B 1 139 ? -28.672 6.102 4.664 1 91.19 139 LYS B C 1
ATOM 5525 O O . LYS B 1 139 ? -28.875 7.305 4.836 1 91.19 139 LYS B O 1
ATOM 5530 N N . LEU B 1 140 ? -28.375 5.523 3.566 1 94 140 LEU B N 1
ATOM 5531 C CA . LEU B 1 140 ? -28.141 6.348 2.385 1 94 140 LEU B CA 1
ATOM 5532 C C . LEU B 1 140 ? -29.406 7.094 1.988 1 94 140 LEU B C 1
ATOM 5534 O O . LEU B 1 140 ? -29.344 8.227 1.509 1 94 140 LEU B O 1
ATOM 5538 N N . GLU B 1 141 ? -30.578 6.469 2.217 1 91.69 141 GLU B N 1
ATOM 5539 C CA . GLU B 1 141 ? -31.875 7.016 1.831 1 91.69 141 GLU B CA 1
ATOM 5540 C C . GLU B 1 141 ? -32.219 8.266 2.646 1 91.69 141 GLU B C 1
ATOM 5542 O O . GLU B 1 141 ? -33.094 9.031 2.275 1 91.69 141 GLU B O 1
ATOM 5547 N N . ASP B 1 142 ? -31.5 8.414 3.707 1 91.75 142 ASP B N 1
ATOM 5548 C CA . ASP B 1 142 ? -31.734 9.57 4.562 1 91.75 142 ASP B CA 1
ATOM 5549 C C . ASP B 1 142 ? -31.188 10.844 3.926 1 91.75 142 ASP B C 1
ATOM 5551 O O . ASP B 1 142 ? -31.469 11.953 4.406 1 91.75 142 ASP B O 1
ATOM 5555 N N . TYR B 1 143 ? -30.5 10.719 2.766 1 93.75 143 TYR B N 1
ATOM 5556 C CA . TYR B 1 143 ? -29.781 11.859 2.205 1 93.75 143 TYR B CA 1
ATOM 5557 C C . TYR B 1 143 ? -30.172 12.078 0.744 1 93.75 143 TYR B C 1
ATOM 5559 O O . TYR B 1 143 ? -30.5 11.125 0.035 1 93.75 143 TYR B O 1
ATOM 5567 N N . VAL B 1 144 ? -30.234 13.375 0.386 1 93.31 144 VAL B N 1
ATOM 5568 C CA . VAL B 1 144 ? -30.266 13.758 -1.021 1 93.31 144 VAL B CA 1
ATOM 5569 C C . VAL B 1 144 ? -28.844 14.07 -1.492 1 93.31 144 VAL B C 1
ATOM 5571 O O . VAL B 1 144 ? -28.188 14.953 -0.938 1 93.31 144 VAL B O 1
ATOM 5574 N N . ILE B 1 145 ? -28.406 13.359 -2.488 1 95.06 145 ILE B N 1
ATOM 5575 C CA . ILE B 1 145 ? -27.016 13.484 -2.932 1 95.06 145 ILE B CA 1
ATOM 5576 C C . ILE B 1 145 ? -26.953 14.383 -4.164 1 95.06 145 ILE B C 1
ATOM 5578 O O . ILE B 1 145 ? -27.75 14.234 -5.094 1 95.06 145 ILE B O 1
ATOM 5582 N N . GLY B 1 146 ? -26.031 15.328 -4.125 1 94.19 146 GLY B N 1
ATOM 5583 C CA . GLY B 1 146 ? -25.844 16.266 -5.227 1 94.19 146 GLY B CA 1
ATOM 5584 C C . GLY B 1 146 ? -24.625 15.938 -6.078 1 94.19 146 GLY B C 1
ATOM 5585 O O . GLY B 1 146 ? -24.375 14.773 -6.395 1 94.19 146 GLY B O 1
ATOM 5586 N N . ASN B 1 147 ? -23.891 16.938 -6.492 1 93.31 147 ASN B N 1
ATOM 5587 C CA . ASN B 1 147 ? -22.766 16.797 -7.41 1 93.31 147 ASN B CA 1
ATOM 5588 C C . ASN B 1 147 ? -21.516 16.312 -6.688 1 93.31 147 ASN B C 1
ATOM 5590 O O . ASN B 1 147 ? -21.391 16.484 -5.473 1 93.31 147 ASN B O 1
ATOM 5594 N N . GLN B 1 148 ? -20.625 15.75 -7.477 1 95.75 148 GLN B N 1
ATOM 5595 C CA . GLN B 1 148 ? -19.312 15.367 -6.953 1 95.75 148 GLN B CA 1
ATOM 5596 C C . GLN B 1 148 ? -18.438 16.594 -6.68 1 95.75 148 GLN B C 1
ATOM 5598 O O . GLN B 1 148 ? -18.312 17.469 -7.535 1 95.75 148 GLN B O 1
ATOM 5603 N N . ILE B 1 149 ? -17.875 16.688 -5.516 1 93.94 149 ILE B N 1
ATOM 5604 C CA . ILE B 1 149 ? -17.094 17.875 -5.176 1 93.94 149 ILE B CA 1
ATOM 5605 C C . ILE B 1 149 ? -15.641 17.484 -4.961 1 93.94 149 ILE B C 1
ATOM 5607 O O . ILE B 1 149 ? -14.766 18.344 -4.844 1 93.94 149 ILE B O 1
ATOM 5611 N N . GLY B 1 150 ? -15.367 16.219 -4.863 1 92.31 150 GLY B N 1
ATOM 5612 C CA . GLY B 1 150 ? -14 15.758 -4.703 1 92.31 150 GLY B CA 1
ATOM 5613 C C . GLY B 1 150 ? -13.812 14.289 -5.039 1 92.31 150 GLY B C 1
ATOM 5614 O O . GLY B 1 150 ? -14.773 13.516 -5 1 92.31 150 GLY B O 1
ATOM 5615 N N . LYS B 1 151 ? -12.633 13.977 -5.457 1 91.56 151 LYS B N 1
ATOM 5616 C CA . LYS B 1 151 ? -12.242 12.594 -5.734 1 91.56 151 LYS B CA 1
ATOM 5617 C C . LYS B 1 151 ? -10.773 12.359 -5.391 1 91.56 151 LYS B C 1
ATOM 5619 O O . LYS B 1 151 ? -9.922 13.211 -5.652 1 91.56 151 LYS B O 1
ATOM 5624 N N . GLY B 1 152 ? -10.562 11.281 -4.707 1 86 152 GLY B N 1
ATOM 5625 C CA . GLY B 1 152 ? -9.195 10.891 -4.395 1 86 152 GLY B CA 1
ATOM 5626 C C . GLY B 1 152 ? -8.906 9.438 -4.707 1 86 152 GLY B C 1
ATOM 5627 O O . GLY B 1 152 ? -9.641 8.805 -5.469 1 86 152 GLY B O 1
ATOM 5628 N N . CYS B 1 153 ? -7.789 8.914 -4.215 1 79.38 153 CYS B N 1
ATOM 5629 C CA . CYS B 1 153 ? -7.34 7.551 -4.48 1 79.38 153 CYS B CA 1
ATOM 5630 C C . CYS B 1 153 ? -8.25 6.539 -3.795 1 79.38 153 CYS B C 1
ATOM 5632 O O . CYS B 1 153 ? -8.367 5.398 -4.246 1 79.38 153 CYS B O 1
ATOM 5634 N N . ASN B 1 154 ? -8.984 7.02 -2.795 1 89.75 154 ASN B N 1
ATOM 5635 C CA . ASN B 1 154 ? -9.672 6.016 -1.983 1 89.75 154 ASN B CA 1
ATOM 5636 C C . ASN B 1 154 ? -11.156 6.328 -1.839 1 89.75 154 ASN B C 1
ATOM 5638 O O . ASN B 1 154 ? -11.898 5.559 -1.225 1 89.75 154 ASN B O 1
ATOM 5642 N N . ALA B 1 155 ? -11.531 7.438 -2.469 1 96.19 155 ALA B N 1
ATOM 5643 C CA . ALA B 1 155 ? -12.922 7.812 -2.23 1 96.19 155 ALA B CA 1
ATOM 5644 C C . ALA B 1 155 ? -13.375 8.898 -3.203 1 96.19 155 ALA B C 1
ATOM 5646 O O . ALA B 1 155 ? -12.547 9.484 -3.914 1 96.19 155 ALA B O 1
ATOM 5647 N N . ALA B 1 156 ? -14.648 9.07 -3.223 1 96.81 156 ALA B N 1
ATOM 5648 C CA . ALA B 1 156 ? -15.281 10.227 -3.854 1 96.81 156 ALA B CA 1
ATOM 5649 C C . ALA B 1 156 ? -16.156 10.984 -2.859 1 96.81 156 ALA B C 1
ATOM 5651 O O . ALA B 1 156 ? -16.734 10.383 -1.951 1 96.81 156 ALA B O 1
ATOM 5652 N N . VAL B 1 157 ? -16.219 12.281 -3.006 1 97.5 157 VAL B N 1
ATOM 5653 C CA . VAL B 1 157 ? -17 13.117 -2.104 1 97.5 157 VAL B CA 1
ATOM 5654 C C . VAL B 1 157 ? -18.109 13.828 -2.885 1 97.5 157 VAL B C 1
ATOM 5656 O O . VAL B 1 157 ? -17.844 14.398 -3.949 1 97.5 157 VAL B O 1
ATOM 5659 N N . TYR B 1 158 ? -19.344 13.766 -2.318 1 97.19 158 TYR B N 1
ATOM 5660 C CA . TYR B 1 158 ? -20.516 14.359 -2.959 1 97.19 158 TYR B CA 1
ATOM 5661 C C . TYR B 1 158 ? -21.188 15.375 -2.039 1 97.19 158 TYR B C 1
ATOM 5663 O O . TYR B 1 158 ? -21.078 15.266 -0.813 1 97.19 158 TYR B O 1
ATOM 5671 N N . GLU B 1 159 ? -21.891 16.344 -2.666 1 95.69 159 GLU B N 1
ATOM 5672 C CA . GLU B 1 159 ? -22.812 17.188 -1.916 1 95.69 159 GLU B CA 1
ATOM 5673 C C . GLU B 1 159 ? -23.969 16.391 -1.351 1 95.69 159 GLU B C 1
ATOM 5675 O O . GLU B 1 159 ? -24.453 15.445 -1.986 1 95.69 159 GLU B O 1
ATOM 5680 N N . ALA B 1 160 ? -24.328 16.766 -0.187 1 95.12 160 ALA B N 1
ATOM 5681 C CA . ALA B 1 160 ? -25.438 16.047 0.418 1 95.12 160 ALA B CA 1
ATOM 5682 C C . ALA B 1 160 ? -26.297 16.984 1.267 1 95.12 160 ALA B C 1
ATOM 5684 O O . ALA B 1 160 ? -25.828 18.016 1.732 1 95.12 160 ALA B O 1
ATOM 5685 N N . ALA B 1 161 ? -27.578 16.641 1.338 1 92.81 161 ALA B N 1
ATOM 5686 C CA . ALA B 1 161 ? -28.531 17.359 2.182 1 92.81 161 ALA B CA 1
ATOM 5687 C C . ALA B 1 161 ? -29.438 16.375 2.918 1 92.81 161 ALA B C 1
ATOM 5689 O O . ALA B 1 161 ? -29.703 15.281 2.426 1 92.81 161 ALA B O 1
ATOM 5690 N N . ALA B 1 162 ? -29.719 16.734 4.109 1 88.38 162 ALA B N 1
ATOM 5691 C CA . ALA B 1 162 ? -30.641 15.93 4.906 1 88.38 162 ALA B CA 1
ATOM 5692 C C . ALA B 1 162 ? -31.625 16.812 5.648 1 88.38 162 ALA B C 1
ATOM 5694 O O . ALA B 1 162 ? -31.297 17.938 6.062 1 88.38 162 ALA B O 1
ATOM 5695 N N . PRO B 1 163 ? -32.875 16.297 5.738 1 75.81 163 PRO B N 1
ATOM 5696 C CA . PRO B 1 163 ? -33.906 17.109 6.418 1 75.81 163 PRO B CA 1
ATOM 5697 C C . PRO B 1 163 ? -33.531 17.422 7.863 1 75.81 163 PRO B C 1
ATOM 5699 O O . PRO B 1 163 ? -34 18.422 8.414 1 75.81 163 PRO B O 1
ATOM 5702 N N . PHE B 1 164 ? -32.75 16.547 8.461 1 69.44 164 PHE B N 1
ATOM 5703 C CA . PHE B 1 164 ? -32.438 16.75 9.867 1 69.44 164 PHE B CA 1
ATOM 5704 C C . PHE B 1 164 ? -31.203 17.641 10.023 1 69.44 164 PHE B C 1
ATOM 5706 O O . PHE B 1 164 ? -30.812 18 11.133 1 69.44 164 PHE B O 1
ATOM 5713 N N . ALA B 1 165 ? -30.578 17.984 8.977 1 63.59 165 ALA B N 1
ATOM 5714 C CA . ALA B 1 165 ? -29.359 18.797 9.047 1 63.59 165 ALA B CA 1
ATOM 5715 C C . ALA B 1 165 ? -29.688 20.266 9.305 1 63.59 165 ALA B C 1
ATOM 5717 O O . ALA B 1 165 ? -30.656 20.797 8.758 1 63.59 165 ALA B O 1
ATOM 5718 N N . PRO B 1 166 ? -29.156 20.781 10.539 1 57.16 166 PRO B N 1
ATOM 5719 C CA . PRO B 1 166 ? -29.438 22.203 10.773 1 57.16 166 PRO B CA 1
ATOM 5720 C C . PRO B 1 166 ? -29.188 23.062 9.539 1 57.16 166 PRO B C 1
ATOM 5722 O O . PRO B 1 166 ? -28.266 22.781 8.758 1 57.16 166 PRO B O 1
ATOM 5725 N N . PRO B 1 167 ? -30.203 23.797 9.195 1 49.91 167 PRO B N 1
ATOM 5726 C CA . PRO B 1 167 ? -29.953 24.734 8.094 1 49.91 167 PRO B CA 1
ATOM 5727 C C . PRO B 1 167 ? -28.688 25.562 8.297 1 49.91 167 PRO B C 1
ATOM 5729 O O . PRO B 1 167 ? -28.328 25.875 9.438 1 49.91 167 PRO B O 1
ATOM 5732 N N . ALA B 1 168 ? -27.672 25.344 7.574 1 49.59 168 ALA B N 1
ATOM 5733 C CA . ALA B 1 168 ? -26.469 26.188 7.66 1 49.59 168 ALA B CA 1
ATOM 5734 C C . ALA B 1 168 ? -26.844 27.641 7.961 1 49.59 168 ALA B C 1
ATOM 5736 O O . ALA B 1 168 ? -27.812 28.172 7.402 1 49.59 168 ALA B O 1
ATOM 5737 N N . GLU B 1 169 ? -26.641 28.156 9.094 1 43.5 169 GLU B N 1
ATOM 5738 C CA . GLU B 1 169 ? -26.766 29.594 9.234 1 43.5 169 GLU B CA 1
ATOM 5739 C C . GLU B 1 169 ? -26.312 30.312 7.965 1 43.5 169 GLU B C 1
ATOM 5741 O O . GLU B 1 169 ? -25.25 30.016 7.422 1 43.5 169 GLU B O 1
ATOM 5746 N N . SER B 1 170 ? -27.25 30.75 7.129 1 38.47 170 SER B N 1
ATOM 5747 C CA . SER B 1 170 ? -26.984 31.578 5.965 1 38.47 170 SER B CA 1
ATOM 5748 C C . SER B 1 170 ? -25.953 32.656 6.289 1 38.47 170 SER B C 1
ATOM 5750 O O . SER B 1 170 ? -26.328 33.781 6.676 1 38.47 170 SER B O 1
ATOM 5752 N N . GLY B 1 171 ? -25.094 32.625 7.223 1 34.56 171 GLY B N 1
ATOM 5753 C CA . GLY B 1 171 ? -24.266 33.812 7.121 1 34.56 171 GLY B CA 1
ATOM 5754 C C . GLY B 1 171 ? -23.766 34.094 5.711 1 34.56 171 GLY B C 1
ATOM 5755 O O . GLY B 1 171 ? -23.266 33.188 5.043 1 34.56 171 GLY B O 1
ATOM 5756 N N . LYS B 1 172 ? -24.328 35.094 5.051 1 35 172 LYS B N 1
ATOM 5757 C CA . LYS B 1 172 ? -23.844 35.719 3.816 1 35 172 LYS B CA 1
ATOM 5758 C C . LYS B 1 172 ? -22.328 35.875 3.83 1 35 172 LYS B C 1
ATOM 5760 O O . LYS B 1 172 ? -21.797 36.781 4.449 1 35 172 LYS B O 1
ATOM 5765 N N . CYS B 1 173 ? -21.609 34.938 4.156 1 32.44 173 CYS B N 1
ATOM 5766 C CA . CYS B 1 173 ? -20.234 35.344 3.879 1 32.44 173 CYS B CA 1
ATOM 5767 C C . CYS B 1 173 ? -20.109 35.938 2.482 1 32.44 173 CYS B C 1
ATOM 5769 O O . CYS B 1 173 ? -20.344 35.25 1.486 1 32.44 173 CYS B O 1
ATOM 5771 N N . SER B 1 174 ? -20.391 37.219 2.301 1 31.77 174 SER B N 1
ATOM 5772 C CA . SER B 1 174 ? -20.078 38.031 1.138 1 31.77 174 SER B CA 1
ATOM 5773 C C . SER B 1 174 ? -18.781 37.594 0.472 1 31.77 174 SER B C 1
ATOM 5775 O O . SER B 1 174 ? -17.875 37.094 1.138 1 31.77 174 SER B O 1
ATOM 5777 N N . LEU B 1 175 ? -18.781 37.438 -0.755 1 33.97 175 LEU B N 1
ATOM 5778 C CA . LEU B 1 175 ? -17.75 37.344 -1.772 1 33.97 175 LEU B CA 1
ATOM 5779 C C . LEU B 1 175 ? -16.562 38.25 -1.425 1 33.97 175 LEU B C 1
ATOM 5781 O O . LEU B 1 175 ? -16.719 39.5 -1.389 1 33.97 175 LEU B O 1
ATOM 5785 N N . VAL B 1 176 ? -15.828 38.062 -0.501 1 35.44 176 VAL B N 1
ATOM 5786 C CA . VAL B 1 176 ? -14.688 38.938 -0.48 1 35.44 176 VAL B CA 1
ATOM 5787 C C . VAL B 1 176 ? -14.062 39.031 -1.873 1 35.44 176 VAL B C 1
ATOM 5789 O O . VAL B 1 176 ? -13.703 38 -2.459 1 35.44 176 VAL B O 1
ATOM 5792 N N . GLU B 1 177 ? -14.5 39.938 -2.658 1 35.47 177 GLU B N 1
ATOM 5793 C CA . GLU B 1 177 ? -13.742 40.438 -3.797 1 35.47 177 GLU B CA 1
ATOM 5794 C C . GLU B 1 177 ? -12.266 40.625 -3.443 1 35.47 177 GLU B C 1
ATOM 5796 O O . GLU B 1 177 ? -11.914 41.469 -2.623 1 35.47 177 GLU B O 1
ATOM 5801 N N . VAL B 1 178 ? -11.594 39.531 -3.252 1 37.06 178 VAL B N 1
ATOM 5802 C CA . VAL B 1 178 ? -10.164 39.844 -3.191 1 37.06 178 VAL B CA 1
ATOM 5803 C C . VAL B 1 178 ? -9.773 40.75 -4.355 1 37.06 178 VAL B C 1
ATOM 5805 O O . VAL B 1 178 ? -9.891 40.344 -5.52 1 37.06 178 VAL B O 1
ATOM 5808 N N . ASN B 1 179 ? -9.961 42.031 -4.211 1 35.22 179 ASN B N 1
ATOM 5809 C CA . ASN B 1 179 ? -9.453 43.062 -5.113 1 35.22 179 ASN B CA 1
ATOM 5810 C C . ASN B 1 179 ? -7.934 42.969 -5.273 1 35.22 179 ASN B C 1
ATOM 5812 O O . ASN B 1 179 ? -7.191 43.125 -4.305 1 35.22 179 ASN B O 1
ATOM 5816 N N . GLN B 1 180 ? -7.371 42.094 -6.062 1 33.94 180 GLN B N 1
ATOM 5817 C CA . GLN B 1 180 ? -5.996 42.344 -6.484 1 33.94 180 GLN B CA 1
ATOM 5818 C C . GLN B 1 180 ? -5.777 43.812 -6.844 1 33.94 180 GLN B C 1
ATOM 5820 O O . GLN B 1 180 ? -6.648 44.438 -7.449 1 33.94 180 GLN B O 1
ATOM 5825 N N . LYS B 1 181 ? -4.855 44.438 -6.16 1 34 181 LYS B N 1
ATOM 5826 C CA . LYS B 1 181 ? -4.332 45.719 -6.547 1 34 181 LYS B CA 1
ATOM 5827 C C . LYS B 1 181 ? -4.199 45.844 -8.062 1 34 181 LYS B C 1
ATOM 5829 O O . LYS B 1 181 ? -3.812 44.875 -8.734 1 34 181 LYS B O 1
ATOM 5834 N N . GLU B 1 182 ? -4.73 46.969 -8.68 1 32.31 182 GLU B N 1
ATOM 5835 C CA . GLU B 1 182 ? -4.621 47.625 -9.969 1 32.31 182 GLU B CA 1
ATOM 5836 C C . GLU B 1 182 ? -3.172 47.688 -10.453 1 32.31 182 GLU B C 1
ATOM 5838 O O . GLU B 1 182 ? -2.402 48.562 -10.039 1 32.31 182 GLU B O 1
ATOM 5843 N N . THR B 1 183 ? -2.227 46.75 -10.43 1 31.33 183 THR B N 1
ATOM 5844 C CA . THR B 1 183 ? -1.188 47.281 -11.297 1 31.33 183 THR B CA 1
ATOM 5845 C C . THR B 1 183 ? -1.78 47.75 -12.625 1 31.33 183 THR B C 1
ATOM 5847 O O . THR B 1 183 ? -2.789 47.219 -13.086 1 31.33 183 THR B O 1
ATOM 5850 N N . ASP B 1 184 ? -1.44 49.031 -13.203 1 31.28 184 ASP B N 1
ATOM 5851 C CA . ASP B 1 184 ? -1.761 49.844 -14.359 1 31.28 184 ASP B CA 1
ATOM 5852 C C . ASP B 1 184 ? -1.943 49 -15.617 1 31.28 184 ASP B C 1
ATOM 5854 O O . ASP B 1 184 ? -2.205 49.531 -16.703 1 31.28 184 ASP B O 1
ATOM 5858 N N . ASP B 1 185 ? -1.091 48 -15.961 1 33.09 185 ASP B N 1
ATOM 5859 C CA . ASP B 1 185 ? -1.297 47.719 -17.375 1 33.09 185 ASP B CA 1
ATOM 5860 C C . ASP B 1 185 ? -2.709 47.188 -17.625 1 33.09 185 ASP B C 1
ATOM 5862 O O . ASP B 1 185 ? -3.467 46.969 -16.672 1 33.09 185 ASP B O 1
ATOM 5866 N N . ASP B 1 186 ? -2.906 46.219 -18.625 1 33.38 186 ASP B N 1
ATOM 5867 C CA . ASP B 1 186 ? -4.102 45.781 -19.328 1 33.38 186 ASP B CA 1
ATOM 5868 C C . ASP B 1 186 ? -5.129 45.188 -18.359 1 33.38 186 ASP B C 1
ATOM 5870 O O . ASP B 1 186 ? -4.77 44.5 -17.406 1 33.38 186 ASP B O 1
ATOM 5874 N N . ASN B 1 187 ? -6.332 45.781 -18.188 1 30.45 187 ASN B N 1
ATOM 5875 C CA . ASN B 1 187 ? -7.613 45.688 -17.484 1 30.45 187 ASN B CA 1
ATOM 5876 C C . ASN B 1 187 ? -8.086 44.25 -17.328 1 30.45 187 ASN B C 1
ATOM 5878 O O . ASN B 1 187 ? -9.227 43.938 -17.672 1 30.45 187 ASN B O 1
ATOM 5882 N N . LYS B 1 188 ? -7.34 43.188 -17.703 1 35.56 188 LYS B N 1
ATOM 5883 C CA . LYS B 1 188 ? -8.188 42 -17.5 1 35.56 188 LYS B CA 1
ATOM 5884 C C . LYS B 1 188 ? -8.625 41.875 -16.047 1 35.56 188 LYS B C 1
ATOM 5886 O O . LYS B 1 188 ? -7.789 41.75 -15.141 1 35.56 188 LYS B O 1
ATOM 5891 N N . LYS B 1 189 ? -9.797 42.406 -15.82 1 35 189 LYS B N 1
ATOM 5892 C CA . LYS B 1 189 ? -10.641 42.344 -14.625 1 35 189 LYS B CA 1
ATOM 5893 C C . LYS B 1 189 ? -10.57 41 -13.953 1 35 189 LYS B C 1
ATOM 5895 O O . LYS B 1 189 ? -10.906 39.969 -14.562 1 35 189 LYS B O 1
ATOM 5900 N N . ALA B 1 190 ? -9.594 40.781 -13.141 1 34.84 190 ALA B N 1
ATOM 5901 C CA . ALA B 1 190 ? -9.617 39.562 -12.352 1 34.84 190 ALA B CA 1
ATOM 5902 C C . ALA B 1 190 ? -11.008 39.312 -11.781 1 34.84 190 ALA B C 1
ATOM 5904 O O . ALA B 1 190 ? -11.57 40.156 -11.086 1 34.84 190 ALA B O 1
ATOM 5905 N N . GLU B 1 191 ? -11.891 38.625 -12.562 1 37.16 191 GLU B N 1
ATOM 5906 C CA . GLU B 1 191 ? -13.211 38.188 -12.117 1 37.16 191 GLU B CA 1
ATOM 5907 C C . GLU B 1 191 ? -13.172 37.719 -10.664 1 37.16 191 GLU B C 1
ATOM 5909 O O . GLU B 1 191 ? -12.219 37.062 -10.25 1 37.16 191 GLU B O 1
ATOM 5914 N N . PRO B 1 192 ? -13.734 38.438 -9.734 1 36.34 192 PRO B N 1
ATOM 5915 C CA . PRO B 1 192 ? -13.875 38 -8.328 1 36.34 192 PRO B CA 1
ATOM 5916 C C . PRO B 1 192 ? -14.086 36.5 -8.172 1 36.34 192 PRO B C 1
ATOM 5918 O O . PRO B 1 192 ? -14.711 35.875 -9.023 1 36.34 192 PRO B O 1
ATOM 5921 N N . LEU B 1 193 ? -13.086 35.875 -7.77 1 39.31 193 LEU B N 1
ATOM 5922 C CA . LEU B 1 193 ? -13.297 34.469 -7.43 1 39.31 193 LEU B CA 1
ATOM 5923 C C . LEU B 1 193 ? -14.539 34.281 -6.562 1 39.31 193 LEU B C 1
ATOM 5925 O O . LEU B 1 193 ? -14.625 34.875 -5.473 1 39.31 193 LEU B O 1
ATOM 5929 N N . ARG B 1 194 ? -15.695 34.312 -7.039 1 38.59 194 ARG B N 1
ATOM 5930 C CA . ARG B 1 194 ? -16.984 34.062 -6.387 1 38.59 194 ARG B CA 1
ATOM 5931 C C . ARG B 1 194 ? -17.016 32.656 -5.789 1 38.59 194 ARG B C 1
ATOM 5933 O O . ARG B 1 194 ? -16.906 31.672 -6.512 1 38.59 194 ARG B O 1
ATOM 5940 N N . PHE B 1 195 ? -16.359 32.562 -4.641 1 40.38 195 PHE B N 1
ATOM 5941 C CA . PHE B 1 195 ? -16.688 31.266 -4.047 1 40.38 195 PHE B CA 1
ATOM 5942 C C . PHE B 1 195 ? -18.172 31.188 -3.738 1 40.38 195 PHE B C 1
ATOM 5944 O O . PHE B 1 195 ? -18.766 32.125 -3.188 1 40.38 195 PHE B O 1
ATOM 5951 N N . SER B 1 196 ? -18.969 30.766 -4.609 1 39.72 196 SER B N 1
ATOM 5952 C CA . SER B 1 196 ? -20.422 30.672 -4.59 1 39.72 196 SER B CA 1
ATOM 5953 C C . SER B 1 196 ? -20.938 30.422 -3.178 1 39.72 196 SER B C 1
ATOM 5955 O O . SER B 1 196 ? -20.266 29.766 -2.375 1 39.72 196 SER B O 1
ATOM 5957 N N . ALA B 1 197 ? -21.922 31.25 -2.588 1 39.72 197 ALA B N 1
ATOM 5958 C CA . ALA B 1 197 ? -22.812 31.219 -1.433 1 39.72 197 ALA B CA 1
ATOM 5959 C C . ALA B 1 197 ? -23.125 29.781 -1.031 1 39.72 197 ALA B C 1
ATOM 5961 O O . ALA B 1 197 ? -23.016 28.859 -1.844 1 39.72 197 ALA B O 1
ATOM 5962 N N . ALA B 1 198 ? -23.578 29.453 0.244 1 48.44 198 ALA B N 1
ATOM 5963 C CA . ALA B 1 198 ? -23.906 28.219 0.968 1 48.44 198 ALA B CA 1
ATOM 5964 C C . ALA B 1 198 ? -24.734 27.281 0.105 1 48.44 198 ALA B C 1
ATOM 5966 O O . ALA B 1 198 ? -25.844 27.641 -0.309 1 48.44 198 ALA B O 1
ATOM 5967 N N . PRO B 1 199 ? -24.266 26.438 -0.558 1 54.25 199 PRO B N 1
ATOM 5968 C CA . PRO B 1 199 ? -24.953 25.484 -1.434 1 54.25 199 PRO B CA 1
ATOM 5969 C C . PRO B 1 199 ? -26.156 24.828 -0.761 1 54.25 199 PRO B C 1
ATOM 5971 O O . PRO B 1 199 ? -26.266 24.844 0.469 1 54.25 199 PRO B O 1
ATOM 5974 N N . SER B 1 200 ? -27.219 24.656 -1.504 1 75.19 200 SER B N 1
ATOM 5975 C CA . SER B 1 200 ? -28.359 23.781 -1.315 1 75.19 200 SER B CA 1
ATOM 5976 C C . SER B 1 200 ? -27.938 22.469 -0.658 1 75.19 200 SER B C 1
ATOM 5978 O O . SER B 1 200 ? -28.781 21.75 -0.106 1 75.19 200 SER B O 1
ATOM 5980 N N . TYR B 1 201 ? -26.625 22.344 -0.344 1 91.06 201 TYR B N 1
ATOM 5981 C CA . TYR B 1 201 ? -26.156 21.094 0.241 1 91.06 201 TYR B CA 1
ATOM 5982 C C . TYR B 1 201 ? -25.203 21.344 1.401 1 91.06 201 TYR B C 1
ATOM 5984 O O . TYR B 1 201 ? -23.984 21.375 1.216 1 91.06 201 TYR B O 1
ATOM 5992 N N . PRO B 1 202 ? -25.609 21.516 2.658 1 91.75 202 PRO B N 1
ATOM 5993 C CA . PRO B 1 202 ? -24.781 21.844 3.816 1 91.75 202 PRO B CA 1
ATOM 5994 C C . PRO B 1 202 ? -23.859 20.703 4.219 1 91.75 202 PRO B C 1
ATOM 5996 O O . PRO B 1 202 ? -22.938 20.891 5.016 1 91.75 202 PRO B O 1
ATOM 5999 N N . LEU B 1 203 ? -24.094 19.516 3.639 1 94.44 203 LEU B N 1
ATOM 6000 C CA . LEU B 1 203 ? -23.328 18.344 4.016 1 94.44 203 LEU B CA 1
ATOM 6001 C C . LEU B 1 203 ? -22.531 17.812 2.824 1 94.44 203 LEU B C 1
ATOM 6003 O O . LEU B 1 203 ? -22.828 18.156 1.677 1 94.44 203 LEU B O 1
ATOM 6007 N N . ALA B 1 204 ? -21.469 17.125 3.166 1 96.44 204 ALA B N 1
ATOM 6008 C CA . ALA B 1 204 ? -20.688 16.359 2.205 1 96.44 204 ALA B CA 1
ATOM 6009 C C . ALA B 1 204 ? -20.672 14.875 2.566 1 96.44 204 ALA B C 1
ATOM 6011 O O . ALA B 1 204 ? -20.578 14.516 3.744 1 96.44 204 ALA B O 1
ATOM 6012 N N . MET B 1 205 ? -20.844 14.07 1.578 1 97.06 205 MET B N 1
ATOM 6013 C CA . MET B 1 205 ? -20.812 12.617 1.756 1 97.06 205 MET B CA 1
ATOM 6014 C C . MET B 1 205 ? -19.594 12.008 1.064 1 97.06 205 MET B C 1
ATOM 6016 O O . MET B 1 205 ? -19.438 12.133 -0.151 1 97.06 205 MET B O 1
ATOM 6020 N N . LYS B 1 206 ? -18.734 11.406 1.842 1 97.81 206 LYS B N 1
ATOM 6021 C CA . LYS B 1 206 ? -17.562 10.688 1.324 1 97.81 206 LYS B CA 1
ATOM 6022 C C . LYS B 1 206 ? -17.875 9.203 1.153 1 97.81 206 LYS B C 1
ATOM 6024 O O . LYS B 1 206 ? -18.172 8.516 2.127 1 97.81 206 LYS B O 1
ATOM 6029 N N . MET B 1 207 ? -17.906 8.75 -0.056 1 97.94 207 MET B N 1
ATOM 6030 C CA . MET B 1 207 ? -18.078 7.336 -0.362 1 97.94 207 MET B CA 1
ATOM 6031 C C . MET B 1 207 ? -16.719 6.66 -0.577 1 97.94 207 MET B C 1
ATOM 6033 O O . MET B 1 207 ? -16 6.996 -1.518 1 97.94 207 MET B O 1
ATOM 6037 N N . MET B 1 208 ? -16.453 5.637 0.223 1 97 208 MET B N 1
ATOM 6038 C CA . MET B 1 208 ? -15.156 4.961 0.162 1 97 208 MET B CA 1
ATOM 6039 C C . MET B 1 208 ? -15.148 3.908 -0.94 1 97 208 MET B C 1
ATOM 6041 O O . MET B 1 208 ? -16.188 3.363 -1.296 1 97 208 MET B O 1
ATOM 6045 N N . TRP B 1 209 ? -13.898 3.732 -1.47 1 93.38 209 TRP B N 1
ATOM 6046 C CA . TRP B 1 209 ? -13.719 2.568 -2.332 1 93.38 209 TRP B CA 1
ATOM 6047 C C . TRP B 1 209 ? -13.594 1.293 -1.507 1 93.38 209 TRP B C 1
ATOM 6049 O O . TRP B 1 209 ? -12.898 1.271 -0.488 1 93.38 209 TRP B O 1
ATOM 6059 N N . ASN B 1 210 ? -14.305 0.258 -1.87 1 89.25 210 ASN B N 1
ATOM 6060 C CA . ASN B 1 210 ? -14.172 -1.036 -1.211 1 89.25 210 ASN B CA 1
ATOM 6061 C C . ASN B 1 210 ? -13.773 -2.131 -2.199 1 89.25 210 ASN B C 1
ATOM 6063 O O . ASN B 1 210 ? -14.641 -2.736 -2.836 1 89.25 210 ASN B O 1
ATOM 6067 N N . ILE B 1 211 ? -12.555 -2.439 -2.299 1 75.69 211 ILE B N 1
ATOM 6068 C CA . ILE B 1 211 ? -12.062 -3.465 -3.213 1 75.69 211 ILE B CA 1
ATOM 6069 C C . ILE B 1 211 ? -11.656 -4.707 -2.424 1 75.69 211 ILE B C 1
ATOM 6071 O O . ILE B 1 211 ? -11.789 -5.832 -2.912 1 75.69 211 ILE B O 1
ATOM 6075 N N . GLY B 1 212 ? -11.273 -4.629 -1.155 1 69.44 212 GLY B N 1
ATOM 6076 C CA . GLY B 1 212 ? -10.664 -5.781 -0.505 1 69.44 212 GLY B CA 1
ATOM 6077 C C . GLY B 1 212 ? -11.312 -6.129 0.821 1 69.44 212 GLY B C 1
ATOM 6078 O O . GLY B 1 212 ? -11.109 -7.223 1.35 1 69.44 212 GLY B O 1
ATOM 6079 N N . ALA B 1 213 ? -12.141 -5.352 1.41 1 68.19 213 ALA B N 1
ATOM 6080 C CA . ALA B 1 213 ? -12.617 -5.555 2.777 1 68.19 213 ALA B CA 1
ATOM 6081 C C . ALA B 1 213 ? -13.797 -6.523 2.811 1 68.19 213 ALA B C 1
ATOM 6083 O O . ALA B 1 213 ? -14.133 -7.062 3.865 1 68.19 213 ALA B O 1
ATOM 6084 N N . GLY B 1 214 ? -14.344 -6.934 1.714 1 73.38 214 GLY B N 1
ATOM 6085 C CA . GLY B 1 214 ? -15.586 -7.688 1.733 1 73.38 214 GLY B CA 1
ATOM 6086 C C . GLY B 1 214 ? -16.812 -6.809 1.842 1 73.38 214 GLY B C 1
ATOM 6087 O O . GLY B 1 214 ? -16.703 -5.582 1.867 1 73.38 214 GLY B O 1
ATOM 6088 N N . SER B 1 215 ? -18.031 -7.457 2.035 1 79.56 215 SER B N 1
ATOM 6089 C CA . SER B 1 215 ? -19.266 -6.684 1.986 1 79.56 215 SER B CA 1
ATOM 6090 C C . SER B 1 215 ? -19.969 -6.676 3.342 1 79.56 215 SER B C 1
ATOM 6092 O O . SER B 1 215 ? -21.031 -6.066 3.494 1 79.56 215 SER B O 1
ATOM 6094 N N . SER B 1 216 ? -19.297 -7.281 4.348 1 82.69 216 SER B N 1
ATOM 6095 C CA . SER B 1 216 ? -19.891 -7.223 5.684 1 82.69 216 SER B CA 1
ATOM 6096 C C . SER B 1 216 ? -19.578 -5.895 6.367 1 82.69 216 SER B C 1
ATOM 6098 O O . SER B 1 216 ? -18.484 -5.352 6.207 1 82.69 216 SER B O 1
ATOM 6100 N N . SER B 1 217 ? -20.531 -5.438 7.09 1 85.44 217 SER B N 1
ATOM 6101 C CA . SER B 1 217 ? -20.375 -4.156 7.77 1 85.44 217 SER B CA 1
ATOM 6102 C C . SER B 1 217 ? -19.172 -4.18 8.719 1 85.44 217 SER B C 1
ATOM 6104 O O . SER B 1 217 ? -18.391 -3.229 8.758 1 85.44 217 SER B O 1
ATOM 6106 N N . ASP B 1 218 ? -19.062 -5.242 9.367 1 82.69 218 ASP B N 1
ATOM 6107 C CA . ASP B 1 218 ? -17.969 -5.367 10.32 1 82.69 218 ASP B CA 1
ATOM 6108 C C . ASP B 1 218 ? -16.609 -5.328 9.609 1 82.69 218 ASP B C 1
ATOM 6110 O O . ASP B 1 218 ? -15.68 -4.668 10.07 1 82.69 218 ASP B O 1
ATOM 6114 N N . ALA B 1 219 ? -16.5 -6.035 8.523 1 79.81 219 ALA B N 1
ATOM 6115 C CA . ALA B 1 219 ? -15.25 -6.078 7.766 1 79.81 219 ALA B CA 1
ATOM 6116 C C . ALA B 1 219 ? -14.906 -4.707 7.195 1 79.81 219 ALA B C 1
ATOM 6118 O O . ALA B 1 219 ? -13.742 -4.293 7.203 1 79.81 219 ALA B O 1
ATOM 6119 N N . ILE B 1 220 ? -15.922 -4.074 6.707 1 88.12 220 ILE B N 1
ATOM 6120 C CA . ILE B 1 220 ? -15.742 -2.752 6.117 1 88.12 220 ILE B CA 1
ATOM 6121 C C . ILE B 1 220 ? -15.273 -1.768 7.188 1 88.12 220 ILE B C 1
ATOM 6123 O O . ILE B 1 220 ? -14.289 -1.05 6.988 1 88.12 220 ILE B O 1
ATOM 6127 N N . LEU B 1 221 ? -15.93 -1.747 8.312 1 87.44 221 LEU B N 1
ATOM 6128 C CA . LEU B 1 221 ? -15.602 -0.827 9.391 1 87.44 221 LEU B CA 1
ATOM 6129 C C . LEU B 1 221 ? -14.203 -1.102 9.93 1 87.44 221 LEU B C 1
ATOM 6131 O O . LEU B 1 221 ? -13.461 -0.169 10.25 1 87.44 221 LEU B O 1
ATOM 6135 N N . ARG B 1 222 ? -13.852 -2.309 9.961 1 81.25 222 ARG B N 1
ATOM 6136 C CA . ARG B 1 222 ? -12.523 -2.678 10.438 1 81.25 222 ARG B CA 1
ATOM 6137 C C . ARG B 1 222 ? -11.445 -2.227 9.453 1 81.25 222 ARG B C 1
ATOM 6139 O O . ARG B 1 222 ? -10.422 -1.674 9.859 1 81.25 222 ARG B O 1
ATOM 6146 N N . SER B 1 223 ? -11.688 -2.428 8.219 1 81.69 223 SER B N 1
ATOM 6147 C CA . SER B 1 223 ? -10.711 -2.119 7.184 1 81.69 223 SER B CA 1
ATOM 6148 C C . SER B 1 223 ? -10.516 -0.615 7.031 1 81.69 223 SER B C 1
ATOM 6150 O O . SER B 1 223 ? -9.43 -0.154 6.684 1 81.69 223 SER B O 1
ATOM 6152 N N . MET B 1 224 ? -11.57 0.135 7.336 1 90.12 224 MET B N 1
ATOM 6153 C CA . MET B 1 224 ? -11.539 1.578 7.117 1 90.12 224 MET B CA 1
ATOM 6154 C C . MET B 1 224 ? -11.672 2.334 8.438 1 90.12 224 MET B C 1
ATOM 6156 O O . MET B 1 224 ? -12.195 3.449 8.461 1 90.12 224 MET B O 1
ATOM 6160 N N . SER B 1 225 ? -11.203 1.778 9.492 1 88.38 225 SER B N 1
ATOM 6161 C CA . SER B 1 225 ? -11.422 2.27 10.852 1 88.38 225 SER B CA 1
ATOM 6162 C C . SER B 1 225 ? -10.758 3.627 11.055 1 88.38 225 SER B C 1
ATOM 6164 O O . SER B 1 225 ? -11.242 4.449 11.836 1 88.38 225 SER B O 1
ATOM 6166 N N . MET B 1 226 ? -9.656 3.934 10.359 1 91.12 226 MET B N 1
ATOM 6167 C CA . MET B 1 226 ? -8.945 5.191 10.555 1 91.12 226 MET B CA 1
ATOM 6168 C C . MET B 1 226 ? -9.797 6.379 10.125 1 91.12 226 MET B C 1
ATOM 6170 O O . MET B 1 226 ? -9.672 7.473 10.672 1 91.12 226 MET B O 1
ATOM 6174 N N . GLU B 1 227 ? -10.688 6.109 9.148 1 93.56 227 GLU B N 1
ATOM 6175 C CA . GLU B 1 227 ? -11.586 7.152 8.664 1 93.56 227 GLU B CA 1
ATOM 6176 C C . GLU B 1 227 ? -12.516 7.633 9.773 1 93.56 227 GLU B C 1
ATOM 6178 O O . GLU B 1 227 ? -13.117 8.703 9.672 1 93.56 227 GLU B O 1
ATOM 6183 N N . LEU B 1 228 ? -12.625 6.828 10.812 1 92.88 228 LEU B N 1
ATOM 6184 C CA . LEU B 1 228 ? -13.594 7.105 11.875 1 92.88 228 LEU B CA 1
ATOM 6185 C C . LEU B 1 228 ? -12.922 7.801 13.055 1 92.88 228 LEU B C 1
ATOM 6187 O O . LEU B 1 228 ? -13.578 8.133 14.039 1 92.88 228 LEU B O 1
ATOM 6191 N N . VAL B 1 229 ? -11.648 8.078 12.938 1 94.56 229 VAL B N 1
ATOM 6192 C CA . VAL B 1 229 ? -10.898 8.695 14.031 1 94.56 229 VAL B CA 1
ATOM 6193 C C . VAL B 1 229 ? -11.523 10.039 14.391 1 94.56 229 VAL B C 1
ATOM 6195 O O . VAL B 1 229 ? -11.734 10.336 15.57 1 94.56 229 VAL B O 1
ATOM 6198 N N . PRO B 1 230 ? -11.93 10.859 13.414 1 96.12 230 PRO B N 1
ATOM 6199 C CA . PRO B 1 230 ? -12.555 12.148 13.758 1 96.12 230 PRO B CA 1
ATOM 6200 C C . PRO B 1 230 ? -14.07 12.055 13.875 1 96.12 230 PRO B C 1
ATOM 6202 O O . PRO B 1 230 ? -14.773 13.055 13.711 1 96.12 230 PRO B O 1
ATOM 6205 N N . ALA B 1 231 ? -14.617 10.883 14.125 1 93.12 231 ALA B N 1
ATOM 6206 C CA . ALA B 1 231 ? -16.062 10.695 14.234 1 93.12 231 ALA B CA 1
ATOM 6207 C C . ALA B 1 231 ? -16.578 11.141 15.602 1 93.12 231 ALA B C 1
ATOM 6209 O O . ALA B 1 231 ? -15.93 10.891 16.625 1 93.12 231 ALA B O 1
ATOM 6210 N N . CYS B 1 232 ? -17.656 11.852 15.625 1 90.12 232 CYS B N 1
ATOM 6211 C CA . CYS B 1 232 ? -18.281 12.203 16.891 1 90.12 232 CYS B CA 1
ATOM 6212 C C . CYS B 1 232 ? -18.938 10.984 17.531 1 90.12 232 CYS B C 1
ATOM 6214 O O . CYS B 1 232 ? -19.094 9.945 16.891 1 90.12 232 CYS B O 1
ATOM 6216 N N . PRO B 1 233 ? -19.297 11.023 18.75 1 83.62 233 PRO B N 1
ATOM 6217 C CA . PRO B 1 233 ? -19.844 9.867 19.469 1 83.62 233 PRO B CA 1
ATOM 6218 C C . PRO B 1 233 ? -21.125 9.344 18.828 1 83.62 233 PRO B C 1
ATOM 6220 O O . PRO B 1 233 ? -21.438 8.156 18.938 1 83.62 233 PRO B O 1
ATOM 6223 N N . GLN B 1 234 ? -21.844 10.164 18.094 1 84.62 234 GLN B N 1
ATOM 6224 C CA . GLN B 1 234 ? -23.125 9.773 17.516 1 84.62 234 GLN B CA 1
ATOM 6225 C C . GLN B 1 234 ? -22.953 9.336 16.062 1 84.62 234 GLN B C 1
ATOM 6227 O O . GLN B 1 234 ? -23.938 9.102 15.359 1 84.62 234 GLN B O 1
ATOM 6232 N N . ALA B 1 235 ? -21.75 9.25 15.656 1 89.5 235 ALA B N 1
ATOM 6233 C CA . ALA B 1 235 ? -21.516 8.977 14.242 1 89.5 235 ALA B CA 1
ATOM 6234 C C . ALA B 1 235 ? -21.938 7.555 13.883 1 89.5 235 ALA B C 1
ATOM 6236 O O . ALA B 1 235 ? -22.391 7.301 12.766 1 89.5 235 ALA B O 1
ATOM 6237 N N . LEU B 1 236 ? -21.734 6.68 14.797 1 86.81 236 LEU B N 1
ATOM 6238 C CA . LEU B 1 236 ? -22.141 5.293 14.586 1 86.81 236 LEU B CA 1
ATOM 6239 C C . LEU B 1 236 ? -23.344 4.934 15.445 1 86.81 236 LEU B C 1
ATOM 6241 O O . LEU B 1 236 ? -23.5 5.465 16.547 1 86.81 236 LEU B O 1
ATOM 6245 N N . PRO B 1 237 ? -24.172 4.027 14.852 1 77.25 237 PRO B N 1
ATOM 6246 C CA . PRO B 1 237 ? -25.297 3.598 15.68 1 77.25 237 PRO B CA 1
ATOM 6247 C C . PRO B 1 237 ? -24.844 2.877 16.953 1 77.25 237 PRO B C 1
ATOM 6249 O O . PRO B 1 237 ? -23.75 2.293 16.984 1 77.25 237 PRO B O 1
ATOM 6252 N N . LYS B 1 238 ? -25.672 3.008 18 1 64.69 238 LYS B N 1
ATOM 6253 C CA . LYS B 1 238 ? -25.344 2.434 19.297 1 64.69 238 LYS B CA 1
ATOM 6254 C C . LYS B 1 238 ? -24.984 0.958 19.172 1 64.69 238 LYS B C 1
ATOM 6256 O O . LYS B 1 238 ? -24.062 0.482 19.844 1 64.69 238 LYS B O 1
ATOM 6261 N N . GLU B 1 239 ? -25.688 0.228 18.281 1 60.16 239 GLU B N 1
ATOM 6262 C CA . GLU B 1 239 ? -25.406 -1.196 18.141 1 60.16 239 GLU B CA 1
ATOM 6263 C C . GLU B 1 239 ? -24.047 -1.423 17.5 1 60.16 239 GLU B C 1
ATOM 6265 O O . GLU B 1 239 ? -23.375 -2.41 17.797 1 60.16 239 GLU B O 1
ATOM 6270 N N . GLN B 1 240 ? -23.75 -0.6 16.625 1 55.28 240 GLN B N 1
ATOM 6271 C CA . GLN B 1 240 ? -22.516 -0.761 15.883 1 55.28 240 GLN B CA 1
ATOM 6272 C C . GLN B 1 240 ? -21.359 -0.014 16.562 1 55.28 240 GLN B C 1
ATOM 6274 O O . GLN B 1 240 ? -20.188 -0.274 16.266 1 55.28 240 GLN B O 1
ATOM 6279 N N . GLY B 1 241 ? -21.844 0.972 17.375 1 50.81 241 GLY B N 1
ATOM 6280 C CA . GLY B 1 241 ? -20.781 1.717 18.047 1 50.81 241 GLY B CA 1
ATOM 6281 C C . GLY B 1 241 ? -19.891 0.841 18.906 1 50.81 241 GLY B C 1
ATOM 6282 O O . GLY B 1 241 ? -18.75 1.198 19.172 1 50.81 241 GLY B O 1
ATOM 6283 N N . GLU B 1 242 ? -20.781 -0.037 19.578 1 45.69 242 GLU B N 1
ATOM 6284 C CA . GLU B 1 242 ? -20.016 -1.02 20.344 1 45.69 242 GLU B CA 1
ATOM 6285 C C . GLU B 1 242 ? -19.453 -2.105 19.438 1 45.69 242 GLU B C 1
ATOM 6287 O O . GLU B 1 242 ? -19.672 -3.295 19.656 1 45.69 242 GLU B O 1
ATOM 6292 N N . ILE B 1 243 ? -19.844 -1.929 18.266 1 43.72 243 ILE B N 1
ATOM 6293 C CA . ILE B 1 243 ? -19.234 -2.99 17.484 1 43.72 243 ILE B CA 1
ATOM 6294 C C . ILE B 1 243 ? -17.969 -3.488 18.172 1 43.72 243 ILE B C 1
ATOM 6296 O O . ILE B 1 243 ? -17.016 -2.723 18.391 1 43.72 243 ILE B O 1
ATOM 6300 N N . ALA B 1 244 ? -18.312 -4.215 19.188 1 36.16 244 ALA B N 1
ATOM 6301 C CA . ALA B 1 244 ? -17.203 -5.055 19.641 1 36.16 244 ALA B CA 1
ATOM 6302 C C . ALA B 1 244 ? -16.25 -5.367 18.484 1 36.16 244 ALA B C 1
ATOM 6304 O O . ALA B 1 244 ? -16.656 -5.969 17.484 1 36.16 244 ALA B O 1
ATOM 6305 N N . LEU B 1 245 ? -15.547 -4.406 17.812 1 38.91 245 LEU B N 1
ATOM 6306 C CA . LEU B 1 245 ? -14.5 -5.195 17.156 1 38.91 245 LEU B CA 1
ATOM 6307 C C . LEU B 1 245 ? -14.406 -6.586 17.781 1 38.91 245 LEU B C 1
ATOM 6309 O O . LEU B 1 245 ? -14.039 -6.727 18.953 1 38.91 245 LEU B O 1
ATOM 6313 N N . ASP B 1 246 ? -15.375 -7.121 17.969 1 32.75 246 ASP B N 1
ATOM 6314 C CA . ASP B 1 246 ? -15.43 -8.484 18.5 1 32.75 246 ASP B CA 1
ATOM 6315 C C . ASP B 1 246 ? -14.062 -9.156 18.422 1 32.75 246 ASP B C 1
ATOM 6317 O O . ASP B 1 246 ? -13.391 -9.086 17.391 1 32.75 246 ASP B O 1
ATOM 6321 N N . GLY B 1 247 ? -13.5 -9.578 19.656 1 34.38 247 GLY B N 1
ATOM 6322 C CA . GLY B 1 247 ? -12.336 -10.227 20.234 1 34.38 247 GLY B CA 1
ATOM 6323 C C . GLY B 1 247 ? -11.039 -9.867 19.547 1 34.38 247 GLY B C 1
ATOM 6324 O O . GLY B 1 247 ? -9.977 -10.391 19.891 1 34.38 247 GLY B O 1
ATOM 6325 N N . HIS B 1 248 ? -11.148 -9.938 18.203 1 36.47 248 HIS B N 1
ATOM 6326 C CA . HIS B 1 248 ? -9.789 -9.797 17.703 1 36.47 248 HIS B CA 1
ATOM 6327 C C . HIS B 1 248 ? -9.211 -8.43 18.047 1 36.47 248 HIS B C 1
ATOM 6329 O O . HIS B 1 248 ? -9.945 -7.449 18.156 1 36.47 248 HIS B O 1
ATOM 6335 N N . PHE B 1 249 ? -8.18 -8.359 18.75 1 37.16 249 PHE B N 1
ATOM 6336 C CA . PHE B 1 249 ? -7.305 -7.305 19.234 1 37.16 249 PHE B CA 1
ATOM 6337 C C . PHE B 1 249 ? -7.363 -6.086 18.328 1 37.16 249 PHE B C 1
ATOM 6339 O O . PHE B 1 249 ? -6.512 -5.199 18.406 1 37.16 249 PHE B O 1
ATOM 6346 N N . GLY B 1 250 ? -8.172 -6.031 17.281 1 42.47 250 GLY B N 1
ATOM 6347 C CA . GLY B 1 250 ? -7.961 -4.734 16.656 1 42.47 250 GLY B CA 1
ATOM 6348 C C . GLY B 1 250 ? -8.711 -3.611 17.359 1 42.47 250 GLY B C 1
ATOM 6349 O O . GLY B 1 250 ? -9.883 -3.766 17.703 1 42.47 250 GLY B O 1
ATOM 6350 N N . THR B 1 251 ? -8.188 -2.977 18.344 1 48.94 251 THR B N 1
ATOM 6351 C CA . THR B 1 251 ? -8.602 -1.784 19.078 1 48.94 251 THR B CA 1
ATOM 6352 C C . THR B 1 251 ? -9.266 -0.779 18.141 1 48.94 251 THR B C 1
ATOM 6354 O O . THR B 1 251 ? -8.859 -0.624 16.984 1 48.94 251 THR B O 1
ATOM 6357 N N . VAL B 1 252 ? -10.648 -0.623 18.359 1 55.44 252 VAL B N 1
ATOM 6358 C CA . VAL B 1 252 ? -11.266 0.549 17.75 1 55.44 252 VAL B CA 1
ATOM 6359 C C . VAL B 1 252 ? -10.297 1.729 17.781 1 55.44 252 VAL B C 1
ATOM 6361 O O . VAL B 1 252 ? -9.664 1.983 18.812 1 55.44 252 VAL B O 1
ATOM 6364 N N . PRO B 1 253 ? -10.078 2.232 16.578 1 64.19 253 PRO B N 1
ATOM 6365 C CA . PRO B 1 253 ? -9.195 3.398 16.641 1 64.19 253 PRO B CA 1
ATOM 6366 C C . PRO B 1 253 ? -9.664 4.434 17.656 1 64.19 253 PRO B C 1
ATOM 6368 O O . PRO B 1 253 ? -10.867 4.531 17.938 1 64.19 253 PRO B O 1
ATOM 6371 N N . LYS B 1 254 ? -8.797 4.98 18.422 1 78.81 254 LYS B N 1
ATOM 6372 C CA . LYS B 1 254 ? -9.008 6.117 19.312 1 78.81 254 LYS B CA 1
ATOM 6373 C C . LYS B 1 254 ? -9.758 7.242 18.609 1 78.81 254 LYS B C 1
ATOM 6375 O O . LYS B 1 254 ? -9.5 7.527 17.438 1 78.81 254 LYS B O 1
ATOM 6380 N N . ARG B 1 255 ? -10.859 7.66 19.234 1 85.5 255 ARG B N 1
ATOM 6381 C CA . ARG B 1 255 ? -11.609 8.781 18.672 1 85.5 255 ARG B CA 1
ATOM 6382 C C . ARG B 1 255 ? -11.055 10.117 19.172 1 85.5 255 ARG B C 1
ATOM 6384 O O . ARG B 1 255 ? -10.68 10.242 20.344 1 85.5 255 ARG B O 1
ATOM 6391 N N . LEU B 1 256 ? -11.023 10.977 18.281 1 91.38 256 LEU B N 1
ATOM 6392 C CA . LEU B 1 256 ? -10.523 12.32 18.547 1 91.38 256 LEU B CA 1
ATOM 6393 C C . LEU B 1 256 ? -11.625 13.195 19.141 1 91.38 256 LEU B C 1
ATOM 6395 O O . LEU B 1 256 ? -12.773 13.141 18.688 1 91.38 256 LEU B O 1
ATOM 6399 N N . THR B 1 257 ? -11.297 13.953 20.125 1 91.5 257 THR B N 1
ATOM 6400 C CA . THR B 1 257 ? -12.211 14.984 20.609 1 91.5 257 THR B CA 1
ATOM 6401 C C . THR B 1 257 ? -12.328 16.109 19.594 1 91.5 257 THR B C 1
ATOM 6403 O O . THR B 1 257 ? -11.422 16.328 18.781 1 91.5 257 THR B O 1
ATOM 6406 N N . ALA B 1 258 ? -13.375 16.781 19.656 1 91.88 258 ALA B N 1
ATOM 6407 C CA . ALA B 1 258 ? -13.664 17.828 18.688 1 91.88 258 ALA B CA 1
ATOM 6408 C C . ALA B 1 258 ? -12.656 18.969 18.797 1 91.88 258 ALA B C 1
ATOM 6410 O O . ALA B 1 258 ? -12.195 19.297 19.891 1 91.88 258 ALA B O 1
ATOM 6411 N N . HIS B 1 259 ? -12.328 19.562 17.766 1 93.81 259 HIS B N 1
ATOM 6412 C CA . HIS B 1 259 ? -11.438 20.703 17.625 1 93.81 259 HIS B CA 1
ATOM 6413 C C . HIS B 1 259 ? -11.82 21.562 16.422 1 93.81 259 HIS B C 1
ATOM 6415 O O . HIS B 1 259 ? -12.195 21.031 15.375 1 93.81 259 HIS B O 1
ATOM 6421 N N . PRO B 1 260 ? -11.727 22.875 16.547 1 92.69 260 PRO B N 1
ATOM 6422 C CA . PRO B 1 260 ? -12.164 23.734 15.445 1 92.69 260 PRO B CA 1
ATOM 6423 C C . PRO B 1 260 ? -11.359 23.516 14.164 1 92.69 260 PRO B C 1
ATOM 6425 O O . PRO B 1 260 ? -11.859 23.766 13.062 1 92.69 260 PRO B O 1
ATOM 6428 N N . ASN B 1 261 ? -10.141 23.062 14.281 1 97.38 261 ASN B N 1
ATOM 6429 C CA . ASN B 1 261 ? -9.281 22.922 13.109 1 97.38 261 ASN B CA 1
ATOM 6430 C C . ASN B 1 261 ? -9.18 21.469 12.664 1 97.38 261 ASN B C 1
ATOM 6432 O O . ASN B 1 261 ? -8.266 21.094 11.93 1 97.38 261 ASN B O 1
ATOM 6436 N N . VAL B 1 262 ? -10.062 20.609 13.117 1 97.56 262 VAL B N 1
ATOM 6437 C CA . VAL B 1 262 ? -10.109 19.203 12.727 1 97.56 262 VAL B CA 1
ATOM 6438 C C . VAL B 1 262 ? -11.531 18.844 12.305 1 97.56 262 VAL B C 1
ATOM 6440 O O . VAL B 1 262 ? -12.5 19.203 12.984 1 97.56 262 VAL B O 1
ATOM 6443 N N . ILE B 1 263 ? -11.648 18.172 11.242 1 97.69 263 ILE B N 1
ATOM 6444 C CA . ILE B 1 263 ? -12.945 17.781 10.688 1 97.69 263 ILE B CA 1
ATOM 6445 C C . ILE B 1 263 ? -13.688 16.906 11.68 1 97.69 263 ILE B C 1
ATOM 6447 O O . ILE B 1 263 ? -13.07 16.188 12.477 1 97.69 263 ILE B O 1
ATOM 6451 N N . THR B 1 264 ? -14.969 16.969 11.648 1 95.38 264 THR B N 1
ATOM 6452 C CA . THR B 1 264 ? -15.82 16.078 12.43 1 95.38 264 THR B CA 1
ATOM 6453 C C . THR B 1 264 ? -16.719 15.25 11.516 1 95.38 264 THR B C 1
ATOM 6455 O O . THR B 1 264 ? -17.406 15.797 10.648 1 95.38 264 THR B O 1
ATOM 6458 N N . VAL B 1 265 ? -16.641 13.992 11.664 1 94.94 265 VAL B N 1
ATOM 6459 C CA . VAL B 1 265 ? -17.562 13.094 10.969 1 94.94 265 VAL B CA 1
ATOM 6460 C C . VAL B 1 265 ? -18.844 12.945 11.781 1 94.94 265 VAL B C 1
ATOM 6462 O O . VAL B 1 265 ? -18.812 12.461 12.914 1 94.94 265 VAL B O 1
ATOM 6465 N N . TYR B 1 266 ? -19.922 13.266 11.148 1 92.62 266 TYR B N 1
ATOM 6466 C CA . TYR B 1 266 ? -21.203 13.297 11.844 1 92.62 266 TYR B CA 1
ATOM 6467 C C . TYR B 1 266 ? -21.859 11.922 11.844 1 92.62 266 TYR B C 1
ATOM 6469 O O . TYR B 1 266 ? -22.5 11.531 12.82 1 92.62 266 TYR B O 1
ATOM 6477 N N . ARG B 1 267 ? -21.797 11.297 10.75 1 92.56 267 ARG B N 1
ATOM 6478 C CA . ARG B 1 267 ? -22.391 9.977 10.578 1 92.56 267 ARG B CA 1
ATOM 6479 C C . ARG B 1 267 ? -21.484 9.078 9.742 1 92.56 267 ARG B C 1
ATOM 6481 O O . ARG B 1 267 ? -20.812 9.547 8.82 1 92.56 267 ARG B O 1
ATOM 6488 N N . ALA B 1 268 ? -21.531 7.879 10.102 1 94.19 268 ALA B N 1
ATOM 6489 C CA . ALA B 1 268 ? -20.844 6.824 9.359 1 94.19 268 ALA B CA 1
ATOM 6490 C C . ALA B 1 268 ? -21.703 5.562 9.281 1 94.19 268 ALA B C 1
ATOM 6492 O O . ALA B 1 268 ? -22.281 5.129 10.281 1 94.19 268 ALA B O 1
ATOM 6493 N N . PHE B 1 269 ? -21.859 5.023 8.07 1 93.38 269 PHE B N 1
ATOM 6494 C CA . PHE B 1 269 ? -22.672 3.82 7.898 1 93.38 269 PHE B CA 1
ATOM 6495 C C . PHE B 1 269 ? -22.25 3.059 6.648 1 93.38 269 PHE B C 1
ATOM 6497 O O . PHE B 1 269 ? -21.594 3.617 5.77 1 93.38 269 PHE B O 1
ATOM 6504 N N . THR B 1 270 ? -22.5 1.793 6.68 1 94.31 270 THR B N 1
ATOM 6505 C CA . THR B 1 270 ? -22.266 0.973 5.492 1 94.31 270 THR B CA 1
ATOM 6506 C C . THR B 1 270 ? -23.547 0.835 4.676 1 94.31 270 THR B C 1
ATOM 6508 O O . THR B 1 270 ? -24.641 0.79 5.234 1 94.31 270 THR B O 1
ATOM 6511 N N . ALA B 1 271 ? -23.453 0.848 3.393 1 95.38 271 ALA B N 1
ATOM 6512 C CA . ALA B 1 271 ? -24.578 0.701 2.484 1 95.38 271 ALA B CA 1
ATOM 6513 C C . ALA B 1 271 ? -24.141 0.143 1.136 1 95.38 271 ALA B C 1
ATOM 6515 O O . ALA B 1 271 ? -22.938 0.063 0.855 1 95.38 271 ALA B O 1
ATOM 6516 N N . GLU B 1 272 ? -25.109 -0.257 0.41 1 95 272 GLU B N 1
ATOM 6517 C CA . GLU B 1 272 ? -24.812 -0.699 -0.952 1 95 272 GLU B CA 1
ATOM 6518 C C . GLU B 1 272 ? -24.328 0.459 -1.814 1 95 272 GLU B C 1
ATOM 6520 O O . GLU B 1 272 ? -24.828 1.576 -1.718 1 95 272 GLU B O 1
ATOM 6525 N N . VAL B 1 273 ? -23.281 0.125 -2.607 1 96.06 273 VAL B N 1
ATOM 6526 C CA . VAL B 1 273 ? -22.719 1.144 -3.486 1 96.06 273 VAL B CA 1
ATOM 6527 C C . VAL B 1 273 ? -23.766 1.561 -4.523 1 96.06 273 VAL B C 1
ATOM 6529 O O . VAL B 1 273 ? -24.234 0.73 -5.301 1 96.06 273 VAL B O 1
ATOM 6532 N N . PRO B 1 274 ? -24.141 2.859 -4.52 1 96.12 274 PRO B N 1
ATOM 6533 C CA . PRO B 1 274 ? -25.078 3.363 -5.527 1 96.12 274 PRO B CA 1
ATOM 6534 C C . PRO B 1 274 ? -24.375 3.861 -6.789 1 96.12 274 PRO B C 1
ATOM 6536 O O . PRO B 1 274 ? -23.141 3.986 -6.809 1 96.12 274 PRO B O 1
ATOM 6539 N N . LEU B 1 275 ? -25.156 3.98 -7.816 1 95.81 275 LEU B N 1
ATOM 6540 C CA . LEU B 1 275 ? -24.641 4.684 -8.984 1 95.81 275 LEU B CA 1
ATOM 6541 C C . LEU B 1 275 ? -24.875 6.184 -8.859 1 95.81 275 LEU B C 1
ATOM 6543 O O . LEU B 1 275 ? -25.922 6.691 -9.234 1 95.81 275 LEU B O 1
ATOM 6547 N N . LEU B 1 276 ? -23.953 6.891 -8.391 1 95.56 276 LEU B N 1
ATOM 6548 C CA . LEU B 1 276 ? -24.062 8.32 -8.148 1 95.56 276 LEU B CA 1
ATOM 6549 C C . LEU B 1 276 ? -23.734 9.117 -9.406 1 95.56 276 LEU B C 1
ATOM 6551 O O . LEU B 1 276 ? -23.219 8.562 -10.383 1 95.56 276 LEU B O 1
ATOM 6555 N N . PRO B 1 277 ? -24.109 10.375 -9.43 1 91.81 277 PRO B N 1
ATOM 6556 C CA . PRO B 1 277 ? -23.844 11.188 -10.617 1 91.81 277 PRO B CA 1
ATOM 6557 C C . PRO B 1 277 ? -22.359 11.195 -10.992 1 91.81 277 PRO B C 1
ATOM 6559 O O . PRO B 1 277 ? -21.5 11.461 -10.141 1 91.81 277 PRO B O 1
ATOM 6562 N N . GLY B 1 278 ? -22.062 10.828 -12.227 1 93.38 278 GLY B N 1
ATOM 6563 C CA . GLY B 1 278 ? -20.703 10.883 -12.742 1 93.38 278 GLY B CA 1
ATOM 6564 C C . GLY B 1 278 ? -19.891 9.648 -12.406 1 93.38 278 GLY B C 1
ATOM 6565 O O . GLY B 1 278 ? -18.75 9.523 -12.836 1 93.38 278 GLY B O 1
ATOM 6566 N N . ALA B 1 279 ? -20.438 8.688 -11.688 1 94.19 279 ALA B N 1
ATOM 6567 C CA . ALA B 1 279 ? -19.703 7.527 -11.18 1 94.19 279 ALA B CA 1
ATOM 6568 C C . ALA B 1 279 ? -19.125 6.695 -12.32 1 94.19 279 ALA B C 1
ATOM 6570 O O . ALA B 1 279 ? -17.969 6.305 -12.281 1 94.19 279 ALA B O 1
ATOM 6571 N N . GLN B 1 280 ? -19.812 6.457 -13.359 1 92.25 280 GLN B N 1
ATOM 6572 C CA . GLN B 1 280 ? -19.406 5.594 -14.469 1 92.25 280 GLN B CA 1
ATOM 6573 C C . GLN B 1 280 ? -18.234 6.191 -15.234 1 92.25 280 GLN B C 1
ATOM 6575 O O . GLN B 1 280 ? -17.391 5.457 -15.766 1 92.25 280 GLN B O 1
ATOM 6580 N N . GLU B 1 281 ? -18.234 7.422 -15.25 1 90.94 281 GLU B N 1
ATOM 6581 C CA . GLU B 1 281 ? -17.172 8.109 -15.984 1 90.94 281 GLU B CA 1
ATOM 6582 C C . GLU B 1 281 ? -15.945 8.344 -15.094 1 90.94 281 GLU B C 1
ATOM 6584 O O . GLU B 1 281 ? -14.805 8.188 -15.547 1 90.94 281 GLU B O 1
ATOM 6589 N N . GLU B 1 282 ? -16.219 8.664 -13.883 1 91 282 GLU B N 1
ATOM 6590 C CA . GLU B 1 282 ? -15.148 9.156 -13.016 1 91 282 GLU B CA 1
ATOM 6591 C C . GLU B 1 282 ? -14.406 8.008 -12.344 1 91 282 GLU B C 1
ATOM 6593 O O . GLU B 1 282 ? -13.195 8.086 -12.117 1 91 282 GLU B O 1
ATOM 6598 N N . TYR B 1 283 ? -15.133 6.926 -11.992 1 91.12 283 TYR B N 1
ATOM 6599 C CA . TYR B 1 283 ? -14.477 5.84 -11.273 1 91.12 283 TYR B CA 1
ATOM 6600 C C . TYR B 1 283 ? -15.141 4.504 -11.57 1 91.12 283 TYR B C 1
ATOM 6602 O O . TYR B 1 283 ? -15.531 3.775 -10.656 1 91.12 283 TYR B O 1
ATOM 6610 N N . PRO B 1 284 ? -15.148 4.105 -12.82 1 90.12 284 PRO B N 1
ATOM 6611 C CA . PRO B 1 284 ? -15.805 2.857 -13.219 1 90.12 284 PRO B CA 1
ATOM 6612 C C . PRO B 1 284 ? -15.156 1.627 -12.586 1 90.12 284 PRO B C 1
ATOM 6614 O O . PRO B 1 284 ? -15.852 0.667 -12.25 1 90.12 284 PRO B O 1
ATOM 6617 N N . ASP B 1 285 ? -13.938 1.65 -12.336 1 82.5 285 ASP B N 1
ATOM 6618 C CA . ASP B 1 285 ? -13.18 0.473 -11.922 1 82.5 285 ASP B CA 1
ATOM 6619 C C . ASP B 1 285 ? -13.531 0.068 -10.492 1 82.5 285 ASP B C 1
ATOM 6621 O O . ASP B 1 285 ? -13.406 -1.103 -10.125 1 82.5 285 ASP B O 1
ATOM 6625 N N . VAL B 1 286 ? -13.898 1.015 -9.68 1 88.44 286 VAL B N 1
ATOM 6626 C CA . VAL B 1 286 ? -14.109 0.706 -8.266 1 88.44 286 VAL B CA 1
ATOM 6627 C C . VAL B 1 286 ? -15.586 0.395 -8.023 1 88.44 286 VAL B C 1
ATOM 6629 O O . VAL B 1 286 ? -15.984 0.092 -6.895 1 88.44 286 VAL B O 1
ATOM 6632 N N . LEU B 1 287 ? -16.391 0.485 -9.078 1 91.44 287 LEU B N 1
ATOM 6633 C CA . LEU B 1 287 ? -17.781 0.109 -8.969 1 91.44 287 LEU B CA 1
ATOM 6634 C C . LEU B 1 287 ? -17.938 -1.406 -8.898 1 91.44 287 LEU B C 1
ATOM 6636 O O . LEU B 1 287 ? -17.125 -2.145 -9.445 1 91.44 287 LEU B O 1
ATOM 6640 N N . PRO B 1 288 ? -18.938 -1.84 -8.102 1 88.06 288 PRO B N 1
ATOM 6641 C CA . PRO B 1 288 ? -19.203 -3.281 -8.102 1 88.06 288 PRO B CA 1
ATOM 6642 C C . PRO B 1 288 ? -19.625 -3.801 -9.477 1 88.06 288 PRO B C 1
ATOM 6644 O O . PRO B 1 288 ? -20.094 -3.029 -10.312 1 88.06 288 PRO B O 1
ATOM 6647 N N . ALA B 1 289 ? -19.516 -5.055 -9.648 1 82.19 289 ALA B N 1
ATOM 6648 C CA . ALA B 1 289 ? -19.812 -5.68 -10.93 1 82.19 289 ALA B CA 1
ATOM 6649 C C . ALA B 1 289 ? -21.281 -5.457 -11.32 1 82.19 289 ALA B C 1
ATOM 6651 O O . ALA B 1 289 ? -21.609 -5.383 -12.508 1 82.19 289 ALA B O 1
ATOM 6652 N N . ARG B 1 290 ? -22.172 -5.383 -10.344 1 85.12 290 ARG B N 1
ATOM 6653 C CA . ARG B 1 290 ? -23.594 -5.145 -10.609 1 85.12 290 ARG B CA 1
ATOM 6654 C C . ARG B 1 290 ? -23.797 -3.816 -11.336 1 85.12 290 ARG B C 1
ATOM 6656 O O . ARG B 1 290 ? -24.75 -3.658 -12.094 1 85.12 290 ARG B O 1
ATOM 6663 N N . LEU B 1 291 ? -22.891 -2.906 -11.086 1 90.5 291 LEU B N 1
ATOM 6664 C CA . LEU B 1 291 ? -23 -1.578 -11.68 1 90.5 291 LEU B CA 1
ATOM 6665 C C . LEU B 1 291 ? -22.078 -1.44 -12.883 1 90.5 291 LEU B C 1
ATOM 6667 O O . LEU B 1 291 ? -22.406 -0.746 -13.844 1 90.5 291 LEU B O 1
ATOM 6671 N N . ASN B 1 292 ? -20.891 -1.997 -12.805 1 88.25 292 ASN B N 1
ATOM 6672 C CA . ASN B 1 292 ? -19.906 -2.076 -13.883 1 88.25 292 ASN B CA 1
ATOM 6673 C C . ASN B 1 292 ? -19.281 -3.467 -13.969 1 88.25 292 ASN B C 1
ATOM 6675 O O . ASN B 1 292 ? -18.453 -3.834 -13.125 1 88.25 292 ASN B O 1
ATOM 6679 N N . PRO B 1 293 ? -19.578 -4.133 -15.016 1 78.94 293 PRO B N 1
ATOM 6680 C CA . PRO B 1 293 ? -19.109 -5.516 -15.141 1 78.94 293 PRO B CA 1
ATOM 6681 C C . PRO B 1 293 ? -17.594 -5.637 -15.016 1 78.94 293 PRO B C 1
ATOM 6683 O O . PRO B 1 293 ? -17.078 -6.68 -14.602 1 78.94 293 PRO B O 1
ATOM 6686 N N . LEU B 1 294 ? -16.938 -4.617 -15.32 1 74.44 294 LEU B N 1
ATOM 6687 C CA . LEU B 1 294 ? -15.477 -4.637 -15.25 1 74.44 294 LEU B CA 1
ATOM 6688 C C . LEU B 1 294 ? -14.984 -4.07 -13.922 1 74.44 294 LEU B C 1
ATOM 6690 O O . LEU B 1 294 ? -13.781 -4.051 -13.656 1 74.44 294 LEU B O 1
ATOM 6694 N N . GLY B 1 295 ? -15.938 -3.725 -13.141 1 82.38 295 GLY B N 1
ATOM 6695 C CA . GLY B 1 295 ? -15.578 -3.129 -11.867 1 82.38 295 GLY B CA 1
ATOM 6696 C C . GLY B 1 295 ? -15.047 -4.137 -10.859 1 82.38 295 GLY B C 1
ATOM 6697 O O . GLY B 1 295 ? -15.438 -5.305 -10.883 1 82.38 295 GLY B O 1
ATOM 6698 N N . LEU B 1 296 ? -14.219 -3.682 -9.961 1 75.5 296 LEU B N 1
ATOM 6699 C CA . LEU B 1 296 ? -13.57 -4.551 -8.984 1 75.5 296 LEU B CA 1
ATOM 6700 C C . LEU B 1 296 ? -14.086 -4.27 -7.578 1 75.5 296 LEU B C 1
ATOM 6702 O O . LEU B 1 296 ? -13.648 -4.898 -6.613 1 75.5 296 LEU B O 1
ATOM 6706 N N . GLY B 1 297 ? -15.008 -3.381 -7.438 1 85 297 GLY B N 1
ATOM 6707 C CA . GLY B 1 297 ? -15.5 -2.994 -6.125 1 85 297 GLY B CA 1
ATOM 6708 C C . GLY B 1 297 ? -16.484 -3.986 -5.547 1 85 297 GLY B C 1
ATOM 6709 O O . GLY B 1 297 ? -17.203 -4.66 -6.285 1 85 297 GLY B O 1
ATOM 6710 N N . ASN B 1 298 ? -16.531 -4.082 -4.188 1 84.94 298 ASN B N 1
ATOM 6711 C CA . ASN B 1 298 ? -17.531 -4.879 -3.482 1 84.94 298 ASN B CA 1
ATOM 6712 C C . ASN B 1 298 ? -18.891 -4.191 -3.482 1 84.94 298 ASN B C 1
ATOM 6714 O O . ASN B 1 298 ? -19 -3.012 -3.828 1 84.94 298 ASN B O 1
ATOM 6718 N N . ASN B 1 299 ? -19.859 -4.898 -3.152 1 87.44 299 ASN B N 1
ATOM 6719 C CA . ASN B 1 299 ? -21.234 -4.426 -3.266 1 87.44 299 ASN B CA 1
ATOM 6720 C C . ASN B 1 299 ? -21.547 -3.363 -2.217 1 87.44 299 ASN B C 1
ATOM 6722 O O . ASN B 1 299 ? -22.438 -2.525 -2.42 1 87.44 299 ASN B O 1
ATOM 6726 N N . ARG B 1 300 ? -20.875 -3.424 -1.082 1 93.06 300 ARG B N 1
ATOM 6727 C CA . ARG B 1 300 ? -21.125 -2.482 0.007 1 93.06 300 ARG B CA 1
ATOM 6728 C C . ARG B 1 300 ? -19.844 -1.729 0.377 1 93.06 300 ARG B C 1
ATOM 6730 O O . ARG B 1 300 ? -18.734 -2.213 0.139 1 93.06 300 ARG B O 1
ATOM 6737 N N . THR B 1 301 ? -20.031 -0.583 0.876 1 95.56 301 THR B N 1
ATOM 6738 C CA . THR B 1 301 ? -18.875 0.189 1.31 1 95.56 301 THR B CA 1
ATOM 6739 C C . THR B 1 301 ? -19.25 1.138 2.443 1 95.56 301 THR B C 1
ATOM 6741 O O . THR B 1 301 ? -20.375 1.08 2.965 1 95.56 301 THR B O 1
ATOM 6744 N N . LEU B 1 302 ? -18.281 1.919 2.914 1 96.06 302 LEU B N 1
ATOM 6745 C CA . LEU B 1 302 ? -18.438 2.875 4.004 1 96.06 302 LEU B CA 1
ATOM 6746 C C . LEU B 1 302 ? -18.781 4.262 3.467 1 96.06 302 LEU B C 1
ATOM 6748 O O . LEU B 1 302 ? -18.188 4.715 2.488 1 96.06 302 LEU B O 1
ATOM 6752 N N . PHE B 1 303 ? -19.781 4.895 4.062 1 97.12 303 PHE B N 1
ATOM 6753 C CA . PHE B 1 303 ? -20.141 6.281 3.803 1 97.12 303 PHE B CA 1
ATOM 6754 C C . PHE B 1 303 ? -19.891 7.148 5.031 1 97.12 303 PHE B C 1
ATOM 6756 O O . PHE B 1 303 ? -20.234 6.754 6.152 1 97.12 303 PHE B O 1
ATOM 6763 N N . LEU B 1 304 ? -19.266 8.266 4.844 1 97.12 304 LEU B N 1
ATOM 6764 C CA . LEU B 1 304 ? -19.016 9.25 5.898 1 97.12 304 LEU B CA 1
ATOM 6765 C C . LEU B 1 304 ? -19.734 10.562 5.59 1 97.12 304 LEU B C 1
ATOM 6767 O O . LEU B 1 304 ? -19.656 11.062 4.465 1 97.12 304 LEU B O 1
ATOM 6771 N N . VAL B 1 305 ? -20.422 11.078 6.562 1 95.94 305 VAL B N 1
ATOM 6772 C CA . VAL B 1 305 ? -21.125 12.344 6.406 1 95.94 305 VAL B CA 1
ATOM 6773 C C . VAL B 1 305 ? -20.438 13.422 7.246 1 95.94 305 VAL B C 1
ATOM 6775 O O . VAL B 1 305 ? -20.188 13.227 8.438 1 95.94 305 VAL B O 1
ATOM 6778 N N . MET B 1 306 ? -20.156 14.531 6.625 1 95.62 306 MET B N 1
ATOM 6779 C CA . MET B 1 306 ? -19.469 15.648 7.266 1 95.62 306 MET B CA 1
ATOM 6780 C C . MET B 1 306 ? -19.984 16.984 6.738 1 95.62 306 MET B C 1
ATOM 6782 O O . MET B 1 306 ? -20.859 17.016 5.859 1 95.62 306 MET B O 1
ATOM 6786 N N . GLN B 1 307 ? -19.516 18.062 7.328 1 93.81 307 GLN B N 1
ATOM 6787 C CA . GLN B 1 307 ? -19.844 19.391 6.836 1 93.81 307 GLN B CA 1
ATOM 6788 C C . GLN B 1 307 ? -19.281 19.609 5.434 1 93.81 307 GLN B C 1
ATOM 6790 O O . GLN B 1 307 ? -18.172 19.156 5.121 1 93.81 307 GLN B O 1
ATOM 6795 N N . ASN B 1 308 ? -20.141 20.234 4.633 1 94.94 308 ASN B N 1
ATOM 6796 C CA . ASN B 1 308 ? -19.672 20.656 3.32 1 94.94 308 ASN B CA 1
ATOM 6797 C C . ASN B 1 308 ? -18.891 21.984 3.398 1 94.94 308 ASN B C 1
ATOM 6799 O O . ASN B 1 308 ? -19.438 22.984 3.859 1 94.94 308 ASN B O 1
ATOM 6803 N N . TYR B 1 309 ? -17.625 22 3.02 1 95.25 309 TYR B N 1
ATOM 6804 C CA . TYR B 1 309 ? -16.797 23.188 3.006 1 95.25 309 TYR B CA 1
ATOM 6805 C C . TYR B 1 309 ? -16.672 23.766 1.598 1 95.25 309 TYR B C 1
ATOM 6807 O O . TYR B 1 309 ? -16.719 23.016 0.614 1 95.25 309 TYR B O 1
ATOM 6815 N N . PRO B 1 310 ? -16.453 25 1.499 1 92 310 PRO B N 1
ATOM 6816 C CA . PRO B 1 310 ? -16.438 25.656 0.187 1 92 310 PRO B CA 1
ATOM 6817 C C . PRO B 1 310 ? -15.273 25.188 -0.689 1 92 310 PRO B C 1
ATOM 6819 O O . PRO B 1 310 ? -15.438 25.016 -1.899 1 92 310 PRO B O 1
ATOM 6822 N N . CYS B 1 311 ? -14.117 25.031 -0.094 1 93.38 311 CYS B N 1
ATOM 6823 C CA . CYS B 1 311 ? -12.977 24.641 -0.911 1 93.38 311 CYS B CA 1
ATOM 6824 C C . CYS B 1 311 ? -11.867 24.047 -0.048 1 93.38 311 CYS B C 1
ATOM 6826 O O . CYS B 1 311 ? -11.961 24.062 1.181 1 93.38 311 CYS B O 1
ATOM 6828 N N . SER B 1 312 ? -10.914 23.469 -0.693 1 95.94 312 SER B N 1
ATOM 6829 C CA . SER B 1 312 ? -9.688 23.047 -0.031 1 95.94 312 SER B CA 1
ATOM 6830 C C . SER B 1 312 ? -8.664 24.172 0.028 1 95.94 312 SER B C 1
ATOM 6832 O O . SER B 1 312 ? -8.789 25.172 -0.691 1 95.94 312 SER B O 1
ATOM 6834 N N . LEU B 1 313 ? -7.746 24.031 0.939 1 97.62 313 LEU B N 1
ATOM 6835 C CA . LEU B 1 313 ? -6.664 25.016 1.023 1 97.62 313 LEU B CA 1
ATOM 6836 C C . LEU B 1 313 ? -5.918 25.109 -0.303 1 97.62 313 LEU B C 1
ATOM 6838 O O . LEU B 1 313 ? -5.562 26.219 -0.736 1 97.62 313 LEU B O 1
ATOM 6842 N N . ARG B 1 314 ? -5.699 24.031 -0.952 1 95 314 ARG B N 1
ATOM 6843 C CA . ARG B 1 314 ? -5.02 24.031 -2.244 1 95 314 ARG B CA 1
ATOM 6844 C C . ARG B 1 314 ? -5.773 24.875 -3.262 1 95 314 ARG B C 1
ATOM 6846 O O . ARG B 1 314 ? -5.172 25.672 -3.986 1 95 314 ARG B O 1
ATOM 6853 N N . GLN B 1 315 ? -7.055 24.703 -3.324 1 93.31 315 GLN B N 1
ATOM 6854 C CA . GLN B 1 315 ? -7.895 25.469 -4.246 1 93.31 315 GLN B CA 1
ATOM 6855 C C . GLN B 1 315 ? -7.863 26.953 -3.914 1 93.31 315 GLN B C 1
ATOM 6857 O O . GLN B 1 315 ? -7.762 27.781 -4.812 1 93.31 315 GLN B O 1
ATOM 6862 N N . TYR B 1 316 ? -7.957 27.266 -2.684 1 96 316 TYR B N 1
ATOM 6863 C CA . TYR B 1 316 ? -7.938 28.641 -2.229 1 96 316 TYR B CA 1
ATOM 6864 C C . TYR B 1 316 ? -6.629 29.328 -2.615 1 96 316 TYR B C 1
ATOM 6866 O O . TYR B 1 316 ? -6.637 30.438 -3.156 1 96 316 TYR B O 1
ATOM 6874 N N . LEU B 1 317 ? -5.547 28.625 -2.361 1 96.25 317 LEU B N 1
ATOM 6875 C CA . LEU B 1 317 ? -4.23 29.188 -2.619 1 96.25 317 LEU B CA 1
ATOM 6876 C C . LEU B 1 317 ? -3.971 29.297 -4.117 1 96.25 317 LEU B C 1
ATOM 6878 O O . LEU B 1 317 ? -3.076 30.031 -4.547 1 96.25 317 LEU B O 1
ATOM 6882 N N . GLY B 1 318 ? -4.684 28.594 -4.848 1 93.06 318 GLY B N 1
ATOM 6883 C CA . GLY B 1 318 ? -4.57 28.672 -6.297 1 93.06 318 GLY B CA 1
ATOM 6884 C C . GLY B 1 318 ? -5.145 29.953 -6.859 1 93.06 318 GLY B C 1
ATOM 6885 O O . GLY B 1 318 ? -4.754 30.391 -7.945 1 93.06 318 GLY B O 1
ATOM 6886 N N . VAL B 1 319 ? -6.027 30.609 -6.121 1 91.56 319 VAL B N 1
ATOM 6887 C CA . VAL B 1 319 ? -6.711 31.781 -6.664 1 91.56 319 VAL B CA 1
ATOM 6888 C C . VAL B 1 319 ? -6.438 33 -5.781 1 91.56 319 VAL B C 1
ATOM 6890 O O . VAL B 1 319 ? -6.66 34.125 -6.195 1 91.56 319 VAL B O 1
ATOM 6893 N N . CYS B 1 320 ? -5.91 32.75 -4.555 1 91.06 320 CYS B N 1
ATOM 6894 C CA . CYS B 1 320 ? -5.699 33.812 -3.604 1 91.06 320 CYS B CA 1
ATOM 6895 C C . CYS B 1 320 ? -4.352 33.688 -2.906 1 91.06 320 CYS B C 1
ATOM 6897 O O . CYS B 1 320 ? -3.936 32.562 -2.564 1 91.06 320 CYS B O 1
ATOM 6899 N N . VAL B 1 321 ? -3.719 34.812 -2.781 1 90.88 321 VAL B N 1
ATOM 6900 C CA . VAL B 1 321 ? -2.543 34.875 -1.921 1 90.88 321 VAL B CA 1
ATOM 6901 C C . VAL B 1 321 ? -2.887 35.594 -0.621 1 90.88 321 VAL B C 1
ATOM 6903 O O . VAL B 1 321 ? -3.098 36.812 -0.616 1 90.88 321 VAL B O 1
ATOM 6906 N N . PRO B 1 322 ? -2.936 34.844 0.417 1 94.81 322 PRO B N 1
ATOM 6907 C CA . PRO B 1 322 ? -3.256 35.5 1.688 1 94.81 322 PRO B CA 1
ATOM 6908 C C . PRO B 1 322 ? -2.242 36.594 2.07 1 94.81 322 PRO B C 1
ATOM 6910 O O . PRO B 1 322 ? -1.068 36.5 1.705 1 94.81 322 PRO B O 1
ATOM 6913 N N . ASN B 1 323 ? -2.732 37.625 2.727 1 93.38 323 ASN B N 1
ATOM 6914 C CA . ASN B 1 323 ? -1.776 38.562 3.273 1 93.38 323 ASN B CA 1
ATOM 6915 C C . ASN B 1 323 ? -0.986 37.969 4.434 1 93.38 323 ASN B C 1
ATOM 6917 O O . ASN B 1 323 ? -1.287 36.875 4.895 1 93.38 323 ASN B O 1
ATOM 6921 N N . ARG B 1 324 ? 0.008 38.656 4.898 1 94 324 ARG B N 1
ATOM 6922 C CA . ARG B 1 324 ? 0.965 38.156 5.867 1 94 324 ARG B CA 1
ATOM 6923 C C . ARG B 1 324 ? 0.267 37.75 7.16 1 94 324 ARG B C 1
ATOM 6925 O O . ARG B 1 324 ? 0.612 36.719 7.766 1 94 324 ARG B O 1
ATOM 6932 N N . MET B 1 325 ? -0.647 38.562 7.598 1 94.31 325 MET B N 1
ATOM 6933 C CA . MET B 1 325 ? -1.364 38.25 8.836 1 94.31 325 MET B CA 1
ATOM 6934 C C . MET B 1 325 ? -2.223 37 8.68 1 94.31 325 MET B C 1
ATOM 6936 O O . MET B 1 325 ? -2.18 36.125 9.523 1 94.31 325 MET B O 1
ATOM 6940 N N . GLN B 1 326 ? -2.973 36.938 7.617 1 95.31 326 GLN B N 1
ATOM 6941 C CA . GLN B 1 326 ? -3.818 35.781 7.348 1 95.31 326 GLN B CA 1
ATOM 6942 C C . GLN B 1 326 ? -2.986 34.5 7.234 1 95.31 326 GLN B C 1
ATOM 6944 O O . GLN B 1 326 ? -3.35 33.469 7.797 1 95.31 326 GLN B O 1
ATOM 6949 N N . ALA B 1 327 ? -1.891 34.594 6.512 1 97.69 327 ALA B N 1
ATOM 6950 C CA . ALA B 1 327 ? -1.012 33.438 6.336 1 97.69 327 ALA B CA 1
ATOM 6951 C C . ALA B 1 327 ? -0.46 32.938 7.672 1 97.69 327 ALA B C 1
ATOM 6953 O O . ALA B 1 327 ? -0.382 31.75 7.922 1 97.69 327 ALA B O 1
ATOM 6954 N N . SER B 1 328 ? -0.083 33.906 8.5 1 97.81 328 SER B N 1
ATOM 6955 C CA . SER B 1 328 ? 0.434 33.562 9.82 1 97.81 328 SER B CA 1
ATOM 6956 C C . SER B 1 328 ? -0.637 32.875 10.672 1 97.81 328 SER B C 1
ATOM 6958 O O . SER B 1 328 ? -0.354 31.922 11.383 1 97.81 328 SER B O 1
ATOM 6960 N N . LEU B 1 329 ? -1.836 33.406 10.578 1 97.75 329 LEU B N 1
ATOM 6961 C CA . LEU B 1 329 ? -2.943 32.844 11.328 1 97.75 329 LEU B CA 1
ATOM 6962 C C . LEU B 1 329 ? -3.264 31.438 10.82 1 97.75 329 LEU B C 1
ATOM 6964 O O . LEU B 1 329 ? -3.59 30.531 11.602 1 97.75 329 LEU B O 1
ATOM 6968 N N . MET B 1 330 ? -3.188 31.266 9.516 1 98.5 330 MET B N 1
ATOM 6969 C CA . MET B 1 330 ? -3.428 29.953 8.922 1 98.5 330 MET B CA 1
ATOM 6970 C C . MET B 1 330 ? -2.381 28.938 9.383 1 98.5 330 MET B C 1
ATOM 6972 O O . MET B 1 330 ? -2.715 27.812 9.727 1 98.5 330 MET B O 1
ATOM 6976 N N . LEU B 1 331 ? -1.147 29.344 9.375 1 98.75 331 LEU B N 1
ATOM 6977 C CA . LEU B 1 331 ? -0.065 28.5 9.867 1 98.75 331 LEU B CA 1
ATOM 6978 C C . LEU B 1 331 ? -0.306 28.094 11.32 1 98.75 331 LEU B C 1
ATOM 6980 O O . LEU B 1 331 ? -0.134 26.938 11.68 1 98.75 331 LEU B O 1
ATOM 6984 N N . LEU B 1 332 ? -0.67 29.078 12.094 1 98.75 332 LEU B N 1
ATOM 6985 C CA . LEU B 1 332 ? -0.942 28.844 13.508 1 98.75 332 LEU B CA 1
ATOM 6986 C C . LEU B 1 332 ? -2.088 27.859 13.688 1 98.75 332 LEU B C 1
ATOM 6988 O O . LEU B 1 332 ? -2.033 26.984 14.555 1 98.75 332 LEU B O 1
ATOM 6992 N N . GLN B 1 333 ? -3.123 27.969 12.891 1 98.69 333 GLN B N 1
ATOM 6993 C CA . GLN B 1 333 ? -4.258 27.062 12.953 1 98.69 333 GLN B CA 1
ATOM 6994 C C . GLN B 1 333 ? -3.822 25.625 12.68 1 98.69 333 GLN B C 1
ATOM 6996 O O . GLN B 1 333 ? -4.258 24.688 13.367 1 98.69 333 GLN B O 1
ATOM 7001 N N . LEU B 1 334 ? -2.975 25.422 11.664 1 98.88 334 LEU B N 1
ATOM 7002 C CA . LEU B 1 334 ? -2.477 24.094 11.344 1 98.88 334 LEU B CA 1
ATOM 7003 C C . LEU B 1 334 ? -1.692 23.5 12.516 1 98.88 334 LEU B C 1
ATOM 7005 O O . LEU B 1 334 ? -1.863 22.328 12.859 1 98.88 334 LEU B O 1
ATOM 7009 N N . LEU B 1 335 ? -0.895 24.344 13.086 1 98.88 335 LEU B N 1
ATOM 7010 C CA . LEU B 1 335 ? -0.089 23.875 14.211 1 98.88 335 LEU B CA 1
ATOM 7011 C C . LEU B 1 335 ? -0.971 23.531 15.406 1 98.88 335 LEU B C 1
ATOM 7013 O O . LEU B 1 335 ? -0.719 22.547 16.109 1 98.88 335 LEU B O 1
ATOM 7017 N N . GLU B 1 336 ? -1.995 24.328 15.695 1 98.44 336 GLU B N 1
ATOM 7018 C CA . GLU B 1 336 ? -2.941 24.016 16.766 1 98.44 336 GLU B CA 1
ATOM 7019 C C . GLU B 1 336 ? -3.654 22.703 16.5 1 98.44 336 GLU B C 1
ATOM 7021 O O . GLU B 1 336 ? -3.842 21.891 17.406 1 98.44 336 GLU B O 1
ATOM 7026 N N . GLY B 1 337 ? -4.066 22.5 15.266 1 98.44 337 GLY B N 1
ATOM 7027 C CA . GLY B 1 337 ? -4.684 21.234 14.906 1 98.44 337 GLY B CA 1
ATOM 7028 C C . GLY B 1 337 ? -3.766 20.047 15.102 1 98.44 337 GLY B C 1
ATOM 7029 O O . GLY B 1 337 ? -4.172 19.031 15.664 1 98.44 337 GLY B O 1
ATOM 7030 N N . VAL B 1 338 ? -2.543 20.156 14.633 1 98.75 338 VAL B N 1
ATOM 7031 C CA . VAL B 1 338 ? -1.565 19.094 14.75 1 98.75 338 VAL B CA 1
ATOM 7032 C C . VAL B 1 338 ? -1.271 18.812 16.219 1 98.75 338 VAL B C 1
ATOM 7034 O O . VAL B 1 338 ? -1.115 17.656 16.625 1 98.75 338 VAL B O 1
ATOM 7037 N N . ASP B 1 339 ? -1.136 19.922 17.016 1 98.25 339 ASP B N 1
ATOM 7038 C CA . ASP B 1 339 ? -0.926 19.734 18.453 1 98.25 339 ASP B CA 1
ATOM 7039 C C . ASP B 1 339 ? -2.066 18.938 19.078 1 98.25 339 ASP B C 1
ATOM 7041 O O . ASP B 1 339 ? -1.832 18.062 19.906 1 98.25 339 ASP B O 1
ATOM 7045 N N . HIS B 1 340 ? -3.252 19.234 18.703 1 97 340 HIS B N 1
ATOM 7046 C CA . HIS B 1 340 ? -4.418 18.516 19.203 1 97 340 HIS B CA 1
ATOM 7047 C C . HIS B 1 340 ? -4.328 17.031 18.891 1 97 340 HIS B C 1
ATOM 7049 O O . HIS B 1 340 ? -4.613 16.188 19.75 1 97 340 HIS B O 1
ATOM 7055 N N . LEU B 1 341 ? -3.947 16.703 17.703 1 97.75 341 LEU B N 1
ATOM 7056 C CA . LEU B 1 341 ? -3.775 15.305 17.297 1 97.75 341 LEU B CA 1
ATOM 7057 C C . LEU B 1 341 ? -2.693 14.625 18.141 1 97.75 341 LEU B C 1
ATOM 7059 O O . LEU B 1 341 ? -2.922 13.562 18.719 1 97.75 341 LEU B O 1
ATOM 7063 N N . CYS B 1 342 ? -1.583 15.273 18.25 1 97.25 342 CYS B N 1
ATOM 7064 C CA . CYS B 1 342 ? -0.435 14.695 18.953 1 97.25 342 CYS B CA 1
ATOM 7065 C C . CYS B 1 342 ? -0.757 14.43 20.406 1 97.25 342 CYS B C 1
ATOM 7067 O O . CYS B 1 342 ? -0.36 13.406 20.969 1 97.25 342 CYS B O 1
ATOM 7069 N N . LYS B 1 343 ? -1.448 15.336 21 1 95.12 343 LYS B N 1
ATOM 7070 C CA . LYS B 1 343 ? -1.811 15.195 22.406 1 95.12 343 LYS B CA 1
ATOM 7071 C C . LYS B 1 343 ? -2.68 13.961 22.625 1 95.12 343 LYS B C 1
ATOM 7073 O O . LYS B 1 343 ? -2.678 13.375 23.719 1 95.12 343 LYS B O 1
ATOM 7078 N N . GLN B 1 344 ? -3.322 13.602 21.625 1 94.5 344 GLN B N 1
ATOM 7079 C CA . GLN B 1 344 ? -4.207 12.445 21.75 1 94.5 344 GLN B CA 1
ATOM 7080 C C . GLN B 1 344 ? -3.58 11.203 21.125 1 94.5 344 GLN B C 1
ATOM 7082 O O . GLN B 1 344 ? -4.258 10.188 20.922 1 94.5 344 GLN B O 1
ATOM 7087 N N . GLY B 1 345 ? -2.371 11.289 20.781 1 95.19 345 GLY B N 1
ATOM 7088 C CA . GLY B 1 345 ? -1.624 10.133 20.281 1 95.19 345 GLY B CA 1
ATOM 7089 C C . GLY B 1 345 ? -1.944 9.781 18.844 1 95.19 345 GLY B C 1
ATOM 7090 O O . GLY B 1 345 ? -1.906 8.609 18.469 1 95.19 345 GLY B O 1
ATOM 7091 N N . ILE B 1 346 ? -2.316 10.75 18.062 1 96.56 346 ILE B N 1
ATOM 7092 C CA . ILE B 1 346 ? -2.678 10.516 16.656 1 96.56 346 ILE B CA 1
ATOM 7093 C C . ILE B 1 346 ? -1.716 11.266 15.742 1 96.56 346 ILE B C 1
ATOM 7095 O O . ILE B 1 346 ? -1.449 12.453 15.953 1 96.56 346 ILE B O 1
ATOM 7099 N N . ALA B 1 347 ? -1.114 10.586 14.797 1 97.19 347 ALA B N 1
ATOM 7100 C CA . ALA B 1 347 ? -0.353 11.203 13.711 1 97.19 347 ALA B CA 1
ATOM 7101 C C . ALA B 1 347 ? -1.141 11.172 12.406 1 97.19 347 ALA B C 1
ATOM 7103 O O . ALA B 1 347 ? -1.612 10.117 11.984 1 97.19 347 ALA B O 1
ATOM 7104 N N . HIS B 1 348 ? -1.31 12.258 11.742 1 97.5 348 HIS B N 1
ATOM 7105 C CA . HIS B 1 348 ? -2.082 12.32 10.508 1 97.5 348 HIS B CA 1
ATOM 7106 C C . HIS B 1 348 ? -1.351 11.633 9.359 1 97.5 348 HIS B C 1
ATOM 7108 O O . HIS B 1 348 ? -1.947 10.844 8.617 1 97.5 348 HIS B O 1
ATOM 7114 N N . ARG B 1 349 ? -0.076 11.977 9.164 1 96.81 349 ARG B N 1
ATOM 7115 C CA . ARG B 1 349 ? 0.905 11.328 8.297 1 96.81 349 ARG B CA 1
ATOM 7116 C C . ARG B 1 349 ? 0.68 11.711 6.84 1 96.81 349 ARG B C 1
ATOM 7118 O O . ARG B 1 349 ? 1.502 11.398 5.977 1 96.81 349 ARG B O 1
ATOM 7125 N N . ASP B 1 350 ? -0.359 12.406 6.516 1 95.38 350 ASP B N 1
ATOM 7126 C CA . ASP B 1 350 ? -0.619 12.797 5.137 1 95.38 350 ASP B CA 1
ATOM 7127 C C . ASP B 1 350 ? -1.087 14.25 5.055 1 95.38 350 ASP B C 1
ATOM 7129 O O . ASP B 1 350 ? -2.021 14.562 4.316 1 95.38 350 ASP B O 1
ATOM 7133 N N . LEU B 1 351 ? -0.498 15.039 5.809 1 97.12 351 LEU B N 1
ATOM 7134 C CA . LEU B 1 351 ? -0.857 16.453 5.805 1 97.12 351 LEU B CA 1
ATOM 7135 C C . LEU B 1 351 ? -0.293 17.156 4.574 1 97.12 351 LEU B C 1
ATOM 7137 O O . LEU B 1 351 ? 0.918 17.141 4.344 1 97.12 351 LEU B O 1
ATOM 7141 N N . LYS B 1 352 ? -1.146 17.703 3.773 1 94.56 352 LYS B N 1
ATOM 7142 C CA . LYS B 1 352 ? -0.891 18.5 2.58 1 94.56 352 LYS B CA 1
ATOM 7143 C C . LYS B 1 352 ? -2.041 19.469 2.309 1 94.56 352 LYS B C 1
ATOM 7145 O O . LYS B 1 352 ? -3.088 19.391 2.953 1 94.56 352 LYS B O 1
ATOM 7150 N N . SER B 1 353 ? -1.869 20.375 1.431 1 95.69 353 SER B N 1
ATOM 7151 C CA . SER B 1 353 ? -2.844 21.438 1.224 1 95.69 353 SER B CA 1
ATOM 7152 C C . SER B 1 353 ? -4.168 20.891 0.706 1 95.69 353 SER B C 1
ATOM 7154 O O . SER B 1 353 ? -5.223 21.484 0.934 1 95.69 353 SER B O 1
ATOM 7156 N N . ASP B 1 354 ? -4.129 19.656 0.114 1 93.44 354 ASP B N 1
ATOM 7157 C CA . ASP B 1 354 ? -5.34 19.016 -0.391 1 93.44 354 ASP B CA 1
ATOM 7158 C C . ASP B 1 354 ? -6.176 18.453 0.751 1 93.44 354 ASP B C 1
ATOM 7160 O O . ASP B 1 354 ? -7.391 18.266 0.612 1 93.44 354 ASP B O 1
ATOM 7164 N N . ASN B 1 355 ? -5.531 18.172 1.829 1 96.75 355 ASN B N 1
ATOM 7165 C CA . ASN B 1 355 ? -6.215 17.562 2.959 1 96.75 355 ASN B CA 1
ATOM 7166 C C . ASN B 1 355 ? -6.535 18.578 4.051 1 96.75 355 ASN B C 1
ATOM 7168 O O . ASN B 1 355 ? -6.57 18.234 5.234 1 96.75 355 ASN B O 1
ATOM 7172 N N . VAL B 1 356 ? -6.633 19.828 3.68 1 98.38 356 VAL B N 1
ATOM 7173 C CA . VAL B 1 356 ? -7.09 20.922 4.527 1 98.38 356 VAL B CA 1
ATOM 7174 C C . VAL B 1 356 ? -8.242 21.656 3.844 1 98.38 356 VAL B C 1
ATOM 7176 O O . VAL B 1 356 ? -8.125 22.062 2.688 1 98.38 356 VAL B O 1
ATOM 7179 N N . LEU B 1 357 ? -9.336 21.734 4.539 1 97.88 357 LEU B N 1
ATOM 7180 C CA . LEU B 1 357 ? -10.5 22.453 4.02 1 97.88 357 LEU B CA 1
ATOM 7181 C C . LEU B 1 357 ? -10.586 23.859 4.609 1 97.88 357 LEU B C 1
ATOM 7183 O O . LEU B 1 357 ? -9.883 24.172 5.574 1 97.88 357 LEU B O 1
ATOM 7187 N N . LEU B 1 358 ? -11.391 24.641 3.971 1 95.44 358 LEU B N 1
ATOM 7188 C CA . LEU B 1 358 ? -11.398 26.047 4.344 1 95.44 358 LEU B CA 1
ATOM 7189 C C . LEU B 1 358 ? -12.82 26.594 4.32 1 95.44 358 LEU B C 1
ATOM 7191 O O . LEU B 1 358 ? -13.602 26.281 3.42 1 95.44 358 LEU B O 1
ATOM 7195 N N . GLU B 1 359 ? -13.18 27.344 5.352 1 93.62 359 GLU B N 1
ATOM 7196 C CA . GLU B 1 359 ? -14.336 28.234 5.391 1 93.62 359 GLU B CA 1
ATOM 7197 C C . GLU B 1 359 ? -13.953 29.609 5.926 1 93.62 359 GLU B C 1
ATOM 7199 O O . GLU B 1 359 ? -12.781 29.859 6.238 1 93.62 359 GLU B O 1
ATOM 7204 N N . PHE B 1 360 ? -14.875 30.547 5.969 1 91.31 360 PHE B N 1
ATOM 7205 C CA . PHE B 1 360 ? -14.586 31.891 6.453 1 91.31 360 PHE B CA 1
ATOM 7206 C C . PHE B 1 360 ? -15.383 32.219 7.711 1 91.31 360 PHE B C 1
ATOM 7208 O O . PHE B 1 360 ? -16.547 31.828 7.82 1 91.31 360 PHE B O 1
ATOM 7215 N N . ASP B 1 361 ? -14.688 32.781 8.641 1 86.5 361 ASP B N 1
ATOM 7216 C CA . ASP B 1 361 ? -15.406 33.188 9.844 1 86.5 361 ASP B CA 1
ATOM 7217 C C . ASP B 1 361 ? -16.219 34.469 9.594 1 86.5 361 ASP B C 1
ATOM 7219 O O . ASP B 1 361 ? -16.328 34.906 8.453 1 86.5 361 ASP B O 1
ATOM 7223 N N . SER B 1 362 ? -16.828 35 10.625 1 80.25 362 SER B N 1
ATOM 7224 C CA . SER B 1 362 ? -17.734 36.125 10.516 1 80.25 362 SER B CA 1
ATOM 7225 C C . SER B 1 362 ? -16.984 37.375 10.047 1 80.25 362 SER B C 1
ATOM 7227 O O . SER B 1 362 ? -17.578 38.281 9.445 1 80.25 362 SER B O 1
ATOM 7229 N N . SER B 1 363 ? -15.664 37.438 10.266 1 80.5 363 SER B N 1
ATOM 7230 C CA . SER B 1 363 ? -14.867 38.594 9.867 1 80.5 363 SER B CA 1
ATOM 7231 C C . SER B 1 363 ? -14.227 38.375 8.5 1 80.5 363 SER B C 1
ATOM 7233 O O . SER B 1 363 ? -13.5 39.219 8.008 1 80.5 363 SER B O 1
ATOM 7235 N N . GLY B 1 364 ? -14.414 37.188 7.965 1 86 364 GLY B N 1
ATOM 7236 C CA . GLY B 1 364 ? -13.852 36.906 6.656 1 86 364 GLY B CA 1
ATOM 7237 C C . GLY B 1 364 ? -12.477 36.25 6.727 1 86 364 GLY B C 1
ATOM 7238 O O . GLY B 1 364 ? -11.82 36.062 5.703 1 86 364 GLY B O 1
ATOM 7239 N N . CYS B 1 365 ? -12.062 35.938 7.883 1 90.56 365 CYS B N 1
ATOM 7240 C CA . CYS B 1 365 ? -10.789 35.25 8.062 1 90.56 365 CYS B CA 1
ATOM 7241 C C . CYS B 1 365 ? -10.93 33.781 7.762 1 90.56 365 CYS B C 1
ATOM 7243 O O . CYS B 1 365 ? -11.875 33.125 8.211 1 90.56 365 CYS B O 1
ATOM 7245 N N . PRO B 1 366 ? -10.008 33.25 6.973 1 95.56 366 PRO B N 1
ATOM 7246 C CA . PRO B 1 366 ? -10.086 31.828 6.641 1 95.56 366 PRO B CA 1
ATOM 7247 C C . PRO B 1 366 ? -9.922 30.938 7.863 1 95.56 366 PRO B C 1
ATOM 7249 O O . PRO B 1 366 ? -8.992 31.125 8.648 1 95.56 366 PRO B O 1
ATOM 7252 N N . ARG B 1 367 ? -10.836 30.031 8.016 1 96.25 367 ARG B N 1
ATOM 7253 C CA . ARG B 1 367 ? -10.742 28.969 9 1 96.25 367 ARG B CA 1
ATOM 7254 C C . ARG B 1 367 ? -10.344 27.641 8.344 1 96.25 367 ARG B C 1
ATOM 7256 O O . ARG B 1 367 ? -10.992 27.188 7.398 1 96.25 367 ARG B O 1
ATOM 7263 N N . LEU B 1 368 ? -9.273 27.078 8.82 1 98.38 368 LEU B N 1
ATOM 7264 C CA . LEU B 1 368 ? -8.75 25.844 8.242 1 98.38 368 LEU B CA 1
ATOM 7265 C C . LEU B 1 368 ? -9.227 24.625 9.031 1 98.38 368 LEU B C 1
ATOM 7267 O O . LEU B 1 368 ? -9.305 24.672 10.266 1 98.38 368 LEU B O 1
ATOM 7271 N N . VAL B 1 369 ? -9.516 23.547 8.312 1 98.25 369 VAL B N 1
ATOM 7272 C CA . VAL B 1 369 ? -9.961 22.297 8.93 1 98.25 369 VAL B CA 1
ATOM 7273 C C . VAL B 1 369 ? -9.203 21.125 8.312 1 98.25 369 VAL B C 1
ATOM 7275 O O . VAL B 1 369 ? -9.312 20.859 7.113 1 98.25 369 VAL B O 1
ATOM 7278 N N . ILE B 1 370 ? -8.422 20.406 9.156 1 98.62 370 ILE B N 1
ATOM 7279 C CA . ILE B 1 370 ? -7.68 19.234 8.719 1 98.62 370 ILE B CA 1
ATOM 7280 C C . ILE B 1 370 ? -8.648 18.062 8.469 1 98.62 370 ILE B C 1
ATOM 7282 O O . ILE B 1 370 ? -9.508 17.781 9.305 1 98.62 370 ILE B O 1
ATOM 7286 N N . THR B 1 371 ? -8.516 17.453 7.324 1 97.88 371 THR B N 1
ATOM 7287 C CA . THR B 1 371 ? -9.414 16.359 6.973 1 97.88 371 THR B CA 1
ATOM 7288 C C . THR B 1 371 ? -8.633 15.172 6.414 1 97.88 371 THR B C 1
ATOM 7290 O O . THR B 1 371 ? -7.402 15.188 6.391 1 97.88 371 THR B O 1
ATOM 7293 N N . ASP B 1 372 ? -9.312 14.047 6.098 1 96 372 ASP B N 1
ATOM 7294 C CA . ASP B 1 372 ? -8.805 12.844 5.445 1 96 372 ASP B CA 1
ATOM 7295 C C . ASP B 1 372 ? -7.855 12.078 6.367 1 96 372 ASP B C 1
ATOM 7297 O O . ASP B 1 372 ? -6.648 12.039 6.125 1 96 372 ASP B O 1
ATOM 7301 N N . PHE B 1 373 ? -8.43 11.328 7.285 1 96 373 PHE B N 1
ATOM 7302 C CA . PHE B 1 373 ? -7.676 10.625 8.312 1 96 373 PHE B CA 1
ATOM 7303 C C . PHE B 1 373 ? -7.438 9.172 7.91 1 96 373 PHE B C 1
ATOM 7305 O O . PHE B 1 373 ? -7.113 8.336 8.75 1 96 373 PHE B O 1
ATOM 7312 N N . GLY B 1 374 ? -7.566 8.93 6.684 1 92.62 374 GLY B N 1
ATOM 7313 C CA . GLY B 1 374 ? -7.422 7.566 6.184 1 92.62 374 GLY B CA 1
ATOM 7314 C C . GLY B 1 374 ? -6.039 6.988 6.426 1 92.62 374 GLY B C 1
ATOM 7315 O O . GLY B 1 374 ? -5.891 5.777 6.598 1 92.62 374 GLY B O 1
ATOM 7316 N N . CYS B 1 375 ? -5 7.789 6.516 1 92.69 375 CYS B N 1
ATOM 7317 C CA . CYS B 1 375 ? -3.615 7.344 6.645 1 92.69 375 CYS B CA 1
ATOM 7318 C C . CYS B 1 375 ? -3.109 7.543 8.07 1 92.69 375 CYS B C 1
ATOM 7320 O O . CYS B 1 375 ? -1.944 7.27 8.359 1 92.69 375 CYS B O 1
ATOM 7322 N N . CYS B 1 376 ? -3.957 7.938 8.953 1 95.12 376 CYS B N 1
ATOM 7323 C CA . CYS B 1 376 ? -3.461 8.344 10.266 1 95.12 376 CYS B CA 1
ATOM 7324 C C . CYS B 1 376 ? -3.021 7.137 11.078 1 95.12 376 CYS B C 1
ATOM 7326 O O . CYS B 1 376 ? -3.395 6.004 10.773 1 95.12 376 CYS B O 1
ATOM 7328 N N . LEU B 1 377 ? -2.135 7.34 11.93 1 94.19 377 LEU B N 1
ATOM 7329 C CA . LEU B 1 377 ? -1.724 6.383 12.945 1 94.19 377 LEU B CA 1
ATOM 7330 C C . LEU B 1 377 ? -2.439 6.652 14.266 1 94.19 377 LEU B C 1
ATOM 7332 O O . LEU B 1 377 ? -2.203 7.68 14.906 1 94.19 377 LEU B O 1
ATOM 7336 N N . ALA B 1 378 ? -3.373 5.875 14.562 1 91.19 378 ALA B N 1
ATOM 7337 C CA . ALA B 1 378 ? -4.137 5.969 15.797 1 91.19 378 ALA B CA 1
ATOM 7338 C C . ALA B 1 378 ? -4.164 4.629 16.531 1 91.19 378 ALA B C 1
ATOM 7340 O O . ALA B 1 378 ? -5.199 3.959 16.578 1 91.19 378 ALA B O 1
ATOM 7341 N N . GLU B 1 379 ? -3.018 4.238 17.016 1 81.56 379 GLU B N 1
ATOM 7342 C CA . GLU B 1 379 ? -2.871 2.926 17.641 1 81.56 379 GLU B CA 1
ATOM 7343 C C . GLU B 1 379 ? -2.541 3.057 19.125 1 81.56 379 GLU B C 1
ATOM 7345 O O . GLU B 1 379 ? -2.393 4.168 19.641 1 81.56 379 GLU B O 1
ATOM 7350 N N . ASP B 1 380 ? -2.447 1.92 19.703 1 73.19 380 ASP B N 1
ATOM 7351 C CA . ASP B 1 380 ? -2.238 1.845 21.141 1 73.19 380 ASP B CA 1
ATOM 7352 C C . ASP B 1 380 ? -0.865 2.389 21.531 1 73.19 380 ASP B C 1
ATOM 7354 O O . ASP B 1 380 ? -0.692 2.939 22.609 1 73.19 380 ASP B O 1
ATOM 7358 N N . LEU B 1 381 ? 0.035 2.316 20.609 1 78 381 LEU B N 1
ATOM 7359 C CA . LEU B 1 381 ? 1.38 2.777 20.938 1 78 381 LEU B CA 1
ATOM 7360 C C . LEU B 1 381 ? 1.521 4.273 20.672 1 78 381 LEU B C 1
ATOM 7362 O O . LEU B 1 381 ? 2.629 4.812 20.734 1 78 381 LEU B O 1
ATOM 7366 N N . GLY B 1 382 ? 0.429 4.82 20.391 1 86.56 382 GLY B N 1
ATOM 7367 C CA . GLY B 1 382 ? 0.428 6.266 20.234 1 86.56 382 GLY B CA 1
ATOM 7368 C C . GLY B 1 382 ? 1.104 6.723 18.953 1 86.56 382 GLY B C 1
ATOM 7369 O O . GLY B 1 382 ? 0.775 6.242 17.859 1 86.56 382 GLY B O 1
ATOM 7370 N N . LEU B 1 383 ? 2.139 7.559 19.141 1 94.38 383 LEU B N 1
ATOM 7371 C CA . LEU B 1 383 ? 2.764 8.219 18 1 94.38 383 LEU B CA 1
ATOM 7372 C C . LEU B 1 383 ? 3.959 7.422 17.5 1 94.38 383 LEU B C 1
ATOM 7374 O O . LEU B 1 383 ? 4.789 7.941 16.75 1 94.38 383 LEU B O 1
ATOM 7378 N N . LYS B 1 384 ? 4.02 6.223 17.922 1 94.31 384 LYS B N 1
ATOM 7379 C CA . LYS B 1 384 ? 5.133 5.375 17.5 1 94.31 384 LYS B CA 1
ATOM 7380 C C . LYS B 1 384 ? 4.637 4.145 16.75 1 94.31 384 LYS B C 1
ATOM 7382 O O . LYS B 1 384 ? 3.566 3.615 17.047 1 94.31 384 LYS B O 1
ATOM 7387 N N . LEU B 1 385 ? 5.395 3.715 15.758 1 93.69 385 LEU B N 1
ATOM 7388 C CA . LEU B 1 385 ? 5.086 2.541 14.945 1 93.69 385 LEU B CA 1
ATOM 7389 C C . LEU B 1 385 ? 6.238 1.544 14.969 1 93.69 385 LEU B C 1
ATOM 7391 O O . LEU B 1 385 ? 7.352 1.862 14.547 1 93.69 385 LEU B O 1
ATOM 7395 N N . PRO B 1 386 ? 5.992 0.341 15.555 1 91.06 386 PRO B N 1
ATOM 7396 C CA . PRO B 1 386 ? 7.035 -0.68 15.43 1 91.06 386 PRO B CA 1
ATOM 7397 C C . PRO B 1 386 ? 7.434 -0.947 13.977 1 91.06 386 PRO B C 1
ATOM 7399 O O . PRO B 1 386 ? 6.566 -1.173 13.133 1 91.06 386 PRO B O 1
ATOM 7402 N N . PHE B 1 387 ? 8.664 -0.84 13.664 1 92.12 387 PHE B N 1
ATOM 7403 C CA . PHE B 1 387 ? 9.195 -1.003 12.32 1 92.12 387 PHE B CA 1
ATOM 7404 C C . PHE B 1 387 ? 10.133 -2.205 12.25 1 92.12 387 PHE B C 1
ATOM 7406 O O . PHE B 1 387 ? 11.32 -2.059 11.961 1 92.12 387 PHE B O 1
ATOM 7413 N N . ASN B 1 388 ? 9.594 -3.35 12.375 1 85.94 388 ASN B N 1
ATOM 7414 C CA . ASN B 1 388 ? 10.367 -4.574 12.555 1 85.94 388 ASN B CA 1
ATOM 7415 C C . ASN B 1 388 ? 10.789 -5.172 11.211 1 85.94 388 ASN B C 1
ATOM 7417 O O . ASN B 1 388 ? 11.703 -6 11.156 1 85.94 388 ASN B O 1
ATOM 7421 N N . SER B 1 389 ? 10.062 -4.816 10.188 1 83.25 389 SER B N 1
ATOM 7422 C CA . SER B 1 389 ? 10.391 -5.344 8.867 1 83.25 389 SER B CA 1
ATOM 7423 C C . SER B 1 389 ? 10.055 -4.336 7.773 1 83.25 389 SER B C 1
ATOM 7425 O O . SER B 1 389 ? 9.32 -3.375 8.008 1 83.25 389 SER B O 1
ATOM 7427 N N . ARG B 1 390 ? 10.5 -4.57 6.562 1 83.44 390 ARG B N 1
ATOM 7428 C CA . ARG B 1 390 ? 10.266 -3.668 5.438 1 83.44 390 ARG B CA 1
ATOM 7429 C C . ARG B 1 390 ? 8.805 -3.701 5 1 83.44 390 ARG B C 1
ATOM 7431 O O . ARG B 1 390 ? 8.359 -2.828 4.25 1 83.44 390 ARG B O 1
ATOM 7438 N N . TRP B 1 391 ? 8.117 -4.652 5.461 1 87.31 391 TRP B N 1
ATOM 7439 C CA . TRP B 1 391 ? 6.73 -4.816 5.031 1 87.31 391 TRP B CA 1
ATOM 7440 C C . TRP B 1 391 ? 5.797 -3.957 5.875 1 87.31 391 TRP B C 1
ATOM 7442 O O . TRP B 1 391 ? 4.602 -3.867 5.59 1 87.31 391 TRP B O 1
ATOM 7452 N N . VAL B 1 392 ? 6.379 -3.309 6.871 1 90.44 392 VAL B N 1
ATOM 7453 C CA . VAL B 1 392 ? 5.582 -2.365 7.645 1 90.44 392 VAL B CA 1
ATOM 7454 C C . VAL B 1 392 ? 5.402 -1.068 6.859 1 90.44 392 VAL B C 1
ATOM 7456 O O . VAL B 1 392 ? 6.387 -0.446 6.445 1 90.44 392 VAL B O 1
ATOM 7459 N N . ASN B 1 393 ? 4.18 -0.728 6.699 1 89.31 393 ASN B N 1
ATOM 7460 C CA . ASN B 1 393 ? 3.863 0.507 5.988 1 89.31 393 ASN B CA 1
ATOM 7461 C C . ASN B 1 393 ? 4.035 1.729 6.887 1 89.31 393 ASN B C 1
ATOM 7463 O O . ASN B 1 393 ? 3.334 1.874 7.887 1 89.31 393 ASN B O 1
ATOM 7467 N N . ARG B 1 394 ? 4.879 2.553 6.434 1 90.69 394 ARG B N 1
ATOM 7468 C CA . ARG B 1 394 ? 5.121 3.777 7.191 1 90.69 394 ARG B CA 1
ATOM 7469 C C . ARG B 1 394 ? 3.914 4.707 7.125 1 90.69 394 ARG B C 1
ATOM 7471 O O . ARG B 1 394 ? 3.699 5.516 8.031 1 90.69 394 ARG B O 1
ATOM 7478 N N . GLY B 1 395 ? 3.18 4.559 6.039 1 86.81 395 GLY B N 1
ATOM 7479 C CA . GLY B 1 395 ? 2.004 5.391 5.84 1 86.81 395 GLY B CA 1
ATOM 7480 C C . GLY B 1 395 ? 2.336 6.77 5.301 1 86.81 395 GLY B C 1
ATOM 7481 O O . GLY B 1 395 ? 3.504 7.164 5.258 1 86.81 395 GLY B O 1
ATOM 7482 N N . GLY B 1 396 ? 1.303 7.375 4.836 1 85.81 396 GLY B N 1
ATOM 7483 C CA . GLY B 1 396 ? 1.409 8.789 4.531 1 85.81 396 GLY B CA 1
ATOM 7484 C C . GLY B 1 396 ? 1.85 9.062 3.105 1 85.81 396 GLY B C 1
ATOM 7485 O O . GLY B 1 396 ? 1.825 8.164 2.26 1 85.81 396 GLY B O 1
ATOM 7486 N N . ASN B 1 397 ? 2.141 10.352 2.904 1 80.94 397 ASN B N 1
ATOM 7487 C CA . ASN B 1 397 ? 2.611 10.875 1.628 1 80.94 397 ASN B CA 1
ATOM 7488 C C . ASN B 1 397 ? 4.137 10.875 1.55 1 80.94 397 ASN B C 1
ATOM 7490 O O . ASN B 1 397 ? 4.801 11.555 2.332 1 80.94 397 ASN B O 1
ATOM 7494 N N . ALA B 1 398 ? 4.707 10.234 0.544 1 78.44 398 ALA B N 1
ATOM 7495 C CA . ALA B 1 398 ? 6.148 10.047 0.447 1 78.44 398 ALA B CA 1
ATOM 7496 C C . ALA B 1 398 ? 6.875 11.383 0.315 1 78.44 398 ALA B C 1
ATOM 7498 O O . ALA B 1 398 ? 7.965 11.555 0.859 1 78.44 398 ALA B O 1
ATOM 7499 N N . CYS B 1 399 ? 6.289 12.367 -0.317 1 82.38 399 CYS B N 1
ATOM 7500 C CA . CYS B 1 399 ? 6.949 13.641 -0.561 1 82.38 399 CYS B CA 1
ATOM 7501 C C . CYS B 1 399 ? 7.035 14.461 0.719 1 82.38 399 CYS B C 1
ATOM 7503 O O . CYS B 1 399 ? 7.957 15.266 0.885 1 82.38 399 CYS B O 1
ATOM 7505 N N . LEU B 1 400 ? 6.09 14.281 1.594 1 91.38 400 LEU B N 1
ATOM 7506 C CA . LEU B 1 400 ? 6.074 15.062 2.826 1 91.38 400 LEU B CA 1
ATOM 7507 C C . LEU B 1 400 ? 6.27 14.164 4.043 1 91.38 400 LEU B C 1
ATOM 7509 O O . LEU B 1 400 ? 5.691 14.406 5.102 1 91.38 400 LEU B O 1
ATOM 7513 N N . MET B 1 401 ? 6.957 13.086 3.764 1 92.44 401 MET B N 1
ATOM 7514 C CA . MET B 1 401 ? 7.453 12.258 4.859 1 92.44 401 MET B CA 1
ATOM 7515 C C . MET B 1 401 ? 8.75 12.82 5.422 1 92.44 401 MET B C 1
ATOM 7517 O O . MET B 1 401 ? 9.742 12.953 4.703 1 92.44 401 MET B O 1
ATOM 7521 N N . PRO B 1 402 ? 8.727 13.273 6.664 1 96.56 402 PRO B N 1
ATOM 7522 C CA . PRO B 1 402 ? 9.938 13.891 7.207 1 96.56 402 PRO B CA 1
ATOM 7523 C C . PRO B 1 402 ? 11.141 12.953 7.188 1 96.56 402 PRO B C 1
ATOM 7525 O O . PRO B 1 402 ? 10.977 11.734 7.059 1 96.56 402 PRO B O 1
ATOM 7528 N N . PRO B 1 403 ? 12.32 13.5 7.387 1 95.25 403 PRO B N 1
ATOM 7529 C CA . PRO B 1 403 ? 13.555 12.727 7.234 1 95.25 403 PRO B CA 1
ATOM 7530 C C . PRO B 1 403 ? 13.617 11.523 8.18 1 95.25 403 PRO B C 1
ATOM 7532 O O . PRO B 1 403 ? 14.039 10.438 7.773 1 95.25 403 PRO B O 1
ATOM 7535 N N . GLU B 1 404 ? 13.172 11.617 9.484 1 96.25 404 GLU B N 1
ATOM 7536 C CA . GLU B 1 404 ? 13.312 10.531 10.453 1 96.25 404 GLU B CA 1
ATOM 7537 C C . GLU B 1 404 ? 12.422 9.352 10.078 1 96.25 404 GLU B C 1
ATOM 7539 O O . GLU B 1 404 ? 12.711 8.211 10.43 1 96.25 404 GLU B O 1
ATOM 7544 N N . VAL B 1 405 ? 11.336 9.633 9.391 1 95.88 405 VAL B N 1
ATOM 7545 C CA . VAL B 1 405 ? 10.43 8.578 8.961 1 95.88 405 VAL B CA 1
ATOM 7546 C C . VAL B 1 405 ? 10.922 7.98 7.641 1 95.88 405 VAL B C 1
ATOM 7548 O O . VAL B 1 405 ? 11.008 6.762 7.496 1 95.88 405 VAL B O 1
ATOM 7551 N N . ALA B 1 406 ? 11.297 8.836 6.719 1 90.12 406 ALA B N 1
ATOM 7552 C CA . ALA B 1 406 ? 11.688 8.438 5.371 1 90.12 406 ALA B CA 1
ATOM 7553 C C . ALA B 1 406 ? 12.961 7.602 5.391 1 90.12 406 ALA B C 1
ATOM 7555 O O . ALA B 1 406 ? 13.141 6.703 4.562 1 90.12 406 ALA B O 1
ATOM 7556 N N . THR B 1 407 ? 13.82 7.844 6.324 1 88.94 407 THR B N 1
ATOM 7557 C CA . THR B 1 407 ? 15.117 7.18 6.316 1 88.94 407 THR B CA 1
ATOM 7558 C C . THR B 1 407 ? 15.156 6.055 7.344 1 88.94 407 THR B C 1
ATOM 7560 O O . THR B 1 407 ? 16.203 5.441 7.566 1 88.94 407 THR B O 1
ATOM 7563 N N . ALA B 1 408 ? 14.047 5.793 7.98 1 91.25 408 ALA B N 1
ATOM 7564 C CA . ALA B 1 408 ? 14.016 4.738 8.992 1 91.25 408 ALA B CA 1
ATOM 7565 C C . ALA B 1 408 ? 14.398 3.391 8.383 1 91.25 408 ALA B C 1
ATOM 7567 O O . ALA B 1 408 ? 13.992 3.066 7.266 1 91.25 408 ALA B O 1
ATOM 7568 N N . VAL B 1 409 ? 15.195 2.643 9.086 1 85.81 409 VAL B N 1
ATOM 7569 C CA . VAL B 1 409 ? 15.609 1.308 8.664 1 85.81 409 VAL B CA 1
ATOM 7570 C C . VAL B 1 409 ? 14.969 0.259 9.57 1 85.81 409 VAL B C 1
ATOM 7572 O O . VAL B 1 409 ? 15.07 0.343 10.797 1 85.81 409 VAL B O 1
ATOM 7575 N N . PRO B 1 410 ? 14.305 -0.678 8.969 1 85.69 410 PRO B N 1
ATOM 7576 C CA . PRO B 1 410 ? 13.602 -1.676 9.781 1 85.69 410 PRO B CA 1
ATOM 7577 C C . PRO B 1 410 ? 14.562 -2.592 10.539 1 85.69 410 PRO B C 1
ATOM 7579 O O . PRO B 1 410 ? 15.719 -2.758 10.133 1 85.69 410 PRO B O 1
ATOM 7582 N N . GLY B 1 411 ? 14.141 -3.166 11.625 1 83.88 411 GLY B N 1
ATOM 7583 C CA . GLY B 1 411 ? 14.883 -4.09 12.469 1 83.88 411 GLY B CA 1
ATOM 7584 C C . GLY B 1 411 ? 14.148 -4.465 13.742 1 83.88 411 GLY B C 1
ATOM 7585 O O . GLY B 1 411 ? 13.094 -3.895 14.047 1 83.88 411 GLY B O 1
ATOM 7586 N N . PRO B 1 412 ? 14.711 -5.555 14.367 1 82.06 412 PRO B N 1
ATOM 7587 C CA . PRO B 1 412 ? 14.078 -5.938 15.633 1 82.06 412 PRO B CA 1
ATOM 7588 C C . PRO B 1 412 ? 14.078 -4.809 16.656 1 82.06 412 PRO B C 1
ATOM 7590 O O . PRO B 1 412 ? 15.125 -4.215 16.922 1 82.06 412 PRO B O 1
ATOM 7593 N N . GLY B 1 413 ? 12.984 -4.41 17.156 1 87.25 413 GLY B N 1
ATOM 7594 C CA . GLY B 1 413 ? 12.859 -3.428 18.219 1 87.25 413 GLY B CA 1
ATOM 7595 C C . GLY B 1 413 ? 12.867 -1.997 17.703 1 87.25 413 GLY B C 1
ATOM 7596 O O . GLY B 1 413 ? 12.789 -1.054 18.5 1 87.25 413 GLY B O 1
ATOM 7597 N N . VAL B 1 414 ? 13.023 -1.849 16.422 1 91.31 414 VAL B N 1
ATOM 7598 C CA . VAL B 1 414 ? 13.078 -0.506 15.852 1 91.31 414 VAL B CA 1
ATOM 7599 C C . VAL B 1 414 ? 11.68 0.109 15.852 1 91.31 414 VAL B C 1
ATOM 7601 O O . VAL B 1 414 ? 10.688 -0.577 15.578 1 91.31 414 VAL B O 1
ATOM 7604 N N . MET B 1 415 ? 11.625 1.454 16.281 1 94.19 415 MET B N 1
ATOM 7605 C CA . MET B 1 415 ? 10.375 2.211 16.281 1 94.19 415 MET B CA 1
ATOM 7606 C C . MET B 1 415 ? 10.516 3.49 15.469 1 94.19 415 MET B C 1
ATOM 7608 O O . MET B 1 415 ? 11.555 4.156 15.516 1 94.19 415 MET B O 1
ATOM 7612 N N . ILE B 1 416 ? 9.5 3.768 14.656 1 95.75 416 ILE B N 1
ATOM 7613 C CA . ILE B 1 416 ? 9.438 5.07 14.008 1 95.75 416 ILE B CA 1
ATOM 7614 C C . ILE B 1 416 ? 8.633 6.039 14.875 1 95.75 416 ILE B C 1
ATOM 7616 O O . ILE B 1 416 ? 7.527 5.715 15.32 1 95.75 416 ILE B O 1
ATOM 7620 N N . ASP B 1 417 ? 9.188 7.184 15.156 1 96.69 417 ASP B N 1
ATOM 7621 C CA . ASP B 1 417 ? 8.547 8.195 15.984 1 96.69 417 ASP B CA 1
ATOM 7622 C C . ASP B 1 417 ? 7.906 9.289 15.125 1 96.69 417 ASP B C 1
ATOM 7624 O O . ASP B 1 417 ? 8.602 9.992 14.391 1 96.69 417 ASP B O 1
ATOM 7628 N N . TYR B 1 418 ? 6.598 9.438 15.211 1 97.56 418 TYR B N 1
ATOM 7629 C CA . TYR B 1 418 ? 5.855 10.391 14.383 1 97.56 418 TYR B CA 1
ATOM 7630 C C . TYR B 1 418 ? 5.496 11.633 15.18 1 97.56 418 TYR B C 1
ATOM 7632 O O . TYR B 1 418 ? 4.727 12.477 14.711 1 97.56 418 TYR B O 1
ATOM 7640 N N . SER B 1 419 ? 6.047 11.906 16.328 1 97.44 419 SER B N 1
ATOM 7641 C CA . SER B 1 419 ? 5.625 12.969 17.234 1 97.44 419 SER B CA 1
ATOM 7642 C C . SER B 1 419 ? 5.848 14.344 16.625 1 97.44 419 SER B C 1
ATOM 7644 O O . SER B 1 419 ? 5.172 15.305 16.984 1 97.44 419 SER B O 1
ATOM 7646 N N . LYS B 1 420 ? 6.723 14.461 15.695 1 98.38 420 LYS B N 1
ATOM 7647 C CA . LYS B 1 420 ? 7 15.766 15.094 1 98.38 420 LYS B CA 1
ATOM 7648 C C . LYS B 1 420 ? 6.848 15.711 13.578 1 98.38 420 LYS B C 1
ATOM 7650 O O . LYS B 1 420 ? 7.27 16.641 12.875 1 98.38 420 LYS B O 1
ATOM 7655 N N . ALA B 1 421 ? 6.297 14.578 13.102 1 98.19 421 ALA B N 1
ATOM 7656 C CA . ALA B 1 421 ? 6.207 14.352 11.664 1 98.19 421 ALA B CA 1
ATOM 7657 C C . ALA B 1 421 ? 5.238 15.336 11.008 1 98.19 421 ALA B C 1
ATOM 7659 O O . ALA B 1 421 ? 5.57 15.977 10.008 1 98.19 421 ALA B O 1
ATOM 7660 N N . ASP B 1 422 ? 4.074 15.469 11.594 1 98.56 422 ASP B N 1
ATOM 7661 C CA . ASP B 1 422 ? 3.064 16.344 11.016 1 98.56 422 ASP B CA 1
ATOM 7662 C C . ASP B 1 422 ? 3.48 17.812 11.125 1 98.56 422 ASP B C 1
ATOM 7664 O O . ASP B 1 422 ? 3.168 18.625 10.25 1 98.56 422 ASP B O 1
ATOM 7668 N N . ALA B 1 423 ? 4.16 18.188 12.18 1 98.69 423 ALA B N 1
ATOM 7669 C CA . ALA B 1 423 ? 4.672 19.547 12.312 1 98.69 423 ALA B CA 1
ATOM 7670 C C . ALA B 1 423 ? 5.656 19.875 11.195 1 98.69 423 ALA B C 1
ATOM 7672 O O . ALA B 1 423 ? 5.664 20.984 10.68 1 98.69 423 ALA B O 1
ATOM 7673 N N . TRP B 1 424 ? 6.477 18.922 10.891 1 98.62 424 TRP B N 1
ATOM 7674 C CA . TRP B 1 424 ? 7.398 19.078 9.773 1 98.62 424 TRP B CA 1
ATOM 7675 C C . TRP B 1 424 ? 6.641 19.359 8.477 1 98.62 424 TRP B C 1
ATOM 7677 O O . TRP B 1 424 ? 7 20.25 7.715 1 98.62 424 TRP B O 1
ATOM 7687 N N . ALA B 1 425 ? 5.613 18.609 8.219 1 98.25 425 ALA B N 1
ATOM 7688 C CA . ALA B 1 425 ? 4.797 18.781 7.02 1 98.25 425 ALA B CA 1
ATOM 7689 C C . ALA B 1 425 ? 4.18 20.188 6.988 1 98.25 425 ALA B C 1
ATOM 7691 O O . ALA B 1 425 ? 4.07 20.797 5.922 1 98.25 425 ALA B O 1
ATOM 7692 N N . VAL B 1 426 ? 3.783 20.672 8.125 1 98.75 426 VAL B N 1
ATOM 7693 C CA . VAL B 1 426 ? 3.225 22.016 8.227 1 98.75 426 VAL B CA 1
ATOM 7694 C C . VAL B 1 426 ? 4.266 23.047 7.777 1 98.75 426 VAL B C 1
ATOM 7696 O O . VAL B 1 426 ? 3.932 24.031 7.125 1 98.75 426 VAL B O 1
ATOM 7699 N N . GLY B 1 427 ? 5.52 22.812 8.18 1 98.56 427 GLY B N 1
ATOM 7700 C CA . GLY B 1 427 ? 6.59 23.688 7.715 1 98.56 427 GLY B CA 1
ATOM 7701 C C . GLY B 1 427 ? 6.664 23.781 6.203 1 98.56 427 GLY B C 1
ATOM 7702 O O . GLY B 1 427 ? 6.875 24.875 5.656 1 98.56 427 GLY B O 1
ATOM 7703 N N . ALA B 1 428 ? 6.469 22.688 5.578 1 97.25 428 ALA B N 1
ATOM 7704 C CA . ALA B 1 428 ? 6.484 22.672 4.117 1 97.25 428 ALA B CA 1
ATOM 7705 C C . ALA B 1 428 ? 5.277 23.406 3.541 1 97.25 428 ALA B C 1
ATOM 7707 O O . ALA B 1 428 ? 5.406 24.156 2.572 1 97.25 428 ALA B O 1
ATOM 7708 N N . ILE B 1 429 ? 4.141 23.25 4.105 1 97.75 429 ILE B N 1
ATOM 7709 C CA . ILE B 1 429 ? 2.908 23.875 3.66 1 97.75 429 ILE B CA 1
ATOM 7710 C C . ILE B 1 429 ? 3.016 25.391 3.84 1 97.75 429 ILE B C 1
ATOM 7712 O O . ILE B 1 429 ? 2.414 26.156 3.082 1 97.75 429 ILE B O 1
ATOM 7716 N N . ALA B 1 430 ? 3.781 25.812 4.809 1 98.31 430 ALA B N 1
ATOM 7717 C CA . ALA B 1 430 ? 3.951 27.234 5.09 1 98.31 430 ALA B CA 1
ATOM 7718 C C . ALA B 1 430 ? 4.438 27.984 3.85 1 98.31 430 ALA B C 1
ATOM 7720 O O . ALA B 1 430 ? 4.055 29.125 3.623 1 98.31 430 ALA B O 1
ATOM 7721 N N . TYR B 1 431 ? 5.297 27.344 3.082 1 96.62 431 TYR B N 1
ATOM 7722 C CA . TYR B 1 431 ? 5.754 27.969 1.847 1 96.62 431 TYR B CA 1
ATOM 7723 C C . TYR B 1 431 ? 4.574 28.328 0.949 1 96.62 431 TYR B C 1
ATOM 7725 O O . TYR B 1 431 ? 4.508 29.438 0.409 1 96.62 431 TYR B O 1
ATOM 7733 N N . GLU B 1 432 ? 3.629 27.469 0.885 1 96.44 432 GLU B N 1
ATOM 7734 C CA . GLU B 1 432 ? 2.451 27.703 0.056 1 96.44 432 GLU B CA 1
ATOM 7735 C C . GLU B 1 432 ? 1.597 28.844 0.618 1 96.44 432 GLU B C 1
ATOM 7737 O O . GLU B 1 432 ? 1.05 29.641 -0.139 1 96.44 432 GLU B O 1
ATOM 7742 N N . LEU B 1 433 ? 1.473 28.875 1.882 1 97.94 433 LEU B N 1
ATOM 7743 C CA . LEU B 1 433 ? 0.69 29.922 2.531 1 97.94 433 LEU B CA 1
ATOM 7744 C C . LEU B 1 433 ? 1.246 31.297 2.201 1 97.94 433 LEU B C 1
ATOM 7746 O O . LEU B 1 433 ? 0.491 32.281 2.098 1 97.94 433 LEU B O 1
ATOM 7750 N N . PHE B 1 434 ? 2.516 31.359 2.061 1 97.31 434 PHE B N 1
ATOM 7751 C CA . PHE B 1 434 ? 3.156 32.656 1.825 1 97.31 434 PHE B CA 1
ATOM 7752 C C . PHE B 1 434 ? 3.504 32.812 0.352 1 97.31 434 PHE B C 1
ATOM 7754 O O . PHE B 1 434 ? 4.449 33.531 0.01 1 97.31 434 PHE B O 1
ATOM 7761 N N . GLY B 1 435 ? 2.9 32.094 -0.459 1 94.5 435 GLY B N 1
ATOM 7762 C CA . GLY B 1 435 ? 2.91 32.312 -1.895 1 94.5 435 GLY B CA 1
ATOM 7763 C C . GLY B 1 435 ? 4.094 31.672 -2.596 1 94.5 435 GLY B C 1
ATOM 7764 O O . GLY B 1 435 ? 4.398 32 -3.74 1 94.5 435 GLY B O 1
ATOM 7765 N N . GLN B 1 436 ? 4.797 30.812 -1.95 1 93.31 436 GLN B N 1
ATOM 7766 C CA . GLN B 1 436 ? 5.93 30.109 -2.541 1 93.31 436 GLN B CA 1
ATOM 7767 C C . GLN B 1 436 ? 5.586 28.656 -2.824 1 93.31 436 GLN B C 1
ATOM 7769 O O . GLN B 1 436 ? 4.703 28.078 -2.18 1 93.31 436 GLN B O 1
ATOM 7774 N N . PRO B 1 437 ? 6.246 28.047 -3.811 1 90.88 437 PRO B N 1
ATOM 7775 C CA . PRO B 1 437 ? 6.035 26.609 -4.016 1 90.88 437 PRO B CA 1
ATOM 7776 C C . PRO B 1 437 ? 6.551 25.766 -2.852 1 90.88 437 PRO B C 1
ATOM 7778 O O . PRO B 1 437 ? 7.551 26.125 -2.227 1 90.88 437 PRO B O 1
ATOM 7781 N N . ASN B 1 438 ? 5.809 24.703 -2.611 1 92.81 438 ASN B N 1
ATOM 7782 C CA . ASN B 1 438 ? 6.297 23.734 -1.631 1 92.81 438 ASN B CA 1
ATOM 7783 C C . ASN B 1 438 ? 7.664 23.188 -2.02 1 92.81 438 ASN B C 1
ATOM 7785 O O . ASN B 1 438 ? 7.84 22.672 -3.131 1 92.81 438 ASN B O 1
ATOM 7789 N N . PRO B 1 439 ? 8.633 23.266 -1.193 1 93.25 439 PRO B N 1
ATOM 7790 C CA . PRO B 1 439 ? 9.992 22.891 -1.573 1 93.25 439 PRO B CA 1
ATOM 7791 C C . PRO B 1 439 ? 10.125 21.406 -1.898 1 93.25 439 PRO B C 1
ATOM 7793 O O . PRO B 1 439 ? 11.109 20.984 -2.51 1 93.25 439 PRO B O 1
ATOM 7796 N N . PHE B 1 440 ? 9.148 20.562 -1.574 1 89.62 440 PHE B N 1
ATOM 7797 C CA . PHE B 1 440 ? 9.312 19.125 -1.709 1 89.62 440 PHE B CA 1
ATOM 7798 C C . PHE B 1 440 ? 8.414 18.578 -2.814 1 89.62 440 PHE B C 1
ATOM 7800 O O . PHE B 1 440 ? 8.422 17.375 -3.09 1 89.62 440 PHE B O 1
ATOM 7807 N N . TYR B 1 441 ? 7.488 19.234 -3.43 1 77.06 441 TYR B N 1
ATOM 7808 C CA . TYR B 1 441 ? 6.594 18.766 -4.488 1 77.06 441 TYR B CA 1
ATOM 7809 C C . TYR B 1 441 ? 7.152 19.125 -5.863 1 77.06 441 TYR B C 1
ATOM 7811 O O . TYR B 1 441 ? 6.758 18.531 -6.871 1 77.06 441 TYR B O 1
ATOM 7819 N N . SER B 1 442 ? 8.211 19.859 -5.992 1 62.34 442 SER B N 1
ATOM 7820 C CA . SER B 1 442 ? 8.633 20.328 -7.309 1 62.34 442 SER B CA 1
ATOM 7821 C C . SER B 1 442 ? 9.625 19.359 -7.949 1 62.34 442 SER B C 1
ATOM 7823 O O . SER B 1 442 ? 10.227 18.547 -7.262 1 62.34 442 SER B O 1
ATOM 7825 N N . SER B 1 443 ? 9.531 19.219 -9.305 1 55.31 443 SER B N 1
ATOM 7826 C CA . SER B 1 443 ? 10.438 18.422 -10.125 1 55.31 443 SER B CA 1
ATOM 7827 C C . SER B 1 443 ? 11.891 18.641 -9.703 1 55.31 443 SER B C 1
ATOM 7829 O O . SER B 1 443 ? 12.688 17.703 -9.742 1 55.31 443 SER B O 1
ATOM 7831 N N . GLU B 1 444 ? 12.172 19.828 -9.461 1 59.69 444 GLU B N 1
ATOM 7832 C CA . GLU B 1 444 ? 13.508 20.188 -9 1 59.69 444 GLU B CA 1
ATOM 7833 C C . GLU B 1 444 ? 13.547 20.328 -7.48 1 59.69 444 GLU B C 1
ATOM 7835 O O . GLU B 1 444 ? 14.469 20.938 -6.93 1 59.69 444 GLU B O 1
ATOM 7840 N N . GLY B 1 445 ? 12.445 19.594 -6.988 1 72.88 445 GLY B N 1
ATOM 7841 C CA . GLY B 1 445 ? 12.297 19.844 -5.562 1 72.88 445 GLY B CA 1
ATOM 7842 C C . GLY B 1 445 ? 13.219 19 -4.711 1 72.88 445 GLY B C 1
ATOM 7843 O O . GLY B 1 445 ? 13.969 18.172 -5.234 1 72.88 445 GLY B O 1
ATOM 7844 N N . LEU B 1 446 ? 13.297 19.375 -3.49 1 84.19 446 LEU B N 1
ATOM 7845 C CA . LEU B 1 446 ? 14.117 18.719 -2.473 1 84.19 446 LEU B CA 1
ATOM 7846 C C . LEU B 1 446 ? 13.523 17.375 -2.094 1 84.19 446 LEU B C 1
ATOM 7848 O O . LEU B 1 446 ? 12.32 17.141 -2.254 1 84.19 446 LEU B O 1
ATOM 7852 N N . GLU B 1 447 ? 14.375 16.438 -1.798 1 82.25 447 GLU B N 1
ATOM 7853 C CA . GLU B 1 447 ? 13.961 15.156 -1.244 1 82.25 447 GLU B CA 1
ATOM 7854 C C . GLU B 1 447 ? 14.055 15.156 0.279 1 82.25 447 GLU B C 1
ATOM 7856 O O . GLU B 1 447 ? 15.125 15.414 0.841 1 82.25 447 GLU B O 1
ATOM 7861 N N . SER B 1 448 ? 12.914 14.812 0.821 1 88.75 448 SER B N 1
ATOM 7862 C CA . SER B 1 448 ? 12.867 14.852 2.279 1 88.75 448 SER B CA 1
ATOM 7863 C C . SER B 1 448 ? 13.938 13.961 2.893 1 88.75 448 SER B C 1
ATOM 7865 O O . SER B 1 448 ? 14.438 14.242 3.982 1 88.75 448 SER B O 1
ATOM 7867 N N . ARG B 1 449 ? 14.328 12.945 2.234 1 85.69 449 ARG B N 1
ATOM 7868 C CA . ARG B 1 449 ? 15.289 11.961 2.734 1 85.69 449 ARG B CA 1
ATOM 7869 C C . ARG B 1 449 ? 16.688 12.555 2.812 1 85.69 449 ARG B C 1
ATOM 7871 O O . ARG B 1 449 ? 17.469 12.227 3.717 1 85.69 449 ARG B O 1
ATOM 7878 N N . THR B 1 450 ? 17 13.5 1.871 1 86.25 450 THR B N 1
ATOM 7879 C CA . THR B 1 450 ? 18.422 13.789 1.711 1 86.25 450 THR B CA 1
ATOM 7880 C C . THR B 1 450 ? 18.672 15.289 1.704 1 86.25 450 THR B C 1
ATOM 7882 O O . THR B 1 450 ? 19.828 15.734 1.683 1 86.25 450 THR B O 1
ATOM 7885 N N . TYR B 1 451 ? 17.688 16.109 1.695 1 91.06 451 TYR B N 1
ATOM 7886 C CA . TYR B 1 451 ? 17.906 17.547 1.539 1 91.06 451 TYR B CA 1
ATOM 7887 C C . TYR B 1 451 ? 18.812 18.078 2.646 1 91.06 451 TYR B C 1
ATOM 7889 O O . TYR B 1 451 ? 18.875 17.5 3.734 1 91.06 451 TYR B O 1
ATOM 7897 N N . GLN B 1 452 ? 19.5 19.109 2.244 1 94.62 452 GLN B N 1
ATOM 7898 C CA . GLN B 1 452 ? 20.234 19.906 3.223 1 94.62 452 GLN B CA 1
ATOM 7899 C C . GLN B 1 452 ? 19.469 21.188 3.553 1 94.62 452 GLN B C 1
ATOM 7901 O O . GLN B 1 452 ? 18.875 21.812 2.668 1 94.62 452 GLN B O 1
ATOM 7906 N N . GLU B 1 453 ? 19.438 21.484 4.793 1 95.62 453 GLU B N 1
ATOM 7907 C CA . GLU B 1 453 ? 18.625 22.594 5.277 1 95.62 453 GLU B CA 1
ATOM 7908 C C . GLU B 1 453 ? 18.953 23.891 4.543 1 95.62 453 GLU B C 1
ATOM 7910 O O . GLU B 1 453 ? 18.078 24.734 4.312 1 95.62 453 GLU B O 1
ATOM 7915 N N . GLN B 1 454 ? 20.188 24.047 4.082 1 94.69 454 GLN B N 1
ATOM 7916 C CA . GLN B 1 454 ? 20.625 25.25 3.395 1 94.69 454 GLN B CA 1
ATOM 7917 C C . GLN B 1 454 ? 20.016 25.344 1.998 1 94.69 454 GLN B C 1
ATOM 7919 O O . GLN B 1 454 ? 20.016 26.406 1.385 1 94.69 454 GLN B O 1
ATOM 7924 N N . GLN B 1 455 ? 19.516 24.219 1.559 1 93.81 455 GLN B N 1
ATOM 7925 C CA . GLN B 1 455 ? 18.953 24.188 0.216 1 93.81 455 GLN B CA 1
ATOM 7926 C C . GLN B 1 455 ? 17.516 24.719 0.215 1 93.81 455 GLN B C 1
ATOM 7928 O O . GLN B 1 455 ? 16.953 24.984 -0.846 1 93.81 455 GLN B O 1
ATOM 7933 N N . LEU B 1 456 ? 16.953 24.875 1.379 1 95.25 456 LEU B N 1
ATOM 7934 C CA . LEU B 1 456 ? 15.594 25.406 1.469 1 95.25 456 LEU B CA 1
ATOM 7935 C C . LEU B 1 456 ? 15.523 26.828 0.941 1 95.25 456 LEU B C 1
ATOM 7937 O O . LEU B 1 456 ? 16.312 27.688 1.339 1 95.25 456 LEU B O 1
ATOM 7941 N N . PRO B 1 457 ? 14.609 27.062 0.056 1 94 457 PRO B N 1
ATOM 7942 C CA . PRO B 1 457 ? 14.484 28.422 -0.441 1 94 457 PRO B CA 1
ATOM 7943 C C . PRO B 1 457 ? 14.109 29.422 0.656 1 94 457 PRO B C 1
ATOM 7945 O O . PRO B 1 457 ? 13.344 29.078 1.562 1 94 457 PRO B O 1
ATOM 7948 N N . PRO B 1 458 ? 14.625 30.625 0.509 1 94.5 458 PRO B N 1
ATOM 7949 C CA . PRO B 1 458 ? 14.203 31.625 1.483 1 94.5 458 PRO B CA 1
ATOM 7950 C C . PRO B 1 458 ? 12.766 32.094 1.272 1 94.5 458 PRO B C 1
ATOM 7952 O O . PRO B 1 458 ? 12.297 32.156 0.133 1 94.5 458 PRO B O 1
ATOM 7955 N N . LEU B 1 459 ? 12.117 32.375 2.355 1 95.81 459 LEU B N 1
ATOM 7956 C CA . LEU B 1 459 ? 10.789 32.969 2.266 1 95.81 459 LEU B CA 1
ATOM 7957 C C . LEU B 1 459 ? 10.883 34.438 1.89 1 95.81 459 LEU B C 1
ATOM 7959 O O . LEU B 1 459 ? 11.93 35.062 2.074 1 95.81 459 LEU B O 1
ATOM 7963 N N . PRO B 1 460 ? 9.805 34.969 1.342 1 94.62 460 PRO B N 1
ATOM 7964 C CA . PRO B 1 460 ? 9.812 36.375 0.99 1 94.62 460 PRO B CA 1
ATOM 7965 C C . PRO B 1 460 ? 10.117 37.281 2.184 1 94.62 460 PRO B C 1
ATOM 7967 O O . PRO B 1 460 ? 9.719 37 3.311 1 94.62 460 PRO B O 1
ATOM 7970 N N . ALA B 1 461 ? 10.68 38.438 1.932 1 91.88 461 ALA B N 1
ATOM 7971 C CA . ALA B 1 461 ? 11.109 39.375 2.961 1 91.88 461 ALA B CA 1
ATOM 7972 C C . ALA B 1 461 ? 9.906 39.938 3.719 1 91.88 461 ALA B C 1
ATOM 7974 O O . ALA B 1 461 ? 10.031 40.344 4.875 1 91.88 461 ALA B O 1
ATOM 7975 N N . ALA B 1 462 ? 8.805 39.906 3.074 1 92.31 462 ALA B N 1
ATOM 7976 C CA . ALA B 1 462 ? 7.594 40.438 3.684 1 92.31 462 ALA B CA 1
ATOM 7977 C C . ALA B 1 462 ? 7.117 39.562 4.84 1 92.31 462 ALA B C 1
ATOM 7979 O O . ALA B 1 462 ? 6.352 40.031 5.695 1 92.31 462 ALA B O 1
ATOM 7980 N N . VAL B 1 463 ? 7.562 38.344 4.891 1 95.88 463 VAL B N 1
ATOM 7981 C CA . VAL B 1 463 ? 7.191 37.438 5.973 1 95.88 463 VAL B CA 1
ATOM 7982 C C . VAL B 1 463 ? 7.91 37.844 7.254 1 95.88 463 VAL B C 1
ATOM 7984 O O . VAL B 1 463 ? 9.125 38.062 7.258 1 95.88 463 VAL B O 1
ATOM 7987 N N . PRO B 1 464 ? 7.121 38.031 8.312 1 92.88 464 PRO B N 1
ATOM 7988 C CA . PRO B 1 464 ? 7.758 38.406 9.57 1 92.88 464 PRO B CA 1
ATOM 7989 C C . PRO B 1 464 ? 8.906 37.469 9.961 1 92.88 464 PRO B C 1
ATOM 7991 O O . PRO B 1 464 ? 8.82 36.25 9.766 1 92.88 464 PRO B O 1
ATOM 7994 N N . ASP B 1 465 ? 9.922 38 10.602 1 92.44 465 ASP B N 1
ATOM 7995 C CA . ASP B 1 465 ? 11.141 37.281 10.945 1 92.44 465 ASP B CA 1
ATOM 7996 C C . ASP B 1 465 ? 10.836 36.094 11.844 1 92.44 465 ASP B C 1
ATOM 7998 O O . ASP B 1 465 ? 11.414 35.031 11.664 1 92.44 465 ASP B O 1
ATOM 8002 N N . ASP B 1 466 ? 9.969 36.312 12.812 1 93.5 466 ASP B N 1
ATOM 8003 C CA . ASP B 1 466 ? 9.641 35.25 13.742 1 93.5 466 ASP B CA 1
ATOM 8004 C C . ASP B 1 466 ? 8.977 34.062 13.016 1 93.5 466 ASP B C 1
ATOM 8006 O O . ASP B 1 466 ? 9.211 32.906 13.352 1 93.5 466 ASP B O 1
ATOM 8010 N N . VAL B 1 467 ? 8.141 34.406 12.062 1 96.75 467 VAL B N 1
ATOM 8011 C CA . VAL B 1 467 ? 7.461 33.375 11.289 1 96.75 467 VAL B CA 1
ATOM 8012 C C . VAL B 1 467 ? 8.469 32.625 10.43 1 96.75 467 VAL B C 1
ATOM 8014 O O . VAL B 1 467 ? 8.406 31.391 10.32 1 96.75 467 VAL B O 1
ATOM 8017 N N . GLN B 1 468 ? 9.391 33.344 9.805 1 96.88 468 GLN B N 1
ATOM 8018 C CA . GLN B 1 468 ? 10.453 32.719 9.031 1 96.88 468 GLN B CA 1
ATOM 8019 C C . GLN B 1 468 ? 11.258 31.75 9.891 1 96.88 468 GLN B C 1
ATOM 8021 O O . GLN B 1 468 ? 11.602 30.656 9.445 1 96.88 468 GLN B O 1
ATOM 8026 N N . LEU B 1 469 ? 11.531 32.188 11.102 1 95.88 469 LEU B N 1
ATOM 8027 C CA . LEU B 1 469 ? 12.273 31.359 12.031 1 95.88 469 LEU B CA 1
ATOM 8028 C C . LEU B 1 469 ? 11.508 30.078 12.344 1 95.88 469 LEU B C 1
ATOM 8030 O O . LEU B 1 469 ? 12.086 29 12.359 1 95.88 469 LEU B O 1
ATOM 8034 N N . VAL B 1 470 ? 10.227 30.219 12.609 1 98 470 VAL B N 1
ATOM 8035 C CA . VAL B 1 470 ? 9.398 29.062 12.938 1 98 470 VAL B CA 1
ATOM 8036 C C . VAL B 1 470 ? 9.438 28.062 11.781 1 98 470 VAL B C 1
ATOM 8038 O O . VAL B 1 470 ? 9.625 26.859 12 1 98 470 VAL B O 1
ATOM 8041 N N . VAL B 1 471 ? 9.281 28.516 10.562 1 98.38 471 VAL B N 1
ATOM 8042 C CA . VAL B 1 471 ? 9.258 27.656 9.383 1 98.38 471 VAL B CA 1
ATOM 8043 C C . VAL B 1 471 ? 10.609 26.953 9.234 1 98.38 471 VAL B C 1
ATOM 8045 O O . VAL B 1 471 ? 10.656 25.75 8.984 1 98.38 471 VAL B O 1
ATOM 8048 N N . LYS B 1 472 ? 11.641 27.703 9.406 1 97.31 472 LYS B N 1
ATOM 8049 C CA . LYS B 1 472 ? 12.984 27.125 9.328 1 97.31 472 LYS B CA 1
ATOM 8050 C C . LYS B 1 472 ? 13.18 26.047 10.375 1 97.31 472 LYS B C 1
ATOM 8052 O O . LYS B 1 472 ? 13.742 24.984 10.078 1 97.31 472 LYS B O 1
ATOM 8057 N N . LEU B 1 473 ? 12.734 26.281 11.578 1 97.62 473 LEU B N 1
ATOM 8058 C CA . LEU B 1 473 ? 12.898 25.344 12.672 1 97.62 473 LEU B CA 1
ATOM 8059 C C . LEU B 1 473 ? 12.062 24.078 12.438 1 97.62 473 LEU B C 1
ATOM 8061 O O . LEU B 1 473 ? 12.5 22.969 12.734 1 97.62 473 LEU B O 1
ATOM 8065 N N . LEU B 1 474 ? 10.875 24.234 11.891 1 98.62 474 LEU B N 1
ATOM 8066 C CA . LEU B 1 474 ? 10 23.094 11.633 1 98.62 474 LEU B CA 1
ATOM 8067 C C . LEU B 1 474 ? 10.609 22.156 10.594 1 98.62 474 LEU B C 1
ATOM 8069 O O . LEU B 1 474 ? 10.328 20.953 10.602 1 98.62 474 LEU B O 1
ATOM 8073 N N . LEU B 1 475 ? 11.453 22.672 9.742 1 98.38 475 LEU B N 1
ATOM 8074 C CA . LEU B 1 475 ? 11.984 21.891 8.641 1 98.38 475 LEU B CA 1
ATOM 8075 C C . LEU B 1 475 ? 13.398 21.406 8.953 1 98.38 475 LEU B C 1
ATOM 8077 O O . LEU B 1 475 ? 14.109 20.938 8.062 1 98.38 475 LEU B O 1
ATOM 8081 N N . ARG B 1 476 ? 13.742 21.547 10.242 1 97.62 476 ARG B N 1
ATOM 8082 C CA . ARG B 1 476 ? 14.992 20.938 10.672 1 97.62 476 ARG B CA 1
ATOM 8083 C C . ARG B 1 476 ? 14.961 19.422 10.469 1 97.62 476 ARG B C 1
ATOM 8085 O O . ARG B 1 476 ? 13.938 18.781 10.703 1 97.62 476 ARG B O 1
ATOM 8092 N N . ARG B 1 477 ? 16.062 18.859 10.078 1 97.19 477 ARG B N 1
ATOM 8093 C CA . ARG B 1 477 ? 16.156 17.422 9.836 1 97.19 477 ARG B CA 1
ATOM 8094 C C . ARG B 1 477 ? 16.203 16.656 11.148 1 97.19 477 ARG B C 1
ATOM 8096 O O . ARG B 1 477 ? 15.578 15.609 11.289 1 97.19 477 ARG B O 1
ATOM 8103 N N . ASN B 1 478 ? 17.031 17.203 12.031 1 95.81 478 ASN B N 1
ATOM 8104 C CA . ASN B 1 478 ? 17.188 16.578 13.344 1 95.81 478 ASN B CA 1
ATOM 8105 C C . ASN B 1 478 ? 15.992 16.875 14.242 1 95.81 478 ASN B C 1
ATOM 8107 O O . ASN B 1 478 ? 15.742 18.016 14.609 1 95.81 478 ASN B O 1
ATOM 8111 N N . THR B 1 479 ? 15.344 15.875 14.688 1 96.56 479 THR B N 1
ATOM 8112 C CA . THR B 1 479 ? 14.109 16.016 15.453 1 96.56 479 THR B CA 1
ATOM 8113 C C . THR B 1 479 ? 14.383 16.672 16.797 1 96.56 479 THR B C 1
ATOM 8115 O O . THR B 1 479 ? 13.5 17.312 17.375 1 96.56 479 THR B O 1
ATOM 8118 N N . ARG B 1 480 ? 15.555 16.562 17.281 1 94.88 480 ARG B N 1
ATOM 8119 C CA . ARG B 1 480 ? 15.906 17.156 18.578 1 94.88 480 ARG B CA 1
ATOM 8120 C C . ARG B 1 480 ? 16.016 18.672 18.469 1 94.88 480 ARG B C 1
ATOM 8122 O O . ARG B 1 480 ? 15.883 19.375 19.469 1 94.88 480 ARG B O 1
ATOM 8129 N N . LYS B 1 481 ? 16.188 19.062 17.281 1 95.25 481 LYS B N 1
ATOM 8130 C CA . LYS B 1 481 ? 16.344 20.5 17.047 1 95.25 481 LYS B CA 1
ATOM 8131 C C . LYS B 1 481 ? 15.047 21.094 16.5 1 95.25 481 LYS B C 1
ATOM 8133 O O . LYS B 1 481 ? 14.977 22.312 16.266 1 95.25 481 LYS B O 1
ATOM 8138 N N . ARG B 1 482 ? 14.078 20.312 16.281 1 97.31 482 ARG B N 1
ATOM 8139 C CA . ARG B 1 482 ? 12.789 20.719 15.734 1 97.31 482 ARG B CA 1
ATOM 8140 C C . ARG B 1 482 ? 11.758 20.906 16.844 1 97.31 482 ARG B C 1
ATOM 8142 O O . ARG B 1 482 ? 11.586 20.031 17.688 1 97.31 482 ARG B O 1
ATOM 8149 N N . PRO B 1 483 ? 11.141 22.031 16.906 1 97.62 483 PRO B N 1
ATOM 8150 C CA . PRO B 1 483 ? 10.102 22.188 17.938 1 97.62 483 PRO B CA 1
ATOM 8151 C C . PRO B 1 483 ? 8.883 21.312 17.672 1 97.62 483 PRO B C 1
ATOM 8153 O O . PRO B 1 483 ? 8.625 20.938 16.516 1 97.62 483 PRO B O 1
ATOM 8156 N N . SER B 1 484 ? 8.219 20.969 18.75 1 98 484 SER B N 1
ATOM 8157 C CA . SER B 1 484 ? 6.914 20.328 18.625 1 98 484 SER B CA 1
ATOM 8158 C C . SER B 1 484 ? 5.879 21.297 18.062 1 98 484 SER B C 1
ATOM 8160 O O . SER B 1 484 ? 6.125 22.5 17.984 1 98 484 SER B O 1
ATOM 8162 N N . ALA B 1 485 ? 4.789 20.734 17.625 1 98.62 485 ALA B N 1
ATOM 8163 C CA . ALA B 1 485 ? 3.701 21.578 17.141 1 98.62 485 ALA B CA 1
ATOM 8164 C C . ALA B 1 485 ? 3.281 22.594 18.203 1 98.62 485 ALA B C 1
ATOM 8166 O O . ALA B 1 485 ? 3.016 23.766 17.906 1 98.62 485 ALA B O 1
ATOM 8167 N N . ARG B 1 486 ? 3.24 22.203 19.469 1 98.12 486 ARG B N 1
ATOM 8168 C CA . ARG B 1 486 ? 2.859 23.078 20.562 1 98.12 486 ARG B CA 1
ATOM 8169 C C . ARG B 1 486 ? 3.857 24.219 20.734 1 98.12 486 ARG B C 1
ATOM 8171 O O . ARG B 1 486 ? 3.467 25.391 20.844 1 98.12 486 ARG B O 1
ATOM 8178 N N . VAL B 1 487 ? 5.086 23.859 20.734 1 97.69 487 VAL B N 1
ATOM 8179 C CA . VAL B 1 487 ? 6.125 24.859 20.922 1 97.69 487 VAL B CA 1
ATOM 8180 C C . VAL B 1 487 ? 6.113 25.844 19.75 1 97.69 487 VAL B C 1
ATOM 8182 O O . VAL B 1 487 ? 6.207 27.062 19.953 1 97.69 487 VAL B O 1
ATOM 8185 N N . ALA B 1 488 ? 5.984 25.312 18.578 1 98.62 488 ALA B N 1
ATOM 8186 C CA . ALA B 1 488 ? 5.926 26.156 17.391 1 98.62 488 ALA B CA 1
ATOM 8187 C C . ALA B 1 488 ? 4.695 27.062 17.422 1 98.62 488 ALA B C 1
ATOM 8189 O O . ALA B 1 488 ? 4.77 28.234 17.062 1 98.62 488 ALA B O 1
ATOM 8190 N N . ALA B 1 489 ? 3.576 26.5 17.797 1 98.69 489 ALA B N 1
ATOM 8191 C CA . ALA B 1 489 ? 2.365 27.297 17.953 1 98.69 489 ALA B CA 1
ATOM 8192 C C . ALA B 1 489 ? 2.564 28.406 18.969 1 98.69 489 ALA B C 1
ATOM 8194 O O . ALA B 1 489 ? 2.156 29.547 18.734 1 98.69 489 ALA B O 1
ATOM 8195 N N . ASN B 1 490 ? 3.195 28.094 20.109 1 96.81 490 ASN B N 1
ATOM 8196 C CA . ASN B 1 490 ? 3.479 29.094 21.125 1 96.81 490 ASN B CA 1
ATOM 8197 C C . ASN B 1 490 ? 4.352 30.234 20.578 1 96.81 490 ASN B C 1
ATOM 8199 O O . ASN B 1 490 ? 4.133 31.391 20.906 1 96.81 490 ASN B O 1
ATOM 8203 N N . MET B 1 491 ? 5.32 29.828 19.812 1 96.38 491 MET B N 1
ATOM 8204 C CA . MET B 1 491 ? 6.176 30.844 19.188 1 96.38 491 MET B CA 1
ATOM 8205 C C . MET B 1 491 ? 5.348 31.828 18.375 1 96.38 491 MET B C 1
ATOM 8207 O O . MET B 1 491 ? 5.547 33.031 18.469 1 96.38 491 MET B O 1
ATOM 8211 N N . LEU B 1 492 ? 4.414 31.312 17.656 1 97.94 492 LEU B N 1
ATOM 8212 C CA . LEU B 1 492 ? 3.588 32.188 16.812 1 97.94 492 LEU B CA 1
ATOM 8213 C C . LEU B 1 492 ? 2.629 33 17.656 1 97.94 492 LEU B C 1
ATOM 8215 O O . LEU B 1 492 ? 2.367 34.156 17.344 1 97.94 492 LEU B O 1
ATOM 8219 N N . HIS B 1 493 ? 2.068 32.438 18.703 1 95.94 493 HIS B N 1
ATOM 8220 C CA . HIS B 1 493 ? 1.211 33.188 19.609 1 95.94 493 HIS B CA 1
ATOM 8221 C C . HIS B 1 493 ? 1.943 34.375 20.188 1 95.94 493 HIS B C 1
ATOM 8223 O O . HIS B 1 493 ? 1.389 35.469 20.234 1 95.94 493 HIS B O 1
ATOM 8229 N N . ILE B 1 494 ? 3.152 34.125 20.578 1 92.94 494 ILE B N 1
ATOM 8230 C CA . ILE B 1 494 ? 3.967 35.188 21.156 1 92.94 494 ILE B CA 1
ATOM 8231 C C . ILE B 1 494 ? 4.273 36.25 20.094 1 92.94 494 ILE B C 1
ATOM 8233 O O . ILE B 1 494 ? 4.199 37.438 20.359 1 92.94 494 ILE B O 1
ATOM 8237 N N . SER B 1 495 ? 4.566 35.781 18.938 1 92.88 495 SER B N 1
ATOM 8238 C CA . SER B 1 495 ? 4.898 36.688 17.828 1 92.88 495 SER B CA 1
ATOM 8239 C C . SER B 1 495 ? 3.703 37.562 17.453 1 92.88 495 SER B C 1
ATOM 8241 O O . SER B 1 495 ? 3.867 38.75 17.125 1 92.88 495 SER B O 1
ATOM 8243 N N . LEU B 1 496 ? 2.537 37.031 17.516 1 93.62 496 LEU B N 1
ATOM 8244 C CA . LEU B 1 496 ? 1.34 37.719 17.047 1 93.62 496 LEU B CA 1
ATOM 8245 C C . LEU B 1 496 ? 0.778 38.625 18.141 1 93.62 496 LEU B C 1
ATOM 8247 O O . LEU B 1 496 ? 0.319 39.75 17.859 1 93.62 496 LEU B O 1
ATOM 8251 N N . TRP B 1 497 ? 0.884 38.219 19.438 1 91 497 TRP B N 1
ATOM 8252 C CA . TRP B 1 497 ? 0.146 38.938 20.469 1 91 497 TRP B CA 1
ATOM 8253 C C . TRP B 1 497 ? 1.034 39.25 21.672 1 91 497 TRP B C 1
ATOM 8255 O O . TRP B 1 497 ? 0.611 39.938 22.609 1 91 497 TRP B O 1
ATOM 8265 N N . GLY B 1 498 ? 2.248 38.75 21.656 1 86.62 498 GLY B N 1
ATOM 8266 C CA . GLY B 1 498 ? 3.102 38.938 22.828 1 86.62 498 GLY B CA 1
ATOM 8267 C C . GLY B 1 498 ? 4.406 39.625 22.5 1 86.62 498 GLY B C 1
ATOM 8268 O O . GLY B 1 498 ? 5.441 39.312 23.094 1 86.62 498 GLY B O 1
ATOM 8269 N N . LYS B 1 499 ? 4.453 40.438 21.562 1 81.56 499 LYS B N 1
ATOM 8270 C CA . LYS B 1 499 ? 5.688 41.094 21.156 1 81.56 499 LYS B CA 1
ATOM 8271 C C . LYS B 1 499 ? 6.293 41.875 22.312 1 81.56 499 LYS B C 1
ATOM 8273 O O . LYS B 1 499 ? 7.52 42 22.422 1 81.56 499 LYS B O 1
ATOM 8278 N N . CYS B 1 500 ? 5.465 42.406 23.172 1 73.19 500 CYS B N 1
ATOM 8279 C CA . CYS B 1 500 ? 5.941 43.188 24.312 1 73.19 500 CYS B CA 1
ATOM 8280 C C . CYS B 1 500 ? 6.77 42.312 25.25 1 73.19 500 CYS B C 1
ATOM 8282 O O . CYS B 1 500 ? 7.727 42.812 25.859 1 73.19 500 CYS B O 1
ATOM 8284 N N . VAL B 1 501 ? 6.375 41.062 25.312 1 75.5 501 VAL B N 1
ATOM 8285 C CA . VAL B 1 501 ? 7.098 40.156 26.188 1 75.5 501 VAL B CA 1
ATOM 8286 C C . VAL B 1 501 ? 8.484 39.875 25.625 1 75.5 501 VAL B C 1
ATOM 8288 O O . VAL B 1 501 ? 9.461 39.75 26.359 1 75.5 501 VAL B O 1
ATOM 8291 N N . LEU B 1 502 ? 8.609 39.812 24.391 1 74.06 502 LEU B N 1
ATOM 8292 C CA . LEU B 1 502 ? 9.875 39.531 23.734 1 74.06 502 LEU B CA 1
ATOM 8293 C C . LEU B 1 502 ? 10.852 40.688 23.891 1 74.06 502 LEU B C 1
ATOM 8295 O O . LEU B 1 502 ? 12.055 40.5 24.047 1 74.06 502 LEU B O 1
ATOM 8299 N N . ALA B 1 503 ? 10.344 41.875 23.75 1 68.12 503 ALA B N 1
ATOM 8300 C CA . ALA B 1 503 ? 11.164 43.094 23.859 1 68.12 503 ALA B CA 1
ATOM 8301 C C . ALA B 1 503 ? 11.727 43.219 25.281 1 68.12 503 ALA B C 1
ATOM 8303 O O . ALA B 1 503 ? 12.812 43.781 25.453 1 68.12 503 ALA B O 1
ATOM 8304 N N . SER B 1 504 ? 11 42.844 26.141 1 58.28 504 SER B N 1
ATOM 8305 C CA . SER B 1 504 ? 11.391 43.031 27.531 1 58.28 504 SER B CA 1
ATOM 8306 C C . SER B 1 504 ? 12.289 41.875 28.016 1 58.28 504 SER B C 1
ATOM 8308 O O . SER B 1 504 ? 12.922 42 29.078 1 58.28 504 SER B O 1
ATOM 8310 N N . LEU B 1 505 ? 12.328 40.812 27.359 1 57.97 505 LEU B N 1
ATOM 8311 C CA . LEU B 1 505 ? 12.992 39.594 27.844 1 57.97 505 LEU B CA 1
ATOM 8312 C C . LEU B 1 505 ? 14.5 39.812 27.922 1 57.97 505 LEU B C 1
ATOM 8314 O O . LEU B 1 505 ? 15.219 38.969 28.5 1 57.97 505 LEU B O 1
ATOM 8318 N N . ASP B 1 506 ? 15.281 40.781 27.078 1 50.19 506 ASP B N 1
ATOM 8319 C CA . ASP B 1 506 ? 16.688 40.969 27.438 1 50.19 506 ASP B CA 1
ATOM 8320 C C . ASP B 1 506 ? 16.859 40.969 28.953 1 50.19 506 ASP B C 1
ATOM 8322 O O . ASP B 1 506 ? 17.906 40.531 29.469 1 50.19 506 ASP B O 1
ATOM 8326 N N . ARG B 1 507 ? 16.297 41.906 29.609 1 42.75 507 ARG B N 1
ATOM 8327 C CA . ARG B 1 507 ? 16.484 42.125 31.047 1 42.75 507 ARG B CA 1
ATOM 8328 C C . ARG B 1 507 ? 15.648 41.188 31.875 1 42.75 507 ARG B C 1
ATOM 8330 O O . ARG B 1 507 ? 16.156 40.531 32.812 1 42.75 507 ARG B O 1
ATOM 8337 N N . ALA B 1 508 ? 14.164 41.531 32.156 1 43.09 508 ALA B N 1
ATOM 8338 C CA . ALA B 1 508 ? 13.156 41.281 33.188 1 43.09 508 ALA B CA 1
ATOM 8339 C C . ALA B 1 508 ? 12.484 39.938 32.969 1 43.09 508 ALA B C 1
ATOM 8341 O O . ALA B 1 508 ? 12.391 39.438 31.828 1 43.09 508 ALA B O 1
ATOM 8342 N N . ARG B 1 509 ? 12.07 39.031 34.219 1 53.16 509 ARG B N 1
ATOM 8343 C CA . ARG B 1 509 ? 11.625 37.906 35 1 53.16 509 ARG B CA 1
ATOM 8344 C C . ARG B 1 509 ? 10.312 37.344 34.469 1 53.16 509 ARG B C 1
ATOM 8346 O O . ARG B 1 509 ? 9.586 38.031 33.75 1 53.16 509 ARG B O 1
ATOM 8353 N N . MET B 1 510 ? 10.211 36.062 34.594 1 61.34 510 MET B N 1
ATOM 8354 C CA . MET B 1 510 ? 9.016 35.219 34.625 1 61.34 510 MET B CA 1
ATOM 8355 C C . MET B 1 510 ? 7.797 36.031 35.062 1 61.34 510 MET B C 1
ATOM 8357 O O . MET B 1 510 ? 6.664 35.656 34.719 1 61.34 510 MET B O 1
ATOM 8361 N N . ASP B 1 511 ? 8.156 37.281 35.5 1 66.25 511 ASP B N 1
ATOM 8362 C CA . ASP B 1 511 ? 7.035 38.094 35.969 1 66.25 511 ASP B CA 1
ATOM 8363 C C . ASP B 1 511 ? 6.305 38.781 34.812 1 66.25 511 ASP B C 1
ATOM 8365 O O . ASP B 1 511 ? 5.078 38.844 34.812 1 66.25 511 ASP B O 1
ATOM 8369 N N . GLU B 1 512 ? 7.086 39.156 33.812 1 75.38 512 GLU B N 1
ATOM 8370 C CA . GLU B 1 512 ? 6.445 39.812 32.656 1 75.38 512 GLU B CA 1
ATOM 8371 C C . GLU B 1 512 ? 5.609 38.812 31.859 1 75.38 512 GLU B C 1
ATOM 8373 O O . GLU B 1 512 ? 4.559 39.156 31.328 1 75.38 512 GLU B O 1
ATOM 8378 N N . LEU B 1 513 ? 6.156 37.688 31.859 1 81.94 513 LEU B N 1
ATOM 8379 C CA . LEU B 1 513 ? 5.414 36.625 31.156 1 81.94 513 LEU B CA 1
ATOM 8380 C C . LEU B 1 513 ? 4.086 36.344 31.844 1 81.94 513 LEU B C 1
ATOM 8382 O O . LEU B 1 513 ? 3.059 36.188 31.188 1 81.94 513 LEU B O 1
ATOM 8386 N N . SER B 1 514 ? 4.145 36.344 33.156 1 81.25 514 SER B N 1
ATOM 8387 C CA . SER B 1 514 ? 2.938 36.094 33.938 1 81.25 514 SER B CA 1
ATOM 8388 C C . SER B 1 514 ? 1.917 37.188 33.75 1 81.25 514 SER B C 1
ATOM 8390 O O . SER B 1 514 ? 0.718 36.938 33.625 1 81.25 514 SER B O 1
ATOM 8392 N N . ASP B 1 515 ? 2.414 38.406 33.719 1 80.19 515 ASP B N 1
ATOM 8393 C CA . ASP B 1 515 ? 1.528 39.531 33.531 1 80.19 515 ASP B CA 1
ATOM 8394 C C . ASP B 1 515 ? 0.884 39.5 32.125 1 80.19 515 ASP B C 1
ATOM 8396 O O . ASP B 1 515 ? -0.301 39.781 31.984 1 80.19 515 ASP B O 1
ATOM 8400 N N . TRP B 1 516 ? 1.693 39.188 31.219 1 86.25 516 TRP B N 1
ATOM 8401 C CA . TRP B 1 516 ? 1.177 39.094 29.859 1 86.25 516 TRP B CA 1
ATOM 8402 C C . TRP B 1 516 ? 0.105 38 29.766 1 86.25 516 TRP B C 1
ATOM 8404 O O . TRP B 1 516 ? -0.929 38.188 29.125 1 86.25 516 TRP B O 1
ATOM 8414 N N . LEU B 1 517 ? 0.359 36.906 30.375 1 88.06 517 LEU B N 1
ATOM 8415 C CA . LEU B 1 517 ? -0.595 35.812 30.359 1 88.06 517 LEU B CA 1
ATOM 8416 C C . LEU B 1 517 ? -1.911 36.219 31.016 1 88.06 517 LEU B C 1
ATOM 8418 O O . LEU B 1 517 ? -2.986 35.875 30.516 1 88.06 517 LEU B O 1
ATOM 8422 N N . LEU B 1 518 ? -1.819 36.906 32.094 1 84.69 518 LEU B N 1
ATOM 8423 C CA . LEU B 1 518 ? -3.018 37.375 32.781 1 84.69 518 LEU B CA 1
ATOM 8424 C C . LEU B 1 518 ? -3.791 38.375 31.938 1 84.69 518 LEU B C 1
ATOM 8426 O O . LEU B 1 518 ? -5.023 38.312 31.875 1 84.69 518 LEU B O 1
ATOM 8430 N N . CYS B 1 519 ? -3.039 39.219 31.344 1 85.69 519 CYS B N 1
ATOM 8431 C CA . CYS B 1 519 ? -3.676 40.188 30.469 1 85.69 519 CYS B CA 1
ATOM 8432 C C . CYS B 1 519 ? -4.363 39.5 29.297 1 85.69 519 CYS B C 1
ATOM 8434 O O . CYS B 1 519 ? -5.492 39.844 28.938 1 85.69 519 CYS B O 1
ATOM 8436 N N . GLN B 1 520 ? -3.621 38.594 28.719 1 87 520 GLN B N 1
ATOM 8437 C CA . GLN B 1 520 ? -4.188 37.844 27.594 1 87 520 GLN B CA 1
ATOM 8438 C C . GLN B 1 520 ? -5.441 37.094 28.016 1 87 520 GLN B C 1
ATOM 8440 O O . GLN B 1 520 ? -6.41 37 27.25 1 87 520 GLN B O 1
ATOM 8445 N N . SER B 1 521 ? -5.422 36.469 29.172 1 87.56 521 SER B N 1
ATOM 8446 C CA . SER B 1 521 ? -6.578 35.75 29.688 1 87.56 521 SER B CA 1
ATOM 8447 C C . SER B 1 521 ? -7.785 36.656 29.828 1 87.56 521 SER B C 1
ATOM 8449 O O . SER B 1 521 ? -8.906 36.281 29.484 1 87.56 521 SER B O 1
ATOM 8451 N N . ALA B 1 522 ? -7.547 37.781 30.328 1 83.81 522 ALA B N 1
ATOM 8452 C CA . ALA B 1 522 ? -8.625 38.781 30.5 1 83.81 522 ALA B CA 1
ATOM 8453 C C . ALA B 1 522 ? -9.203 39.188 29.156 1 83.81 522 ALA B C 1
ATOM 8455 O O . ALA B 1 522 ? -10.422 39.281 29.016 1 83.81 522 ALA B O 1
ATOM 8456 N N . VAL B 1 523 ? -8.367 39.469 28.234 1 83.12 523 VAL B N 1
ATOM 8457 C CA . VAL B 1 523 ? -8.789 39.906 26.922 1 83.12 523 VAL B CA 1
ATOM 8458 C C . VAL B 1 523 ? -9.664 38.844 26.266 1 83.12 523 VAL B C 1
ATOM 8460 O O . VAL B 1 523 ? -10.711 39.156 25.688 1 83.12 523 VAL B O 1
ATOM 8463 N N . VAL B 1 524 ? -9.234 37.594 26.344 1 85.56 524 VAL B N 1
ATOM 8464 C CA . VAL B 1 524 ? -9.953 36.5 25.688 1 85.56 524 VAL B CA 1
ATOM 8465 C C . VAL B 1 524 ? -11.297 36.281 26.391 1 85.56 524 VAL B C 1
ATOM 8467 O O . VAL B 1 524 ? -12.305 36 25.734 1 85.56 524 VAL B O 1
ATOM 8470 N N . LEU B 1 525 ? -11.336 36.375 27.719 1 80.75 525 LEU B N 1
ATOM 8471 C CA . LEU B 1 525 ? -12.57 36.219 28.469 1 80.75 525 LEU B CA 1
ATOM 8472 C C . LEU B 1 525 ? -13.57 37.312 28.109 1 80.75 525 LEU B C 1
ATOM 8474 O O . LEU B 1 525 ? -14.773 37.062 28.016 1 80.75 525 LEU B O 1
ATOM 8478 N N . LEU B 1 526 ? -13.07 38.469 27.922 1 78 526 LEU B N 1
ATOM 8479 C CA . LEU B 1 526 ? -13.938 39.594 27.594 1 78 526 LEU B CA 1
ATOM 8480 C C . LEU B 1 526 ? -14.453 39.5 26.172 1 78 526 LEU B C 1
ATOM 8482 O O . LEU B 1 526 ? -15.594 39.875 25.891 1 78 526 LEU B O 1
ATOM 8486 N N . LYS B 1 527 ? -13.555 39.094 25.25 1 75 527 LYS B N 1
ATOM 8487 C CA . LYS B 1 527 ? -13.953 38.906 23.844 1 75 527 LYS B CA 1
ATOM 8488 C C . LYS B 1 527 ? -14.984 37.812 23.703 1 75 527 LYS B C 1
ATOM 8490 O O . LYS B 1 527 ? -15.82 37.812 22.797 1 75 527 LYS B O 1
ATOM 8495 N N . GLY B 1 528 ? -14.898 36.75 24.438 1 67.81 528 GLY B N 1
ATOM 8496 C CA . GLY B 1 528 ? -15.805 35.594 24.375 1 67.81 528 GLY B CA 1
ATOM 8497 C C . GLY B 1 528 ? -17.234 35.938 24.766 1 67.81 528 GLY B C 1
ATOM 8498 O O . GLY B 1 528 ? -18.172 35.25 24.422 1 67.81 528 GLY B O 1
ATOM 8499 N N . ARG B 1 529 ? -17.531 36.906 25.578 1 56.22 529 ARG B N 1
ATOM 8500 C CA . ARG B 1 529 ? -18.859 37.281 26.047 1 56.22 529 ARG B CA 1
ATOM 8501 C C . ARG B 1 529 ? -19.625 38 24.953 1 56.22 529 ARG B C 1
ATOM 8503 O O . ARG B 1 529 ? -20.844 38.156 25.047 1 56.22 529 ARG B O 1
ATOM 8510 N N . GLY B 1 530 ? -18.984 38.438 23.953 1 50.03 530 GLY B N 1
ATOM 8511 C CA . GLY B 1 530 ? -19.734 39.156 22.938 1 50.03 530 GLY B CA 1
ATOM 8512 C C . GLY B 1 530 ? -20.453 38.25 21.953 1 50.03 530 GLY B C 1
ATOM 8513 O O . GLY B 1 530 ? -20.094 37.062 21.828 1 50.03 530 GLY B O 1
ATOM 8514 N N . SER B 1 531 ? -21.766 38.438 21.719 1 47.28 531 SER B N 1
ATOM 8515 C CA . SER B 1 531 ? -22.766 37.75 20.922 1 47.28 531 SER B CA 1
ATOM 8516 C C . SER B 1 531 ? -22.172 37.25 19.609 1 47.28 531 SER B C 1
ATOM 8518 O O . SER B 1 531 ? -22.844 36.531 18.859 1 47.28 531 SER B O 1
ATOM 8520 N N . GLY B 1 532 ? -21.203 37.844 18.938 1 49.31 532 GLY B N 1
ATOM 8521 C CA . GLY B 1 532 ? -20.906 37.5 17.547 1 49.31 532 GLY B CA 1
ATOM 8522 C C . GLY B 1 532 ? -20.062 36.25 17.391 1 49.31 532 GLY B C 1
ATOM 8523 O O . GLY B 1 532 ? -19.453 35.781 18.359 1 49.31 532 GLY B O 1
ATOM 8524 N N . GLY B 1 533 ? -20.359 35.312 16.375 1 56.62 533 GLY B N 1
ATOM 8525 C CA . GLY B 1 533 ? -19.672 34.094 15.969 1 56.62 533 GLY B CA 1
ATOM 8526 C C . GLY B 1 533 ? -18.188 34.125 16.266 1 56.62 533 GLY B C 1
ATOM 8527 O O . GLY B 1 533 ? -17.578 35.188 16.328 1 56.62 533 GLY B O 1
ATOM 8528 N N . SER B 1 534 ? -17.578 33.125 16.969 1 68.31 534 SER B N 1
ATOM 8529 C CA . SER B 1 534 ? -16.188 33.031 17.422 1 68.31 534 SER B CA 1
ATOM 8530 C C . SER B 1 534 ? -15.227 33.219 16.25 1 68.31 534 SER B C 1
ATOM 8532 O O . SER B 1 534 ? -15.312 32.5 15.25 1 68.31 534 SER B O 1
ATOM 8534 N N . SER B 1 535 ? -14.531 34.406 16.156 1 85.69 535 SER B N 1
ATOM 8535 C CA . SER B 1 535 ? -13.5 34.688 15.156 1 85.69 535 SER B CA 1
ATOM 8536 C C . SER B 1 535 ? -12.336 33.688 15.281 1 85.69 535 SER B C 1
ATOM 8538 O O . SER B 1 535 ? -12.141 33.094 16.344 1 85.69 535 SER B O 1
ATOM 8540 N N . VAL B 1 536 ? -11.734 33.438 14.195 1 92.69 536 VAL B N 1
ATOM 8541 C CA . VAL B 1 536 ? -10.562 32.562 14.156 1 92.69 536 VAL B CA 1
ATOM 8542 C C . VAL B 1 536 ? -9.539 33.031 15.188 1 92.69 536 VAL B C 1
ATOM 8544 O O . VAL B 1 536 ? -8.984 32.219 15.938 1 92.69 536 VAL B O 1
ATOM 8547 N N . GLU B 1 537 ? -9.32 34.344 15.289 1 91.56 537 GLU B N 1
ATOM 8548 C CA . GLU B 1 537 ? -8.344 34.906 16.219 1 91.56 537 GLU B CA 1
ATOM 8549 C C . GLU B 1 537 ? -8.711 34.594 17.656 1 91.56 537 GLU B C 1
ATOM 8551 O O . GLU B 1 537 ? -7.855 34.188 18.453 1 91.56 537 GLU B O 1
ATOM 8556 N N . ALA B 1 538 ? -9.977 34.781 17.969 1 88.06 538 ALA B N 1
ATOM 8557 C CA . ALA B 1 538 ? -10.438 34.531 19.328 1 88.06 538 ALA B CA 1
ATOM 8558 C C . ALA B 1 538 ? -10.281 33.062 19.688 1 88.06 538 ALA B C 1
ATOM 8560 O O . ALA B 1 538 ? -9.891 32.719 20.812 1 88.06 538 ALA B O 1
ATOM 8561 N N . GLU B 1 539 ? -10.586 32.219 18.734 1 90.5 539 GLU B N 1
ATOM 8562 C CA . GLU B 1 539 ? -10.469 30.781 18.969 1 90.5 539 GLU B CA 1
ATOM 8563 C C . GLU B 1 539 ? -9.016 30.375 19.188 1 90.5 539 GLU B C 1
ATOM 8565 O O . GLU B 1 539 ? -8.727 29.516 20.016 1 90.5 539 GLU B O 1
ATOM 8570 N N . LEU B 1 540 ? -8.148 30.953 18.391 1 95.06 540 LEU B N 1
ATOM 8571 C CA . LEU B 1 540 ? -6.73 30.656 18.516 1 95.06 540 LEU B CA 1
ATOM 8572 C C . LEU B 1 540 ? -6.195 31.109 19.875 1 95.06 540 LEU B C 1
ATOM 8574 O O . LEU B 1 540 ? -5.434 30.391 20.516 1 95.06 540 LEU B O 1
ATOM 8578 N N . GLN B 1 541 ? -6.574 32.312 20.281 1 92.62 541 GLN B N 1
ATOM 8579 C CA . GLN B 1 541 ? -6.129 32.812 21.578 1 92.62 541 GLN B CA 1
ATOM 8580 C C . GLN B 1 541 ? -6.668 31.953 22.719 1 92.62 541 GLN B C 1
ATOM 8582 O O . GLN B 1 541 ? -5.957 31.688 23.688 1 92.62 541 GLN B O 1
ATOM 8587 N N . ARG B 1 542 ? -7.852 31.578 22.562 1 90.81 542 ARG B N 1
ATOM 8588 C CA . ARG B 1 542 ? -8.43 30.688 23.562 1 90.81 542 ARG B CA 1
ATOM 8589 C C . ARG B 1 542 ? -7.691 29.359 23.609 1 90.81 542 ARG B C 1
ATOM 8591 O O . ARG B 1 542 ? -7.422 28.828 24.688 1 90.81 542 ARG B O 1
ATOM 8598 N N . SER B 1 543 ? -7.426 28.812 22.422 1 92.31 543 SER B N 1
ATOM 8599 C CA . SER B 1 543 ? -6.688 27.547 22.328 1 92.31 543 SER B CA 1
ATOM 8600 C C . SER B 1 543 ? -5.32 27.656 22.984 1 92.31 543 SER B C 1
ATOM 8602 O O . SER B 1 543 ? -4.855 26.719 23.641 1 92.31 543 SER B O 1
ATOM 8604 N N . PHE B 1 544 ? -4.668 28.812 22.828 1 95 544 PHE B N 1
ATOM 8605 C CA . PHE B 1 544 ? -3.375 29.078 23.453 1 95 544 PHE B CA 1
ATOM 8606 C C . PHE B 1 544 ? -3.471 28.953 24.969 1 95 544 PHE B C 1
ATOM 8608 O O . PHE B 1 544 ? -2.699 28.219 25.578 1 95 544 PHE B O 1
ATOM 8615 N N . LEU B 1 545 ? -4.434 29.578 25.484 1 90.81 545 LEU B N 1
ATOM 8616 C CA . LEU B 1 545 ? -4.594 29.625 26.938 1 90.81 545 LEU B CA 1
ATOM 8617 C C . LEU B 1 545 ? -5.07 28.281 27.484 1 90.81 545 LEU B C 1
ATOM 8619 O O . LEU B 1 545 ? -4.684 27.875 28.578 1 90.81 545 LEU B O 1
ATOM 8623 N N . ALA B 1 546 ? -5.859 27.594 26.688 1 91.56 546 ALA B N 1
ATOM 8624 C CA . ALA B 1 546 ? -6.363 26.281 27.094 1 91.56 546 ALA B CA 1
ATOM 8625 C C . ALA B 1 546 ? -5.242 25.25 27.141 1 91.56 546 ALA B C 1
ATOM 8627 O O . ALA B 1 546 ? -5.332 24.25 27.859 1 91.56 546 ALA B O 1
ATOM 8628 N N . ASN B 1 547 ? -4.18 25.5 26.406 1 93.38 547 ASN B N 1
ATOM 8629 C CA . ASN B 1 547 ? -3.109 24.516 26.281 1 93.38 547 ASN B CA 1
ATOM 8630 C C . ASN B 1 547 ? -1.799 25.047 26.859 1 93.38 547 ASN B C 1
ATOM 8632 O O . ASN B 1 547 ? -0.731 24.484 26.594 1 93.38 547 ASN B O 1
ATOM 8636 N N . ILE B 1 548 ? -1.909 26.078 27.641 1 91.81 548 ILE B N 1
ATOM 8637 C CA . ILE B 1 548 ? -0.708 26.75 28.109 1 91.81 548 ILE B CA 1
ATOM 8638 C C . ILE B 1 548 ? 0.056 25.844 29.078 1 91.81 548 ILE B C 1
ATOM 8640 O O . ILE B 1 548 ? -0.549 25.141 29.891 1 91.81 548 ILE B O 1
ATOM 8644 N N . ASP B 1 549 ? 1.288 25.641 28.859 1 91.25 549 ASP B N 1
ATOM 8645 C CA . ASP B 1 549 ? 2.244 24.922 29.688 1 91.25 549 ASP B CA 1
ATOM 8646 C C . ASP B 1 549 ? 3.561 25.688 29.797 1 91.25 549 ASP B C 1
ATOM 8648 O O . ASP B 1 549 ? 4.117 26.141 28.797 1 91.25 549 ASP B O 1
ATOM 8652 N N . LEU B 1 550 ? 4.008 25.844 30.984 1 87.5 550 LEU B N 1
ATOM 8653 C CA . LEU B 1 550 ? 5.148 26.703 31.234 1 87.5 550 LEU B CA 1
ATOM 8654 C C . LEU B 1 550 ? 6.391 26.203 30.516 1 87.5 550 LEU B C 1
ATOM 8656 O O . LEU B 1 550 ? 7.16 26.984 29.969 1 87.5 550 LEU B O 1
ATOM 8660 N N . GLU B 1 551 ? 6.625 24.922 30.578 1 88.31 551 GLU B N 1
ATOM 8661 C CA . GLU B 1 551 ? 7.816 24.359 29.938 1 88.31 551 GLU B CA 1
ATOM 8662 C C . GLU B 1 551 ? 7.801 24.609 28.438 1 88.31 551 GLU B C 1
ATOM 8664 O O . GLU B 1 551 ? 8.82 24.969 27.844 1 88.31 551 GLU B O 1
ATOM 8669 N N . ASP B 1 552 ? 6.656 24.406 27.844 1 93.38 552 ASP B N 1
ATOM 8670 C CA . ASP B 1 552 ? 6.516 24.625 26.406 1 93.38 552 ASP B CA 1
ATOM 8671 C C . ASP B 1 552 ? 6.66 26.109 26.078 1 93.38 552 ASP B C 1
ATOM 8673 O O . ASP B 1 552 ? 7.219 26.469 25.031 1 93.38 552 ASP B O 1
ATOM 8677 N N . LEU B 1 553 ? 6.125 26.938 26.906 1 91.31 553 LEU B N 1
ATOM 8678 C CA . LEU B 1 553 ? 6.211 28.375 26.703 1 91.31 553 LEU B CA 1
ATOM 8679 C C . LEU B 1 553 ? 7.656 28.844 26.797 1 91.31 553 LEU B C 1
ATOM 8681 O O . LEU B 1 553 ? 8.094 29.688 25.984 1 91.31 553 LEU B O 1
ATOM 8685 N N . ARG B 1 554 ? 8.336 28.328 27.75 1 87.69 554 ARG B N 1
ATOM 8686 C CA . ARG B 1 554 ? 9.742 28.672 27.922 1 87.69 554 ARG B CA 1
ATOM 8687 C C . ARG B 1 554 ? 10.562 28.234 26.703 1 87.69 554 ARG B C 1
ATOM 8689 O O . ARG B 1 554 ? 11.461 28.953 26.266 1 87.69 554 ARG B O 1
ATOM 8696 N N . ALA B 1 555 ? 10.219 27.078 26.266 1 91.75 555 ALA B N 1
ATOM 8697 C CA . ALA B 1 555 ? 10.906 26.578 25.062 1 91.75 555 ALA B CA 1
ATOM 8698 C C . ALA B 1 555 ? 10.656 27.5 23.875 1 91.75 555 ALA B C 1
ATOM 8700 O O . ALA B 1 555 ? 11.586 27.781 23.109 1 91.75 555 ALA B O 1
ATOM 8701 N N . ALA B 1 556 ? 9.492 27.906 23.734 1 94.06 556 ALA B N 1
ATOM 8702 C CA . ALA B 1 556 ? 9.141 28.797 22.641 1 94.06 556 ALA B CA 1
ATOM 8703 C C . ALA B 1 556 ? 9.914 30.109 22.734 1 94.06 556 ALA B C 1
ATOM 8705 O O . ALA B 1 556 ? 10.445 30.609 21.734 1 94.06 556 ALA B O 1
ATOM 8706 N N . LEU B 1 557 ? 9.977 30.641 23.922 1 88.88 557 LEU B N 1
ATOM 8707 C CA . LEU B 1 557 ? 10.695 31.891 24.141 1 88.88 557 LEU B CA 1
ATOM 8708 C C . LEU B 1 557 ? 12.18 31.719 23.844 1 88.88 557 LEU B C 1
ATOM 8710 O O . LEU B 1 557 ? 12.812 32.625 23.281 1 88.88 557 LEU B O 1
ATOM 8714 N N . SER B 1 558 ? 12.672 30.594 24.266 1 87.69 558 SER B N 1
ATOM 8715 C CA . SER B 1 558 ? 14.078 30.328 24.031 1 87.69 558 SER B CA 1
ATOM 8716 C C . SER B 1 558 ? 14.383 30.281 22.531 1 87.69 558 SER B C 1
ATOM 8718 O O . SER B 1 558 ? 15.406 30.812 22.094 1 87.69 558 SER B O 1
ATOM 8720 N N . PHE B 1 559 ? 13.516 29.672 21.781 1 90.88 559 PHE B N 1
ATOM 8721 C CA . PHE B 1 559 ? 13.695 29.625 20.328 1 90.88 559 PHE B CA 1
ATOM 8722 C C . PHE B 1 559 ? 13.641 31.016 19.734 1 90.88 559 PHE B C 1
ATOM 8724 O O . PHE B 1 559 ? 14.445 31.359 18.859 1 90.88 559 PHE B O 1
ATOM 8731 N N . LEU B 1 560 ? 12.719 31.828 20.172 1 89.88 560 LEU B N 1
ATOM 8732 C CA . LEU B 1 560 ? 12.539 33.156 19.625 1 89.88 560 LEU B CA 1
ATOM 8733 C C . LEU B 1 560 ? 13.719 34.062 19.984 1 89.88 560 LEU B C 1
ATOM 8735 O O . LEU B 1 560 ? 14.172 34.844 19.156 1 89.88 560 LEU B O 1
ATOM 8739 N N . MET B 1 561 ? 14.211 33.906 21.141 1 83.5 561 MET B N 1
ATOM 8740 C CA . MET B 1 561 ? 15.352 34.688 21.578 1 83.5 561 MET B CA 1
ATOM 8741 C C . MET B 1 561 ? 16.609 34.312 20.797 1 83.5 561 MET B C 1
ATOM 8743 O O . MET B 1 561 ? 17.406 35.188 20.438 1 83.5 561 MET B O 1
ATOM 8747 N N . TYR B 1 562 ? 16.734 33.062 20.656 1 80.5 562 TYR B N 1
ATOM 8748 C CA . TYR B 1 562 ? 17.875 32.562 19.875 1 80.5 562 TYR B CA 1
ATOM 8749 C C . TYR B 1 562 ? 17.828 33.094 18.453 1 80.5 562 TYR B C 1
ATOM 8751 O O . TYR B 1 562 ? 18.859 33.469 17.891 1 80.5 562 TYR B O 1
ATOM 8759 N N . GLY B 1 563 ? 16.75 33.156 17.875 1 78.31 563 GLY B N 1
ATOM 8760 C CA . GLY B 1 563 ? 16.594 33.688 16.531 1 78.31 563 GLY B CA 1
ATOM 8761 C C . GLY B 1 563 ? 16.906 35.188 16.438 1 78.31 563 GLY B C 1
ATOM 8762 O O . GLY B 1 563 ? 17.531 35.625 15.469 1 78.31 563 GLY B O 1
ATOM 8763 N N . GLN B 1 564 ? 16.5 35.938 17.406 1 74.44 564 GLN B N 1
ATOM 8764 C CA . GLN B 1 564 ? 16.75 37.375 17.422 1 74.44 564 GLN B CA 1
ATOM 8765 C C . GLN B 1 564 ? 18.25 37.656 17.531 1 74.44 564 GLN B C 1
ATOM 8767 O O . GLN B 1 564 ? 18.766 38.594 16.891 1 74.44 564 GLN B O 1
ATOM 8772 N N . GLU B 1 565 ? 18.859 36.812 18.281 1 70.12 565 GLU B N 1
ATOM 8773 C CA . GLU B 1 565 ? 20.297 36.969 18.438 1 70.12 565 GLU B CA 1
ATOM 8774 C C . GLU B 1 565 ? 21.031 36.656 17.141 1 70.12 565 GLU B C 1
ATOM 8776 O O . GLU B 1 565 ? 22 37.344 16.781 1 70.12 565 GLU B O 1
ATOM 8781 N N . GLN B 1 566 ? 20.594 35.594 16.5 1 66.75 566 GLN B N 1
ATOM 8782 C CA . GLN B 1 566 ? 21.219 35.25 15.219 1 66.75 566 GLN B CA 1
ATOM 8783 C C . GLN B 1 566 ? 20.969 36.312 14.164 1 66.75 566 GLN B C 1
ATOM 8785 O O . GLN B 1 566 ? 21.844 36.625 13.359 1 66.75 566 GLN B O 1
ATOM 8790 N N . TRP B 1 567 ? 19.812 36.781 14.188 1 55 567 TRP B N 1
ATOM 8791 C CA . TRP B 1 567 ? 19.469 37.844 13.242 1 55 567 TRP B CA 1
ATOM 8792 C C . TRP B 1 567 ? 20.266 39.125 13.523 1 55 567 TRP B C 1
ATOM 8794 O O . TRP B 1 567 ? 20.766 39.75 12.602 1 55 567 TRP B O 1
ATOM 8804 N N . LYS B 1 568 ? 20.484 39.5 14.812 1 55.88 568 LYS B N 1
ATOM 8805 C CA . LYS B 1 568 ? 21.281 40.656 15.188 1 55.88 568 LYS B CA 1
ATOM 8806 C C . LYS B 1 568 ? 22.75 40.469 14.812 1 55.88 568 LYS B C 1
ATOM 8808 O O . LYS B 1 568 ? 23.406 41.406 14.352 1 55.88 568 LYS B O 1
ATOM 8813 N N . SER B 1 569 ? 23.094 39.25 14.969 1 54.31 569 SER B N 1
ATOM 8814 C CA . SER B 1 569 ? 24.484 38.969 14.609 1 54.31 569 SER B CA 1
ATOM 8815 C C . SER B 1 569 ? 24.688 39.031 13.102 1 54.31 569 SER B C 1
ATOM 8817 O O . SER B 1 569 ? 25.719 39.531 12.625 1 54.31 569 SER B O 1
ATOM 8819 N N . LEU B 1 570 ? 23.703 38.625 12.328 1 49.72 570 LEU B N 1
ATOM 8820 C CA . LEU B 1 570 ? 23.766 38.688 10.875 1 49.72 570 LEU B CA 1
ATOM 8821 C C . LEU B 1 570 ? 23.672 40.125 10.406 1 49.72 570 LEU B C 1
ATOM 8823 O O . LEU B 1 570 ? 24.344 40.531 9.461 1 49.72 570 LEU B O 1
ATOM 8827 N N . LEU B 1 571 ? 22.859 40.938 11.039 1 45.25 571 LEU B N 1
ATOM 8828 C CA . LEU B 1 571 ? 22.75 42.375 10.727 1 45.25 571 LEU B CA 1
ATOM 8829 C C . LEU B 1 571 ? 24.031 43.094 11.109 1 45.25 571 LEU B C 1
ATOM 8831 O O . LEU B 1 571 ? 24.469 44 10.398 1 45.25 571 LEU B O 1
ATOM 8835 N N . THR B 1 572 ? 24.594 42.812 12.242 1 48.31 572 THR B N 1
ATOM 8836 C CA . THR B 1 572 ? 25.844 43.438 12.648 1 48.31 572 THR B CA 1
ATOM 8837 C C . THR B 1 572 ? 26.969 43.062 11.68 1 48.31 572 THR B C 1
ATOM 8839 O O . THR B 1 572 ? 27.859 43.875 11.414 1 48.31 572 THR B O 1
ATOM 8842 N N . HIS B 1 573 ? 26.953 41.875 11.227 1 48.03 573 HIS B N 1
ATOM 8843 C CA . HIS B 1 573 ? 27.969 41.469 10.25 1 48.03 573 HIS B CA 1
ATOM 8844 C C . HIS B 1 573 ? 27.75 42.188 8.914 1 48.03 573 HIS B C 1
ATOM 8846 O O . HIS B 1 573 ? 28.703 42.406 8.156 1 48.03 573 HIS B O 1
ATOM 8852 N N . TYR B 1 574 ? 26.609 42.469 8.586 1 40.97 574 TYR B N 1
ATOM 8853 C CA . TYR B 1 574 ? 26.359 43.188 7.355 1 40.97 574 TYR B CA 1
ATOM 8854 C C . TYR B 1 574 ? 26.625 44.688 7.559 1 40.97 574 TYR B C 1
ATOM 8856 O O . TYR B 1 574 ? 26.703 45.438 6.594 1 40.97 574 TYR B O 1
ATOM 8864 N N . THR B 1 575 ? 26.562 45.188 8.75 1 34.41 575 THR B N 1
ATOM 8865 C CA . THR B 1 575 ? 26.812 46.594 8.992 1 34.41 575 THR B CA 1
ATOM 8866 C C . THR B 1 575 ? 28.297 46.844 9.258 1 34.41 575 THR B C 1
ATOM 8868 O O . THR B 1 575 ? 28.703 47.969 9.594 1 34.41 575 THR B O 1
ATOM 8871 N N . GLU B 1 576 ? 29.078 45.844 9.406 1 35.69 576 GLU B N 1
ATOM 8872 C CA . GLU B 1 576 ? 30.484 46.25 9.422 1 35.69 576 GLU B CA 1
ATOM 8873 C C . GLU B 1 576 ? 30.922 46.781 8.055 1 35.69 576 GLU B C 1
ATOM 8875 O O . GLU B 1 576 ? 30.703 46.125 7.035 1 35.69 576 GLU B O 1
ATOM 8880 N N . PRO B 1 577 ? 31.359 48.125 8.016 1 33.47 577 PRO B N 1
ATOM 8881 C CA . PRO B 1 577 ? 31.891 48.719 6.789 1 33.47 577 PRO B CA 1
ATOM 8882 C C . PRO B 1 577 ? 33.031 47.906 6.168 1 33.47 577 PRO B C 1
ATOM 8884 O O . PRO B 1 577 ? 33.781 47.281 6.891 1 33.47 577 PRO B O 1
#

Nearest PDB structures (foldseek):
  7mp8-assembly1_A-2  TM=8.275E-01  e=4.419E-33  Tribolium castaneum
  7mp9-assembly1_A-2  TM=8.385E-01  e=1.350E-32  Tribolium castaneum
  5oat-assembly1_B  TM=8.649E-01  e=1.900E-30  Tribolium castaneum
  8uct-assembly1_A-2  TM=8.355E-01  e=4.063E-31  Tribolium castaneum
  5yj9-assembly1_D  TM=8.811E-01  e=4.092E-28  Tribolium castaneum

Secondary structure (DSSP, 8-state):
-----S------------------------------------------------TTGGGSSSSHHHHHHHHHSTHHHHHTTTS-HHHHHHHHHHHHHHHHHHHHHHHHHHHHHHHHHHHHHHH------SS---S--SSGGG-EEEEEEEE-SSEEEEEEE-TTS------------------SS-----------SS-S--EEEEEEP-SSS-S-HHHHHHHTGGGGTTB-TTSS-HHHHS----SSS---PPPPPP-TTB--EEEEEEEEPP--TTHHHH-GGGSBTTT-TT--B-SEEEEEEEEPPSEEHHHHHHH----HHHHHHHHHHHHHHHHHHHHTT-B-----GGGEEEEE-TTSPEEEEE--GGG-B-BTTBTEEE--STTB---S-GGG--HHHHT----TT-EEE-TTHHHHHHHHHHHHHTT---TTTSTTPPPTTT--GGGSPPPPTTS-HHHHHHHHHHT-SSGGGSPPHHHHHHHHHHHHH-HHHHHHTTT--HHHHHHHHHHHHHHHHHHHTSSS---HHHHHHHHHHHT--HHHHHHHHHHHHHHHHHHHHHHHHHS--/--S-S-------------------------------------------------GGGGGS---HHHHHHHHSSTHHHHHTTTS-HHHHHHHHHHHHHHHHHHHHHHHHHHHHHHHHHHHHHHH------SS---S--SSGGG-EEEEEEEE-SSEEEEEEE-TTS------------------SS-----------SS-S--EEEEEEP-SSS-S-HHHHHHHTGGGGTTB-TTSS-HHHHT----SSS---PPPPPP-TTB--EEEEEEEEPP--TTHHHH-GGGSBTTT-TT--B-SEEEEEEEEPPSEEHHHHHHH----HHHHHHHHHHHHHHHHHHHHTT-B-----GGGEEEEE-TTSPEEEEE--GGG-B-BTTBTEEE--STTB---S-GGG--HHHHT----TT-EEE-TTHHHHHHHHHHHHHTT---TTTSTTPPPTTT--GGGSPPPPTTS-HHHHHHHHHHT-SSGGGSPPHHHHHHHHHHHHH-HHHHHHTTT--HHHHHHHHHHHHHHHHHHHTSSS---HHHHHHHHHHHT--HHHHHHHHHHHHHHHHHHHHHHHHHS--